Protein AF-0000000080778263 (afdb_homodimer)

Organism: Finegoldia magna (strain ATCC 29328 / DSM 20472 / WAL 2508) (NCBI:txid334413)

Nearest PDB structures (foldseek):
  1tky-assembly1_A  TM=8.045E-01  e=1.861E-09  Escherichia coli
  6vu9-assembly1_A  TM=5.725E-01  e=1.424E-10  Stenotrophomonas maltophilia K279a
  1nyr-assembly1_A  TM=5.870E-01  e=9.519E-10  Staphylococcus aureus
  1qf6-assembly1_A  TM=5.366E-01  e=9.002E-10  Escherichia coli
  1nyr-assembly1_B  TM=5.401E-01  e=8.898E-09  Staphylococcus aureus

pLDDT: mean 88.81, std 10.48, range [28.47, 97.69]

Structure (mmCIF, N/CA/C/O backbone):
data_AF-0000000080778263-model_v1
#
loop_
_entity.id
_entity.type
_entity.pdbx_description
1 polymer 'Uridine kinase'
#
loop_
_atom_site.group_PDB
_atom_site.id
_atom_site.type_symbol
_atom_site.label_atom_id
_atom_site.label_alt_id
_atom_site.label_comp_id
_atom_site.label_asym_id
_atom_site.label_entity_id
_atom_site.label_seq_id
_atom_site.pdbx_PDB_ins_code
_atom_site.Cartn_x
_atom_site.Cartn_y
_atom_site.Cartn_z
_atom_site.occupancy
_atom_site.B_iso_or_equiv
_atom_site.auth_seq_id
_atom_site.auth_comp_id
_atom_site.auth_asym_id
_atom_site.auth_atom_id
_atom_site.pdbx_PDB_model_num
ATOM 1 N N . MET A 1 1 ? -1.169 -39.688 -47.844 1 35.47 1 MET A N 1
ATOM 2 C CA . MET A 1 1 ? 0.152 -40.188 -47.469 1 35.47 1 MET A CA 1
ATOM 3 C C . MET A 1 1 ? 0.649 -39.438 -46.219 1 35.47 1 MET A C 1
ATOM 5 O O . MET A 1 1 ? 0.568 -38.219 -46.125 1 35.47 1 MET A O 1
ATOM 9 N N . ILE A 1 2 ? 0.534 -40.125 -45.031 1 42.19 2 ILE A N 1
ATOM 10 C CA . ILE A 1 2 ? 1.039 -39.594 -43.75 1 42.19 2 ILE A CA 1
ATOM 11 C C . ILE A 1 2 ? 2.564 -39.562 -43.781 1 42.19 2 ILE A C 1
ATOM 13 O O . ILE A 1 2 ? 3.211 -40.531 -44.219 1 42.19 2 ILE A O 1
ATOM 17 N N . LYS A 1 3 ? 3.244 -38.406 -43.781 1 47.06 3 LYS A N 1
ATOM 18 C CA . LYS A 1 3 ? 4.695 -38.219 -43.75 1 47.06 3 LYS A CA 1
ATOM 19 C C . LYS A 1 3 ? 5.203 -38.219 -42.312 1 47.06 3 LYS A C 1
ATOM 21 O O . LYS A 1 3 ? 4.727 -37.469 -41.469 1 47.06 3 LYS A O 1
ATOM 26 N N . ILE A 1 4 ? 5.797 -39.25 -41.938 1 39.47 4 ILE A N 1
ATOM 27 C CA . ILE A 1 4 ? 6.449 -39.375 -40.625 1 39.47 4 ILE A CA 1
ATOM 28 C C . ILE A 1 4 ? 7.918 -38.969 -40.75 1 39.47 4 ILE A C 1
ATOM 30 O O . ILE A 1 4 ? 8.648 -39.5 -41.594 1 39.47 4 ILE A O 1
ATOM 34 N N . ILE A 1 5 ? 8.422 -37.719 -40.344 1 40.31 5 ILE A N 1
ATOM 35 C CA . ILE A 1 5 ? 9.781 -37.219 -40.469 1 40.31 5 ILE A CA 1
ATOM 36 C C . ILE A 1 5 ? 10.57 -37.562 -39.219 1 40.31 5 ILE A C 1
ATOM 38 O O . ILE A 1 5 ? 10.125 -37.25 -38.094 1 40.31 5 ILE A O 1
ATOM 42 N N . ASN A 1 6 ? 11.406 -38.469 -39.312 1 33.72 6 ASN A N 1
ATOM 43 C CA . ASN A 1 6 ? 12.391 -38.688 -38.25 1 33.72 6 ASN A CA 1
ATOM 44 C C . ASN A 1 6 ? 13.812 -38.656 -38.812 1 33.72 6 ASN A C 1
ATOM 46 O O . ASN A 1 6 ? 14.188 -39.531 -39.594 1 33.72 6 ASN A O 1
ATOM 50 N N . ASN A 1 7 ? 14.797 -37.906 -38.344 1 37.09 7 ASN A N 1
ATOM 51 C CA . ASN A 1 7 ? 16.156 -37.75 -38.844 1 37.09 7 ASN A CA 1
ATOM 52 C C . ASN A 1 7 ? 16.188 -37.656 -40.375 1 37.09 7 ASN A C 1
ATOM 54 O O . ASN A 1 7 ? 16.953 -38.375 -41.031 1 37.09 7 ASN A O 1
ATOM 58 N N . ASN A 1 8 ? 15.477 -36.781 -41.125 1 41.62 8 ASN A N 1
ATOM 59 C CA . ASN A 1 8 ? 15.391 -36.406 -42.531 1 41.62 8 ASN A CA 1
ATOM 60 C C . ASN A 1 8 ? 14.688 -37.5 -43.344 1 41.62 8 ASN A C 1
ATOM 62 O O . ASN A 1 8 ? 14.836 -37.562 -44.562 1 41.62 8 ASN A O 1
ATOM 66 N N . LYS A 1 9 ? 14.25 -38.5 -42.719 1 46.38 9 LYS A N 1
ATOM 67 C CA . LYS A 1 9 ? 13.586 -39.531 -43.5 1 46.38 9 LYS A CA 1
ATOM 68 C C . LYS A 1 9 ? 12.07 -39.438 -43.375 1 46.38 9 LYS A C 1
ATOM 70 O O . LYS A 1 9 ? 11.547 -39.094 -42.312 1 46.38 9 LYS A O 1
ATOM 75 N N . ILE A 1 10 ? 11.234 -39.312 -44.5 1 45.88 10 ILE A N 1
ATOM 76 C CA . ILE A 1 10 ? 9.797 -39.125 -44.656 1 45.88 10 ILE A CA 1
ATOM 77 C C . ILE A 1 10 ? 9.109 -40.469 -44.906 1 45.88 10 ILE A C 1
ATOM 79 O O . ILE A 1 10 ? 9.523 -41.219 -45.781 1 45.88 10 ILE A O 1
ATOM 83 N N . TYR A 1 11 ? 8.234 -41.094 -44.031 1 42.28 11 TYR A N 1
ATOM 84 C CA . TYR A 1 11 ? 7.535 -42.375 -44.25 1 42.28 11 TYR A CA 1
ATOM 85 C C . TYR A 1 11 ? 6.039 -42.125 -44.438 1 42.28 11 TYR A C 1
ATOM 87 O O . TYR A 1 11 ? 5.465 -41.219 -43.844 1 42.28 11 TYR A O 1
ATOM 95 N N . ASP A 1 12 ? 5.137 -42.688 -45.469 1 38.41 12 ASP A N 1
ATOM 96 C CA . ASP A 1 12 ? 3.744 -42.562 -45.906 1 38.41 12 ASP A CA 1
ATOM 97 C C . ASP A 1 12 ? 2.891 -43.688 -45.312 1 38.41 12 ASP A C 1
ATOM 99 O O . ASP A 1 12 ? 3.293 -44.875 -45.344 1 38.41 12 ASP A O 1
ATOM 103 N N . TYR A 1 13 ? 2.23 -43.938 -44.219 1 43.97 13 TYR A N 1
ATOM 104 C CA . TYR A 1 13 ? 1.354 -45.094 -44 1 43.97 13 TYR A CA 1
ATOM 105 C C . TYR A 1 13 ? -0.023 -44.625 -43.531 1 43.97 13 TYR A C 1
ATOM 107 O O . TYR A 1 13 ? -0.205 -43.469 -43.156 1 43.97 13 TYR A O 1
ATOM 115 N N . GLU A 1 14 ? -1.25 -45.625 -43.375 1 47.28 14 GLU A N 1
ATOM 116 C CA . GLU A 1 14 ? -2.67 -45.688 -43.031 1 47.28 14 GLU A CA 1
ATOM 117 C C . GLU A 1 14 ? -2.941 -45.094 -41.656 1 47.28 14 GLU A C 1
ATOM 119 O O . GLU A 1 14 ? -2.014 -44.875 -40.875 1 47.28 14 GLU A O 1
ATOM 124 N N . ASP A 1 15 ? -4.48 -45.094 -41.188 1 52.91 15 ASP A N 1
ATOM 125 C CA . ASP A 1 15 ? -5.234 -44.281 -40.25 1 52.91 15 ASP A CA 1
ATOM 126 C C . ASP A 1 15 ? -4.711 -44.5 -38.812 1 52.91 15 ASP A C 1
ATOM 128 O O . ASP A 1 15 ? -5.426 -44.25 -37.844 1 52.91 15 ASP A O 1
ATOM 132 N N . LYS A 1 16 ? -3.729 -45.156 -38.375 1 73.31 16 LYS A N 1
ATOM 133 C CA . LYS A 1 16 ? -3.391 -45.625 -37.031 1 73.31 16 LYS A CA 1
ATOM 134 C C . LYS A 1 16 ? -2.941 -44.469 -36.156 1 73.31 16 LYS A C 1
ATOM 136 O O . LYS A 1 16 ? -2.893 -43.312 -36.625 1 73.31 16 LYS A O 1
ATOM 141 N N . THR A 1 17 ? -2.814 -44.656 -34.875 1 85.44 17 THR A N 1
ATOM 142 C CA . THR A 1 17 ? -2.338 -43.688 -33.906 1 85.44 17 THR A CA 1
ATOM 143 C C . THR A 1 17 ? -0.865 -43.344 -34.125 1 85.44 17 THR A C 1
ATOM 145 O O . THR A 1 17 ? -0.171 -44.062 -34.844 1 85.44 17 THR A O 1
ATOM 148 N N . ILE A 1 18 ? -0.442 -42.25 -33.781 1 89.5 18 ILE A N 1
ATOM 149 C CA . ILE A 1 18 ? 0.958 -41.844 -33.844 1 89.5 18 ILE A CA 1
ATOM 150 C C . ILE A 1 18 ? 1.827 -42.906 -33.156 1 89.5 18 ILE A C 1
ATOM 152 O O . ILE A 1 18 ? 2.939 -43.188 -33.594 1 89.5 18 ILE A O 1
ATOM 156 N N . TYR A 1 19 ? 1.289 -43.5 -32.094 1 88.25 19 TYR A N 1
ATOM 157 C CA . TYR A 1 19 ? 2.008 -44.562 -31.344 1 88.25 19 TYR A CA 1
ATOM 158 C C . TYR A 1 19 ? 2.297 -45.75 -32.25 1 88.25 19 TYR A C 1
ATOM 160 O O . TYR A 1 19 ? 3.379 -46.344 -32.188 1 88.25 19 TYR A O 1
ATOM 168 N N . ASP A 1 20 ? 1.351 -46.094 -33.031 1 85.06 20 ASP A N 1
ATOM 169 C CA . ASP A 1 20 ? 1.538 -47.188 -34 1 85.06 20 ASP A CA 1
ATOM 170 C C . ASP A 1 20 ? 2.713 -46.938 -34.938 1 85.06 20 ASP A C 1
ATOM 172 O O . ASP A 1 20 ? 3.496 -47.812 -35.219 1 85.06 20 ASP A O 1
ATOM 176 N N . TYR A 1 21 ? 2.732 -45.719 -35.312 1 83.06 21 TYR A N 1
ATOM 177 C CA . TYR A 1 21 ? 3.834 -45.312 -36.188 1 83.06 21 TYR A CA 1
ATOM 178 C C . TYR A 1 21 ? 5.156 -45.312 -35.406 1 83.06 21 TYR A C 1
ATOM 180 O O . TYR A 1 21 ? 6.203 -45.656 -35.969 1 83.06 21 TYR A O 1
ATOM 188 N N . ALA A 1 22 ? 5.094 -44.875 -34.219 1 86.69 22 ALA A N 1
ATOM 189 C CA . ALA A 1 22 ? 6.305 -44.875 -33.375 1 86.69 22 ALA A CA 1
ATOM 190 C C . ALA A 1 22 ? 6.895 -46.281 -33.281 1 86.69 22 ALA A C 1
ATOM 192 O O . ALA A 1 22 ? 8.109 -46.469 -33.375 1 86.69 22 ALA A O 1
ATOM 193 N N . ILE A 1 23 ? 6.078 -47.25 -33.062 1 83.38 23 ILE A N 1
ATOM 194 C CA . ILE A 1 23 ? 6.516 -48.656 -32.938 1 83.38 23 ILE A CA 1
ATOM 195 C C . ILE A 1 23 ? 7.113 -49.125 -34.281 1 83.38 23 ILE A C 1
ATOM 197 O O . ILE A 1 23 ? 8.18 -49.75 -34.312 1 83.38 23 ILE A O 1
ATOM 201 N N . LYS A 1 24 ? 6.449 -48.75 -35.281 1 82.31 24 LYS A N 1
ATOM 202 C CA . LYS A 1 24 ? 6.84 -49.188 -36.625 1 82.31 24 LYS A CA 1
ATOM 203 C C . LYS A 1 24 ? 8.188 -48.625 -37.031 1 82.31 24 LYS A C 1
ATOM 205 O O . LYS A 1 24 ? 8.984 -49.281 -37.688 1 82.31 24 LYS A O 1
ATOM 210 N N . TYR A 1 25 ? 8.508 -47.438 -36.625 1 80.5 25 TYR A N 1
ATOM 211 C CA . TYR A 1 25 ? 9.688 -46.75 -37.125 1 80.5 25 TYR A CA 1
ATOM 212 C C . TYR A 1 25 ? 10.773 -46.656 -36.062 1 80.5 25 TYR A C 1
ATOM 214 O O . TYR A 1 25 ? 11.742 -45.906 -36.219 1 80.5 25 TYR A O 1
ATOM 222 N N . GLY A 1 26 ? 10.609 -47.312 -34.938 1 81.62 26 GLY A N 1
ATOM 223 C CA . GLY A 1 26 ? 11.656 -47.438 -33.938 1 81.62 26 GLY A CA 1
ATOM 224 C C . GLY A 1 26 ? 11.656 -46.312 -32.906 1 81.62 26 GLY A C 1
ATOM 225 O O . GLY A 1 26 ? 12.703 -45.969 -32.375 1 81.62 26 GLY A O 1
ATOM 226 N N . PHE A 1 27 ? 10.602 -45.625 -32.75 1 84.5 27 PHE A N 1
ATOM 227 C CA . PHE A 1 27 ? 10.469 -44.562 -31.766 1 84.5 27 PHE A CA 1
ATOM 228 C C . PHE A 1 27 ? 9.516 -44.969 -30.641 1 84.5 27 PHE A C 1
ATOM 230 O O . PHE A 1 27 ? 8.711 -44.156 -30.172 1 84.5 27 PHE A O 1
ATOM 237 N N . GLU A 1 28 ? 9.602 -46.25 -30.25 1 82.88 28 GLU A N 1
ATOM 238 C CA . GLU A 1 28 ? 8.633 -46.844 -29.328 1 82.88 28 GLU A CA 1
ATOM 239 C C . GLU A 1 28 ? 8.766 -46.219 -27.938 1 82.88 28 GLU A C 1
ATOM 241 O O . GLU A 1 28 ? 7.852 -46.344 -27.109 1 82.88 28 GLU A O 1
ATOM 246 N N . ASP A 1 29 ? 9.828 -45.531 -27.703 1 86.38 29 ASP A N 1
ATOM 247 C CA . ASP A 1 29 ? 10.047 -44.938 -26.391 1 86.38 29 ASP A CA 1
ATOM 248 C C . ASP A 1 29 ? 9.477 -43.531 -26.328 1 86.38 29 ASP A C 1
ATOM 250 O O . ASP A 1 29 ? 9.453 -42.906 -25.25 1 86.38 29 ASP A O 1
ATOM 254 N N . SER A 1 30 ? 8.961 -43.031 -27.438 1 89.81 30 SER A N 1
ATOM 255 C CA . SER A 1 30 ? 8.359 -41.719 -27.453 1 89.81 30 SER A CA 1
ATOM 256 C C . SER A 1 30 ? 7.023 -41.688 -26.719 1 89.81 30 SER A C 1
ATOM 258 O O . SER A 1 30 ? 6.211 -42.594 -26.891 1 89.81 30 SER A O 1
ATOM 260 N N . ILE A 1 31 ? 6.836 -40.656 -25.859 1 93.25 31 ILE A N 1
ATOM 261 C CA . ILE A 1 31 ? 5.609 -40.656 -25.078 1 93.25 31 ILE A CA 1
ATOM 262 C C . ILE A 1 31 ? 4.766 -39.438 -25.453 1 93.25 31 ILE A C 1
ATOM 264 O O . ILE A 1 31 ? 3.617 -39.312 -25.016 1 93.25 31 ILE A O 1
ATOM 268 N N . VAL A 1 32 ? 5.27 -38.5 -26.281 1 93.44 32 VAL A N 1
ATOM 269 C CA . VAL A 1 32 ? 4.559 -37.312 -26.781 1 93.44 32 VAL A CA 1
ATOM 270 C C . VAL A 1 32 ? 5.094 -36.938 -28.156 1 93.44 32 VAL A C 1
ATOM 272 O O . VAL A 1 32 ? 6.211 -37.312 -28.516 1 93.44 32 VAL A O 1
ATOM 275 N N . ALA A 1 33 ? 4.27 -36.281 -28.984 1 92.94 33 ALA A N 1
ATOM 276 C CA . ALA A 1 33 ? 4.668 -35.969 -30.359 1 92.94 33 ALA A CA 1
ATOM 277 C C . ALA A 1 33 ? 4.109 -34.594 -30.781 1 92.94 33 ALA A C 1
ATOM 279 O O . ALA A 1 33 ? 3.275 -34.031 -30.094 1 92.94 33 ALA A O 1
ATOM 280 N N . LEU A 1 34 ? 4.688 -34.094 -31.844 1 90.81 34 LEU A N 1
ATOM 281 C CA . LEU A 1 34 ? 4.145 -32.906 -32.5 1 90.81 34 LEU A CA 1
ATOM 282 C C . LEU A 1 34 ? 3.381 -33.312 -33.781 1 90.81 34 LEU A C 1
ATOM 284 O O . LEU A 1 34 ? 3.9 -34.031 -34.625 1 90.81 34 LEU A O 1
ATOM 288 N N . LYS A 1 35 ? 2.107 -32.969 -33.844 1 91.94 35 LYS A N 1
ATOM 289 C CA . LYS A 1 35 ? 1.279 -33.062 -35.031 1 91.94 35 LYS A CA 1
ATOM 290 C C . LYS A 1 35 ? 0.998 -31.688 -35.625 1 91.94 35 LYS A C 1
ATOM 292 O O . LYS A 1 35 ? 0.331 -30.859 -35 1 91.94 35 LYS A O 1
ATOM 297 N N . ASN A 1 36 ? 1.499 -31.438 -36.781 1 89.06 36 ASN A N 1
ATOM 298 C CA . ASN A 1 36 ? 1.399 -30.109 -37.375 1 89.06 36 ASN A CA 1
ATOM 299 C C . ASN A 1 36 ? 1.865 -29.016 -36.406 1 89.06 36 ASN A C 1
ATOM 301 O O . ASN A 1 36 ? 1.164 -28.031 -36.219 1 89.06 36 ASN A O 1
ATOM 305 N N . ASN A 1 37 ? 2.932 -29.281 -35.656 1 88.06 37 ASN A N 1
ATOM 306 C CA . ASN A 1 37 ? 3.65 -28.359 -34.781 1 88.06 37 ASN A CA 1
ATOM 307 C C . ASN A 1 37 ? 2.9 -28.125 -33.469 1 88.06 37 ASN A C 1
ATOM 309 O O . ASN A 1 37 ? 3.242 -27.234 -32.688 1 88.06 37 ASN A O 1
ATOM 313 N N . LYS A 1 38 ? 1.923 -28.969 -33.25 1 91 38 LYS A N 1
ATOM 314 C CA . LYS A 1 38 ? 1.207 -28.922 -31.984 1 91 38 LYS A CA 1
ATOM 315 C C . LYS A 1 38 ? 1.49 -30.156 -31.141 1 91 38 LYS A C 1
ATOM 317 O O . LYS A 1 38 ? 1.536 -31.281 -31.672 1 91 38 LYS A O 1
ATOM 322 N N . LEU A 1 39 ? 1.814 -29.906 -29.938 1 92.56 39 LEU A N 1
ATOM 323 C CA . LEU A 1 39 ? 2.016 -31.016 -29.016 1 92.56 39 LEU A CA 1
ATOM 324 C C . LEU A 1 39 ? 0.731 -31.828 -28.859 1 92.56 39 LEU A C 1
ATOM 326 O O . LEU A 1 39 ? -0.34 -31.266 -28.625 1 92.56 39 LEU A O 1
ATOM 330 N N . VAL A 1 40 ? 0.83 -33.125 -29.016 1 92.44 40 VAL A N 1
ATOM 331 C CA . VAL A 1 40 ? -0.361 -33.969 -28.922 1 92.44 40 VAL A CA 1
ATOM 332 C C . VAL A 1 40 ? -0.031 -35.25 -28.172 1 92.44 40 VAL A C 1
ATOM 334 O O . VAL A 1 40 ? 1.141 -35.625 -28.016 1 92.44 40 VAL A O 1
ATOM 337 N N . ASP A 1 41 ? -1.112 -35.844 -27.734 1 92.06 41 ASP A N 1
ATOM 338 C CA . ASP A 1 41 ? -1.021 -37.188 -27.172 1 92.06 41 ASP A CA 1
ATOM 339 C C . ASP A 1 41 ? -0.506 -38.156 -28.219 1 92.06 41 ASP A C 1
ATOM 341 O O . ASP A 1 41 ? -0.902 -38.125 -29.391 1 92.06 41 ASP A O 1
ATOM 345 N N . ILE A 1 42 ? 0.363 -39 -27.766 1 92.25 42 ILE A N 1
ATOM 346 C CA . ILE A 1 42 ? 1.012 -39.938 -28.703 1 92.25 42 ILE A CA 1
ATOM 347 C C . ILE A 1 42 ? -0.022 -40.875 -29.297 1 92.25 42 ILE A C 1
ATOM 349 O O . ILE A 1 42 ? 0.195 -41.469 -30.359 1 92.25 42 ILE A O 1
ATOM 353 N N . MET A 1 43 ? -1.18 -41.031 -28.672 1 90.56 43 MET A N 1
ATOM 354 C CA . MET A 1 43 ? -2.223 -41.969 -29.141 1 90.56 43 MET A CA 1
ATOM 355 C C . MET A 1 43 ? -3.209 -41.25 -30.047 1 90.56 43 MET A C 1
ATOM 357 O O . MET A 1 43 ? -4.223 -41.812 -30.453 1 90.56 43 MET A O 1
ATOM 361 N N . SER A 1 44 ? -2.916 -40.062 -30.359 1 91.06 44 SER A N 1
ATOM 362 C CA . SER A 1 44 ? -3.766 -39.344 -31.281 1 91.06 44 SER A CA 1
ATOM 363 C C . SER A 1 44 ? -3.744 -39.969 -32.688 1 91.06 44 SER A C 1
ATOM 365 O O . SER A 1 44 ? -2.729 -40.531 -33.094 1 91.06 44 SER A O 1
ATOM 367 N N . TYR A 1 45 ? -4.852 -39.75 -33.344 1 87.75 45 TYR A N 1
ATOM 368 C CA . TYR A 1 45 ? -4.984 -40.312 -34.688 1 87.75 45 TYR A CA 1
ATOM 369 C C . TYR A 1 45 ? -4.285 -39.438 -35.688 1 87.75 45 TYR A C 1
ATOM 371 O O . TYR A 1 45 ? -4.168 -38.219 -35.5 1 87.75 45 TYR A O 1
ATOM 379 N N . VAL A 1 46 ? -3.863 -40.125 -36.719 1 86.88 46 VAL A N 1
ATOM 380 C CA . VAL A 1 46 ? -3.184 -39.438 -37.812 1 86.88 46 VAL A CA 1
ATOM 381 C C . VAL A 1 46 ? -4.109 -39.344 -39 1 86.88 46 VAL A C 1
ATOM 383 O O . VAL A 1 46 ? -4.883 -40.25 -39.281 1 86.88 46 VAL A O 1
ATOM 386 N N . GLU A 1 47 ? -4.16 -38.156 -39.594 1 83.62 47 GLU A N 1
ATOM 387 C CA . GLU A 1 47 ? -4.914 -37.938 -40.844 1 83.62 47 GLU A CA 1
ATOM 388 C C . GLU A 1 47 ? -3.98 -37.625 -42 1 83.62 47 GLU A C 1
ATOM 390 O O . GLU A 1 47 ? -2.828 -37.25 -41.812 1 83.62 47 GLU A O 1
ATOM 395 N N . ASN A 1 48 ? -4.637 -37.844 -43.188 1 81.69 48 ASN A N 1
ATOM 396 C CA . ASN A 1 48 ? -3.855 -37.531 -44.375 1 81.69 48 ASN A CA 1
ATOM 397 C C . ASN A 1 48 ? -3.451 -36.062 -44.438 1 81.69 48 ASN A C 1
ATOM 399 O O . ASN A 1 48 ? -4.277 -35.188 -44.188 1 81.69 48 ASN A O 1
ATOM 403 N N . GLY A 1 49 ? -2.168 -35.906 -44.625 1 81.69 49 GLY A N 1
ATOM 404 C CA . GLY A 1 49 ? -1.682 -34.531 -44.688 1 81.69 49 GLY A CA 1
ATOM 405 C C . GLY A 1 49 ? -1.018 -34.062 -43.406 1 81.69 49 GLY A C 1
ATOM 406 O O . GLY A 1 49 ? -0.356 -33.031 -43.406 1 81.69 49 GLY A O 1
ATOM 407 N N . ASP A 1 50 ? -1.088 -34.875 -42.406 1 86.69 50 ASP A N 1
ATOM 408 C CA . ASP A 1 50 ? -0.493 -34.5 -41.125 1 86.69 50 ASP A CA 1
ATOM 409 C C . ASP A 1 50 ? 1.03 -34.594 -41.156 1 86.69 50 ASP A C 1
ATOM 411 O O . ASP A 1 50 ? 1.574 -35.469 -41.875 1 86.69 50 ASP A O 1
ATOM 415 N N . THR A 1 51 ? 1.711 -33.719 -40.562 1 85.75 51 THR A N 1
ATOM 416 C CA . THR A 1 51 ? 3.135 -33.812 -40.25 1 85.75 51 THR A CA 1
ATOM 417 C C . THR A 1 51 ? 3.359 -34.219 -38.812 1 85.75 51 THR A C 1
ATOM 419 O O . THR A 1 51 ? 2.854 -33.531 -37.906 1 85.75 51 THR A O 1
ATOM 422 N N . ILE A 1 52 ? 4.121 -35.406 -38.594 1 88.75 52 ILE A N 1
ATOM 423 C CA . ILE A 1 52 ? 4.332 -35.906 -37.219 1 88.75 52 ILE A CA 1
ATOM 424 C C . ILE A 1 52 ? 5.812 -35.812 -36.875 1 88.75 52 ILE A C 1
ATOM 426 O O . ILE A 1 52 ? 6.676 -36.219 -37.656 1 88.75 52 ILE A O 1
ATOM 430 N N . GLU A 1 53 ? 6.156 -35.25 -35.75 1 87.62 53 GLU A N 1
ATOM 431 C CA . GLU A 1 53 ? 7.504 -35.219 -35.188 1 87.62 53 GLU A CA 1
ATOM 432 C C . GLU A 1 53 ? 7.539 -35.812 -33.781 1 87.62 53 GLU A C 1
ATOM 434 O O . GLU A 1 53 ? 6.789 -35.406 -32.906 1 87.62 53 GLU A O 1
ATOM 439 N N . PHE A 1 54 ? 8.398 -36.844 -33.594 1 88.56 54 PHE A N 1
ATOM 440 C CA . PHE A 1 54 ? 8.562 -37.438 -32.25 1 88.56 54 PHE A CA 1
ATOM 441 C C . PHE A 1 54 ? 9.477 -36.562 -31.391 1 88.56 54 PHE A C 1
ATOM 443 O O . PHE A 1 54 ? 10.555 -36.156 -31.828 1 88.56 54 PHE A O 1
ATOM 450 N N . VAL A 1 55 ? 8.977 -36.25 -30.203 1 88.81 55 VAL A N 1
ATOM 451 C CA . VAL A 1 55 ? 9.688 -35.312 -29.328 1 88.81 55 VAL A CA 1
ATOM 452 C C . VAL A 1 55 ? 10.859 -36.062 -28.656 1 88.81 55 VAL A C 1
ATOM 454 O O . VAL A 1 55 ? 10.727 -37.188 -28.219 1 88.81 55 VAL A O 1
ATOM 457 N N . ASN A 1 56 ? 11.992 -35.344 -28.641 1 85.25 56 ASN A N 1
ATOM 458 C CA . ASN A 1 56 ? 13.195 -35.875 -28.016 1 85.25 56 ASN A CA 1
ATOM 459 C C . ASN A 1 56 ? 12.984 -36.125 -26.516 1 85.25 56 ASN A C 1
ATOM 461 O O . ASN A 1 56 ? 12.32 -35.344 -25.844 1 85.25 56 ASN A O 1
ATOM 465 N N . GLU A 1 57 ? 13.602 -37.156 -26.031 1 83.44 57 GLU A N 1
ATOM 466 C CA . GLU A 1 57 ? 13.453 -37.562 -24.641 1 83.44 57 GLU A CA 1
ATOM 467 C C . GLU A 1 57 ? 14.031 -36.531 -23.688 1 83.44 57 GLU A C 1
ATOM 469 O O . GLU A 1 57 ? 13.625 -36.438 -22.531 1 83.44 57 GLU A O 1
ATOM 474 N N . LYS A 1 58 ? 14.906 -35.781 -24.156 1 82.56 58 LYS A N 1
ATOM 475 C CA . LYS A 1 58 ? 15.57 -34.781 -23.312 1 82.56 58 LYS A CA 1
ATOM 476 C C . LYS A 1 58 ? 14.828 -33.438 -23.344 1 82.56 58 LYS A C 1
ATOM 478 O O . LYS A 1 58 ? 15.141 -32.531 -22.562 1 82.56 58 LYS A O 1
ATOM 483 N N . SER A 1 59 ? 13.852 -33.438 -24.109 1 85.94 59 SER A N 1
ATOM 484 C CA . SER A 1 59 ? 13.102 -32.188 -24.219 1 85.94 59 SER A CA 1
ATOM 485 C C . SER A 1 59 ? 12.266 -31.938 -22.969 1 85.94 59 SER A C 1
ATOM 487 O O . SER A 1 59 ? 11.922 -32.875 -22.234 1 85.94 59 SER A O 1
ATOM 489 N N . VAL A 1 60 ? 11.992 -30.703 -22.766 1 86.06 60 VAL A N 1
ATOM 490 C CA . VAL A 1 60 ? 11.188 -30.297 -21.609 1 86.06 60 VAL A CA 1
ATOM 491 C C . VAL A 1 60 ? 9.789 -30.922 -21.734 1 86.06 60 VAL A C 1
ATOM 493 O O . VAL A 1 60 ? 9.188 -31.297 -20.719 1 86.06 60 VAL A O 1
ATOM 496 N N . TYR A 1 61 ? 9.289 -31.109 -22.953 1 90.69 61 TYR A N 1
ATOM 497 C CA . TYR A 1 61 ? 7.957 -31.672 -23.172 1 90.69 61 TYR A CA 1
ATOM 498 C C . TYR A 1 61 ? 7.895 -33.125 -22.734 1 90.69 61 TYR A C 1
ATOM 500 O O . TYR A 1 61 ? 6.918 -33.562 -22.125 1 90.69 61 TYR A O 1
ATOM 508 N N . SER A 1 62 ? 8.945 -33.844 -23.062 1 92.31 62 SER A N 1
ATOM 509 C CA . SER A 1 62 ? 9.008 -35.25 -22.688 1 92.31 62 SER A CA 1
ATOM 510 C C . SER A 1 62 ? 9.148 -35.406 -21.172 1 92.31 62 SER A C 1
ATOM 512 O O . SER A 1 62 ? 8.531 -36.281 -20.578 1 92.31 62 SER A O 1
ATOM 514 N N . GLN A 1 63 ? 9.93 -34.562 -20.609 1 90.94 63 GLN A N 1
ATOM 515 C CA . GLN A 1 63 ? 10.133 -34.625 -19.172 1 90.94 63 GLN A CA 1
ATOM 516 C C . GLN A 1 63 ? 8.844 -34.281 -18.422 1 90.94 63 GLN A C 1
ATOM 518 O O . GLN A 1 63 ? 8.508 -34.906 -17.422 1 90.94 63 GLN A O 1
ATOM 523 N N . ASP A 1 64 ? 8.188 -33.281 -18.875 1 92.62 64 ASP A N 1
ATOM 524 C CA . ASP A 1 64 ? 6.918 -32.906 -18.266 1 92.62 64 ASP A CA 1
ATOM 525 C C . ASP A 1 64 ? 5.891 -34.031 -18.375 1 92.62 64 ASP A C 1
ATOM 527 O O . ASP A 1 64 ? 5.152 -34.281 -17.422 1 92.62 64 ASP A O 1
ATOM 531 N N . THR A 1 65 ? 5.832 -34.625 -19.562 1 95.75 65 THR A N 1
ATOM 532 C CA . THR A 1 65 ? 4.902 -35.719 -19.781 1 95.75 65 THR A CA 1
ATOM 533 C C . THR A 1 65 ? 5.207 -36.875 -18.844 1 95.75 65 THR A C 1
ATOM 535 O O . THR A 1 65 ? 4.297 -37.5 -18.281 1 95.75 65 THR A O 1
ATOM 538 N N . LEU A 1 66 ? 6.5 -37.156 -18.688 1 96.06 66 LEU A N 1
ATOM 539 C CA . LEU A 1 66 ? 6.906 -38.219 -17.781 1 96.06 66 LEU A CA 1
ATOM 540 C C . LEU A 1 66 ? 6.5 -37.906 -16.344 1 96.06 66 LEU A C 1
ATOM 542 O O . LEU A 1 66 ? 6.027 -38.781 -15.617 1 96.06 66 LEU A O 1
ATOM 546 N N . MET A 1 67 ? 6.723 -36.719 -15.945 1 95.69 67 MET A N 1
ATOM 547 C CA . MET A 1 67 ? 6.332 -36.281 -14.594 1 95.69 67 MET A CA 1
ATOM 548 C C . MET A 1 67 ? 4.828 -36.438 -14.398 1 95.69 67 MET A C 1
ATOM 550 O O . MET A 1 67 ? 4.371 -36.906 -13.367 1 95.69 67 MET A O 1
ATOM 554 N N . GLN A 1 68 ? 4.051 -35.969 -15.375 1 96.69 68 GLN A N 1
ATOM 555 C CA . GLN A 1 68 ? 2.6 -36.094 -15.281 1 96.69 68 GLN A CA 1
ATOM 556 C C . GLN A 1 68 ? 2.182 -37.562 -15.18 1 96.69 68 GLN A C 1
ATOM 558 O O . GLN A 1 68 ? 1.206 -37.906 -14.508 1 96.69 68 GLN A O 1
ATOM 563 N N . THR A 1 69 ? 2.936 -38.406 -15.898 1 97.69 69 THR A N 1
ATOM 564 C CA . THR A 1 69 ? 2.682 -39.844 -15.805 1 97.69 69 THR A CA 1
ATOM 565 C C . THR A 1 69 ? 2.938 -40.344 -14.383 1 97.69 69 THR A C 1
ATOM 567 O O . THR A 1 69 ? 2.143 -41.125 -13.844 1 97.69 69 THR A O 1
ATOM 570 N N . GLY A 1 70 ? 4.02 -39.875 -13.836 1 97.56 70 GLY A N 1
ATOM 571 C CA . GLY A 1 70 ? 4.328 -40.25 -12.461 1 97.56 70 GLY A CA 1
ATOM 572 C C . GLY A 1 70 ? 3.279 -39.75 -11.477 1 97.56 70 GLY A C 1
ATOM 573 O O . GLY A 1 70 ? 2.887 -40.5 -10.57 1 97.56 70 GLY A O 1
ATOM 574 N N . ILE A 1 71 ? 2.832 -38.562 -11.633 1 97.12 71 ILE A N 1
ATOM 575 C CA . ILE A 1 71 ? 1.817 -38 -10.758 1 97.12 71 ILE A CA 1
ATOM 576 C C . ILE A 1 71 ? 0.529 -38.812 -10.859 1 97.12 71 ILE A C 1
ATOM 578 O O . ILE A 1 71 ? -0.078 -39.156 -9.844 1 97.12 71 ILE A O 1
ATOM 582 N N . LEU A 1 72 ? 0.123 -39.094 -12.078 1 97.69 72 LEU A N 1
ATOM 583 C CA . LEU A 1 72 ? -1.102 -39.844 -12.281 1 97.69 72 LEU A CA 1
ATOM 584 C C . LEU A 1 72 ? -1.019 -41.219 -11.586 1 97.69 72 LEU A C 1
ATOM 586 O O . LEU A 1 72 ? -1.959 -41.625 -10.898 1 97.69 72 LEU A O 1
ATOM 590 N N . LEU A 1 73 ? 0.104 -41.906 -11.742 1 97.56 73 LEU A N 1
ATOM 591 C CA . LEU A 1 73 ? 0.26 -43.219 -11.133 1 97.56 73 LEU A CA 1
ATOM 592 C C . LEU A 1 73 ? 0.252 -43.125 -9.617 1 97.56 73 LEU A C 1
ATOM 594 O O . LEU A 1 73 ? -0.28 -44 -8.93 1 97.56 73 LEU A O 1
ATOM 598 N N . LEU A 1 74 ? 0.916 -42.094 -9.148 1 97.25 74 LEU A N 1
ATOM 599 C CA . LEU A 1 74 ? 0.913 -41.875 -7.703 1 97.25 74 LEU A CA 1
ATOM 600 C C . LEU A 1 74 ? -0.501 -41.625 -7.195 1 97.25 74 LEU A C 1
ATOM 602 O O . LEU A 1 74 ? -0.912 -42.156 -6.172 1 97.25 74 LEU A O 1
ATOM 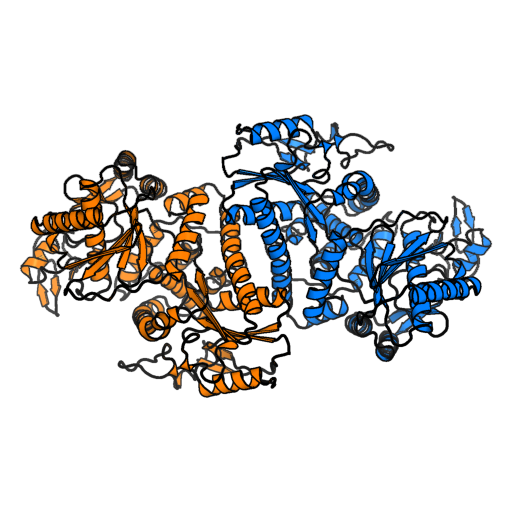606 N N . LEU A 1 75 ? -1.228 -40.781 -7.879 1 96.81 75 LEU A N 1
ATOM 607 C CA . LEU A 1 75 ? -2.613 -40.5 -7.52 1 96.81 75 LEU A CA 1
ATOM 608 C C . LEU A 1 75 ? -3.451 -41.781 -7.539 1 96.81 75 LEU A C 1
ATOM 610 O O . LEU A 1 75 ? -4.273 -42 -6.648 1 96.81 75 LEU A O 1
ATOM 614 N N . LEU A 1 76 ? -3.254 -42.594 -8.555 1 96.88 76 LEU A N 1
ATOM 615 C CA . LEU A 1 76 ? -3.973 -43.844 -8.672 1 96.88 76 LEU A CA 1
ATOM 616 C C . LEU A 1 76 ? -3.65 -44.781 -7.496 1 96.88 76 LEU A C 1
ATOM 618 O O . LEU A 1 76 ? -4.555 -45.344 -6.898 1 96.88 76 LEU A O 1
ATOM 622 N N . ALA A 1 77 ? -2.381 -44.875 -7.164 1 96.81 77 ALA A N 1
ATOM 623 C CA . ALA A 1 77 ? -1.961 -45.719 -6.047 1 96.81 77 ALA A CA 1
ATOM 624 C C . ALA A 1 77 ? -2.611 -45.281 -4.742 1 96.81 77 ALA A C 1
ATOM 626 O O . ALA A 1 77 ? -3.072 -46.094 -3.951 1 96.81 77 ALA A O 1
ATOM 627 N N . PHE A 1 78 ? -2.639 -44.031 -4.516 1 94.94 78 PHE A N 1
ATOM 628 C CA . PHE A 1 78 ? -3.219 -43.5 -3.291 1 94.94 78 PHE A CA 1
ATOM 629 C C . PHE A 1 78 ? -4.73 -43.688 -3.279 1 94.94 78 PHE A C 1
ATOM 631 O O . PHE A 1 78 ? -5.328 -43.906 -2.227 1 94.94 78 PHE A O 1
ATOM 638 N N . LYS A 1 79 ? -5.352 -43.5 -4.445 1 94.06 79 LYS A N 1
ATOM 639 C CA . LYS A 1 79 ? -6.789 -43.719 -4.535 1 94.06 79 LYS A CA 1
ATOM 640 C C . LYS A 1 79 ? -7.137 -45.156 -4.18 1 94.06 79 LYS A C 1
ATOM 642 O O . LYS A 1 79 ? -8.195 -45.438 -3.6 1 94.06 79 LYS A O 1
ATOM 647 N N . LEU A 1 80 ? -6.336 -46.094 -4.543 1 94.56 80 LEU A N 1
ATOM 648 C CA . LEU A 1 80 ? -6.566 -47.531 -4.285 1 94.56 80 LEU A CA 1
ATOM 649 C C . LEU A 1 80 ? -6.328 -47.844 -2.814 1 94.56 80 LEU A C 1
ATOM 651 O O . LEU A 1 80 ? -7.082 -48.625 -2.219 1 94.56 80 LEU A O 1
ATOM 655 N N . LYS A 1 81 ? -5.32 -47.219 -2.244 1 93.94 81 LYS A N 1
ATOM 656 C CA . LYS A 1 81 ? -4.941 -47.531 -0.87 1 93.94 81 LYS A CA 1
ATOM 657 C C . LYS A 1 81 ? -5.758 -46.719 0.129 1 93.94 81 LYS A C 1
ATOM 659 O O . LYS A 1 81 ? -6.109 -47.219 1.202 1 93.94 81 LYS A O 1
ATOM 664 N N . PHE A 1 82 ? -5.949 -45.469 -0.174 1 92.38 82 PHE A N 1
ATOM 665 C CA . PHE A 1 82 ? -6.676 -44.531 0.69 1 92.38 82 PHE A CA 1
ATOM 666 C C . PHE A 1 82 ? -7.852 -43.906 -0.053 1 92.38 82 PHE A C 1
ATOM 668 O O . PHE A 1 82 ? -7.875 -42.688 -0.276 1 92.38 82 PHE A O 1
ATOM 675 N N . PRO A 1 83 ? -8.938 -44.562 -0.217 1 89.69 83 PRO A N 1
ATOM 676 C CA . PRO A 1 83 ? -10.023 -44.094 -1.068 1 89.69 83 PRO A CA 1
ATOM 677 C C . PRO A 1 83 ? -10.75 -42.906 -0.479 1 89.69 83 PRO A C 1
ATOM 679 O O . PRO A 1 83 ? -11.414 -42.156 -1.208 1 89.69 83 PRO A O 1
ATOM 682 N N . LYS A 1 84 ? -10.594 -42.656 0.767 1 88.44 84 LYS A N 1
ATOM 683 C CA . LYS A 1 84 ? -11.328 -41.562 1.405 1 88.44 84 LYS A CA 1
ATOM 684 C C . LYS A 1 84 ? -10.492 -40.281 1.422 1 88.44 84 LYS A C 1
ATOM 686 O O . LYS A 1 84 ? -11.023 -39.188 1.662 1 88.44 84 LYS A O 1
ATOM 691 N N . ASP A 1 85 ? -9.234 -40.469 1.166 1 89.56 85 ASP A N 1
ATOM 692 C CA . ASP A 1 85 ? -8.344 -39.312 1.231 1 89.56 85 ASP A CA 1
ATOM 693 C C . ASP A 1 85 ? -7.98 -38.812 -0.167 1 89.56 85 ASP A C 1
ATOM 695 O O . ASP A 1 85 ? -7.938 -39.594 -1.116 1 89.56 85 ASP A O 1
ATOM 699 N N . GLN A 1 86 ? -7.852 -37.531 -0.258 1 91.31 86 GLN A N 1
ATOM 700 C CA . GLN A 1 86 ? -7.445 -36.938 -1.526 1 91.31 86 GLN A CA 1
ATOM 701 C C . GLN A 1 86 ? -6.027 -36.375 -1.441 1 91.31 86 GLN A C 1
ATOM 703 O O . GLN A 1 86 ? -5.684 -35.688 -0.476 1 91.31 86 GLN A O 1
ATOM 708 N N . LEU A 1 87 ? -5.238 -36.75 -2.391 1 93.31 87 LEU A N 1
ATOM 709 C CA . LEU A 1 87 ? -3.869 -36.25 -2.494 1 93.31 87 LEU A CA 1
ATOM 710 C C . LEU A 1 87 ? -3.809 -35 -3.375 1 93.31 87 LEU A C 1
ATOM 712 O O . LEU A 1 87 ? -4.465 -34.938 -4.418 1 93.31 87 LEU A O 1
ATOM 716 N N . GLU A 1 88 ? -3.035 -34 -2.955 1 92.88 88 GLU A N 1
ATOM 717 C CA . GLU A 1 88 ? -2.885 -32.75 -3.703 1 92.88 88 GLU A CA 1
ATOM 718 C C . GLU A 1 88 ? -1.427 -32.5 -4.082 1 92.88 88 GLU A C 1
ATOM 720 O O . GLU A 1 88 ? -0.518 -32.812 -3.314 1 92.88 88 GLU A O 1
ATOM 725 N N . VAL A 1 89 ? -1.248 -31.984 -5.27 1 92.56 89 VAL A N 1
ATOM 726 C CA . VAL A 1 89 ? 0.072 -31.547 -5.719 1 92.56 89 VAL A CA 1
ATOM 727 C C . VAL A 1 89 ? 0.341 -30.125 -5.25 1 92.56 89 VAL A C 1
ATOM 729 O O . VAL A 1 89 ? -0.425 -29.203 -5.559 1 92.56 89 VAL A O 1
ATOM 732 N N . GLU A 1 90 ? 1.401 -29.859 -4.582 1 88 90 GLU A N 1
ATOM 733 C CA . GLU A 1 90 ? 1.608 -28.578 -3.918 1 88 90 GLU A CA 1
ATOM 734 C C . GLU A 1 90 ? 2.662 -27.75 -4.645 1 88 90 GLU A C 1
ATOM 736 O O . GLU A 1 90 ? 2.33 -26.797 -5.363 1 88 90 GLU A O 1
ATOM 741 N N . TYR A 1 91 ? 3.955 -28.125 -4.5 1 84.5 91 TYR A N 1
ATOM 742 C CA . TYR A 1 91 ? 5.027 -27.344 -5.094 1 84.5 91 TYR A CA 1
ATOM 743 C C . TYR A 1 91 ? 6.23 -28.219 -5.422 1 84.5 91 TYR A C 1
ATOM 745 O O . TYR A 1 91 ? 6.234 -29.422 -5.137 1 84.5 91 TYR A O 1
ATOM 753 N N . THR A 1 92 ? 7.102 -27.578 -6.137 1 84.5 92 THR A N 1
ATOM 754 C CA . THR A 1 92 ? 8.312 -28.297 -6.516 1 84.5 92 THR A CA 1
ATOM 755 C C . THR A 1 92 ? 9.477 -27.938 -5.594 1 84.5 92 THR A C 1
ATOM 757 O O . THR A 1 92 ? 9.609 -26.766 -5.199 1 84.5 92 THR A O 1
ATOM 760 N N . ILE A 1 93 ? 10.211 -28.859 -5.273 1 81.88 93 ILE A N 1
ATOM 761 C CA . ILE A 1 93 ? 11.492 -28.703 -4.59 1 81.88 93 ILE A CA 1
ATOM 762 C C . ILE A 1 93 ? 12.609 -29.297 -5.441 1 81.88 93 ILE A C 1
ATOM 764 O O . ILE A 1 93 ? 12.82 -30.516 -5.434 1 81.88 93 ILE A O 1
ATOM 768 N N . GLY A 1 94 ? 13.305 -28.422 -6.086 1 78.75 94 GLY A N 1
ATOM 769 C CA . GLY A 1 94 ? 14.234 -28.969 -7.066 1 78.75 94 GLY A CA 1
ATOM 770 C C . GLY A 1 94 ? 13.539 -29.75 -8.172 1 78.75 94 GLY A C 1
ATOM 771 O O . GLY A 1 94 ? 12.617 -29.234 -8.812 1 78.75 94 GLY A O 1
ATOM 772 N N . ASP A 1 95 ? 13.945 -31.031 -8.219 1 84.38 95 ASP A N 1
ATOM 773 C CA . ASP A 1 95 ? 13.352 -31.891 -9.242 1 84.38 95 ASP A CA 1
ATOM 774 C C . ASP A 1 95 ? 12.258 -32.781 -8.641 1 84.38 95 ASP A C 1
ATOM 776 O O . ASP A 1 95 ? 11.828 -33.75 -9.273 1 84.38 95 ASP A O 1
ATOM 780 N N . TYR A 1 96 ? 11.859 -32.406 -7.492 1 90.56 96 TYR A N 1
ATOM 781 C CA . TYR A 1 96 ? 10.859 -33.219 -6.805 1 90.56 96 TYR A CA 1
ATOM 782 C C . TYR A 1 96 ? 9.531 -32.469 -6.715 1 90.56 96 TYR A C 1
ATOM 784 O O . TYR A 1 96 ? 9.5 -31.281 -6.449 1 90.56 96 TYR A O 1
ATOM 792 N N . MET A 1 97 ? 8.461 -33.188 -6.988 1 92.94 97 MET A N 1
ATOM 793 C CA . MET A 1 97 ? 7.109 -32.688 -6.797 1 92.94 97 MET A CA 1
ATOM 794 C C . MET A 1 97 ? 6.574 -33.062 -5.422 1 92.94 97 MET A C 1
ATOM 796 O O . MET A 1 97 ? 6.52 -34.25 -5.082 1 92.94 97 MET A O 1
ATOM 800 N N . TYR A 1 98 ? 6.211 -32.125 -4.68 1 92.06 98 TYR A N 1
ATOM 801 C CA . TYR A 1 98 ? 5.711 -32.375 -3.33 1 92.06 98 TYR A CA 1
ATOM 802 C C . TYR A 1 98 ? 4.195 -32.531 -3.33 1 92.06 98 TYR A C 1
ATOM 804 O O . TYR A 1 98 ? 3.479 -31.703 -3.906 1 92.06 98 TYR A O 1
ATOM 812 N N . LEU A 1 99 ? 3.723 -33.594 -2.736 1 93.81 99 LEU A N 1
ATOM 813 C CA . LEU A 1 99 ? 2.297 -33.875 -2.611 1 93.81 99 LEU A CA 1
ATOM 814 C C . LEU A 1 99 ? 1.917 -34.125 -1.154 1 93.81 99 LEU A C 1
ATOM 816 O O . LEU A 1 99 ? 2.719 -34.625 -0.377 1 93.81 99 LEU A O 1
ATOM 820 N N . GLU A 1 100 ? 0.744 -33.75 -0.788 1 92.12 100 GLU A N 1
ATOM 821 C CA . GLU A 1 100 ? 0.229 -33.969 0.559 1 92.12 100 GLU A CA 1
ATOM 822 C C . GLU A 1 100 ? -1.275 -34.25 0.539 1 92.12 100 GLU A C 1
ATOM 824 O O . GLU A 1 100 ? -1.936 -34 -0.477 1 92.12 100 GLU A O 1
ATOM 829 N N . PHE A 1 101 ? -1.748 -34.75 1.689 1 90.44 101 PHE A N 1
ATOM 830 C CA . PHE A 1 101 ? -3.188 -34.969 1.803 1 90.44 101 PHE A CA 1
ATOM 831 C C . PHE A 1 101 ? -3.908 -33.625 1.966 1 90.44 101 PHE A C 1
ATOM 833 O O . PHE A 1 101 ? -3.41 -32.719 2.641 1 90.44 101 PHE A O 1
ATOM 840 N N . GLU A 1 102 ? -5.102 -33.5 1.426 1 83.88 102 GLU A N 1
ATOM 841 C CA . GLU A 1 102 ? -5.93 -32.312 1.533 1 83.88 102 GLU A CA 1
ATOM 842 C C . GLU A 1 102 ? -6.359 -32.062 2.977 1 83.88 102 GLU A C 1
ATOM 844 O O . GLU A 1 102 ? -6.449 -30.906 3.416 1 83.88 102 GLU A O 1
ATOM 849 N N . ASN A 1 103 ? -6.746 -33.031 3.713 1 78.56 103 ASN A N 1
ATOM 850 C CA . ASN A 1 103 ? -7.293 -32.938 5.062 1 78.56 103 ASN A CA 1
ATOM 851 C C . ASN A 1 103 ? -6.184 -32.844 6.109 1 78.56 103 ASN A C 1
ATOM 853 O O . ASN A 1 103 ? -6.441 -33 7.301 1 78.56 103 ASN A O 1
ATOM 857 N N . ASN A 1 104 ? -5.016 -32.656 5.727 1 73.5 104 ASN A N 1
ATOM 858 C CA . ASN A 1 104 ? -3.857 -32.469 6.594 1 73.5 104 ASN A CA 1
ATOM 859 C C . ASN A 1 104 ? -3.508 -33.75 7.332 1 73.5 104 ASN A C 1
ATOM 861 O O . ASN A 1 104 ? -2.85 -33.719 8.375 1 73.5 104 ASN A O 1
ATOM 865 N N . ASN A 1 105 ? -4.035 -34.812 6.789 1 81.06 105 ASN A N 1
ATOM 866 C CA . ASN A 1 105 ? -3.561 -36.094 7.305 1 81.06 105 ASN A CA 1
ATOM 867 C C . ASN A 1 105 ? -2.09 -36.312 6.969 1 81.06 105 ASN A C 1
ATOM 869 O O . ASN A 1 105 ? -1.562 -35.719 6.031 1 81.06 105 ASN A O 1
ATOM 873 N N . GLU A 1 106 ? -1.487 -37.125 7.789 1 84.81 106 GLU A N 1
ATOM 874 C CA . GLU A 1 106 ? -0.058 -37.406 7.633 1 84.81 106 GLU A CA 1
ATOM 875 C C . GLU A 1 106 ? 0.19 -38.688 6.879 1 84.81 106 GLU A C 1
ATOM 877 O O . GLU A 1 106 ? -0.543 -39.656 7.055 1 84.81 106 GLU A O 1
ATOM 882 N N . ILE A 1 107 ? 1.157 -38.656 6.004 1 87.38 107 ILE A N 1
ATOM 883 C CA . ILE A 1 107 ? 1.609 -39.875 5.324 1 87.38 107 ILE A CA 1
ATOM 884 C C . ILE A 1 107 ? 2.787 -40.469 6.082 1 87.38 107 ILE A C 1
ATOM 886 O O . ILE A 1 107 ? 3.861 -39.875 6.16 1 87.38 107 ILE A O 1
ATOM 890 N N . HIS A 1 108 ? 2.604 -41.625 6.598 1 84.94 108 HIS A N 1
ATOM 891 C CA . HIS A 1 108 ? 3.621 -42.281 7.406 1 84.94 108 HIS A CA 1
ATOM 892 C C . HIS A 1 108 ? 4.523 -43.156 6.547 1 84.94 108 HIS A C 1
ATOM 894 O O . HIS A 1 108 ? 4.188 -43.469 5.402 1 84.94 108 HIS A O 1
ATOM 900 N N . PHE A 1 109 ? 5.664 -43.531 7.121 1 85.25 109 PHE A N 1
ATOM 901 C CA . PHE A 1 109 ? 6.684 -44.312 6.426 1 85.25 109 PHE A CA 1
ATOM 902 C C . PHE A 1 109 ? 6.117 -45.656 5.938 1 85.25 109 PHE A C 1
ATOM 904 O O . PHE A 1 109 ? 6.41 -46.094 4.82 1 85.25 109 PHE A O 1
ATOM 911 N N . LYS A 1 110 ? 5.391 -46.25 6.742 1 86.62 110 LYS A N 1
ATOM 912 C CA . LYS A 1 110 ? 4.797 -47.531 6.367 1 86.62 110 LYS A CA 1
ATOM 913 C C . LYS A 1 110 ? 3.891 -47.375 5.152 1 86.62 110 LYS A C 1
ATOM 915 O O . LYS A 1 110 ? 3.873 -48.25 4.273 1 86.62 110 LYS A O 1
ATOM 920 N N . ASP A 1 111 ? 3.166 -46.344 5.082 1 89.12 111 ASP A N 1
ATOM 921 C CA . ASP A 1 111 ? 2.281 -46.062 3.957 1 89.12 111 ASP A CA 1
ATOM 922 C C . ASP A 1 111 ? 3.074 -45.906 2.664 1 89.12 111 ASP A C 1
ATOM 924 O O . ASP A 1 111 ? 2.643 -46.344 1.599 1 89.12 111 ASP A O 1
ATOM 928 N N . LEU A 1 112 ? 4.207 -45.25 2.803 1 91 112 LEU A N 1
ATOM 929 C CA . LEU A 1 112 ? 5.035 -44.969 1.634 1 91 112 LEU A CA 1
ATOM 930 C C . LEU A 1 112 ? 5.555 -46.281 1.019 1 91 112 LEU A C 1
ATOM 932 O O . LEU A 1 112 ? 5.637 -46.406 -0.206 1 91 112 LEU A O 1
ATOM 936 N N . GLU A 1 113 ? 5.914 -47.188 1.848 1 92.25 113 GLU A N 1
ATOM 937 C CA . GLU A 1 113 ? 6.398 -48.469 1.354 1 92.25 113 GLU A CA 1
ATOM 938 C C . GLU A 1 113 ? 5.301 -49.219 0.619 1 92.25 113 GLU A C 1
ATOM 940 O O . GLU A 1 113 ? 5.555 -49.844 -0.417 1 92.25 113 GLU A O 1
ATOM 945 N N . GLU A 1 114 ? 4.207 -49.156 1.175 1 94.69 114 GLU A N 1
ATOM 946 C CA . GLU A 1 114 ? 3.072 -49.812 0.532 1 94.69 114 GLU A CA 1
ATOM 947 C C . GLU A 1 114 ? 2.74 -49.156 -0.805 1 94.69 114 GLU A C 1
ATOM 949 O O . GLU A 1 114 ? 2.41 -49.844 -1.774 1 94.69 114 GLU A O 1
ATOM 954 N N . ILE A 1 115 ? 2.799 -47.875 -0.821 1 96.12 115 ILE A N 1
ATOM 955 C CA . ILE A 1 115 ? 2.51 -47.125 -2.039 1 96.12 115 ILE A CA 1
ATOM 956 C C . ILE A 1 115 ? 3.557 -47.469 -3.104 1 96.12 115 ILE A C 1
ATOM 958 O O . ILE A 1 115 ? 3.227 -47.594 -4.285 1 96.12 115 ILE A O 1
ATOM 962 N N . ARG A 1 116 ? 4.812 -47.562 -2.695 1 95.81 116 ARG A N 1
ATOM 963 C CA . ARG A 1 116 ? 5.875 -47.938 -3.625 1 95.81 116 ARG A CA 1
ATOM 964 C C . ARG A 1 116 ? 5.613 -49.281 -4.254 1 95.81 116 ARG A C 1
ATOM 966 O O . ARG A 1 116 ? 5.789 -49.469 -5.461 1 95.81 116 ARG A O 1
ATOM 973 N N . LYS A 1 117 ? 5.254 -50.188 -3.426 1 95.81 117 LYS A N 1
ATOM 974 C CA . LYS A 1 117 ? 4.945 -51.531 -3.918 1 95.81 117 LYS A CA 1
ATOM 975 C C . LYS A 1 117 ? 3.777 -51.5 -4.902 1 95.81 117 LYS A C 1
ATOM 977 O O . LYS A 1 117 ? 3.814 -52.156 -5.938 1 95.81 117 LYS A O 1
ATOM 982 N N . LEU A 1 118 ? 2.836 -50.812 -4.512 1 96.31 118 LEU A N 1
ATOM 983 C CA . LEU A 1 118 ? 1.661 -50.719 -5.371 1 96.31 118 LEU A CA 1
ATOM 984 C C . LEU A 1 118 ? 2.02 -50.062 -6.699 1 96.31 118 LEU A C 1
ATOM 986 O O . LEU A 1 118 ? 1.554 -50.5 -7.754 1 96.31 118 LEU A O 1
ATOM 990 N N . MET A 1 119 ? 2.771 -49.031 -6.762 1 97 119 MET A N 1
ATOM 991 C CA . MET A 1 119 ? 3.209 -48.344 -7.984 1 97 119 MET A CA 1
ATOM 992 C C . MET A 1 119 ? 4.008 -49.312 -8.867 1 97 119 MET A C 1
ATOM 994 O O . MET A 1 119 ? 3.799 -49.344 -10.086 1 97 119 MET A O 1
ATOM 998 N N . ASP A 1 120 ? 4.844 -50 -8.18 1 96.69 120 ASP A N 1
ATOM 999 C CA . ASP A 1 120 ? 5.617 -51 -8.922 1 96.69 120 ASP A CA 1
ATOM 1000 C C . ASP A 1 120 ? 4.707 -52.031 -9.578 1 96.69 120 ASP A C 1
ATOM 1002 O O . ASP A 1 120 ? 4.93 -52.438 -10.719 1 96.69 120 ASP A O 1
ATOM 1006 N N . ASP A 1 121 ? 3.752 -52.438 -8.844 1 96.81 121 ASP A N 1
ATOM 1007 C CA . ASP A 1 121 ? 2.789 -53.375 -9.367 1 96.81 121 ASP A CA 1
ATOM 1008 C C . ASP A 1 121 ? 2.047 -52.812 -10.57 1 96.81 121 ASP A C 1
ATOM 1010 O O . ASP A 1 121 ? 1.854 -53.5 -11.578 1 96.81 121 ASP A O 1
ATOM 1014 N N . LEU A 1 122 ? 1.614 -51.625 -10.461 1 96.69 122 LEU A N 1
ATOM 1015 C CA . LEU A 1 122 ? 0.884 -50.969 -11.539 1 96.69 122 LEU A CA 1
ATOM 1016 C C . LEU A 1 122 ? 1.76 -50.812 -12.773 1 96.69 122 LEU A C 1
ATOM 1018 O O . LEU A 1 122 ? 1.28 -50.969 -13.898 1 96.69 122 LEU A O 1
ATOM 1022 N N . ILE A 1 123 ? 3.018 -50.469 -12.594 1 96.62 123 ILE A N 1
ATOM 1023 C CA . ILE A 1 123 ? 3.971 -50.344 -13.695 1 96.62 123 ILE A CA 1
ATOM 1024 C C . ILE A 1 123 ? 4.184 -51.688 -14.375 1 96.62 123 ILE A C 1
ATOM 1026 O O . ILE A 1 123 ? 4.172 -51.781 -15.602 1 96.62 123 ILE A O 1
ATOM 1030 N N . ASN A 1 124 ? 4.312 -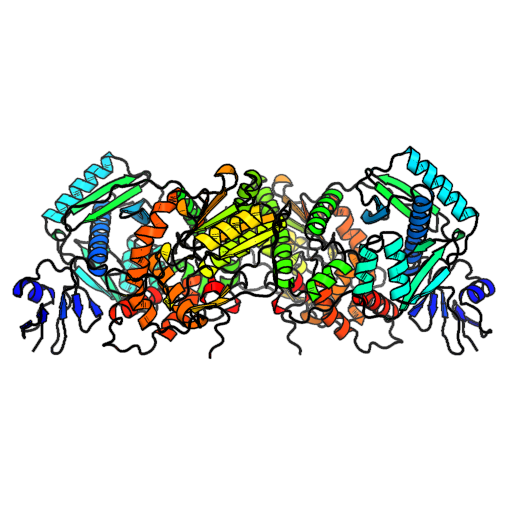52.75 -13.602 1 95.5 124 ASN A N 1
ATOM 1031 C CA . ASN A 1 124 ? 4.562 -54.094 -14.117 1 95.5 124 ASN A CA 1
ATOM 1032 C C . ASN A 1 124 ? 3.354 -54.625 -14.883 1 95.5 124 ASN A C 1
ATOM 1034 O O . ASN A 1 124 ? 3.506 -55.406 -15.82 1 95.5 124 ASN A O 1
ATOM 1038 N N . GLN A 1 125 ? 2.209 -54.188 -14.523 1 95.5 125 GLN A N 1
ATOM 1039 C CA . GLN A 1 125 ? 0.982 -54.594 -15.18 1 95.5 125 GLN A CA 1
ATOM 1040 C C . GLN A 1 125 ? 0.835 -53.969 -16.547 1 95.5 125 GLN A C 1
ATOM 1042 O O . GLN A 1 125 ? 0.017 -54.375 -17.375 1 95.5 125 GLN A O 1
ATOM 1047 N N . ASN A 1 126 ? 1.622 -52.906 -16.781 1 94.94 126 ASN A N 1
ATOM 1048 C CA . ASN A 1 126 ? 1.615 -52.219 -18.078 1 94.94 126 ASN A CA 1
ATOM 1049 C C . ASN A 1 126 ? 0.204 -51.812 -18.484 1 94.94 126 ASN A C 1
ATOM 1051 O O . ASN A 1 126 ? -0.26 -52.188 -19.578 1 94.94 126 ASN A O 1
ATOM 1055 N N . LEU A 1 127 ? -0.452 -51.125 -17.609 1 95.31 127 LEU A N 1
ATOM 1056 C CA . LEU A 1 127 ? -1.839 -50.719 -17.812 1 95.31 127 LEU A CA 1
ATOM 1057 C C . LEU A 1 127 ? -1.937 -49.625 -18.859 1 95.31 127 LEU A C 1
ATOM 1059 O O . LEU A 1 127 ? -1.077 -48.719 -18.906 1 95.31 127 LEU A O 1
ATOM 1063 N N . ARG A 1 128 ? -3.004 -49.625 -19.625 1 94.62 128 ARG A N 1
ATOM 1064 C CA . ARG A 1 128 ? -3.305 -48.562 -20.562 1 94.62 128 ARG A CA 1
ATOM 1065 C C . ARG A 1 128 ? -3.857 -47.312 -19.859 1 94.62 128 ARG A C 1
ATOM 1067 O O . ARG A 1 128 ? -4.73 -47.438 -19 1 94.62 128 ARG A O 1
ATOM 1074 N N . ILE A 1 129 ? -3.273 -46.188 -20.109 1 96.44 129 ILE A N 1
ATOM 1075 C CA . ILE A 1 129 ? -3.818 -44.906 -19.688 1 96.44 129 ILE A CA 1
ATOM 1076 C C . ILE A 1 129 ? -4.523 -44.219 -20.859 1 96.44 129 ILE A C 1
ATOM 1078 O O . ILE A 1 129 ? -3.871 -43.719 -21.781 1 96.44 129 ILE A O 1
ATOM 1082 N N . GLU A 1 130 ? -5.789 -44.094 -20.844 1 93.56 130 GLU A N 1
ATOM 1083 C CA . GLU A 1 130 ? -6.574 -43.656 -21.984 1 93.56 130 GLU A CA 1
ATOM 1084 C C . GLU A 1 130 ? -6.98 -42.188 -21.844 1 93.56 130 GLU A C 1
ATOM 1086 O O . GLU A 1 130 ? -7.496 -41.781 -20.797 1 93.56 130 GLU A O 1
ATOM 1091 N N . ARG A 1 131 ? -6.641 -41.406 -22.812 1 94.81 131 ARG A N 1
ATOM 1092 C CA . ARG A 1 131 ? -7.172 -40.031 -22.875 1 94.81 131 ARG A CA 1
ATOM 1093 C C . ARG A 1 131 ? -8.578 -40.031 -23.484 1 94.81 131 ARG A C 1
ATOM 1095 O O . ARG A 1 131 ? -8.766 -40.438 -24.625 1 94.81 131 ARG A O 1
ATOM 1102 N N . VAL A 1 132 ? -9.57 -39.562 -22.766 1 93.56 132 VAL A N 1
ATOM 1103 C CA . VAL A 1 132 ? -10.953 -39.625 -23.219 1 93.56 132 VAL A CA 1
ATOM 1104 C C . VAL A 1 132 ? -11.547 -38.219 -23.266 1 93.56 132 VAL A C 1
ATOM 1106 O O . VAL A 1 132 ? -11.25 -37.375 -22.422 1 93.56 132 VAL A O 1
ATOM 1109 N N . LYS A 1 133 ? -12.297 -37.969 -24.297 1 94.31 133 LYS A N 1
ATOM 1110 C CA . LYS A 1 133 ? -13.031 -36.719 -24.422 1 94.31 133 LYS A CA 1
ATOM 1111 C C . LYS A 1 133 ? -14.438 -36.844 -23.844 1 94.31 133 LYS A C 1
ATOM 1113 O O . LYS A 1 133 ? -15.203 -37.719 -24.234 1 94.31 133 LYS A O 1
ATOM 1118 N N . VAL A 1 134 ? -14.766 -36.031 -22.906 1 94.94 134 VAL A N 1
ATOM 1119 C CA . VAL A 1 134 ? -16.094 -36.062 -22.297 1 94.94 134 VAL A CA 1
ATOM 1120 C C . VAL A 1 134 ? -16.688 -34.656 -22.281 1 94.94 134 VAL A C 1
ATOM 1122 O O . VAL A 1 134 ? -15.984 -33.688 -22.516 1 94.94 134 VAL A O 1
ATOM 1125 N N . SER A 1 135 ? -18 -34.625 -22.141 1 95.62 135 SER A N 1
ATOM 1126 C CA . SER A 1 135 ? -18.625 -33.312 -21.984 1 95.62 135 SER A CA 1
ATOM 1127 C C . SER A 1 135 ? -18.234 -32.656 -20.672 1 95.62 135 SER A C 1
ATOM 1129 O O . SER A 1 135 ? -17.906 -33.375 -19.703 1 95.62 135 SER A O 1
ATOM 1131 N N . ARG A 1 136 ? -18.234 -31.438 -20.672 1 95.5 136 ARG A N 1
ATOM 1132 C CA . ARG A 1 136 ? -17.953 -30.703 -19.438 1 95.5 136 ARG A CA 1
ATOM 1133 C C . ARG A 1 136 ? -18.875 -31.156 -18.312 1 95.5 136 ARG A C 1
ATOM 1135 O O . ARG A 1 136 ? -18.438 -31.281 -17.172 1 95.5 136 ARG A O 1
ATOM 1142 N N . LYS A 1 137 ? -20.172 -31.344 -18.625 1 95.12 137 LYS A N 1
ATOM 1143 C CA . LYS A 1 137 ? -21.141 -31.797 -17.625 1 95.12 137 LYS A CA 1
ATOM 1144 C C . LYS A 1 137 ? -20.781 -33.156 -17.062 1 95.12 137 LYS A C 1
ATOM 1146 O O . LYS A 1 137 ? -20.859 -33.375 -15.859 1 95.12 137 LYS A O 1
ATOM 1151 N N . GLU A 1 138 ? -20.391 -34.031 -17.969 1 95.5 138 GLU A N 1
ATOM 1152 C CA . GLU A 1 138 ? -19.969 -35.375 -17.547 1 95.5 138 GLU A CA 1
ATOM 1153 C C . GLU A 1 138 ? -18.75 -35.281 -16.625 1 95.5 138 GLU A C 1
ATOM 1155 O O . GLU A 1 138 ? -18.703 -35.969 -15.594 1 95.5 138 GLU A O 1
ATOM 1160 N N . ALA A 1 139 ? -17.797 -34.531 -17.031 1 96.5 139 ALA A N 1
ATOM 1161 C CA . ALA A 1 139 ? -16.609 -34.344 -16.203 1 96.5 139 ALA A CA 1
ATOM 1162 C C . ALA A 1 139 ? -16.969 -33.781 -14.836 1 96.5 139 ALA A C 1
ATOM 1164 O O . ALA A 1 139 ? -16.438 -34.219 -13.812 1 96.5 139 ALA A O 1
ATOM 1165 N N . PHE A 1 140 ? -17.875 -32.781 -14.859 1 95.88 140 PHE A N 1
ATOM 1166 C CA . PHE A 1 140 ? -18.344 -32.188 -13.633 1 95.88 140 PHE A CA 1
ATOM 1167 C C . PHE A 1 140 ? -18.969 -33.219 -12.703 1 95.88 140 PHE A C 1
ATOM 1169 O O . PHE A 1 140 ? -18.641 -33.281 -11.516 1 95.88 140 PHE A O 1
ATOM 1176 N N . ASP A 1 141 ? -19.781 -34.062 -13.219 1 95.88 141 ASP A N 1
ATOM 1177 C CA . ASP A 1 141 ? -20.469 -35.094 -12.438 1 95.88 141 ASP A CA 1
ATOM 1178 C C . ASP A 1 141 ? -19.484 -36.094 -11.852 1 95.88 141 ASP A C 1
ATOM 1180 O O . ASP A 1 141 ? -19.641 -36.531 -10.703 1 95.88 141 ASP A O 1
ATOM 1184 N N . ILE A 1 142 ? -18.547 -36.438 -12.609 1 95.5 142 ILE A N 1
ATOM 1185 C CA . ILE A 1 142 ? -17.531 -37.375 -12.172 1 95.5 142 ILE A CA 1
ATOM 1186 C C . ILE A 1 142 ? -16.781 -36.844 -10.969 1 95.5 142 ILE A C 1
ATOM 1188 O O . ILE A 1 142 ? -16.672 -37.5 -9.93 1 95.5 142 ILE A O 1
ATOM 1192 N N . PHE A 1 143 ? -16.297 -35.625 -11.055 1 95.5 143 PHE A N 1
ATOM 1193 C CA . PHE A 1 143 ? -15.461 -35.062 -10.016 1 95.5 143 PHE A CA 1
ATOM 1194 C C . PHE A 1 143 ? -16.297 -34.656 -8.805 1 95.5 143 PHE A C 1
ATOM 1196 O O . PHE A 1 143 ? -15.836 -34.719 -7.668 1 95.5 143 PHE A O 1
ATOM 1203 N N . GLU A 1 144 ? -17.5 -34.25 -9.047 1 94.62 144 GLU A N 1
ATOM 1204 C CA . GLU A 1 144 ? -18.406 -33.938 -7.938 1 94.62 144 GLU A CA 1
ATOM 1205 C C . GLU A 1 144 ? -18.688 -35.188 -7.098 1 94.62 144 GLU A C 1
ATOM 1207 O O . GLU A 1 144 ? -18.656 -35.125 -5.867 1 94.62 144 GLU A O 1
ATOM 1212 N N . LYS A 1 145 ? -18.922 -36.219 -7.785 1 93.5 145 LYS A N 1
ATOM 1213 C CA . LYS A 1 145 ? -19.219 -37.469 -7.109 1 93.5 145 LYS A CA 1
ATOM 1214 C C . LYS A 1 145 ? -18.016 -37.969 -6.297 1 93.5 145 LYS A C 1
ATOM 1216 O O . LYS A 1 145 ? -18.172 -38.531 -5.219 1 93.5 145 LYS A O 1
ATOM 1221 N N . GLU A 1 146 ? -16.844 -37.688 -6.781 1 92.12 146 GLU A N 1
ATOM 1222 C CA . GLU A 1 146 ? -15.625 -38.125 -6.117 1 92.12 146 GLU A CA 1
ATOM 1223 C C . GLU A 1 146 ? -15.188 -37.156 -5.039 1 92.12 146 GLU A C 1
ATOM 1225 O O . GLU A 1 146 ? -14.234 -37.406 -4.301 1 92.12 146 GLU A O 1
ATOM 1230 N N . GLY A 1 147 ? -15.805 -35.969 -5.012 1 91.44 147 GLY A N 1
ATOM 1231 C CA . GLY A 1 147 ? -15.539 -35 -3.957 1 91.44 147 GLY A CA 1
ATOM 1232 C C . GLY A 1 147 ? -14.461 -34 -4.324 1 91.44 147 GLY A C 1
ATOM 1233 O O . GLY A 1 147 ? -13.938 -33.312 -3.455 1 91.44 147 GLY A O 1
ATOM 1234 N N . TYR A 1 148 ? -14.047 -33.969 -5.555 1 93.06 148 TYR A N 1
ATOM 1235 C CA . TYR A 1 148 ? -13.07 -32.969 -6.008 1 93.06 148 TYR A CA 1
ATOM 1236 C C . TYR A 1 148 ? -13.734 -31.625 -6.289 1 93.06 148 TYR A C 1
ATOM 1238 O O . TYR A 1 148 ? -13.945 -31.266 -7.445 1 93.06 148 TYR A O 1
ATOM 1246 N N . ILE A 1 149 ? -13.898 -30.875 -5.285 1 90.5 149 ILE A N 1
ATOM 1247 C CA . ILE A 1 149 ? -14.664 -29.625 -5.348 1 90.5 149 ILE A CA 1
ATOM 1248 C C . ILE A 1 149 ? -13.93 -28.609 -6.23 1 90.5 149 ILE A C 1
ATOM 1250 O O . ILE A 1 149 ? -14.562 -27.875 -6.992 1 90.5 149 ILE A O 1
ATOM 1254 N N . GLN A 1 150 ? -12.672 -28.547 -6.16 1 91 150 GLN A N 1
ATOM 1255 C CA . GLN A 1 150 ? -11.891 -27.562 -6.914 1 91 150 GLN A CA 1
ATOM 1256 C C . GLN A 1 150 ? -11.969 -27.844 -8.414 1 91 150 GLN A C 1
ATOM 1258 O O . GLN A 1 150 ? -11.992 -26.906 -9.219 1 91 150 GLN A O 1
ATOM 1263 N N . LYS A 1 151 ? -12.023 -29.109 -8.758 1 94.44 151 LYS A N 1
ATOM 1264 C CA . LYS A 1 151 ? -12.164 -29.453 -10.164 1 94.44 151 LYS A CA 1
ATOM 1265 C C . LYS A 1 151 ? -13.555 -29.109 -10.688 1 94.44 151 LYS A C 1
ATOM 1267 O O . LYS A 1 151 ? -13.695 -28.656 -11.828 1 94.44 151 LYS A O 1
ATOM 1272 N N . SER A 1 152 ? -14.531 -29.375 -9.859 1 94.62 152 SER A N 1
ATOM 1273 C CA . SER A 1 152 ? -15.898 -29.062 -10.25 1 94.62 152 SER A CA 1
ATOM 1274 C C . SER A 1 152 ? -16.078 -27.562 -10.453 1 94.62 152 SER A C 1
ATOM 1276 O O . SER A 1 152 ? -16.703 -27.125 -11.422 1 94.62 152 SER A O 1
ATOM 1278 N N . ARG A 1 153 ? -15.484 -26.797 -9.578 1 93.62 153 ARG A N 1
ATOM 1279 C CA . ARG A 1 153 ? -15.555 -25.344 -9.68 1 93.62 153 ARG A CA 1
ATOM 1280 C C . ARG A 1 153 ? -14.836 -24.844 -10.922 1 93.62 153 ARG A C 1
ATOM 1282 O O . ARG A 1 153 ? -15.32 -23.922 -11.594 1 93.62 153 ARG A O 1
ATOM 1289 N N . LEU A 1 154 ? -13.727 -25.422 -11.195 1 94.62 154 LEU A N 1
ATOM 1290 C CA . LEU A 1 154 ? -12.984 -25.062 -12.398 1 94.62 154 LEU A CA 1
ATOM 1291 C C . LEU A 1 154 ? -13.805 -25.328 -13.648 1 94.62 154 LEU A C 1
ATOM 1293 O O . LEU A 1 154 ? -13.906 -24.469 -14.531 1 94.62 154 LEU A O 1
ATOM 1297 N N . LEU A 1 155 ? -14.445 -26.469 -13.711 1 94.62 155 LEU A N 1
ATOM 1298 C CA . LEU A 1 155 ? -15.219 -26.891 -14.875 1 94.62 155 LEU A CA 1
ATOM 1299 C C . LEU A 1 155 ? -16.406 -25.969 -15.094 1 94.62 155 LEU A C 1
ATOM 1301 O O . LEU A 1 155 ? -16.781 -25.688 -16.234 1 94.62 155 LEU A O 1
ATOM 1305 N N . LYS A 1 156 ? -16.938 -25.484 -14.047 1 92.06 156 LYS A N 1
ATOM 1306 C CA . LYS A 1 156 ? -18.062 -24.562 -14.133 1 92.06 156 LYS A CA 1
ATOM 1307 C C . LYS A 1 156 ? -17.656 -23.234 -14.75 1 92.06 156 LYS A C 1
ATOM 1309 O O . LYS A 1 156 ? -18.469 -22.562 -15.398 1 92.06 156 LYS A O 1
ATOM 1314 N N . SER A 1 157 ? -16.438 -22.906 -14.531 1 90.62 157 SER A N 1
ATOM 1315 C CA . SER A 1 157 ? -15.977 -21.578 -14.953 1 90.62 157 SER A CA 1
ATOM 1316 C C . SER A 1 157 ? -15.438 -21.609 -16.375 1 90.62 157 SER A C 1
ATOM 1318 O O . SER A 1 157 ? -15.25 -20.562 -17 1 90.62 157 SER A O 1
ATOM 1320 N N . LEU A 1 158 ? -15.219 -22.781 -16.953 1 89.56 158 LEU A N 1
ATOM 1321 C CA . LEU A 1 158 ? -14.602 -22.906 -18.266 1 89.56 158 LEU A CA 1
ATOM 1322 C C . LEU A 1 158 ? -15.617 -22.656 -19.375 1 89.56 158 LEU A C 1
ATOM 1324 O O . LEU A 1 158 ? -16.781 -23.031 -19.25 1 89.56 158 LEU A O 1
ATOM 1328 N N . ASP A 1 159 ? -15.109 -22 -20.391 1 85.19 159 ASP A N 1
ATOM 1329 C CA . ASP A 1 159 ? -15.922 -21.781 -21.578 1 85.19 159 ASP A CA 1
ATOM 1330 C C . ASP A 1 159 ? -15.641 -22.844 -22.641 1 85.19 159 ASP A C 1
ATOM 1332 O O . ASP A 1 159 ? -15.195 -22.516 -23.75 1 85.19 159 ASP A O 1
ATOM 1336 N N . LYS A 1 160 ? -15.781 -24.109 -22.297 1 87.88 160 LYS A N 1
ATOM 1337 C CA . LYS A 1 160 ? -15.586 -25.234 -23.188 1 87.88 160 LYS A CA 1
ATOM 1338 C C . LYS A 1 160 ? -16.688 -26.281 -23.016 1 87.88 160 LYS A C 1
ATOM 1340 O O . LYS A 1 160 ? -17.125 -26.547 -21.891 1 87.88 160 LYS A O 1
ATOM 1345 N N . GLU A 1 161 ? -17.078 -26.797 -24.031 1 90.94 161 GLU A N 1
ATOM 1346 C CA . GLU A 1 161 ? -18.141 -27.797 -24 1 90.94 161 GLU A CA 1
ATOM 1347 C C . GLU A 1 161 ? -17.594 -29.188 -23.703 1 90.94 161 GLU A C 1
ATOM 1349 O O . GLU A 1 161 ? -18.281 -30.016 -23.109 1 90.94 161 GLU A O 1
ATOM 1354 N N . GLU A 1 162 ? -16.359 -29.391 -24.156 1 94.12 162 GLU A N 1
ATOM 1355 C CA . GLU A 1 162 ? -15.727 -30.688 -23.953 1 94.12 162 GLU A CA 1
ATOM 1356 C C . GLU A 1 162 ? -14.344 -30.547 -23.312 1 94.12 162 GLU A C 1
ATOM 1358 O O . GLU A 1 162 ? -13.672 -29.531 -23.5 1 94.12 162 GLU A O 1
ATOM 1363 N N . VAL A 1 163 ? -14.07 -31.578 -22.484 1 94.12 163 VAL A N 1
ATOM 1364 C CA . VAL A 1 163 ? -12.758 -31.594 -21.844 1 94.12 163 VAL A CA 1
ATOM 1365 C C . VAL A 1 163 ? -12.141 -32.969 -21.938 1 94.12 163 VAL A C 1
ATOM 1367 O O . VAL A 1 163 ? -12.836 -33.969 -22.219 1 94.12 163 VAL A O 1
ATOM 1370 N N . TYR A 1 164 ? -10.836 -33.031 -21.859 1 93.5 164 TYR A N 1
ATOM 1371 C CA . TYR A 1 164 ? -10.125 -34.312 -21.891 1 93.5 164 TYR A CA 1
ATOM 1372 C C . TYR A 1 164 ? -9.789 -34.781 -20.469 1 93.5 164 TYR A C 1
ATOM 1374 O O . TYR A 1 164 ? -9.414 -33.969 -19.625 1 93.5 164 TYR A O 1
ATOM 1382 N N . LEU A 1 165 ? -10.055 -36.031 -20.203 1 96.5 165 LEU A N 1
ATOM 1383 C CA . LEU A 1 165 ? -9.648 -36.719 -18.984 1 96.5 165 LEU A CA 1
ATOM 1384 C C . LEU A 1 165 ? -8.789 -37.938 -19.297 1 96.5 165 LEU A C 1
ATOM 1386 O O . LEU A 1 165 ? -8.789 -38.438 -20.422 1 96.5 165 LEU A O 1
ATOM 1390 N N . TYR A 1 166 ? -8.07 -38.344 -18.391 1 97.06 166 TYR A N 1
ATOM 1391 C CA . TYR A 1 166 ? -7.383 -39.625 -18.484 1 97.06 166 TYR A CA 1
ATOM 1392 C C . TYR A 1 166 ? -8.078 -40.688 -17.641 1 97.06 166 TYR A C 1
ATOM 1394 O O . TYR A 1 166 ? -8.555 -40.406 -16.547 1 97.06 166 TYR A O 1
ATOM 1402 N N . LYS A 1 167 ? -8.156 -41.812 -18.219 1 96.44 167 LYS A N 1
ATOM 1403 C CA . LYS A 1 167 ? -8.75 -42.938 -17.516 1 96.44 167 LYS A CA 1
ATOM 1404 C C . LYS A 1 167 ? -7.75 -44.094 -17.375 1 96.44 167 LYS A C 1
ATOM 1406 O O . LYS A 1 167 ? -7.09 -44.469 -18.344 1 96.44 167 LYS A O 1
ATOM 1411 N N . CYS A 1 168 ? -7.516 -44.531 -16.266 1 96.44 168 CYS A N 1
ATOM 1412 C CA . CYS A 1 168 ? -6.727 -45.719 -15.953 1 96.44 168 CYS A CA 1
ATOM 1413 C C . CYS A 1 168 ? -7.453 -46.625 -14.961 1 96.44 168 CYS A C 1
ATOM 1415 O O . CYS A 1 168 ? -7.855 -46.156 -13.883 1 96.44 168 CYS A O 1
ATOM 1417 N N . LEU A 1 169 ? -7.613 -47.844 -15.312 1 94.12 169 LEU A N 1
ATOM 1418 C CA . LEU A 1 169 ? -8.539 -48.719 -14.602 1 94.12 169 LEU A CA 1
ATOM 1419 C C . LEU A 1 169 ? -9.93 -48.094 -14.523 1 94.12 169 LEU A C 1
ATOM 1421 O O . LEU A 1 169 ? -10.492 -47.688 -15.539 1 94.12 169 LEU A O 1
ATOM 1425 N N . ASP A 1 170 ? -10.578 -47.875 -13.453 1 91.12 170 ASP A N 1
ATOM 1426 C CA . ASP A 1 170 ? -11.922 -47.312 -13.344 1 91.12 170 ASP A CA 1
ATOM 1427 C C . ASP A 1 170 ? -11.898 -45.938 -12.688 1 91.12 170 ASP A C 1
ATOM 1429 O O . ASP A 1 170 ? -12.883 -45.531 -12.094 1 91.12 170 ASP A O 1
ATOM 1433 N N . HIS A 1 171 ? -10.727 -45.375 -12.898 1 95.5 171 HIS A N 1
ATOM 1434 C CA . HIS A 1 171 ? -10.594 -44.062 -12.281 1 95.5 171 HIS A CA 1
ATOM 1435 C C . HIS A 1 171 ? -10.289 -43 -13.328 1 95.5 171 HIS A C 1
ATOM 1437 O O . HIS A 1 171 ? -9.578 -43.25 -14.297 1 95.5 171 HIS A O 1
ATOM 1443 N N . TYR A 1 172 ? -10.836 -41.781 -13.125 1 95.88 172 TYR A N 1
ATOM 1444 C CA . TYR A 1 172 ? -10.641 -40.656 -14.023 1 95.88 172 TYR A CA 1
ATOM 1445 C C . TYR A 1 172 ? -9.742 -39.594 -13.383 1 95.88 172 TYR A C 1
ATOM 1447 O O . TYR A 1 172 ? -9.82 -39.375 -12.18 1 95.88 172 TYR A O 1
ATOM 1455 N N . PHE A 1 173 ? -8.898 -39 -14.18 1 96.75 173 PHE A N 1
ATOM 1456 C CA . PHE A 1 173 ? -7.973 -38 -13.719 1 96.75 173 PHE A CA 1
ATOM 1457 C C . PHE A 1 173 ? -7.988 -36.781 -14.648 1 96.75 173 PHE A C 1
ATOM 1459 O O . PHE A 1 173 ? -7.973 -36.938 -15.875 1 96.75 173 PHE A O 1
ATOM 1466 N N . GLY A 1 174 ? -8.18 -35.625 -14.078 1 95 174 GLY A N 1
ATOM 1467 C CA . GLY A 1 174 ? -7.973 -34.406 -14.828 1 95 174 GLY A CA 1
ATOM 1468 C C . GLY A 1 174 ? -6.547 -33.875 -14.742 1 95 174 GLY A C 1
ATOM 1469 O O . GLY A 1 174 ? -6.18 -33.219 -13.773 1 95 174 GLY A O 1
ATOM 1470 N N . ILE A 1 175 ? -5.723 -34.156 -15.734 1 93.88 175 ILE A N 1
ATOM 1471 C CA . ILE A 1 175 ? -4.316 -33.75 -15.758 1 93.88 175 ILE A CA 1
ATOM 1472 C C . ILE A 1 175 ? -4.07 -32.781 -16.906 1 93.88 175 ILE A C 1
ATOM 1474 O O . ILE A 1 175 ? -4.484 -33.031 -18.047 1 93.88 175 ILE A O 1
ATOM 1478 N N . GLU A 1 176 ? -3.52 -31.641 -16.531 1 91.44 176 GLU A N 1
ATOM 1479 C CA . GLU A 1 176 ? -3.09 -30.703 -17.547 1 91.44 176 GLU A CA 1
ATOM 1480 C C . GLU A 1 176 ? -1.835 -31.188 -18.266 1 91.44 176 GLU A C 1
ATOM 1482 O O . GLU A 1 176 ? -0.867 -31.609 -17.625 1 91.44 176 GLU A O 1
ATOM 1487 N N . GLY A 1 177 ? -1.851 -31.125 -19.578 1 91.88 177 GLY A N 1
ATOM 1488 C CA . GLY A 1 177 ? -0.771 -31.688 -20.375 1 91.88 177 GLY A CA 1
ATOM 1489 C C . GLY A 1 177 ? -1.039 -33.094 -20.828 1 91.88 177 GLY A C 1
ATOM 1490 O O . GLY A 1 177 ? -2.191 -33.5 -21.047 1 91.88 177 GLY A O 1
ATOM 1491 N N . PHE A 1 178 ? 0.096 -33.844 -21.078 1 95.44 178 PHE A N 1
ATOM 1492 C CA . PHE A 1 178 ? -0.059 -35.188 -21.625 1 95.44 178 PHE A CA 1
ATOM 1493 C C . PHE A 1 178 ? 0.577 -36.25 -20.719 1 95.44 178 PHE A C 1
ATOM 1495 O O . PHE A 1 178 ? 1.43 -35.906 -19.891 1 95.44 178 PHE A O 1
ATOM 1502 N N . VAL A 1 179 ? 0.066 -37.406 -20.797 1 96.94 179 VAL A N 1
ATOM 1503 C CA . VAL A 1 179 ? 0.536 -38.531 -20.031 1 96.94 179 VAL A CA 1
ATOM 1504 C C . VAL A 1 179 ? 0.917 -39.688 -20.984 1 96.94 179 VAL A C 1
ATOM 1506 O O . VAL A 1 179 ? 0.37 -39.781 -22.094 1 96.94 179 VAL A O 1
ATOM 1509 N N . ALA A 1 180 ? 1.905 -40.469 -20.547 1 96.25 180 ALA A N 1
ATOM 1510 C CA . ALA A 1 180 ? 2.324 -41.594 -21.359 1 96.25 180 ALA A CA 1
ATOM 1511 C C . ALA A 1 180 ? 1.165 -42.562 -21.578 1 96.25 180 ALA A C 1
ATOM 1513 O O . ALA A 1 180 ? 0.254 -42.656 -20.75 1 96.25 180 ALA A O 1
ATOM 1514 N N . PRO A 1 181 ? 1.168 -43.281 -22.719 1 94.81 181 PRO A N 1
ATOM 1515 C CA . PRO A 1 181 ? 0.023 -44.125 -23.078 1 94.81 181 PRO A CA 1
ATOM 1516 C C . PRO A 1 181 ? -0.079 -45.375 -22.203 1 94.81 181 PRO A C 1
ATOM 1518 O O . PRO A 1 181 ? -1.157 -45.969 -22.078 1 94.81 181 PRO A O 1
ATOM 1521 N N . TYR A 1 182 ? 1.069 -45.844 -21.594 1 95.06 182 TYR A N 1
ATOM 1522 C CA . TYR A 1 182 ? 1.087 -47 -20.719 1 95.06 182 TYR A CA 1
ATOM 1523 C C . TYR A 1 182 ? 1.924 -46.75 -19.484 1 95.06 182 TYR A C 1
ATOM 1525 O O . TYR A 1 182 ? 2.855 -45.969 -19.5 1 95.06 182 TYR A O 1
ATOM 1533 N N . THR A 1 183 ? 1.575 -47.5 -18.359 1 96.5 183 THR A N 1
ATOM 1534 C CA . THR A 1 183 ? 2.248 -47.312 -17.078 1 96.5 183 THR A CA 1
ATOM 1535 C C . THR A 1 183 ? 3.711 -47.719 -17.156 1 96.5 183 THR A C 1
ATOM 1537 O O . THR A 1 183 ? 4.559 -47.188 -16.438 1 96.5 183 THR A O 1
ATOM 1540 N N . ARG A 1 184 ? 4.082 -48.562 -18.078 1 93.75 184 ARG A N 1
ATOM 1541 C CA . ARG A 1 184 ? 5.43 -49.094 -18.188 1 93.75 184 ARG A CA 1
ATOM 1542 C C . ARG A 1 184 ? 6.426 -48 -18.594 1 93.75 184 ARG A C 1
ATOM 1544 O O . ARG A 1 184 ? 7.633 -48.156 -18.406 1 93.75 184 ARG A O 1
ATOM 1551 N N . PHE A 1 185 ? 5.914 -46.938 -19.172 1 94.75 185 PHE A N 1
ATOM 1552 C CA . PHE A 1 185 ? 6.797 -45.875 -19.625 1 94.75 185 PHE A CA 1
ATOM 1553 C C . PHE A 1 185 ? 7.473 -45.188 -18.453 1 94.75 185 PHE A C 1
ATOM 1555 O O . PHE A 1 185 ? 8.484 -44.5 -18.625 1 94.75 185 PHE A O 1
ATOM 1562 N N . LEU A 1 186 ? 6.84 -45.25 -17.25 1 96.12 186 LEU A N 1
ATOM 1563 C CA . LEU A 1 186 ? 7.527 -44.781 -16.047 1 96.12 186 LEU A CA 1
ATOM 1564 C C . LEU A 1 186 ? 8.547 -45.812 -15.578 1 96.12 186 LEU A C 1
ATOM 1566 O O . LEU A 1 186 ? 8.266 -46.594 -14.68 1 96.12 186 LEU A O 1
ATOM 1570 N N . LYS A 1 187 ? 9.711 -45.688 -16.047 1 91.25 187 LYS A N 1
ATOM 1571 C CA . LYS A 1 187 ? 10.742 -46.688 -15.781 1 91.25 187 LYS A CA 1
ATOM 1572 C C . LYS A 1 187 ? 11.391 -46.438 -14.422 1 91.25 187 LYS A C 1
ATOM 1574 O O . LYS A 1 187 ? 11.688 -47.406 -13.703 1 91.25 187 LYS A O 1
ATOM 1579 N N . HIS A 1 188 ? 11.711 -45.25 -14.141 1 95.31 188 HIS A N 1
ATOM 1580 C CA . HIS A 1 188 ? 12.398 -44.938 -12.898 1 95.31 188 HIS A CA 1
ATOM 1581 C C . HIS A 1 188 ? 11.719 -43.781 -12.172 1 95.31 188 HIS A C 1
ATOM 1583 O O . HIS A 1 188 ? 11.422 -42.75 -12.773 1 95.31 188 HIS A O 1
ATOM 1589 N N . TYR A 1 189 ? 11.438 -44 -10.914 1 97.06 189 TYR A N 1
ATOM 1590 C CA . TYR A 1 189 ? 10.93 -42.906 -10.078 1 97.06 189 TYR A CA 1
ATOM 1591 C C . TYR A 1 189 ? 11.492 -43.031 -8.664 1 97.06 189 TYR A C 1
ATOM 1593 O O . TYR A 1 189 ? 12.008 -44.062 -8.266 1 97.06 189 TYR A O 1
ATOM 1601 N N . LYS A 1 190 ? 11.555 -41.938 -7.98 1 95.38 190 LYS A N 1
ATOM 1602 C CA . LYS A 1 190 ? 11.938 -41.844 -6.574 1 95.38 190 LYS A CA 1
ATOM 1603 C C . LYS A 1 190 ? 10.836 -41.219 -5.738 1 95.38 190 LYS A C 1
ATOM 1605 O O . LYS A 1 190 ? 10.234 -40.219 -6.156 1 95.38 190 LYS A O 1
ATOM 1610 N N . LEU A 1 191 ? 10.477 -41.875 -4.656 1 94.69 191 LEU A N 1
ATOM 1611 C CA . LEU A 1 191 ? 9.508 -41.375 -3.695 1 94.69 191 LEU A CA 1
ATOM 1612 C C . LEU A 1 191 ? 10.148 -41.156 -2.326 1 94.69 191 LEU A C 1
ATOM 1614 O O . LEU A 1 191 ? 10.648 -42.125 -1.728 1 94.69 191 LEU A O 1
ATOM 1618 N N . ILE A 1 192 ? 10.141 -39.938 -1.904 1 91.5 192 ILE A N 1
ATOM 1619 C CA . ILE A 1 192 ? 10.781 -39.594 -0.632 1 91.5 192 ILE A CA 1
ATOM 1620 C C . ILE A 1 192 ? 9.727 -39.125 0.363 1 91.5 192 ILE A C 1
ATOM 1622 O O . ILE A 1 192 ? 8.789 -38.406 -0.012 1 91.5 192 ILE A O 1
ATOM 1626 N N . ASN A 1 193 ? 9.977 -39.562 1.646 1 88.56 193 ASN A N 1
ATOM 1627 C CA . ASN A 1 193 ? 9.133 -39.031 2.713 1 88.56 193 ASN A CA 1
ATOM 1628 C C . ASN A 1 193 ? 9.523 -37.594 3.076 1 88.56 193 ASN A C 1
ATOM 1630 O O . ASN A 1 193 ? 10.68 -37.344 3.402 1 88.56 193 ASN A O 1
ATOM 1634 N N . TYR A 1 194 ? 8.664 -36.75 2.865 1 87.44 194 TYR A N 1
ATOM 1635 C CA . TYR A 1 194 ? 8.82 -35.344 3.283 1 87.44 194 TYR A CA 1
ATOM 1636 C C . TYR A 1 194 ? 7.621 -34.875 4.098 1 87.44 194 TYR A C 1
ATOM 1638 O O . TYR A 1 194 ? 6.707 -34.25 3.562 1 87.44 194 TYR A O 1
ATOM 1646 N N . PHE A 1 195 ? 7.711 -35.094 5.422 1 83 195 PHE A N 1
ATOM 1647 C CA . PHE A 1 195 ? 6.586 -34.938 6.336 1 83 195 PHE A CA 1
ATOM 1648 C C . PHE A 1 195 ? 6.012 -33.531 6.227 1 83 195 PHE A C 1
ATOM 1650 O O . PHE A 1 195 ? 6.758 -32.531 6.238 1 83 195 PHE A O 1
ATOM 1657 N N . PRO A 1 196 ? 4.68 -33.375 6.109 1 87.25 196 PRO A N 1
ATOM 1658 C CA . PRO A 1 196 ? 3.65 -34.406 6.258 1 87.25 196 PRO A CA 1
ATOM 1659 C C . PRO A 1 196 ? 3.264 -35.062 4.93 1 87.25 196 PRO A C 1
ATOM 1661 O O . PRO A 1 196 ? 2.34 -35.875 4.879 1 87.25 196 PRO A O 1
ATOM 1664 N N . GLY A 1 197 ? 3.957 -34.75 3.834 1 91.31 197 GLY A N 1
ATOM 1665 C CA . GLY A 1 197 ? 3.646 -35.281 2.518 1 91.31 197 GLY A CA 1
ATOM 1666 C C . GLY A 1 197 ? 4.762 -36.125 1.939 1 91.31 197 GLY A C 1
ATOM 1667 O O . GLY A 1 197 ? 5.457 -36.812 2.674 1 91.31 197 GLY A O 1
ATOM 1668 N N . ILE A 1 198 ? 4.734 -36.188 0.65 1 93.19 198 ILE A N 1
ATOM 1669 C CA . ILE A 1 198 ? 5.727 -37 -0.057 1 93.19 198 ILE A CA 1
ATOM 1670 C C . ILE A 1 198 ? 6.258 -36.219 -1.258 1 93.19 198 ILE A C 1
ATOM 1672 O O . ILE A 1 198 ? 5.582 -35.344 -1.774 1 93.19 198 ILE A O 1
ATOM 1676 N N . ALA A 1 199 ? 7.504 -36.562 -1.655 1 93.88 199 ALA A N 1
ATOM 1677 C CA . ALA A 1 199 ? 8.125 -35.938 -2.818 1 93.88 199 ALA A CA 1
ATOM 1678 C C . ALA A 1 199 ? 8.43 -36.969 -3.898 1 93.88 199 ALA A C 1
ATOM 1680 O O . ALA A 1 199 ? 8.992 -38.031 -3.613 1 93.88 199 ALA A O 1
ATOM 1681 N N . LEU A 1 200 ? 8 -36.625 -5.121 1 96.56 200 LEU A N 1
ATOM 1682 C CA . LEU A 1 200 ? 8.148 -37.562 -6.254 1 96.56 200 LEU A CA 1
ATOM 1683 C C . LEU A 1 200 ? 9.133 -37 -7.273 1 96.56 200 LEU A C 1
ATOM 1685 O O . LEU A 1 200 ? 9.094 -35.812 -7.598 1 96.56 200 LEU A O 1
ATOM 1689 N N . SER A 1 201 ? 10.062 -37.781 -7.656 1 96.5 201 SER A N 1
ATOM 1690 C CA . SER A 1 201 ? 10.914 -37.5 -8.805 1 96.5 201 SER A CA 1
ATOM 1691 C C . SER A 1 201 ? 10.875 -38.625 -9.82 1 96.5 201 SER A C 1
ATOM 1693 O O . SER A 1 201 ? 10.617 -39.781 -9.469 1 96.5 201 SER A O 1
ATOM 1695 N N . VAL A 1 202 ? 10.984 -38.281 -11.094 1 96.12 202 VAL A N 1
ATOM 1696 C CA . VAL A 1 202 ? 10.953 -39.281 -12.172 1 96.12 202 VAL A CA 1
ATOM 1697 C C . VAL A 1 202 ? 12.18 -39.125 -13.062 1 96.12 202 VAL A C 1
ATOM 1699 O O . VAL A 1 202 ? 12.781 -38.031 -13.117 1 96.12 202 VAL A O 1
ATOM 1702 N N . SER A 1 203 ? 12.594 -40.188 -13.617 1 93.06 203 SER A N 1
ATOM 1703 C CA . SER A 1 203 ? 13.766 -40.188 -14.492 1 93.06 203 SER A CA 1
ATOM 1704 C C . SER A 1 203 ? 13.656 -41.25 -15.57 1 93.06 203 SER A C 1
ATOM 1706 O O . SER A 1 203 ? 13.195 -42.375 -15.305 1 93.06 203 SER A O 1
ATOM 1708 N N . LYS A 1 204 ? 14.047 -40.906 -16.797 1 86.94 204 LYS A N 1
ATOM 1709 C CA . LYS A 1 204 ? 14.094 -41.875 -17.859 1 86.94 204 LYS A CA 1
ATOM 1710 C C . LYS A 1 204 ? 15.352 -42.75 -17.766 1 86.94 204 LYS A C 1
ATOM 1712 O O . LYS A 1 204 ? 15.344 -43.906 -18.141 1 86.94 204 LYS A O 1
ATOM 1717 N N . THR A 1 205 ? 16.422 -42.156 -17.281 1 87.38 205 THR A N 1
ATOM 1718 C CA . THR A 1 205 ? 17.734 -42.812 -17.281 1 87.38 205 THR A CA 1
ATOM 1719 C C . THR A 1 205 ? 18.016 -43.438 -15.93 1 87.38 205 THR A C 1
ATOM 1721 O O . THR A 1 205 ? 18.953 -44.219 -15.789 1 87.38 205 THR A O 1
ATOM 1724 N N . GLY A 1 206 ? 17.266 -43.062 -14.938 1 89.38 206 GLY A N 1
ATOM 1725 C CA . GLY A 1 206 ? 17.5 -43.562 -13.602 1 89.38 206 GLY A CA 1
ATOM 1726 C C . GLY A 1 206 ? 18.375 -42.656 -12.75 1 89.38 206 GLY A C 1
ATOM 1727 O O . GLY A 1 206 ? 18.594 -42.938 -11.57 1 89.38 206 GLY A O 1
ATOM 1728 N N . GLU A 1 207 ? 18.812 -41.625 -13.328 1 90.31 207 GLU A N 1
ATOM 1729 C CA . GLU A 1 207 ? 19.609 -40.656 -12.578 1 90.31 207 GLU A CA 1
ATOM 1730 C C . GLU A 1 207 ? 18.703 -39.656 -11.875 1 90.31 207 GLU A C 1
ATOM 1732 O O . GLU A 1 207 ? 17.781 -39.125 -12.477 1 90.31 207 GLU A O 1
ATOM 1737 N N . PHE A 1 208 ? 18.938 -39.469 -10.602 1 91.31 208 PHE A N 1
ATOM 1738 C CA . PHE A 1 208 ? 18.156 -38.531 -9.797 1 91.31 208 PHE A CA 1
ATOM 1739 C C . PHE A 1 208 ? 19.078 -37.5 -9.109 1 91.31 208 PHE A C 1
ATOM 1741 O O . PHE A 1 208 ? 20.188 -37.844 -8.711 1 91.31 208 PHE A O 1
ATOM 1748 N N . THR A 1 209 ? 18.641 -36.312 -9.07 1 84.5 209 THR A N 1
ATOM 1749 C CA . THR A 1 209 ? 19.328 -35.312 -8.25 1 84.5 209 THR A CA 1
ATOM 1750 C C . THR A 1 209 ? 19.062 -35.562 -6.77 1 84.5 209 THR A C 1
ATOM 1752 O O . THR A 1 209 ? 18.031 -36.156 -6.414 1 84.5 209 THR A O 1
ATOM 1755 N N . ASP A 1 210 ? 20 -35.094 -5.898 1 85.19 210 ASP A N 1
ATOM 1756 C CA . ASP A 1 210 ? 19.797 -35.219 -4.457 1 85.19 210 ASP A CA 1
ATOM 1757 C C . ASP A 1 210 ? 18.703 -34.281 -3.969 1 85.19 210 ASP A C 1
ATOM 1759 O O . ASP A 1 210 ? 18.609 -33.125 -4.426 1 85.19 210 ASP A O 1
ATOM 1763 N N . PHE A 1 211 ? 17.891 -34.875 -3.168 1 84.81 211 PHE A N 1
ATOM 1764 C CA . PHE A 1 211 ? 16.859 -34.031 -2.543 1 84.81 211 PHE A CA 1
ATOM 1765 C C . PHE A 1 211 ? 17.469 -33.125 -1.489 1 84.81 211 PHE A C 1
ATOM 1767 O O . PHE A 1 211 ? 18.047 -33.594 -0.506 1 84.81 211 PHE A O 1
ATOM 1774 N N . LYS A 1 212 ? 17.469 -31.844 -1.642 1 78.88 212 LYS A N 1
ATOM 1775 C CA . LYS A 1 212 ? 17.938 -30.859 -0.676 1 78.88 212 LYS A CA 1
ATOM 1776 C C . LYS A 1 212 ? 16.797 -30.047 -0.094 1 78.88 212 LYS A C 1
ATOM 1778 O O . LYS A 1 212 ? 16.109 -29.312 -0.819 1 78.88 212 LYS A O 1
ATOM 1783 N N . GLU A 1 213 ? 16.641 -30.25 1.208 1 72.88 213 GLU A N 1
ATOM 1784 C CA . GLU A 1 213 ? 15.57 -29.531 1.894 1 72.88 213 GLU A CA 1
ATOM 1785 C C . GLU A 1 213 ? 15.789 -28.016 1.844 1 72.88 213 GLU A C 1
ATOM 1787 O O . GLU A 1 213 ? 16.922 -27.547 1.979 1 72.88 213 GLU A O 1
ATOM 1792 N N . GLN A 1 214 ? 14.836 -27.391 1.506 1 72.81 214 GLN A N 1
ATOM 1793 C CA . GLN A 1 214 ? 14.82 -25.922 1.557 1 72.81 214 GLN A CA 1
ATOM 1794 C C . GLN A 1 214 ? 13.773 -25.422 2.537 1 72.81 214 GLN A C 1
ATOM 1796 O O . GLN A 1 214 ? 12.672 -25.031 2.131 1 72.81 214 GLN A O 1
ATOM 1801 N N . LYS A 1 215 ? 14.078 -25.156 3.768 1 70.12 215 LYS A N 1
ATOM 1802 C CA . LYS A 1 215 ? 13.156 -24.812 4.852 1 70.12 215 LYS A CA 1
ATOM 1803 C C . LYS A 1 215 ? 12.438 -23.5 4.574 1 70.12 215 LYS A C 1
ATOM 1805 O O . LYS A 1 215 ? 11.242 -23.359 4.828 1 70.12 215 LYS A O 1
ATOM 1810 N N . ALA A 1 216 ? 13.234 -22.609 4.086 1 74.56 216 ALA A N 1
ATOM 1811 C CA . ALA A 1 216 ? 12.672 -21.281 3.846 1 74.56 216 ALA A CA 1
ATOM 1812 C C . ALA A 1 216 ? 11.555 -21.344 2.801 1 74.56 216 ALA A C 1
ATOM 1814 O O . ALA A 1 216 ? 10.531 -20.672 2.936 1 74.56 216 ALA A O 1
ATOM 1815 N N . LEU A 1 217 ? 11.719 -22.188 1.852 1 76.88 217 LEU A N 1
ATOM 1816 C CA . LEU A 1 217 ? 10.734 -22.344 0.788 1 76.88 217 LEU A CA 1
ATOM 1817 C C . LEU A 1 217 ? 9.461 -22.984 1.314 1 76.88 217 LEU A C 1
ATOM 1819 O O . LEU A 1 217 ? 8.352 -22.547 0.986 1 76.88 217 LEU A O 1
ATOM 1823 N N . SER A 1 218 ? 9.656 -23.984 2.123 1 77.06 218 SER A N 1
ATOM 1824 C CA . SER A 1 218 ? 8.5 -24.688 2.682 1 77.06 218 SER A CA 1
ATOM 1825 C C . SER A 1 218 ? 7.641 -23.75 3.525 1 77.06 218 SER A C 1
ATOM 1827 O O . SER A 1 218 ? 6.414 -23.844 3.514 1 77.06 218 SER A O 1
ATOM 1829 N N . LYS A 1 219 ? 8.297 -22.906 4.203 1 78.94 219 LYS A N 1
ATOM 1830 C CA . LYS A 1 219 ? 7.578 -21.969 5.055 1 78.94 219 LYS A CA 1
ATOM 1831 C C . LYS A 1 219 ? 6.77 -20.984 4.219 1 78.94 219 LYS A C 1
ATOM 1833 O O . LYS A 1 219 ? 5.633 -20.641 4.562 1 78.94 219 LYS A O 1
ATOM 1838 N N . ILE A 1 220 ? 7.328 -20.562 3.18 1 81.38 220 ILE A N 1
ATOM 1839 C CA . ILE A 1 220 ? 6.668 -19.609 2.301 1 81.38 220 ILE A CA 1
ATOM 1840 C C . ILE A 1 220 ? 5.43 -20.25 1.674 1 81.38 220 ILE A C 1
ATOM 1842 O O . ILE A 1 220 ? 4.367 -19.625 1.609 1 81.38 220 ILE A O 1
ATOM 1846 N N . PHE A 1 221 ? 5.574 -21.453 1.269 1 80.25 221 PHE A N 1
ATOM 1847 C CA . PHE A 1 221 ? 4.461 -22.156 0.639 1 80.25 221 PHE A CA 1
ATOM 1848 C C . PHE A 1 221 ? 3.346 -22.406 1.646 1 80.25 221 PHE A C 1
ATOM 1850 O O . PHE A 1 221 ? 2.164 -22.266 1.325 1 80.25 221 PHE A O 1
ATOM 1857 N N . SER A 1 222 ? 3.779 -22.812 2.805 1 78.31 222 SER A N 1
ATOM 1858 C CA . SER A 1 222 ? 2.789 -23.078 3.844 1 78.31 222 SER A CA 1
ATOM 1859 C C . SER A 1 222 ? 2.008 -21.812 4.195 1 78.31 222 SER A C 1
ATOM 1861 O O . SER A 1 222 ? 0.785 -21.844 4.34 1 78.31 222 SER A O 1
ATOM 1863 N N . LYS A 1 223 ? 2.682 -20.734 4.285 1 77 223 LYS A N 1
ATOM 1864 C CA . LYS A 1 223 ? 2.041 -19.469 4.602 1 77 223 LYS A CA 1
ATOM 1865 C C . LYS A 1 223 ? 1.107 -19.031 3.475 1 77 223 LYS A C 1
ATOM 1867 O O . LYS A 1 223 ? 0.001 -18.547 3.73 1 77 223 LYS A O 1
ATOM 1872 N N . SER A 1 224 ? 1.575 -19.141 2.352 1 78.56 224 SER A N 1
ATOM 1873 C CA . SER A 1 224 ? 0.771 -18.766 1.194 1 78.56 224 SER A CA 1
ATOM 1874 C C . SER A 1 224 ? -0.488 -19.625 1.095 1 78.56 224 SER A C 1
ATOM 1876 O O . SER A 1 224 ? -1.573 -19.109 0.814 1 78.56 224 SER A O 1
ATOM 1878 N N . LYS A 1 225 ? -0.278 -20.875 1.29 1 78.88 225 LYS A N 1
ATOM 1879 C CA . LYS A 1 225 ? -1.417 -21.781 1.219 1 78.88 225 LYS A CA 1
ATOM 1880 C C . LYS A 1 225 ? -2.469 -21.438 2.268 1 78.88 225 LYS A C 1
ATOM 1882 O O . LYS A 1 225 ? -3.668 -21.438 1.979 1 78.88 225 LYS A O 1
ATOM 1887 N N . LYS A 1 226 ? -2.012 -21.172 3.416 1 75.81 226 LYS A N 1
ATOM 1888 C CA . LYS A 1 226 ? -2.928 -20.828 4.5 1 75.81 226 LYS A CA 1
ATOM 1889 C C . LYS A 1 226 ? -3.764 -19.609 4.148 1 75.81 226 LYS A C 1
ATOM 1891 O O . LYS A 1 226 ? -4.98 -19.594 4.344 1 75.81 226 LYS A O 1
ATOM 1896 N N . TRP A 1 227 ? -3.148 -18.688 3.658 1 75.88 227 TRP A N 1
ATOM 1897 C CA . TRP A 1 227 ? -3.865 -17.438 3.377 1 75.88 227 TRP A CA 1
ATOM 1898 C C . TRP A 1 227 ? -4.781 -17.609 2.17 1 75.88 227 TRP A C 1
ATOM 1900 O O . TRP A 1 227 ? -5.898 -17.078 2.158 1 75.88 227 TRP A O 1
ATOM 1910 N N . THR A 1 228 ? -4.367 -18.281 1.127 1 83.19 228 THR A N 1
ATOM 1911 C CA . THR A 1 228 ? -5.195 -18.469 -0.056 1 83.19 228 THR A CA 1
ATOM 1912 C C . THR A 1 228 ? -6.402 -19.344 0.268 1 83.19 228 THR A C 1
ATOM 1914 O O . THR A 1 228 ? -7.488 -19.156 -0.284 1 83.19 228 THR A O 1
ATOM 1917 N N . ASP A 1 229 ? -6.16 -20.281 1.152 1 79.81 229 ASP A N 1
ATOM 1918 C CA . ASP A 1 229 ? -7.273 -21.125 1.581 1 79.81 229 ASP A CA 1
ATOM 1919 C C . ASP A 1 229 ? -8.305 -20.312 2.367 1 79.81 229 ASP A C 1
ATOM 1921 O O . ASP A 1 229 ? -9.508 -20.484 2.17 1 79.81 229 ASP A O 1
ATOM 1925 N N . MET A 1 230 ? -7.793 -19.531 3.166 1 76 230 MET A N 1
ATOM 1926 C CA . MET A 1 230 ? -8.664 -18.719 4.008 1 76 230 MET A CA 1
ATOM 1927 C C . MET A 1 230 ? -9.523 -17.781 3.158 1 76 230 MET A C 1
ATOM 1929 O O . MET A 1 230 ? -10.688 -17.547 3.48 1 76 230 MET A O 1
ATOM 1933 N N . LEU A 1 231 ? -9.008 -17.391 2.074 1 79.19 231 LEU A N 1
ATOM 1934 C CA . LEU A 1 231 ? -9.727 -16.453 1.214 1 79.19 231 LEU A CA 1
ATOM 1935 C C . LEU A 1 231 ? -10.445 -17.203 0.095 1 79.19 231 LEU A C 1
ATOM 1937 O O . LEU A 1 231 ? -11.156 -16.578 -0.706 1 79.19 231 LEU A O 1
ATOM 1941 N N . ASP A 1 232 ? -10.289 -18.453 0.068 1 84.25 232 ASP A N 1
ATOM 1942 C CA . ASP A 1 232 ? -10.906 -19.297 -0.952 1 84.25 232 ASP A CA 1
ATOM 1943 C C . ASP A 1 232 ? -10.484 -18.859 -2.354 1 84.25 232 ASP A C 1
ATOM 1945 O O . ASP A 1 232 ? -11.336 -18.594 -3.209 1 84.25 232 ASP A O 1
ATOM 1949 N N . ILE A 1 233 ? -9.195 -18.719 -2.523 1 84.75 233 ILE A N 1
ATOM 1950 C CA . ILE A 1 233 ? -8.656 -18.328 -3.82 1 84.75 233 ILE A CA 1
ATOM 1951 C C . ILE A 1 233 ? -7.422 -19.156 -4.145 1 84.75 233 ILE A C 1
ATOM 1953 O O . ILE A 1 233 ? -6.504 -18.688 -4.824 1 84.75 233 ILE A O 1
ATOM 1957 N N . GLY A 1 234 ? -7.383 -20.297 -3.693 1 84.75 234 GLY A N 1
ATOM 1958 C CA . GLY A 1 234 ? -6.199 -21.125 -3.857 1 84.75 234 GLY A CA 1
ATOM 1959 C C . GLY A 1 234 ? -6.125 -21.797 -5.215 1 84.75 234 GLY A C 1
ATOM 1960 O O . GLY A 1 234 ? -5.07 -22.297 -5.605 1 84.75 234 GLY A O 1
ATOM 1961 N N . TYR A 1 235 ? -7.25 -21.766 -5.945 1 92.06 235 TYR A N 1
ATOM 1962 C CA . TYR A 1 235 ? -7.312 -22.422 -7.242 1 92.06 235 TYR A CA 1
ATOM 1963 C C . TYR A 1 235 ? -7.961 -21.516 -8.289 1 92.06 235 TYR A C 1
ATOM 1965 O O . TYR A 1 235 ? -8.68 -20.578 -7.941 1 92.06 235 TYR A O 1
ATOM 1973 N N . VAL A 1 236 ? -7.723 -21.859 -9.523 1 93.38 236 VAL A N 1
ATOM 1974 C CA . VAL A 1 236 ? -8.219 -21.047 -10.625 1 93.38 236 VAL A CA 1
ATOM 1975 C C . VAL A 1 236 ? -9.742 -21 -10.594 1 93.38 236 VAL A C 1
ATOM 1977 O O . VAL A 1 236 ? -10.336 -19.938 -10.828 1 93.38 236 VAL A O 1
ATOM 1980 N N . GLY A 1 237 ? -10.367 -22.141 -10.336 1 92.81 237 GLY A N 1
ATOM 1981 C CA . GLY A 1 237 ? -11.82 -22.172 -10.289 1 92.81 237 GLY A CA 1
ATOM 1982 C C . GLY A 1 237 ? -12.406 -21.172 -9.312 1 92.81 237 GLY A C 1
ATOM 1983 O O . GLY A 1 237 ? -13.352 -20.438 -9.648 1 92.81 237 GLY A O 1
ATOM 1984 N N . SER A 1 238 ? -11.883 -21.156 -8.109 1 92 238 SER A N 1
ATOM 1985 C CA . SER A 1 238 ? -12.367 -20.234 -7.078 1 92 238 SER A CA 1
ATOM 1986 C C . SER A 1 238 ? -12.062 -18.781 -7.449 1 92 238 SER A C 1
ATOM 1988 O O . SER A 1 238 ? -12.883 -17.891 -7.207 1 92 238 SER A O 1
ATOM 1990 N N . LEU A 1 239 ? -10.93 -18.531 -8.023 1 92 239 LEU A N 1
ATOM 1991 C CA . LEU A 1 239 ? -10.578 -17.172 -8.453 1 92 239 LEU A CA 1
ATOM 1992 C C . LEU A 1 239 ? -11.516 -16.703 -9.562 1 92 239 LEU A C 1
ATOM 1994 O O . LEU A 1 239 ? -11.969 -15.555 -9.547 1 92 239 LEU A O 1
ATOM 1998 N N . ASN A 1 240 ? -11.773 -17.578 -10.547 1 92.75 240 ASN A N 1
ATOM 1999 C CA . ASN A 1 240 ? -12.695 -17.25 -11.625 1 92.75 240 ASN A CA 1
ATOM 2000 C C . ASN A 1 240 ? -14.078 -16.875 -11.086 1 92.75 240 ASN A C 1
ATOM 2002 O O . ASN A 1 240 ? -14.703 -15.938 -11.578 1 92.75 240 ASN A O 1
ATOM 2006 N N . GLU A 1 241 ? -14.5 -17.578 -10.102 1 91.12 241 GLU A N 1
ATOM 2007 C CA . GLU A 1 241 ? -15.781 -17.281 -9.469 1 91.12 241 GLU A CA 1
ATOM 2008 C C . GLU A 1 241 ? -15.789 -15.891 -8.852 1 91.12 241 GLU A C 1
ATOM 2010 O O . GLU A 1 241 ? -16.766 -15.148 -8.977 1 91.12 241 GLU A O 1
ATOM 2015 N N . LYS A 1 242 ? -14.719 -15.578 -8.211 1 89.31 242 LYS A N 1
ATOM 2016 C CA . LYS A 1 242 ? -14.617 -14.273 -7.574 1 89.31 242 LYS A CA 1
ATOM 2017 C C . LYS A 1 242 ? -14.625 -13.148 -8.609 1 89.31 242 LYS A C 1
ATOM 2019 O O . LYS A 1 242 ? -15.172 -12.07 -8.367 1 89.31 242 LYS A O 1
ATOM 2024 N N . ILE A 1 243 ? -13.977 -13.359 -9.68 1 89.81 243 ILE A N 1
ATOM 2025 C CA . ILE A 1 243 ? -13.945 -12.391 -10.766 1 89.81 243 ILE A CA 1
ATOM 2026 C C . ILE A 1 243 ? -15.359 -12.188 -11.312 1 89.81 243 ILE A C 1
ATOM 2028 O O . ILE A 1 243 ? -15.789 -11.047 -11.539 1 89.81 243 ILE A O 1
ATOM 2032 N N . GLN A 1 244 ? -16.078 -13.219 -11.5 1 88.81 244 GLN A N 1
ATOM 2033 C CA . GLN A 1 244 ? -17.438 -13.156 -12.023 1 88.81 244 GLN A CA 1
ATOM 2034 C C . GLN A 1 244 ? -18.375 -12.438 -11.055 1 88.81 244 GLN A C 1
ATOM 2036 O O . GLN A 1 244 ? -19.297 -11.75 -11.477 1 88.81 244 GLN A O 1
ATOM 2041 N N . ASP A 1 245 ? -18.062 -12.523 -9.812 1 86 245 ASP A N 1
ATOM 2042 C CA . ASP A 1 245 ? -18.875 -11.906 -8.766 1 86 245 ASP A CA 1
ATOM 2043 C C . ASP A 1 245 ? -18.547 -10.43 -8.602 1 86 245 ASP A C 1
ATOM 2045 O O . ASP A 1 245 ? -19.234 -9.703 -7.891 1 86 245 ASP A O 1
ATOM 2049 N N . GLY A 1 246 ? -17.469 -9.93 -9.188 1 82.81 246 GLY A N 1
ATOM 2050 C CA . GLY A 1 246 ? -17.109 -8.516 -9.148 1 82.81 246 GLY A CA 1
ATOM 2051 C C . GLY A 1 246 ? -16.344 -8.133 -7.902 1 82.81 246 GLY A C 1
ATOM 2052 O O . GLY A 1 246 ? -16.359 -6.965 -7.5 1 82.81 246 GLY A O 1
ATOM 2053 N N . ASN A 1 247 ? -15.664 -8.914 -7.254 1 79.5 247 ASN A N 1
ATOM 2054 C CA . ASN A 1 247 ? -14.969 -8.656 -5.996 1 79.5 247 ASN A CA 1
ATOM 2055 C C . ASN A 1 247 ? -13.461 -8.578 -6.195 1 79.5 247 ASN A C 1
ATOM 2057 O O . ASN A 1 247 ? -12.695 -8.891 -5.285 1 79.5 247 ASN A O 1
ATOM 2061 N N . MET A 1 248 ? -13 -8.148 -7.32 1 87.38 248 MET A N 1
ATOM 2062 C CA . MET A 1 248 ? -11.578 -8.25 -7.625 1 87.38 248 MET A CA 1
ATOM 2063 C C . MET A 1 248 ? -10.797 -7.105 -6.992 1 87.38 248 MET A C 1
ATOM 2065 O O . MET A 1 248 ? -9.633 -7.27 -6.617 1 87.38 248 MET A O 1
ATOM 2069 N N . ASP A 1 249 ? -11.469 -5.965 -6.781 1 87.69 249 ASP A N 1
ATOM 2070 C CA . ASP A 1 249 ? -10.766 -4.832 -6.195 1 87.69 249 ASP A CA 1
ATOM 2071 C C . ASP A 1 249 ? -10.273 -5.16 -4.789 1 87.69 249 ASP A C 1
ATOM 2073 O O . ASP A 1 249 ? -9.117 -4.883 -4.453 1 87.69 249 ASP A O 1
ATOM 2077 N N . PHE A 1 250 ? -11.164 -5.762 -4.035 1 88 250 PHE A N 1
ATOM 2078 C CA . PHE A 1 250 ? -10.82 -6.148 -2.672 1 88 250 PHE A CA 1
ATOM 2079 C C . PHE A 1 250 ? -9.711 -7.199 -2.672 1 88 250 PHE A C 1
ATOM 2081 O O . PHE A 1 250 ? -8.758 -7.105 -1.893 1 88 250 PHE A O 1
ATOM 2088 N N . LEU A 1 251 ? -9.781 -8.141 -3.539 1 88.56 251 LEU A N 1
ATOM 2089 C CA . LEU A 1 251 ? -8.805 -9.219 -3.6 1 88.56 251 LEU A CA 1
ATOM 2090 C C . LEU A 1 251 ? -7.434 -8.688 -4.012 1 88.56 251 LEU A C 1
ATOM 2092 O O . LEU A 1 251 ? -6.41 -9.133 -3.49 1 88.56 251 LEU A O 1
ATOM 2096 N N . VAL A 1 252 ? -7.418 -7.797 -4.973 1 91.75 252 VAL A N 1
ATOM 2097 C CA . VAL A 1 252 ? -6.172 -7.168 -5.398 1 91.75 252 VAL A CA 1
ATOM 2098 C C . VAL A 1 252 ? -5.539 -6.426 -4.223 1 91.75 252 VAL A C 1
ATOM 2100 O O . VAL A 1 252 ? -4.336 -6.555 -3.975 1 91.75 252 VAL A O 1
ATOM 2103 N N . SER A 1 253 ? -6.348 -5.742 -3.488 1 91.56 253 SER A N 1
ATOM 2104 C CA . SER A 1 253 ? -5.855 -5 -2.334 1 91.56 253 SER A CA 1
ATOM 2105 C C . SER A 1 253 ? -5.281 -5.938 -1.278 1 91.56 253 SER A C 1
ATOM 2107 O O . SER A 1 253 ? -4.25 -5.641 -0.671 1 91.56 253 SER A O 1
ATOM 2109 N N . VAL A 1 254 ? -5.945 -6.984 -1.036 1 89.88 254 VAL A N 1
ATOM 2110 C CA . VAL A 1 254 ? -5.496 -7.953 -0.042 1 89.88 254 VAL A CA 1
ATOM 2111 C C . VAL A 1 254 ? -4.156 -8.547 -0.469 1 89.88 254 VAL A C 1
ATOM 2113 O O . VAL A 1 254 ? -3.24 -8.672 0.346 1 89.88 254 VAL A O 1
ATOM 2116 N N . ASN A 1 255 ? -4.062 -8.906 -1.722 1 90.75 255 ASN A N 1
ATOM 2117 C CA . ASN A 1 255 ? -2.816 -9.477 -2.227 1 90.75 255 ASN A CA 1
ATOM 2118 C C . ASN A 1 255 ? -1.661 -8.492 -2.113 1 90.75 255 ASN A C 1
ATOM 2120 O O . ASN A 1 255 ? -0.56 -8.859 -1.702 1 90.75 255 ASN A O 1
ATOM 2124 N N . GLU A 1 256 ? -1.913 -7.285 -2.492 1 92.75 256 GLU A N 1
ATOM 2125 C CA . GLU A 1 256 ? -0.885 -6.254 -2.428 1 92.75 256 GLU A CA 1
ATOM 2126 C C . GLU A 1 256 ? -0.472 -5.973 -0.985 1 92.75 256 GLU A C 1
ATOM 2128 O O . GLU A 1 256 ? 0.702 -5.719 -0.708 1 92.75 256 GLU A O 1
ATOM 2133 N N . ALA A 1 257 ? -1.468 -5.965 -0.121 1 91.69 257 ALA A N 1
ATOM 2134 C CA . ALA A 1 257 ? -1.173 -5.777 1.297 1 91.69 257 ALA A CA 1
ATOM 2135 C C . ALA A 1 257 ? -0.331 -6.93 1.84 1 91.69 257 ALA A C 1
ATOM 2137 O O . ALA A 1 257 ? 0.555 -6.719 2.672 1 91.69 257 ALA A O 1
ATOM 2138 N N . TYR A 1 258 ? -0.664 -8.156 1.401 1 89.31 258 TYR A N 1
ATOM 2139 C CA . TYR A 1 258 ? 0.109 -9.32 1.804 1 89.31 258 TYR A CA 1
ATOM 2140 C C . TYR A 1 258 ? 1.57 -9.18 1.399 1 89.31 258 TYR A C 1
ATOM 2142 O O . TYR A 1 258 ? 2.471 -9.414 2.207 1 89.31 258 TYR A O 1
ATOM 2150 N N . PHE A 1 259 ? 1.816 -8.766 0.201 1 90.62 259 PHE A N 1
ATOM 2151 C CA . PHE A 1 259 ? 3.166 -8.547 -0.304 1 90.62 259 PHE A CA 1
ATOM 2152 C C . PHE A 1 259 ? 3.865 -7.441 0.481 1 90.62 259 PHE A C 1
ATOM 2154 O O . PHE A 1 259 ? 5.023 -7.594 0.878 1 90.62 259 PHE A O 1
ATOM 2161 N N . GLU A 1 260 ? 3.16 -6.348 0.71 1 92.5 260 GLU A N 1
ATOM 2162 C CA . GLU A 1 260 ? 3.715 -5.211 1.439 1 92.5 260 GLU A CA 1
ATOM 2163 C C . GLU A 1 260 ? 4.129 -5.609 2.854 1 92.5 260 GLU A C 1
ATOM 2165 O O . GLU A 1 260 ? 5.141 -5.129 3.367 1 92.5 260 GLU A O 1
ATOM 2170 N N . ASN A 1 261 ? 3.324 -6.395 3.525 1 91.5 261 ASN A N 1
ATOM 2171 C CA . ASN A 1 261 ? 3.639 -6.852 4.875 1 91.5 261 ASN A CA 1
ATOM 2172 C C . ASN A 1 261 ? 4.93 -7.664 4.906 1 91.5 261 ASN A C 1
ATOM 2174 O O . ASN A 1 261 ? 5.691 -7.594 5.871 1 91.5 261 ASN A O 1
ATOM 2178 N N . GLN A 1 262 ? 5.18 -8.469 3.824 1 90.06 262 GLN A N 1
ATOM 2179 C CA . GLN A 1 262 ? 6.434 -9.203 3.736 1 90.06 262 GLN A CA 1
ATOM 2180 C C . GLN A 1 262 ? 7.625 -8.25 3.658 1 90.06 262 GLN A C 1
ATOM 2182 O O . GLN A 1 2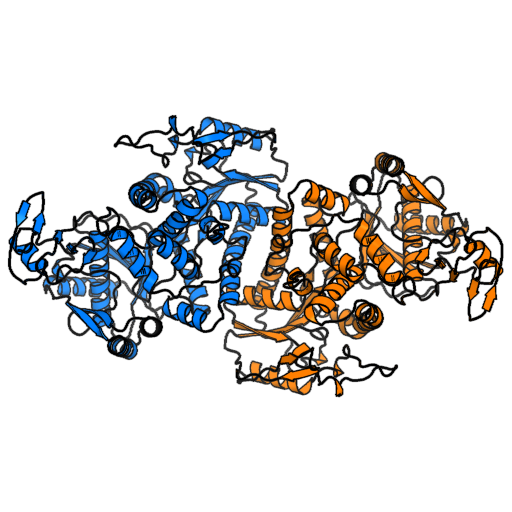62 ? 8.625 -8.445 4.355 1 90.06 262 GLN A O 1
ATOM 2187 N N . ILE A 1 263 ? 7.504 -7.27 2.859 1 95 263 ILE A N 1
ATOM 2188 C CA . ILE A 1 263 ? 8.586 -6.305 2.674 1 95 263 ILE A CA 1
ATOM 2189 C C . ILE A 1 263 ? 8.828 -5.551 3.98 1 95 263 ILE A C 1
ATOM 2191 O O . ILE A 1 263 ? 9.977 -5.312 4.359 1 95 263 ILE A O 1
ATOM 2195 N N . SER A 1 264 ? 7.707 -5.152 4.652 1 93.81 264 SER A N 1
ATOM 2196 C CA . SER A 1 264 ? 7.809 -4.445 5.926 1 93.81 264 SER A CA 1
ATOM 2197 C C . SER A 1 264 ? 8.555 -5.277 6.961 1 93.81 264 SER A C 1
ATOM 2199 O O . SER A 1 264 ? 9.422 -4.758 7.676 1 93.81 264 SER A O 1
ATOM 2201 N N . TYR A 1 265 ? 8.258 -6.566 6.984 1 91.69 265 TYR A N 1
ATOM 2202 C CA . TYR A 1 265 ? 8.922 -7.477 7.914 1 91.69 265 TYR A CA 1
ATOM 2203 C C . TYR A 1 265 ? 10.414 -7.574 7.613 1 91.69 265 TYR A C 1
ATOM 2205 O O . TYR A 1 265 ? 11.242 -7.559 8.523 1 91.69 265 TYR A O 1
ATOM 2213 N N . ILE A 1 266 ? 10.758 -7.652 6.379 1 94.88 266 ILE A N 1
ATOM 2214 C CA . ILE A 1 266 ? 12.148 -7.754 5.961 1 94.88 266 ILE A CA 1
ATOM 2215 C C . ILE A 1 266 ? 12.891 -6.461 6.305 1 94.88 266 ILE A C 1
ATOM 2217 O O . ILE A 1 266 ? 14.039 -6.492 6.738 1 94.88 266 ILE A O 1
ATOM 2221 N N . ALA A 1 267 ? 12.242 -5.324 6.086 1 96.38 267 ALA A N 1
ATOM 2222 C CA . ALA A 1 267 ? 12.836 -4.039 6.441 1 96.38 267 ALA A CA 1
ATOM 2223 C C . ALA A 1 267 ? 13.203 -3.994 7.922 1 96.38 267 ALA A C 1
ATOM 2225 O O . ALA A 1 267 ? 14.266 -3.5 8.297 1 96.38 267 ALA A O 1
ATOM 2226 N N . ASP A 1 268 ? 12.32 -4.5 8.805 1 94.62 268 ASP A N 1
ATOM 2227 C CA . ASP A 1 268 ? 12.594 -4.566 10.234 1 94.62 268 ASP A CA 1
ATOM 2228 C C . ASP A 1 268 ? 13.844 -5.402 10.523 1 94.62 268 ASP A C 1
ATOM 2230 O O . ASP A 1 268 ? 14.664 -5.035 11.359 1 94.62 268 ASP A O 1
ATOM 2234 N N . LYS A 1 269 ? 13.961 -6.523 9.789 1 94.31 269 LYS A N 1
ATOM 2235 C CA . LYS A 1 269 ? 15.117 -7.395 9.969 1 94.31 269 LYS A CA 1
ATOM 2236 C C . LYS A 1 269 ? 16.406 -6.703 9.531 1 94.31 269 LYS A C 1
ATOM 2238 O O . LYS A 1 269 ? 17.438 -6.844 10.18 1 94.31 269 LYS A O 1
ATOM 2243 N N . ILE A 1 270 ? 16.312 -6.035 8.461 1 96.69 270 ILE A N 1
ATOM 2244 C CA . ILE A 1 270 ? 17.469 -5.32 7.934 1 96.69 270 ILE A CA 1
ATOM 2245 C C . ILE A 1 270 ? 17.953 -4.293 8.953 1 96.69 270 ILE A C 1
ATOM 2247 O O . ILE A 1 270 ? 19.156 -4.188 9.211 1 96.69 270 ILE A O 1
ATOM 2251 N N . ILE A 1 271 ? 17.031 -3.557 9.562 1 93.5 271 ILE A N 1
ATOM 2252 C CA . ILE A 1 271 ? 17.359 -2.545 10.555 1 93.5 271 ILE A CA 1
ATOM 2253 C C . ILE A 1 271 ? 17.938 -3.217 11.805 1 93.5 271 ILE A C 1
ATOM 2255 O O . ILE A 1 271 ? 18.922 -2.758 12.367 1 93.5 271 ILE A O 1
ATOM 2259 N N . TYR A 1 272 ? 17.297 -4.289 12.18 1 91.62 272 TYR A N 1
ATOM 2260 C CA . TYR A 1 272 ? 17.734 -5.031 13.359 1 91.62 272 TYR A CA 1
ATOM 2261 C C . TYR A 1 272 ? 19.172 -5.523 13.195 1 91.62 272 TYR A C 1
ATOM 2263 O O . TYR A 1 272 ? 19.938 -5.531 14.156 1 91.62 272 TYR A O 1
ATOM 2271 N N . ASN A 1 273 ? 19.531 -5.855 11.969 1 92.81 273 ASN A N 1
ATOM 2272 C CA . ASN A 1 273 ? 20.859 -6.391 11.688 1 92.81 273 ASN A CA 1
ATOM 2273 C C . ASN A 1 273 ? 21.859 -5.281 11.414 1 92.81 273 ASN A C 1
ATOM 2275 O O . ASN A 1 273 ? 23.031 -5.551 11.141 1 92.81 273 ASN A O 1
ATOM 2279 N N . ASN A 1 274 ? 21.422 -4.031 11.391 1 91.31 274 ASN A N 1
ATOM 2280 C CA . ASN A 1 274 ? 22.25 -2.865 11.117 1 91.31 274 ASN A CA 1
ATOM 2281 C C . ASN A 1 274 ? 23 -3.008 9.797 1 91.31 274 ASN A C 1
ATOM 2283 O O . ASN A 1 274 ? 24.188 -2.734 9.719 1 91.31 274 ASN A O 1
ATOM 2287 N N . ALA A 1 275 ? 22.344 -3.588 8.836 1 94.12 275 ALA A N 1
ATOM 2288 C CA . ALA A 1 275 ? 22.953 -3.785 7.516 1 94.12 275 ALA A CA 1
ATOM 2289 C C . ALA A 1 275 ? 23.172 -2.449 6.812 1 94.12 275 ALA A C 1
ATOM 2291 O O . ALA A 1 275 ? 22.375 -1.524 6.949 1 94.12 275 ALA A O 1
ATOM 2292 N N . ARG A 1 276 ? 24.25 -2.389 6.074 1 93.38 276 ARG A N 1
ATOM 2293 C CA . ARG A 1 276 ? 24.562 -1.202 5.281 1 93.38 276 ARG A CA 1
ATOM 2294 C C . ARG A 1 276 ? 24.422 -1.493 3.791 1 93.38 276 ARG A C 1
ATOM 2296 O O . ARG A 1 276 ? 24.359 -0.57 2.977 1 93.38 276 ARG A O 1
ATOM 2303 N N . LEU A 1 277 ? 24.422 -2.752 3.473 1 95.44 277 LEU A N 1
ATOM 2304 C CA . LEU A 1 277 ? 24.297 -3.223 2.1 1 95.44 277 LEU A CA 1
ATOM 2305 C C . LEU A 1 277 ? 23.234 -4.324 2.006 1 95.44 277 LEU A C 1
ATOM 2307 O O . LEU A 1 277 ? 23.359 -5.363 2.664 1 95.44 277 LEU A O 1
ATOM 2311 N N . VAL A 1 278 ? 22.188 -4.043 1.204 1 97.62 278 VAL A N 1
ATOM 2312 C CA . VAL A 1 278 ? 21.172 -5.051 0.924 1 97.62 278 VAL A CA 1
ATOM 2313 C C . VAL A 1 278 ? 21.344 -5.574 -0.5 1 97.62 278 VAL A C 1
ATOM 2315 O O . VAL A 1 278 ? 21.438 -4.793 -1.45 1 97.62 278 VAL A O 1
ATOM 2318 N N . GLN A 1 279 ? 21.453 -6.848 -0.619 1 96.69 279 GLN A N 1
ATOM 2319 C CA . GLN A 1 279 ? 21.594 -7.492 -1.92 1 96.69 279 GLN A CA 1
ATOM 2320 C C . GLN A 1 279 ? 20.344 -8.289 -2.277 1 96.69 279 GLN A C 1
ATOM 2322 O O . GLN A 1 279 ? 19.891 -9.125 -1.493 1 96.69 279 GLN A O 1
ATOM 2327 N N . ILE A 1 280 ? 19.797 -7.996 -3.436 1 96.88 280 ILE A N 1
ATOM 2328 C CA . ILE A 1 280 ? 18.594 -8.664 -3.906 1 96.88 280 ILE A CA 1
ATOM 2329 C C . ILE A 1 280 ? 18.891 -9.43 -5.191 1 96.88 280 ILE A C 1
ATOM 2331 O O . ILE A 1 280 ? 19.469 -8.883 -6.129 1 96.88 280 ILE A O 1
ATOM 2335 N N . SER A 1 281 ? 18.547 -10.68 -5.207 1 95.94 281 SER A N 1
ATOM 2336 C CA . SER A 1 281 ? 18.703 -11.492 -6.41 1 95.94 281 SER A CA 1
ATOM 2337 C C . SER A 1 281 ? 17.438 -12.312 -6.676 1 95.94 281 SER A C 1
ATOM 2339 O O . SER A 1 281 ? 16.562 -12.422 -5.809 1 95.94 281 SER A O 1
ATOM 2341 N N . GLY A 1 282 ? 17.312 -12.82 -7.824 1 94.31 282 GLY A N 1
ATOM 2342 C CA . GLY A 1 282 ? 16.203 -13.617 -8.336 1 94.31 282 GLY A CA 1
ATOM 2343 C C . GLY A 1 282 ? 16.297 -13.875 -9.828 1 94.31 282 GLY A C 1
ATOM 2344 O O . GLY A 1 282 ? 17.031 -13.188 -10.531 1 94.31 282 GLY A O 1
ATOM 2345 N N . PRO A 1 283 ? 15.547 -14.82 -10.211 1 94.06 283 PRO A N 1
ATOM 2346 C CA . PRO A 1 283 ? 15.594 -15.109 -11.648 1 94.06 283 PRO A CA 1
ATOM 2347 C C . PRO A 1 283 ? 14.945 -14.023 -12.492 1 94.06 283 PRO A C 1
ATOM 2349 O O . PRO A 1 283 ? 14.367 -13.07 -11.953 1 94.06 283 PRO A O 1
ATOM 2352 N N . SER A 1 284 ? 15.141 -14.18 -13.812 1 92.69 284 SER A N 1
ATOM 2353 C CA . SER A 1 284 ? 14.57 -13.211 -14.742 1 92.69 284 SER A CA 1
ATOM 2354 C C . SER A 1 284 ? 13.062 -13.07 -14.547 1 92.69 284 SER A C 1
ATOM 2356 O O . SER A 1 284 ? 12.367 -14.062 -14.336 1 92.69 284 SER A O 1
ATOM 2358 N N . SER A 1 285 ? 12.562 -11.875 -14.484 1 94.12 285 SER A N 1
ATOM 2359 C CA . SER A 1 285 ? 11.141 -11.539 -14.406 1 94.12 285 SER A CA 1
ATOM 2360 C C . SER A 1 285 ? 10.555 -11.969 -13.062 1 94.12 285 SER A C 1
ATOM 2362 O O . SER A 1 285 ? 9.398 -12.391 -12.992 1 94.12 285 SER A O 1
ATOM 2364 N N . SER A 1 286 ? 11.414 -11.914 -12.008 1 94.94 286 SER A N 1
ATOM 2365 C CA . SER A 1 286 ? 10.945 -12.273 -10.672 1 94.94 286 SER A CA 1
ATOM 2366 C C . SER A 1 286 ? 10.391 -11.055 -9.938 1 94.94 286 SER A C 1
ATOM 2368 O O . SER A 1 286 ? 9.711 -11.203 -8.914 1 94.94 286 SER A O 1
ATOM 2370 N N . GLY A 1 287 ? 10.68 -9.883 -10.344 1 94 287 GLY A N 1
ATOM 2371 C CA . GLY A 1 287 ? 10.18 -8.68 -9.703 1 94 287 GLY A CA 1
ATOM 2372 C C . GLY A 1 287 ? 11.211 -7.988 -8.828 1 94 287 GLY A C 1
ATOM 2373 O O . GLY A 1 287 ? 10.859 -7.25 -7.906 1 94 287 GLY A O 1
ATOM 2374 N N . LYS A 1 288 ? 12.523 -8.188 -9.086 1 94.69 288 LYS A N 1
ATOM 2375 C CA . LYS A 1 288 ? 13.625 -7.672 -8.281 1 94.69 288 LYS A CA 1
ATOM 2376 C C . LYS A 1 288 ? 13.594 -6.148 -8.219 1 94.69 288 LYS A C 1
ATOM 2378 O O . LYS A 1 288 ? 13.781 -5.559 -7.152 1 94.69 288 LYS A O 1
ATOM 2383 N N . THR A 1 289 ? 13.375 -5.527 -9.391 1 91.62 289 THR A N 1
ATOM 2384 C CA . THR A 1 289 ? 13.438 -4.074 -9.484 1 91.62 289 THR A CA 1
ATOM 2385 C C . THR A 1 289 ? 12.359 -3.428 -8.617 1 91.62 289 THR A C 1
ATOM 2387 O O . THR A 1 289 ? 12.648 -2.527 -7.828 1 91.62 289 THR A O 1
ATOM 2390 N N . THR A 1 290 ? 11.117 -3.854 -8.797 1 93.31 290 THR A N 1
ATOM 2391 C CA . THR A 1 290 ? 10.023 -3.32 -8 1 93.31 290 THR A CA 1
ATOM 2392 C C . THR A 1 290 ? 10.219 -3.639 -6.523 1 93.31 290 THR A C 1
ATOM 2394 O O . THR A 1 290 ? 9.922 -2.809 -5.656 1 93.31 290 THR A O 1
ATOM 2397 N N . MET A 1 291 ? 10.68 -4.844 -6.262 1 94.12 291 MET A N 1
ATOM 2398 C CA . MET A 1 291 ? 10.969 -5.219 -4.883 1 94.12 291 MET A CA 1
ATOM 2399 C C . MET A 1 291 ? 11.969 -4.254 -4.25 1 94.12 291 MET A C 1
ATOM 2401 O O . MET A 1 291 ? 11.773 -3.807 -3.119 1 94.12 291 MET A O 1
ATOM 2405 N N . ALA A 1 292 ? 13.023 -3.945 -4.934 1 95.5 292 ALA A N 1
ATOM 2406 C CA . ALA A 1 292 ? 14.039 -3.021 -4.438 1 95.5 292 ALA A CA 1
ATOM 2407 C C . ALA A 1 292 ? 13.445 -1.644 -4.164 1 95.5 292 ALA A C 1
ATOM 2409 O O . ALA A 1 292 ? 13.773 -1.007 -3.162 1 95.5 292 ALA A O 1
ATOM 2410 N N . GLU A 1 293 ? 12.602 -1.215 -5.02 1 94.12 293 GLU A N 1
ATOM 2411 C CA . GLU A 1 293 ? 11.953 0.086 -4.863 1 94.12 293 GLU A CA 1
ATOM 2412 C C . GLU A 1 293 ? 11.047 0.109 -3.637 1 94.12 293 GLU A C 1
ATOM 2414 O O . GLU A 1 293 ? 11.086 1.059 -2.85 1 94.12 293 GLU A O 1
ATOM 2419 N N . ARG A 1 294 ? 10.219 -0.843 -3.514 1 95.19 294 ARG A N 1
ATOM 2420 C CA . ARG A 1 294 ? 9.289 -0.904 -2.389 1 95.19 294 ARG A CA 1
ATOM 2421 C C . ARG A 1 294 ? 10.039 -1.057 -1.07 1 95.19 294 ARG A C 1
ATOM 2423 O O . ARG A 1 294 ? 9.617 -0.515 -0.045 1 95.19 294 ARG A O 1
ATOM 2430 N N . LEU A 1 295 ? 11.125 -1.868 -1.146 1 97.06 295 LEU A N 1
ATOM 2431 C CA . LEU A 1 295 ? 11.961 -1.992 0.045 1 97.06 295 LEU A CA 1
ATOM 2432 C C . LEU A 1 295 ? 12.578 -0.648 0.419 1 97.06 295 LEU A C 1
ATOM 2434 O O . LEU A 1 295 ? 12.68 -0.315 1.602 1 97.06 295 LEU A O 1
ATOM 2438 N N . SER A 1 296 ? 13.055 0.093 -0.593 1 95.88 296 SER A N 1
ATOM 2439 C CA . SER A 1 296 ? 13.586 1.43 -0.354 1 95.88 296 SER A CA 1
ATOM 2440 C C . SER A 1 296 ? 12.586 2.301 0.396 1 95.88 296 SER A C 1
ATOM 2442 O O . SER A 1 296 ? 12.953 3.016 1.33 1 95.88 296 SER A O 1
ATOM 2444 N N . VAL A 1 297 ? 11.344 2.209 0.017 1 93.75 297 VAL A N 1
ATOM 2445 C CA . VAL A 1 297 ? 10.281 2.986 0.642 1 93.75 297 VAL A CA 1
ATOM 2446 C C . VAL A 1 297 ? 10.125 2.572 2.104 1 93.75 297 VAL A C 1
ATOM 2448 O O . VAL A 1 297 ? 10.062 3.426 2.992 1 93.75 297 VAL A O 1
ATOM 2451 N N . GLN A 1 298 ? 10.055 1.294 2.371 1 95 298 GLN A N 1
ATOM 2452 C CA . GLN A 1 298 ? 9.875 0.791 3.729 1 95 298 GLN A CA 1
ATOM 2453 C C . GLN A 1 298 ? 11.062 1.158 4.613 1 95 298 GLN A C 1
ATOM 2455 O O . GLN A 1 298 ? 10.898 1.413 5.809 1 95 298 GLN A O 1
ATOM 2460 N N . LEU A 1 299 ? 12.258 1.123 4.062 1 95.06 299 LEU A N 1
ATOM 2461 C CA . LEU A 1 299 ? 13.438 1.513 4.824 1 95.06 299 LEU A CA 1
ATOM 2462 C C . LEU A 1 299 ? 13.422 3.008 5.125 1 95.06 299 LEU A C 1
ATOM 2464 O O . LEU A 1 299 ? 13.836 3.432 6.207 1 95.06 299 LEU A O 1
ATOM 2468 N N . ALA A 1 300 ? 12.953 3.793 4.16 1 91 300 ALA A N 1
ATOM 2469 C CA . ALA A 1 300 ? 12.828 5.23 4.371 1 91 300 ALA A CA 1
ATOM 2470 C C . ALA A 1 300 ? 11.852 5.539 5.5 1 91 300 ALA A C 1
ATOM 2472 O O . ALA A 1 300 ? 12.086 6.449 6.297 1 91 300 ALA A O 1
ATOM 2473 N N . VAL A 1 301 ? 10.781 4.812 5.535 1 88.44 301 VAL A N 1
ATOM 2474 C CA . VAL A 1 301 ? 9.789 4.969 6.59 1 88.44 301 VAL A CA 1
ATOM 2475 C C . VAL A 1 301 ? 10.445 4.777 7.957 1 88.44 301 VAL A C 1
ATOM 2477 O O . VAL A 1 301 ? 10.039 5.398 8.938 1 88.44 301 VAL A O 1
ATOM 2480 N N . ARG A 1 302 ? 11.477 4.074 7.973 1 89.31 302 ARG A N 1
ATOM 2481 C CA . ARG A 1 302 ? 12.148 3.725 9.219 1 89.31 302 ARG A CA 1
ATOM 2482 C C . ARG A 1 302 ? 13.367 4.609 9.445 1 89.31 302 ARG A C 1
ATOM 2484 O O . ARG A 1 302 ? 14.234 4.289 10.273 1 89.31 302 ARG A O 1
ATOM 2491 N N . GLY A 1 303 ? 13.508 5.594 8.648 1 85.44 303 GLY A N 1
ATOM 2492 C CA . GLY A 1 303 ? 14.508 6.613 8.906 1 85.44 303 GLY A CA 1
ATOM 2493 C C . GLY A 1 303 ? 15.805 6.379 8.148 1 85.44 303 GLY A C 1
ATOM 2494 O O . GLY A 1 303 ? 16.812 7.031 8.43 1 85.44 303 GLY A O 1
ATOM 2495 N N . LYS A 1 304 ? 15.812 5.449 7.23 1 91.56 304 LYS A N 1
ATOM 2496 C CA . LYS A 1 304 ? 17 5.23 6.414 1 91.56 304 LYS A CA 1
ATOM 2497 C C . LYS A 1 304 ? 16.938 6.043 5.125 1 91.56 304 LYS A C 1
ATOM 2499 O O . LYS A 1 304 ? 15.883 6.555 4.754 1 91.56 304 LYS A O 1
ATOM 2504 N N . LYS A 1 305 ? 18.078 6.262 4.574 1 91.31 305 LYS A N 1
ATOM 2505 C CA . LYS A 1 305 ? 18.219 6.883 3.258 1 91.31 305 LYS A CA 1
ATOM 2506 C C . LYS A 1 305 ? 18.734 5.879 2.227 1 91.31 305 LYS A C 1
ATOM 2508 O O . LYS A 1 305 ? 19.938 5.781 2 1 91.31 305 LYS A O 1
ATOM 2513 N N . PRO A 1 306 ? 17.812 5.207 1.515 1 94.19 306 PRO A N 1
ATOM 2514 C CA . PRO A 1 306 ? 18.219 4.133 0.607 1 94.19 306 PRO A CA 1
ATOM 2515 C C . PRO A 1 306 ? 18.812 4.652 -0.698 1 94.19 306 PRO A C 1
ATOM 2517 O O . PRO A 1 306 ? 18.359 5.672 -1.226 1 94.19 306 PRO A O 1
ATOM 2520 N N . ILE A 1 307 ? 19.812 4.023 -1.174 1 94.5 307 ILE A N 1
ATOM 2521 C CA . ILE A 1 307 ? 20.406 4.25 -2.484 1 94.5 307 ILE A CA 1
ATOM 2522 C C . ILE A 1 307 ? 20.281 2.99 -3.338 1 94.5 307 ILE A C 1
ATOM 2524 O O . ILE A 1 307 ? 21.125 2.104 -3.273 1 94.5 307 ILE A O 1
ATOM 2528 N N . PRO A 1 308 ? 19.25 2.973 -4.168 1 94.25 308 PRO A N 1
ATOM 2529 C CA . PRO A 1 308 ? 19.078 1.806 -5.035 1 94.25 308 PRO A CA 1
ATOM 2530 C C . PRO A 1 308 ? 20.094 1.783 -6.188 1 94.25 308 PRO A C 1
ATOM 2532 O O . PRO A 1 308 ? 20.328 2.816 -6.816 1 94.25 308 PRO A O 1
ATOM 2535 N N . ILE A 1 309 ? 20.672 0.661 -6.398 1 94.56 309 ILE A N 1
ATOM 2536 C CA . ILE A 1 309 ? 21.609 0.454 -7.5 1 94.56 309 ILE A CA 1
ATOM 2537 C C . ILE A 1 309 ? 21.234 -0.812 -8.266 1 94.56 309 ILE A C 1
ATOM 2539 O O . ILE A 1 309 ? 21.156 -1.896 -7.684 1 94.56 309 ILE A O 1
ATOM 2543 N N . SER A 1 310 ? 20.953 -0.667 -9.523 1 94.06 310 SER A N 1
ATOM 2544 C CA . SER A 1 310 ? 20.719 -1.821 -10.383 1 94.06 310 SER A CA 1
ATOM 2545 C C . SER A 1 310 ? 22.016 -2.361 -10.953 1 94.06 310 SER A C 1
ATOM 2547 O O . SER A 1 310 ? 22.766 -1.625 -11.594 1 94.06 310 SER A O 1
ATOM 2549 N N . MET A 1 311 ? 22.25 -3.57 -10.797 1 92.88 311 MET A N 1
ATOM 2550 C CA . MET A 1 311 ? 23.453 -4.176 -11.352 1 92.88 311 MET A CA 1
ATOM 2551 C C . MET A 1 311 ? 23.469 -4.082 -12.867 1 92.88 311 MET A C 1
ATOM 2553 O O . MET A 1 311 ? 24.531 -4 -13.484 1 92.88 311 MET A O 1
ATOM 2557 N N . ASP A 1 312 ? 22.266 -4.012 -13.414 1 90.31 312 ASP A N 1
ATOM 2558 C CA . ASP A 1 312 ? 22.141 -3.932 -14.867 1 90.31 312 ASP A CA 1
ATOM 2559 C C . ASP A 1 312 ? 22.781 -2.654 -15.406 1 90.31 312 ASP A C 1
ATOM 2561 O O . ASP A 1 312 ? 23.203 -2.6 -16.562 1 90.31 312 ASP A O 1
ATOM 2565 N N . ASN A 1 313 ? 22.906 -1.709 -14.586 1 94.06 313 ASN A N 1
ATOM 2566 C CA . ASN A 1 313 ? 23.516 -0.451 -15 1 94.06 313 ASN A CA 1
ATOM 2567 C C . ASN A 1 313 ? 25.016 -0.595 -15.188 1 94.06 313 ASN A C 1
ATOM 2569 O O . ASN A 1 313 ? 25.672 0.286 -15.758 1 94.06 313 ASN A O 1
ATOM 2573 N N . TYR A 1 314 ? 25.531 -1.657 -14.797 1 94.25 314 TYR A N 1
ATOM 2574 C CA . TYR A 1 314 ? 26.969 -1.873 -14.883 1 94.25 314 TYR A CA 1
ATOM 2575 C C . TYR A 1 314 ? 27.297 -2.895 -15.961 1 94.25 314 TYR A C 1
ATOM 2577 O O . TYR A 1 314 ? 28.391 -3.459 -15.977 1 94.25 314 TYR A O 1
ATOM 2585 N N . PHE A 1 315 ? 26.328 -3.195 -16.766 1 93.69 315 PHE A N 1
ATOM 2586 C CA . PHE A 1 315 ? 26.656 -4.016 -17.922 1 93.69 315 PHE A CA 1
ATOM 2587 C C . PHE A 1 315 ? 27.812 -3.41 -18.703 1 93.69 315 PHE A C 1
ATOM 2589 O O . PHE A 1 315 ? 27.938 -2.186 -18.797 1 93.69 315 PHE A O 1
ATOM 2596 N N . VAL A 1 316 ? 28.641 -4.312 -19.281 1 94.19 316 VAL A N 1
ATOM 2597 C CA . VAL A 1 316 ? 29.594 -3.834 -20.281 1 94.19 316 VAL A CA 1
ATOM 2598 C C . VAL A 1 316 ? 28.828 -3.412 -21.531 1 94.19 316 VAL A C 1
ATOM 2600 O O . VAL A 1 316 ? 27.656 -3.725 -21.688 1 94.19 316 VAL A O 1
ATOM 2603 N N . ASN A 1 317 ? 29.484 -2.67 -22.359 1 93.31 317 ASN A N 1
ATOM 2604 C CA . ASN A 1 317 ? 28.828 -2.334 -23.609 1 93.31 317 ASN A CA 1
ATOM 2605 C C . ASN A 1 317 ? 28.484 -3.582 -24.422 1 93.31 317 ASN A C 1
ATOM 2607 O O . ASN A 1 317 ? 29.203 -4.578 -24.359 1 93.31 317 ASN A O 1
ATOM 2611 N N . ARG A 1 318 ? 27.391 -3.438 -25.172 1 91.19 318 ARG A N 1
ATOM 2612 C CA . ARG A 1 318 ? 26.875 -4.582 -25.906 1 91.19 318 ARG A CA 1
ATOM 2613 C C . ARG A 1 318 ? 27.953 -5.238 -26.734 1 91.19 318 ARG A C 1
ATOM 2615 O O . ARG A 1 318 ? 28.016 -6.469 -26.844 1 91.19 318 ARG A O 1
ATOM 2622 N N . VAL A 1 319 ? 28.891 -4.477 -27.344 1 91.5 319 VAL A N 1
ATOM 2623 C CA . VAL A 1 319 ? 29.938 -4.973 -28.219 1 91.5 319 VAL A CA 1
ATOM 2624 C C . VAL A 1 319 ? 30.953 -5.773 -27.422 1 91.5 319 VAL A C 1
ATOM 2626 O O . VAL A 1 319 ? 31.625 -6.66 -27.953 1 91.5 319 VAL A O 1
ATOM 2629 N N . ASP A 1 320 ? 31.016 -5.543 -26.094 1 92.62 320 ASP A N 1
ATOM 2630 C CA . ASP A 1 320 ? 32 -6.176 -25.234 1 92.62 320 ASP A CA 1
ATOM 2631 C C . ASP A 1 320 ? 31.406 -7.352 -24.484 1 92.62 320 ASP A C 1
ATOM 2633 O O . ASP A 1 320 ? 32.062 -7.957 -23.641 1 92.62 320 ASP A O 1
ATOM 2637 N N . THR A 1 321 ? 30.125 -7.664 -24.688 1 92.69 321 THR A N 1
ATOM 2638 C CA . THR A 1 321 ? 29.484 -8.766 -23.984 1 92.69 321 THR A CA 1
ATOM 2639 C C . THR A 1 321 ? 30.156 -10.094 -24.312 1 92.69 321 THR A C 1
ATOM 2641 O O . THR A 1 321 ? 30.422 -10.383 -25.484 1 92.69 321 THR A O 1
ATOM 2644 N N . PRO A 1 322 ? 30.438 -10.852 -23.266 1 92.19 322 PRO A N 1
ATOM 2645 C CA . PRO A 1 322 ? 31.047 -12.156 -23.531 1 92.19 322 PRO A CA 1
ATOM 2646 C C . PRO A 1 322 ? 30.156 -13.062 -24.375 1 92.19 322 PRO A C 1
ATOM 2648 O O . PRO A 1 322 ? 28.922 -12.922 -24.359 1 92.19 322 PRO A O 1
ATOM 2651 N N . LEU A 1 323 ? 30.781 -13.898 -25.109 1 90.94 323 LEU A N 1
ATOM 2652 C CA . LEU A 1 323 ? 30.047 -14.828 -25.953 1 90.94 323 LEU A CA 1
ATOM 2653 C C . LEU A 1 323 ? 29.953 -16.203 -25.297 1 90.94 323 LEU A C 1
ATOM 2655 O O . LEU A 1 323 ? 30.828 -16.594 -24.531 1 90.94 323 LEU A O 1
ATOM 2659 N N . ASP A 1 324 ? 28.891 -16.859 -25.562 1 84.62 324 ASP A N 1
ATOM 2660 C CA . ASP A 1 324 ? 28.734 -18.219 -25.062 1 84.62 324 ASP A CA 1
ATOM 2661 C C . ASP A 1 324 ? 29.422 -19.234 -25.984 1 84.62 324 ASP A C 1
ATOM 2663 O O . ASP A 1 324 ? 30.156 -18.844 -26.906 1 84.62 324 ASP A O 1
ATOM 2667 N N . GLU A 1 325 ? 29.234 -20.531 -25.688 1 83.06 325 GLU A N 1
ATOM 2668 C CA . GLU A 1 325 ? 29.891 -21.609 -26.422 1 83.06 325 GLU A CA 1
ATOM 2669 C C . GLU A 1 325 ? 29.438 -21.641 -27.875 1 83.06 325 GLU A C 1
ATOM 2671 O O . GLU A 1 325 ? 30.188 -22.062 -28.75 1 83.06 325 GLU A O 1
ATOM 2676 N N . ASP A 1 326 ? 28.266 -21.094 -28.172 1 84.38 326 ASP A N 1
ATOM 2677 C CA . ASP A 1 326 ? 27.719 -21.109 -29.531 1 84.38 326 ASP A CA 1
ATOM 2678 C C . ASP A 1 326 ? 28 -19.797 -30.25 1 84.38 326 ASP A C 1
ATOM 2680 O O . ASP A 1 326 ? 27.516 -19.562 -31.359 1 84.38 326 ASP A O 1
ATOM 2684 N N . GLY A 1 327 ? 28.703 -18.844 -29.609 1 84.94 327 GLY A N 1
ATOM 2685 C CA . GLY A 1 327 ? 29.094 -17.594 -30.234 1 84.94 327 GLY A CA 1
ATOM 2686 C C . GLY A 1 327 ? 28.062 -16.484 -30.062 1 84.94 327 GLY A C 1
ATOM 2687 O O . GLY A 1 327 ? 28.188 -15.414 -30.641 1 84.94 327 GLY A O 1
ATOM 2688 N N . ASN A 1 328 ? 27.047 -16.781 -29.312 1 85 328 ASN A N 1
ATOM 2689 C CA . ASN A 1 328 ? 26.047 -15.758 -29.031 1 85 328 ASN A CA 1
ATOM 2690 C C . ASN A 1 328 ? 26.406 -14.938 -27.797 1 85 328 ASN A C 1
ATOM 2692 O O . ASN A 1 328 ? 27.141 -15.414 -26.922 1 85 328 ASN A O 1
ATOM 2696 N N . LYS A 1 329 ? 26.031 -13.648 -27.781 1 87.31 329 LYS A N 1
ATOM 2697 C CA . LYS A 1 329 ? 26.281 -12.805 -26.609 1 87.31 329 LYS A CA 1
ATOM 2698 C C . LYS A 1 329 ? 25.625 -13.406 -25.359 1 87.31 329 LYS A C 1
ATOM 2700 O O . LYS A 1 329 ? 24.453 -13.734 -25.359 1 87.31 329 LYS A O 1
ATOM 2705 N N . ASP A 1 330 ? 26.375 -13.57 -24.297 1 88.31 330 ASP A N 1
ATOM 2706 C CA . ASP A 1 330 ? 25.922 -14.133 -23.031 1 88.31 330 ASP A CA 1
ATOM 2707 C C . ASP A 1 330 ? 25.656 -13.031 -22 1 88.31 330 ASP A C 1
ATOM 2709 O O . ASP A 1 330 ? 26.469 -12.789 -21.109 1 88.31 330 ASP A O 1
ATOM 2713 N N . TYR A 1 331 ? 24.484 -12.562 -22.062 1 85.62 331 TYR A N 1
ATOM 2714 C CA . TYR A 1 331 ? 24.109 -11.461 -21.172 1 85.62 331 TYR A CA 1
ATOM 2715 C C . TYR A 1 331 ? 23.938 -11.945 -19.734 1 85.62 331 TYR A C 1
ATOM 2717 O O . TYR A 1 331 ? 23.906 -11.141 -18.812 1 85.62 331 TYR A O 1
ATOM 2725 N N . GLU A 1 332 ? 23.859 -13.258 -19.5 1 86.69 332 GLU A N 1
ATOM 2726 C CA . GLU A 1 332 ? 23.562 -13.812 -18.188 1 86.69 332 GLU A CA 1
ATOM 2727 C C . GLU A 1 332 ? 24.844 -14.094 -17.422 1 86.69 332 GLU A C 1
ATOM 2729 O O . GLU A 1 332 ? 24.812 -14.344 -16.203 1 86.69 332 GLU A O 1
ATOM 2734 N N . SER A 1 333 ? 25.969 -14.031 -18.078 1 87 333 SER A N 1
ATOM 2735 C CA . SER A 1 333 ? 27.25 -14.258 -17.422 1 87 333 SER A CA 1
ATOM 2736 C C . SER A 1 333 ? 27.594 -13.125 -16.453 1 87 333 SER A C 1
ATOM 2738 O O . SER A 1 333 ? 27.312 -11.961 -16.75 1 87 333 SER A O 1
ATOM 2740 N N . ILE A 1 334 ? 28.172 -13.461 -15.359 1 88.25 334 ILE A N 1
ATOM 2741 C CA . ILE A 1 334 ? 28.609 -12.438 -14.414 1 88.25 334 ILE A CA 1
ATOM 2742 C C . ILE A 1 334 ? 29.625 -11.508 -15.078 1 88.25 334 ILE A C 1
ATOM 2744 O O . ILE A 1 334 ? 29.75 -10.344 -14.703 1 88.25 334 ILE A O 1
ATOM 2748 N N . ASN A 1 335 ? 30.281 -12.078 -16.109 1 89 335 ASN A N 1
ATOM 2749 C CA . ASN A 1 335 ? 31.312 -11.32 -16.812 1 89 335 ASN A CA 1
ATOM 2750 C C . ASN A 1 335 ? 30.703 -10.328 -17.797 1 89 335 ASN A C 1
ATOM 2752 O O . ASN A 1 335 ? 31.422 -9.523 -18.406 1 89 335 ASN A O 1
ATOM 2756 N N . ALA A 1 336 ? 29.469 -10.398 -17.969 1 92.12 336 ALA A N 1
ATOM 2757 C CA . ALA A 1 336 ? 28.781 -9.367 -18.75 1 92.12 336 ALA A CA 1
ATOM 2758 C C . ALA A 1 336 ? 28.672 -8.07 -17.969 1 92.12 336 ALA A C 1
ATOM 2760 O O . ALA A 1 336 ? 28.344 -7.02 -18.516 1 92.12 336 ALA A O 1
ATOM 2761 N N . LEU A 1 337 ? 29.016 -8.109 -16.688 1 92.5 337 LEU A N 1
ATOM 2762 C CA . LEU A 1 337 ? 29.031 -6.934 -15.82 1 92.5 337 LEU A CA 1
ATOM 2763 C C . LEU A 1 337 ? 30.438 -6.391 -15.648 1 92.5 337 LEU A C 1
ATOM 2765 O O . LEU A 1 337 ? 31.406 -7.164 -15.562 1 92.5 337 LEU A O 1
ATOM 2769 N N . ASP A 1 338 ? 30.562 -5.141 -15.609 1 92.44 338 ASP A N 1
ATOM 2770 C CA . ASP A 1 338 ? 31.812 -4.496 -15.211 1 92.44 338 ASP A CA 1
ATOM 2771 C C . ASP A 1 338 ? 32 -4.559 -13.695 1 92.44 338 ASP A C 1
ATOM 2773 O O . ASP A 1 338 ? 31.781 -3.572 -12.992 1 92.44 338 ASP A O 1
ATOM 2777 N N . LEU A 1 339 ? 32.531 -5.621 -13.234 1 89.69 339 LEU A N 1
ATOM 2778 C CA . LEU A 1 339 ? 32.656 -5.918 -11.812 1 89.69 339 LEU A CA 1
ATOM 2779 C C . LEU A 1 339 ? 33.625 -4.957 -11.133 1 89.69 339 LEU A C 1
ATOM 2781 O O . LEU A 1 339 ? 33.406 -4.582 -9.977 1 89.69 339 LEU A O 1
ATOM 2785 N N . LYS A 1 340 ? 34.594 -4.57 -11.859 1 89.25 340 LYS A N 1
ATOM 2786 C CA . LYS A 1 340 ? 35.594 -3.66 -11.297 1 89.25 340 LYS A CA 1
ATOM 2787 C C . LYS A 1 340 ? 34.969 -2.316 -10.938 1 89.25 340 LYS A C 1
ATOM 2789 O O . LYS A 1 340 ? 35.094 -1.85 -9.805 1 89.25 340 LYS A O 1
ATOM 2794 N N . THR A 1 341 ? 34.344 -1.769 -11.961 1 92.44 341 THR A N 1
ATOM 2795 C CA . THR A 1 341 ? 33.688 -0.48 -11.719 1 92.44 341 THR A CA 1
ATOM 2796 C C . THR A 1 341 ? 32.625 -0.599 -10.641 1 92.44 341 THR A C 1
ATOM 2798 O O . THR A 1 341 ? 32.5 0.286 -9.789 1 92.44 341 THR A O 1
ATOM 2801 N N . PHE A 1 342 ? 31.906 -1.639 -10.617 1 93 342 PHE A N 1
ATOM 2802 C CA . PHE A 1 342 ? 30.844 -1.867 -9.633 1 93 342 PHE A CA 1
ATOM 2803 C C . PHE A 1 342 ? 31.406 -1.886 -8.219 1 93 342 PHE A C 1
ATOM 2805 O O . PHE A 1 342 ? 30.922 -1.184 -7.336 1 93 342 PHE A O 1
ATOM 2812 N N . ASN A 1 343 ? 32.438 -2.65 -8.031 1 88.25 343 ASN A N 1
ATOM 2813 C CA . ASN A 1 343 ? 33.062 -2.785 -6.711 1 88.25 343 ASN A CA 1
ATOM 2814 C C . ASN A 1 343 ? 33.688 -1.477 -6.246 1 88.25 343 ASN A C 1
ATOM 2816 O O . ASN A 1 343 ? 33.625 -1.13 -5.066 1 88.25 343 ASN A O 1
ATOM 2820 N N . THR A 1 344 ? 34.281 -0.835 -7.172 1 90.44 344 THR A N 1
ATOM 2821 C CA . THR A 1 344 ? 34.906 0.447 -6.844 1 90.44 344 THR A CA 1
ATOM 2822 C C . THR A 1 344 ? 33.844 1.446 -6.379 1 90.44 344 THR A C 1
ATOM 2824 O O . THR A 1 344 ? 34.031 2.109 -5.352 1 90.44 344 THR A O 1
ATOM 2827 N N . ASP A 1 345 ? 32.812 1.527 -7.176 1 93 345 ASP A N 1
ATOM 2828 C CA . ASP A 1 345 ? 31.734 2.449 -6.824 1 93 345 ASP A CA 1
ATOM 2829 C C . ASP A 1 345 ? 31.109 2.082 -5.477 1 93 345 ASP A C 1
ATOM 2831 O O . ASP A 1 345 ? 30.844 2.959 -4.652 1 93 345 ASP A O 1
ATOM 2835 N N . LEU A 1 346 ? 30.906 0.836 -5.254 1 92 346 LEU A N 1
ATOM 2836 C CA . LEU A 1 346 ? 30.312 0.355 -4.008 1 92 346 LEU A CA 1
ATOM 2837 C C . LEU A 1 346 ? 31.188 0.721 -2.816 1 92 346 LEU A C 1
ATOM 2839 O O . LEU A 1 346 ? 30.688 1.223 -1.806 1 92 346 LEU A O 1
ATOM 2843 N N . MET A 1 347 ? 32.438 0.5 -2.928 1 90 347 MET A N 1
ATOM 2844 C CA . MET A 1 347 ? 33.375 0.785 -1.842 1 90 347 MET A CA 1
ATOM 2845 C C . MET A 1 347 ? 33.469 2.285 -1.579 1 90 347 MET A C 1
ATOM 2847 O O . MET A 1 347 ? 33.531 2.715 -0.426 1 90 347 MET A O 1
ATOM 2851 N N . ARG A 1 348 ? 33.469 2.998 -2.623 1 92.69 348 ARG A N 1
ATOM 2852 C CA . ARG A 1 348 ? 33.531 4.449 -2.484 1 92.69 348 ARG A CA 1
ATOM 2853 C C . ARG A 1 348 ? 32.281 4.973 -1.764 1 92.69 348 ARG A C 1
ATOM 2855 O O . ARG A 1 348 ? 32.406 5.832 -0.885 1 92.69 348 ARG A O 1
ATOM 2862 N N . LEU A 1 349 ? 31.141 4.469 -2.109 1 93.81 349 LEU A N 1
ATOM 2863 C CA . LEU A 1 349 ? 29.922 4.859 -1.43 1 93.81 349 LEU A CA 1
ATOM 2864 C C . LEU A 1 349 ? 29.984 4.508 0.052 1 93.81 349 LEU A C 1
ATOM 2866 O O . LEU A 1 349 ? 29.625 5.324 0.905 1 93.81 349 LEU A O 1
ATOM 2870 N N . LEU A 1 350 ? 30.469 3.334 0.39 1 89.56 350 LEU A N 1
ATOM 2871 C CA . LEU A 1 350 ? 30.516 2.855 1.767 1 89.56 350 LEU A CA 1
ATOM 2872 C C . LEU A 1 350 ? 31.5 3.686 2.594 1 89.56 350 LEU A C 1
ATOM 2874 O O . LEU A 1 350 ? 31.328 3.818 3.809 1 89.56 350 LEU A O 1
ATOM 2878 N N . GLU A 1 351 ? 32.469 4.254 1.905 1 89.94 351 GLU A N 1
ATOM 2879 C CA . GLU A 1 351 ? 33.469 5.094 2.578 1 89.94 351 GLU A CA 1
ATOM 2880 C C . GLU A 1 351 ? 32.969 6.535 2.691 1 89.94 351 GLU A C 1
ATOM 2882 O O . GLU A 1 351 ? 33.625 7.367 3.328 1 89.94 351 GLU A O 1
ATOM 2887 N N . GLY A 1 352 ? 31.844 6.809 2.023 1 91.06 352 GLY A N 1
ATOM 2888 C CA . GLY A 1 352 ? 31.234 8.125 2.168 1 91.06 352 GLY A CA 1
ATOM 2889 C C . GLY A 1 352 ? 31.641 9.086 1.065 1 91.06 352 GLY A C 1
ATOM 2890 O O . GLY A 1 352 ? 31.453 10.297 1.196 1 91.06 352 GLY A O 1
ATOM 2891 N N . ASP A 1 353 ? 32.188 8.578 -0.017 1 92.81 353 ASP A N 1
ATOM 2892 C CA . ASP A 1 353 ? 32.594 9.414 -1.143 1 92.81 353 ASP A CA 1
ATOM 2893 C C . ASP A 1 353 ? 31.422 9.711 -2.064 1 92.81 353 ASP A C 1
ATOM 2895 O O . ASP A 1 353 ? 30.406 9 -2.049 1 92.81 353 ASP A O 1
ATOM 2899 N N . TYR A 1 354 ? 31.562 10.781 -2.887 1 95.75 354 TYR A N 1
ATOM 2900 C CA . TYR A 1 354 ? 30.625 11.062 -3.961 1 95.75 354 TYR A CA 1
ATOM 2901 C C . TYR A 1 354 ? 30.922 10.203 -5.184 1 95.75 354 TYR A C 1
ATOM 2903 O O . TYR A 1 354 ? 32.062 10.094 -5.617 1 95.75 354 TYR A O 1
ATOM 2911 N N . VAL A 1 355 ? 29.953 9.555 -5.652 1 95.88 355 VAL A N 1
ATOM 2912 C CA . VAL A 1 355 ? 30.109 8.656 -6.789 1 95.88 355 VAL A CA 1
ATOM 2913 C C . VAL A 1 355 ? 29.094 9 -7.871 1 95.88 355 VAL A C 1
ATOM 2915 O O . VAL A 1 355 ? 27.922 9.258 -7.57 1 95.88 355 VAL A O 1
ATOM 2918 N N . ASN A 1 356 ? 29.5 9.109 -9.125 1 96.5 356 ASN A N 1
ATOM 2919 C CA . ASN A 1 356 ? 28.609 9.211 -10.266 1 96.5 356 ASN A CA 1
ATOM 2920 C C . ASN A 1 356 ? 28.188 7.832 -10.773 1 96.5 356 ASN A C 1
ATOM 2922 O O . ASN A 1 356 ? 28.953 7.156 -11.469 1 96.5 356 ASN A O 1
ATOM 2926 N N . LEU A 1 357 ? 26.984 7.465 -10.469 1 95.56 357 LEU A N 1
ATOM 2927 C CA . LEU A 1 357 ? 26.5 6.129 -10.805 1 95.56 357 LEU A CA 1
ATOM 2928 C C . LEU A 1 357 ? 26.078 6.047 -12.266 1 95.56 357 LEU A C 1
ATOM 2930 O O . LEU A 1 357 ? 25.422 6.961 -12.781 1 95.56 357 LEU A O 1
ATOM 2934 N N . PRO A 1 358 ? 26.391 5.031 -12.961 1 95.06 358 PRO A N 1
ATOM 2935 C CA . PRO A 1 358 ? 26.047 4.883 -14.375 1 95.06 358 PRO A CA 1
ATOM 2936 C C . PRO A 1 358 ? 24.609 4.434 -14.602 1 95.06 358 PRO A C 1
ATOM 2938 O O . PRO A 1 358 ? 23.953 3.967 -13.664 1 95.06 358 PRO A O 1
ATOM 2941 N N . ILE A 1 359 ? 24.109 4.582 -15.789 1 93.88 359 ILE A N 1
ATOM 2942 C CA . ILE A 1 359 ? 22.844 4.059 -16.281 1 93.88 359 ILE A CA 1
ATOM 2943 C C . ILE A 1 359 ? 23.062 3.35 -17.609 1 93.88 359 ILE A C 1
ATOM 2945 O O . ILE A 1 359 ? 23.672 3.902 -18.531 1 93.88 359 ILE A O 1
ATOM 2949 N N . TYR A 1 360 ? 22.562 2.135 -17.656 1 93 360 TYR A N 1
ATOM 2950 C CA . TYR A 1 360 ? 22.703 1.385 -18.906 1 93 360 TYR A CA 1
ATOM 2951 C C . TYR A 1 360 ? 21.5 1.596 -19.812 1 93 360 TYR A C 1
ATOM 2953 O O . TYR A 1 360 ? 20.359 1.397 -19.391 1 93 360 TYR A O 1
ATOM 2961 N N . ASN A 1 361 ? 21.703 1.974 -21 1 91.38 361 ASN A N 1
ATOM 2962 C CA . ASN A 1 361 ? 20.656 2.111 -22.016 1 91.38 361 ASN A CA 1
ATOM 2963 C C . ASN A 1 361 ? 20.5 0.83 -22.828 1 91.38 361 ASN A C 1
ATOM 2965 O O . ASN A 1 361 ? 21.297 0.555 -23.734 1 91.38 361 ASN A O 1
ATOM 2969 N N . PHE A 1 362 ? 19.422 0.136 -22.656 1 84.81 362 PHE A N 1
ATOM 2970 C CA . PHE A 1 362 ? 19.219 -1.178 -23.266 1 84.81 362 PHE A CA 1
ATOM 2971 C C . PHE A 1 362 ? 18.938 -1.054 -24.75 1 84.81 362 PHE A C 1
ATOM 2973 O O . PHE A 1 362 ? 19.062 -2.029 -25.5 1 84.81 362 PHE A O 1
ATOM 2980 N N . ILE A 1 363 ? 18.438 0.101 -25.188 1 83.56 363 ILE A N 1
ATOM 2981 C CA . ILE A 1 363 ? 18.188 0.324 -26.594 1 83.56 363 ILE A CA 1
ATOM 2982 C C . ILE A 1 363 ? 19.516 0.525 -27.328 1 83.56 363 ILE A C 1
ATOM 2984 O O . ILE A 1 363 ? 19.812 -0.182 -28.297 1 83.56 363 ILE A O 1
ATOM 2988 N N . THR A 1 364 ? 20.469 1.376 -26.797 1 88.62 364 THR A N 1
ATOM 2989 C CA . THR A 1 364 ? 21.75 1.656 -27.438 1 88.62 364 THR A CA 1
ATOM 2990 C C . THR A 1 364 ? 22.766 0.584 -27.078 1 88.62 364 THR A C 1
ATOM 2992 O O . THR A 1 364 ? 23.719 0.351 -27.844 1 88.62 364 THR A O 1
ATOM 2995 N N . GLY A 1 365 ? 22.641 0.04 -25.922 1 89.25 365 GLY A N 1
ATOM 2996 C CA . GLY A 1 365 ? 23.562 -0.976 -25.453 1 89.25 365 GLY A CA 1
ATOM 2997 C C . GLY A 1 365 ? 24.828 -0.396 -24.844 1 89.25 365 GLY A C 1
ATOM 2998 O O . GLY A 1 365 ? 25.891 -1.007 -24.906 1 89.25 365 GLY A O 1
ATOM 2999 N N . GLU A 1 366 ? 24.734 0.831 -24.375 1 93.44 366 GLU A N 1
ATOM 3000 C CA . GLU A 1 366 ? 25.875 1.516 -23.797 1 93.44 366 GLU A CA 1
ATOM 3001 C C . GLU A 1 366 ? 25.547 2.092 -22.422 1 93.44 366 GLU A C 1
ATOM 3003 O O . GLU A 1 366 ? 24.391 2.396 -22.141 1 93.44 366 GLU A O 1
ATOM 3008 N N . ARG A 1 367 ? 26.688 2.219 -21.594 1 91.94 367 ARG A N 1
ATOM 3009 C CA . ARG A 1 367 ? 26.547 2.852 -20.281 1 91.94 367 ARG A CA 1
ATOM 3010 C C . ARG A 1 367 ? 26.656 4.367 -20.406 1 91.94 367 ARG A C 1
ATOM 3012 O O . ARG A 1 367 ? 27.484 4.887 -21.141 1 91.94 367 ARG A O 1
ATOM 3019 N N . GLU A 1 368 ? 25.781 5.051 -19.75 1 93.81 368 GLU A N 1
ATOM 3020 C CA . GLU A 1 368 ? 25.719 6.508 -19.734 1 93.81 368 GLU A CA 1
ATOM 3021 C C . GLU A 1 368 ? 25.828 7.055 -18.312 1 93.81 368 GLU A C 1
ATOM 3023 O O . GLU A 1 368 ? 25.578 6.336 -17.344 1 93.81 368 GLU A O 1
ATOM 3028 N N . TYR A 1 369 ? 26.344 8.258 -18.266 1 93 369 TYR A N 1
ATOM 3029 C CA . TYR A 1 369 ? 26.484 8.922 -16.984 1 93 369 TYR A CA 1
ATOM 3030 C C . TYR A 1 369 ? 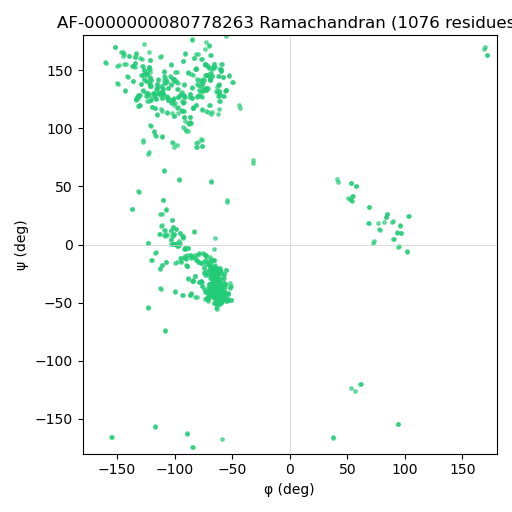25.719 10.242 -16.969 1 93 369 TYR A C 1
ATOM 3032 O O . TYR A 1 369 ? 25.719 10.977 -17.953 1 93 369 TYR A O 1
ATOM 3040 N N . GLY A 1 370 ? 25.078 10.445 -15.961 1 88.69 370 GLY A N 1
ATOM 3041 C CA . GLY A 1 370 ? 24.422 11.727 -15.773 1 88.69 370 GLY A CA 1
ATOM 3042 C C . GLY A 1 370 ? 25.297 12.75 -15.078 1 88.69 370 GLY A C 1
ATOM 3043 O O . GLY A 1 370 ? 26.516 12.617 -15.055 1 88.69 370 GLY A O 1
ATOM 3044 N N . ASP A 1 371 ? 24.656 13.875 -14.523 1 88.44 371 ASP A N 1
ATOM 3045 C CA . ASP A 1 371 ? 25.375 14.977 -13.906 1 88.44 371 ASP A CA 1
ATOM 3046 C C . ASP A 1 371 ? 25.234 14.953 -12.391 1 88.44 371 ASP A C 1
ATOM 3048 O O . ASP A 1 371 ? 25.719 15.852 -11.695 1 88.44 371 ASP A O 1
ATOM 3052 N N . THR A 1 372 ? 24.672 13.93 -11.922 1 87.81 372 THR A N 1
ATOM 3053 C CA . THR A 1 372 ? 24.406 13.906 -10.492 1 87.81 372 THR A CA 1
ATOM 3054 C C . THR A 1 372 ? 25.328 12.93 -9.781 1 87.81 372 THR A C 1
ATOM 3056 O O . THR A 1 372 ? 25.641 11.867 -10.312 1 87.81 372 THR A O 1
ATOM 3059 N N . TYR A 1 373 ? 25.797 13.359 -8.625 1 93.12 373 TYR A N 1
ATOM 3060 C CA . TYR A 1 373 ? 26.625 12.516 -7.766 1 93.12 373 TYR A CA 1
ATOM 3061 C C . TYR A 1 373 ? 25.859 12.086 -6.52 1 93.12 373 TYR A C 1
ATOM 3063 O O . TYR A 1 373 ? 25.031 12.836 -6 1 93.12 373 TYR A O 1
ATOM 3071 N N . THR A 1 374 ? 26.141 10.883 -6.109 1 93 374 THR A N 1
ATOM 3072 C CA . THR A 1 374 ? 25.469 10.281 -4.965 1 93 374 THR A CA 1
ATOM 3073 C C . THR A 1 374 ? 26.453 10.023 -3.828 1 93 374 THR A C 1
ATOM 3075 O O . THR A 1 374 ? 27.594 9.625 -4.07 1 93 374 THR A O 1
ATOM 3078 N N . LYS A 1 375 ? 26.047 10.305 -2.594 1 94.12 375 LYS A N 1
ATOM 3079 C CA . LYS A 1 375 ? 26.844 10.047 -1.397 1 94.12 375 LYS A CA 1
ATOM 3080 C C . LYS A 1 375 ? 26.031 9.289 -0.35 1 94.12 375 LYS A C 1
ATOM 3082 O O . LYS A 1 375 ? 24.844 9.555 -0.167 1 94.12 375 LYS A O 1
ATOM 3087 N N . LEU A 1 376 ? 26.672 8.328 0.272 1 91.81 376 LEU A N 1
ATOM 3088 C CA . LEU A 1 376 ? 26.031 7.594 1.358 1 91.81 376 LEU A CA 1
ATOM 3089 C C . LEU A 1 376 ? 26.172 8.352 2.676 1 91.81 376 LEU A C 1
ATOM 3091 O O . LEU A 1 376 ? 27.266 8.508 3.199 1 91.81 376 LEU A O 1
ATOM 3095 N N . ASP A 1 377 ? 25.078 8.75 3.289 1 86.81 377 ASP A N 1
ATOM 3096 C CA . ASP A 1 377 ? 25.047 9.469 4.562 1 86.81 377 ASP A CA 1
ATOM 3097 C C . ASP A 1 377 ? 25.094 8.492 5.738 1 86.81 377 ASP A C 1
ATOM 3099 O O . ASP A 1 377 ? 25.141 7.277 5.547 1 86.81 377 ASP A O 1
ATOM 3103 N N . ASN A 1 378 ? 25.156 9.039 6.938 1 84.75 378 ASN A N 1
ATOM 3104 C CA . ASN A 1 378 ? 25.219 8.227 8.148 1 84.75 378 ASN A CA 1
ATOM 3105 C C . ASN A 1 378 ? 24.016 7.281 8.258 1 84.75 378 ASN A C 1
ATOM 3107 O O . ASN A 1 378 ? 24.172 6.145 8.703 1 84.75 378 ASN A O 1
ATOM 3111 N N . ASN A 1 379 ? 22.875 7.641 7.773 1 88.31 379 ASN A N 1
ATOM 3112 C CA . ASN A 1 379 ? 21.688 6.789 7.781 1 88.31 379 ASN A CA 1
ATOM 3113 C C . ASN A 1 379 ? 21.438 6.172 6.41 1 88.31 379 ASN A C 1
ATOM 3115 O O . ASN A 1 379 ? 20.344 5.672 6.141 1 88.31 379 ASN A O 1
ATOM 3119 N N . GLY A 1 380 ? 22.531 6.176 5.684 1 92.81 380 GLY A N 1
ATOM 3120 C CA . GLY A 1 380 ? 22.391 5.648 4.336 1 92.81 380 GLY A CA 1
ATOM 3121 C C . GLY A 1 380 ? 22.469 4.133 4.281 1 92.81 380 GLY A C 1
ATOM 3122 O O . GLY A 1 380 ? 23.109 3.502 5.121 1 92.81 380 GLY A O 1
ATOM 3123 N N . ILE A 1 381 ? 21.797 3.52 3.289 1 95.69 381 ILE A N 1
ATOM 3124 C CA . ILE A 1 381 ? 21.828 2.084 3.031 1 95.69 381 ILE A CA 1
ATOM 3125 C C . ILE A 1 381 ? 21.797 1.828 1.526 1 95.69 381 ILE A C 1
ATOM 3127 O O . ILE A 1 381 ? 21.062 2.492 0.792 1 95.69 381 ILE A O 1
ATOM 3131 N N . ILE A 1 382 ? 22.656 0.985 1.085 1 96.75 382 ILE A N 1
ATOM 3132 C CA . ILE A 1 382 ? 22.734 0.666 -0.337 1 96.75 382 ILE A CA 1
ATOM 3133 C C . ILE A 1 382 ? 21.891 -0.57 -0.635 1 96.75 382 ILE A C 1
ATOM 3135 O O . ILE A 1 382 ? 21.938 -1.558 0.102 1 96.75 382 ILE A O 1
ATOM 3139 N N . ILE A 1 383 ? 21.047 -0.517 -1.646 1 97.62 383 ILE A N 1
ATOM 3140 C CA . ILE A 1 383 ? 20.25 -1.652 -2.107 1 97.62 383 ILE A CA 1
ATOM 3141 C C . ILE A 1 383 ? 20.672 -2.029 -3.527 1 97.62 383 ILE A C 1
ATOM 3143 O O . ILE A 1 383 ? 20.406 -1.29 -4.477 1 97.62 383 ILE A O 1
ATOM 3147 N N . VAL A 1 384 ? 21.281 -3.184 -3.643 1 96.19 384 VAL A N 1
ATOM 3148 C CA . VAL A 1 384 ? 21.75 -3.662 -4.941 1 96.19 384 VAL A CA 1
ATOM 3149 C C . VAL A 1 384 ? 20.844 -4.801 -5.426 1 96.19 384 VAL A C 1
ATOM 3151 O O . VAL A 1 384 ? 20.578 -5.746 -4.68 1 96.19 384 VAL A O 1
ATOM 3154 N N . GLU A 1 385 ? 20.344 -4.68 -6.641 1 96.25 385 GLU A N 1
ATOM 3155 C CA . GLU A 1 385 ? 19.531 -5.766 -7.176 1 96.25 385 GLU A CA 1
ATOM 3156 C C . GLU A 1 385 ? 20.062 -6.227 -8.531 1 96.25 385 GLU A C 1
ATOM 3158 O O . GLU A 1 385 ? 20.547 -5.418 -9.328 1 96.25 385 GLU A O 1
ATOM 3163 N N . GLY A 1 386 ? 20 -7.5 -8.797 1 94.5 386 GLY A N 1
ATOM 3164 C CA . GLY A 1 386 ? 20.438 -8.133 -10.031 1 94.5 386 GLY A CA 1
ATOM 3165 C C . GLY A 1 386 ? 20.5 -9.641 -9.938 1 94.5 386 GLY A C 1
ATOM 3166 O O . GLY A 1 386 ? 20.484 -10.203 -8.836 1 94.5 386 GLY A O 1
ATOM 3167 N N . ILE A 1 387 ? 20.656 -10.328 -11.055 1 91.56 387 ILE A N 1
ATOM 3168 C CA . ILE A 1 387 ? 20.625 -11.781 -11.086 1 91.56 387 ILE A CA 1
ATOM 3169 C C . ILE A 1 387 ? 21.828 -12.352 -10.344 1 91.56 387 ILE A C 1
ATOM 3171 O O . ILE A 1 387 ? 21.781 -13.453 -9.805 1 91.56 387 ILE A O 1
ATOM 3175 N N . HIS A 1 388 ? 22.906 -11.609 -10.18 1 91.62 388 HIS A N 1
ATOM 3176 C CA . HIS A 1 388 ? 24.125 -12.086 -9.516 1 91.62 388 HIS A CA 1
ATOM 3177 C C . HIS A 1 388 ? 24.219 -11.516 -8.102 1 91.62 388 HIS A C 1
ATOM 3179 O O . HIS A 1 388 ? 25.281 -11.594 -7.48 1 91.62 388 HIS A O 1
ATOM 3185 N N . GLY A 1 389 ? 23.188 -10.945 -7.621 1 91.62 389 GLY A N 1
ATOM 3186 C CA . GLY A 1 389 ? 23.219 -10.203 -6.375 1 91.62 389 GLY A CA 1
ATOM 3187 C C . GLY A 1 389 ? 23.688 -11.023 -5.195 1 91.62 389 GLY A C 1
ATOM 3188 O O . GLY A 1 389 ? 24.281 -10.492 -4.25 1 91.62 389 GLY A O 1
ATOM 3189 N N . LEU A 1 390 ? 23.484 -12.32 -5.223 1 92.44 390 LEU A N 1
ATOM 3190 C CA . LEU A 1 390 ? 23.828 -13.156 -4.07 1 92.44 390 LEU A CA 1
ATOM 3191 C C . LEU A 1 390 ? 25.125 -13.914 -4.316 1 92.44 390 LEU A C 1
ATOM 3193 O O . LEU A 1 390 ? 25.531 -14.75 -3.5 1 92.44 390 LEU A O 1
ATOM 3197 N N . ASN A 1 391 ? 25.75 -13.641 -5.426 1 88.75 391 ASN A N 1
ATOM 3198 C CA . ASN A 1 391 ? 27.062 -14.203 -5.688 1 88.75 391 ASN A CA 1
ATOM 3199 C C . ASN A 1 391 ? 28.125 -13.594 -4.781 1 88.75 391 ASN A C 1
ATOM 3201 O O . ASN A 1 391 ? 28.359 -12.383 -4.82 1 88.75 391 ASN A O 1
ATOM 3205 N N . PRO A 1 392 ? 28.766 -14.391 -4.012 1 84.94 392 PRO A N 1
ATOM 3206 C CA . PRO A 1 392 ? 29.75 -13.852 -3.066 1 84.94 392 PRO A CA 1
ATOM 3207 C C . PRO A 1 392 ? 30.875 -13.102 -3.758 1 84.94 392 PRO A C 1
ATOM 3209 O O . PRO A 1 392 ? 31.5 -12.219 -3.156 1 84.94 392 PRO A O 1
ATOM 3212 N N . LYS A 1 393 ? 31.109 -13.383 -4.984 1 81.31 393 LYS A N 1
ATOM 3213 C CA . LYS A 1 393 ? 32.188 -12.727 -5.738 1 81.31 393 LYS A CA 1
ATOM 3214 C C . LYS A 1 393 ? 31.859 -11.25 -5.973 1 81.31 393 LYS A C 1
ATOM 3216 O O . LYS A 1 393 ? 32.781 -10.438 -6.148 1 81.31 393 LYS A O 1
ATOM 3221 N N . LEU A 1 394 ? 30.703 -10.914 -5.988 1 83.81 394 LEU A N 1
ATOM 3222 C CA . LEU A 1 394 ? 30.25 -9.562 -6.324 1 83.81 394 LEU A CA 1
ATOM 3223 C C . LEU A 1 394 ? 30.656 -8.578 -5.238 1 83.81 394 LEU A C 1
ATOM 3225 O O . LEU A 1 394 ? 31 -7.43 -5.531 1 83.81 394 LEU A O 1
ATOM 3229 N N . THR A 1 395 ? 30.594 -9.078 -3.949 1 82.44 395 THR A N 1
ATOM 3230 C CA . THR A 1 395 ? 30.797 -8.164 -2.836 1 82.44 395 THR A CA 1
ATOM 3231 C C . THR A 1 395 ? 31.812 -8.742 -1.849 1 82.44 395 THR A C 1
ATOM 3233 O O . THR A 1 395 ? 31.609 -8.688 -0.635 1 82.44 395 THR A O 1
ATOM 3236 N N . SER A 1 396 ? 32.812 -9.219 -2.373 1 80.25 396 SER A N 1
ATOM 3237 C CA . SER A 1 396 ? 33.781 -9.898 -1.542 1 80.25 396 SER A CA 1
ATOM 3238 C C . SER A 1 396 ? 34.531 -8.922 -0.623 1 80.25 396 SER A C 1
ATOM 3240 O O . SER A 1 396 ? 35 -9.312 0.444 1 80.25 396 SER A O 1
ATOM 3242 N N . LEU A 1 397 ? 34.5 -7.684 -0.963 1 80.31 397 LEU A N 1
ATOM 3243 C CA . LEU A 1 397 ? 35.25 -6.688 -0.194 1 80.31 397 LEU A CA 1
ATOM 3244 C C . LEU A 1 397 ? 34.375 -6.113 0.922 1 80.31 397 LEU A C 1
ATOM 3246 O O . LEU A 1 397 ? 34.875 -5.395 1.791 1 80.31 397 LEU A O 1
ATOM 3250 N N . VAL A 1 398 ? 33.125 -6.383 0.953 1 83.94 398 VAL A N 1
ATOM 3251 C CA . VAL A 1 398 ? 32.219 -5.895 1.982 1 83.94 398 VAL A CA 1
ATOM 3252 C C . VAL A 1 398 ? 32.062 -6.945 3.076 1 83.94 398 VAL A C 1
ATOM 3254 O O . VAL A 1 398 ? 31.766 -8.109 2.787 1 83.94 398 VAL A O 1
ATOM 3257 N N . PRO A 1 399 ? 32.25 -6.594 4.324 1 84.25 399 PRO A N 1
ATOM 3258 C CA . PRO A 1 399 ? 32.062 -7.555 5.418 1 84.25 399 PRO A CA 1
ATOM 3259 C C . PRO A 1 399 ? 30.672 -8.156 5.461 1 84.25 399 PRO A C 1
ATOM 3261 O O . PRO A 1 399 ? 29.688 -7.449 5.227 1 84.25 399 PRO A O 1
ATOM 3264 N N . GLU A 1 400 ? 30.562 -9.398 5.816 1 86.75 400 GLU A N 1
ATOM 3265 C CA . GLU A 1 400 ? 29.281 -10.117 5.855 1 86.75 400 GLU A CA 1
ATOM 3266 C C . GLU A 1 400 ? 28.328 -9.492 6.863 1 86.75 400 GLU A C 1
ATOM 3268 O O . GLU A 1 400 ? 27.109 -9.484 6.652 1 86.75 400 GLU A O 1
ATOM 3273 N N . LYS A 1 401 ? 28.875 -8.961 7.93 1 87.69 401 LYS A N 1
ATOM 3274 C CA . LYS A 1 401 ? 28.047 -8.375 8.984 1 87.69 401 LYS A CA 1
ATOM 3275 C C . LYS A 1 401 ? 27.297 -7.148 8.477 1 87.69 401 LYS A C 1
ATOM 3277 O O . LYS A 1 401 ? 26.281 -6.754 9.047 1 87.69 401 LYS A O 1
ATOM 3282 N N . ASP A 1 402 ? 27.797 -6.582 7.422 1 88.75 402 ASP A N 1
ATOM 3283 C CA . ASP A 1 402 ? 27.203 -5.363 6.887 1 88.75 402 ASP A CA 1
ATOM 3284 C C . ASP A 1 402 ? 26.203 -5.68 5.766 1 88.75 402 ASP A C 1
ATOM 3286 O O . ASP A 1 402 ? 25.562 -4.777 5.23 1 88.75 402 ASP A O 1
ATOM 3290 N N . LYS A 1 403 ? 26.062 -6.977 5.543 1 93.31 403 LYS A N 1
ATOM 3291 C CA . LYS A 1 403 ? 25.25 -7.371 4.395 1 93.31 403 LYS A CA 1
ATOM 3292 C C . LYS A 1 403 ? 23.938 -7.984 4.832 1 93.31 403 LYS A C 1
ATOM 3294 O O . LYS A 1 403 ? 23.828 -8.539 5.93 1 93.31 403 LYS A O 1
ATOM 3299 N N . TYR A 1 404 ? 22.906 -7.828 4.066 1 96.81 404 TYR A N 1
ATOM 3300 C CA . TYR A 1 404 ? 21.641 -8.539 4.141 1 96.81 404 TYR A CA 1
ATOM 3301 C C . TYR A 1 404 ? 21.203 -9.016 2.76 1 96.81 404 TYR A C 1
ATOM 3303 O O . TYR A 1 404 ? 21.094 -8.211 1.826 1 96.81 404 TYR A O 1
ATOM 3311 N N . LYS A 1 405 ? 20.953 -10.281 2.656 1 96.06 405 LYS A N 1
ATOM 3312 C CA . LYS A 1 405 ? 20.719 -10.891 1.351 1 96.06 405 LYS A CA 1
ATOM 3313 C C . LYS A 1 405 ? 19.266 -11.336 1.218 1 96.06 405 LYS A C 1
ATOM 3315 O O . LYS A 1 405 ? 18.719 -12 2.111 1 96.06 405 LYS A O 1
ATOM 3320 N N . ILE A 1 406 ? 18.641 -10.938 0.062 1 96.31 406 ILE A N 1
ATOM 3321 C CA . ILE A 1 406 ? 17.234 -11.266 -0.183 1 96.31 406 ILE A CA 1
ATOM 3322 C C . ILE A 1 406 ? 17.109 -12 -1.514 1 96.31 406 ILE A C 1
ATOM 3324 O O . ILE A 1 406 ? 17.688 -11.594 -2.52 1 96.31 406 ILE A O 1
ATOM 3328 N N . TYR A 1 407 ? 16.406 -13.117 -1.505 1 94.25 407 TYR A N 1
ATOM 3329 C CA . TYR A 1 407 ? 16.047 -13.828 -2.725 1 94.25 407 TYR A CA 1
ATOM 3330 C C . TYR A 1 407 ? 14.57 -13.625 -3.061 1 94.25 407 TYR A C 1
ATOM 3332 O O . TYR A 1 407 ? 13.695 -13.852 -2.219 1 94.25 407 TYR A O 1
ATOM 3340 N N . VAL A 1 408 ? 14.305 -13.117 -4.297 1 93.81 408 VAL A N 1
ATOM 3341 C CA . VAL A 1 408 ? 12.93 -12.859 -4.719 1 93.81 408 VAL A CA 1
ATOM 3342 C C . VAL A 1 408 ? 12.57 -13.773 -5.891 1 93.81 408 VAL A C 1
ATOM 3344 O O . VAL A 1 408 ? 13.359 -13.93 -6.824 1 93.81 408 VAL A O 1
ATOM 3347 N N . SER A 1 409 ? 11.375 -14.344 -5.789 1 88.44 409 SER A N 1
ATOM 3348 C CA . SER A 1 409 ? 10.867 -15.148 -6.895 1 88.44 409 SER A CA 1
ATOM 3349 C C . SER A 1 409 ? 9.352 -15.305 -6.816 1 88.44 409 SER A C 1
ATOM 3351 O O . SER A 1 409 ? 8.75 -15.047 -5.773 1 88.44 409 SER A O 1
ATOM 3353 N N . ALA A 1 410 ? 8.773 -15.594 -7.984 1 87.25 410 ALA A N 1
ATOM 3354 C CA . ALA A 1 410 ? 7.348 -15.922 -8.039 1 87.25 410 ALA A CA 1
ATOM 3355 C C . ALA A 1 410 ? 7.105 -17.375 -7.656 1 87.25 410 ALA A C 1
ATOM 3357 O O . ALA A 1 410 ? 6.875 -18.219 -8.523 1 87.25 410 ALA A O 1
ATOM 3358 N N . LEU A 1 411 ? 6.949 -17.641 -6.41 1 79.75 411 LEU A N 1
ATOM 3359 C CA . LEU A 1 411 ? 7.055 -19 -5.895 1 79.75 411 LEU A CA 1
ATOM 3360 C C . LEU A 1 411 ? 5.684 -19.672 -5.852 1 79.75 411 LEU A C 1
ATOM 3362 O O . LEU A 1 411 ? 5.555 -20.859 -6.172 1 79.75 411 LEU A O 1
ATOM 3366 N N . THR A 1 412 ? 4.688 -18.891 -5.379 1 69.5 412 THR A N 1
ATOM 3367 C CA . THR A 1 412 ? 3.42 -19.516 -5.012 1 69.5 412 THR A CA 1
ATOM 3368 C C . THR A 1 412 ? 2.324 -19.141 -6.004 1 69.5 412 THR A C 1
ATOM 3370 O O . THR A 1 412 ? 1.313 -18.547 -5.625 1 69.5 412 THR A O 1
ATOM 3373 N N . GLN A 1 413 ? 2.523 -19.531 -7.113 1 70.62 413 GLN A N 1
ATOM 3374 C CA . GLN A 1 413 ? 1.488 -19.266 -8.109 1 70.62 413 GLN A CA 1
ATOM 3375 C C . GLN A 1 413 ? 0.265 -20.141 -7.875 1 70.62 413 GLN A C 1
ATOM 3377 O O . GLN A 1 413 ? 0.371 -21.219 -7.281 1 70.62 413 GLN A O 1
ATOM 3382 N N . LEU A 1 414 ? -0.836 -19.656 -8.32 1 82 414 LEU A N 1
ATOM 3383 C CA . LEU A 1 414 ? -2.119 -20.344 -8.219 1 82 414 LEU A CA 1
ATOM 3384 C C . LEU A 1 414 ? -2.092 -21.641 -9 1 82 414 LEU A C 1
ATOM 3386 O O . LEU A 1 414 ? -1.548 -21.703 -10.109 1 82 414 LEU A O 1
ATOM 3390 N N . SER A 1 415 ? -2.625 -22.672 -8.375 1 89.19 415 SER A N 1
ATOM 3391 C CA . SER A 1 415 ? -2.795 -23.938 -9.078 1 89.19 415 SER A CA 1
ATOM 3392 C C . SER A 1 415 ? -4.086 -23.953 -9.891 1 89.19 415 SER A C 1
ATOM 3394 O O . SER A 1 415 ? -5.062 -23.297 -9.523 1 89.19 415 SER A O 1
ATOM 3396 N N . ILE A 1 416 ? -4.012 -24.625 -11.008 1 92.69 416 ILE A N 1
ATOM 3397 C CA . ILE A 1 416 ? -5.23 -24.812 -11.797 1 92.69 416 ILE A CA 1
ATOM 3398 C C . ILE A 1 416 ? -6.273 -25.547 -10.961 1 92.69 416 ILE A C 1
ATOM 3400 O O . ILE A 1 416 ? -7.426 -25.125 -10.875 1 92.69 416 ILE A O 1
ATOM 3404 N N . ASP A 1 417 ? -5.875 -26.625 -10.359 1 93.31 417 ASP A N 1
ATOM 3405 C CA . ASP A 1 417 ? -6.656 -27.391 -9.391 1 93.31 417 ASP A CA 1
ATOM 3406 C C . ASP A 1 417 ? -5.746 -28.188 -8.461 1 93.31 417 ASP A C 1
ATOM 3408 O O . ASP A 1 417 ? -4.555 -27.906 -8.344 1 93.31 417 ASP A O 1
ATOM 3412 N N . CYS A 1 418 ? -6.293 -29.141 -7.727 1 92.56 418 CYS A N 1
ATOM 3413 C CA . CYS A 1 418 ? -5.551 -29.828 -6.676 1 92.56 418 CYS A CA 1
ATOM 3414 C C . CYS A 1 418 ? -4.461 -30.719 -7.273 1 92.56 418 CYS A C 1
ATOM 3416 O O . CYS A 1 418 ? -3.553 -31.141 -6.566 1 92.56 418 CYS A O 1
ATOM 3418 N N . HIS A 1 419 ? -4.461 -30.953 -8.648 1 94.69 419 HIS A N 1
ATOM 3419 C CA . HIS A 1 419 ? -3.479 -31.859 -9.227 1 94.69 419 HIS A CA 1
ATOM 3420 C C . HIS A 1 419 ? -2.607 -31.156 -10.258 1 94.69 419 HIS A C 1
ATOM 3422 O O . HIS A 1 419 ? -1.566 -31.672 -10.656 1 94.69 419 HIS A O 1
ATOM 3428 N N . ASN A 1 420 ? -3.014 -29.984 -10.672 1 93.75 420 ASN A N 1
ATOM 3429 C CA . ASN A 1 420 ? -2.332 -29.281 -11.75 1 93.75 420 ASN A CA 1
ATOM 3430 C C . ASN A 1 420 ? -1.795 -27.938 -11.273 1 93.75 420 ASN A C 1
ATOM 3432 O O . ASN A 1 420 ? -2.568 -27.016 -10.969 1 93.75 420 ASN A O 1
ATOM 3436 N N . ARG A 1 421 ? -0.508 -27.812 -11.336 1 89.06 421 ARG A N 1
ATOM 3437 C CA . ARG A 1 421 ? 0.133 -26.562 -10.93 1 89.06 421 ARG A CA 1
ATOM 3438 C C . ARG A 1 421 ? 0.552 -25.75 -12.141 1 89.06 421 ARG A C 1
ATOM 3440 O O . ARG A 1 421 ? 0.739 -26.281 -13.234 1 89.06 421 ARG A O 1
ATOM 3447 N N . ILE A 1 422 ? 0.638 -24.531 -11.898 1 87.25 422 ILE A N 1
ATOM 3448 C CA . ILE A 1 422 ? 1.26 -23.656 -12.891 1 87.25 422 ILE A CA 1
ATOM 3449 C C . ILE A 1 422 ? 2.723 -23.422 -12.523 1 87.25 422 ILE A C 1
ATOM 3451 O O . ILE A 1 422 ? 3.029 -23.016 -11.406 1 87.25 422 ILE A O 1
ATOM 3455 N N . SER A 1 423 ? 3.574 -23.672 -13.453 1 86.12 423 SER A N 1
ATOM 3456 C CA . SER A 1 423 ? 5 -23.547 -13.164 1 86.12 423 SER A CA 1
ATOM 3457 C C . SER A 1 423 ? 5.398 -22.094 -12.977 1 86.12 423 SER A C 1
ATOM 3459 O O . SER A 1 423 ? 4.883 -21.203 -13.664 1 86.12 423 SER A O 1
ATOM 3461 N N . THR A 1 424 ? 6.316 -21.859 -12.07 1 87.06 424 THR A N 1
ATOM 3462 C CA . THR A 1 424 ? 6.859 -20.516 -11.852 1 87.06 424 THR A CA 1
ATOM 3463 C C . THR A 1 424 ? 7.59 -20.016 -13.094 1 87.06 424 THR A C 1
ATOM 3465 O O . THR A 1 424 ? 7.582 -18.828 -13.383 1 87.06 424 THR A O 1
ATOM 3468 N N . THR A 1 425 ? 8.117 -20.984 -13.789 1 89.25 425 THR A N 1
ATOM 3469 C CA . THR A 1 425 ? 8.844 -20.672 -15.008 1 89.25 425 THR A CA 1
ATOM 3470 C C . THR A 1 425 ? 7.902 -20.125 -16.078 1 89.25 425 THR A C 1
ATOM 3472 O O . THR A 1 425 ? 8.234 -19.172 -16.781 1 89.25 425 THR A O 1
ATOM 3475 N N . ASP A 1 426 ? 6.742 -20.734 -16.172 1 91.62 426 ASP A N 1
ATOM 3476 C CA . ASP A 1 426 ? 5.754 -20.266 -17.141 1 91.62 426 ASP A CA 1
ATOM 3477 C C . ASP A 1 426 ? 5.27 -18.859 -16.781 1 91.62 426 ASP A C 1
ATOM 3479 O O . ASP A 1 426 ? 5.09 -18.031 -17.672 1 91.62 426 ASP A O 1
ATOM 3483 N N . MET A 1 427 ? 5.086 -18.719 -15.547 1 92.75 427 MET A N 1
ATOM 3484 C CA . MET A 1 427 ? 4.637 -17.406 -15.102 1 92.75 427 MET A CA 1
ATOM 3485 C C . MET A 1 427 ? 5.676 -16.328 -15.43 1 92.75 427 MET A C 1
ATOM 3487 O O . MET A 1 427 ? 5.332 -15.266 -15.945 1 92.75 427 MET A O 1
ATOM 3491 N N . ARG A 1 428 ? 6.902 -16.578 -15.109 1 94.94 428 ARG A N 1
ATOM 3492 C CA . ARG A 1 428 ? 7.98 -15.625 -15.391 1 94.94 428 ARG A CA 1
ATOM 3493 C C . ARG A 1 428 ? 8.141 -15.406 -16.891 1 94.94 428 ARG A C 1
ATOM 3495 O O . ARG A 1 428 ? 8.469 -14.297 -17.328 1 94.94 428 ARG A O 1
ATOM 3502 N N . LEU A 1 429 ? 7.914 -16.453 -17.641 1 95.69 429 LEU A N 1
ATOM 3503 C CA . LEU A 1 429 ? 7.984 -16.328 -19.094 1 95.69 429 LEU A CA 1
ATOM 3504 C C . LEU A 1 429 ? 6.914 -15.359 -19.609 1 95.69 429 LEU A C 1
ATOM 3506 O O . LEU A 1 429 ? 7.191 -14.5 -20.438 1 95.69 429 LEU A O 1
ATOM 3510 N N . MET A 1 430 ? 5.723 -15.516 -19.109 1 95.75 430 MET A N 1
ATOM 3511 C CA . MET A 1 430 ? 4.645 -14.625 -19.516 1 95.75 430 MET A CA 1
ATOM 3512 C C . MET A 1 430 ? 4.953 -13.188 -19.125 1 95.75 430 MET A C 1
ATOM 3514 O O . MET A 1 430 ? 4.723 -12.258 -19.906 1 95.75 430 MET A O 1
ATOM 3518 N N . ARG A 1 431 ? 5.473 -13.008 -17.875 1 96.25 431 ARG A N 1
ATOM 3519 C CA . ARG A 1 431 ? 5.938 -11.68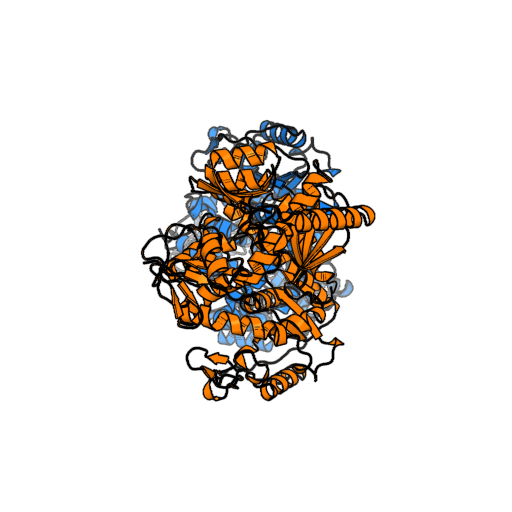 -17.469 1 96.25 431 ARG A CA 1
ATOM 3520 C C . ARG A 1 431 ? 6.938 -11.117 -18.469 1 96.25 431 ARG A C 1
ATOM 3522 O O . ARG A 1 431 ? 6.809 -9.977 -18.906 1 96.25 431 ARG A O 1
ATOM 3529 N N . ARG A 1 432 ? 7.887 -11.891 -18.844 1 95.88 432 ARG A N 1
ATOM 3530 C CA . ARG A 1 432 ? 8.984 -11.461 -19.703 1 95.88 432 ARG A CA 1
ATOM 3531 C C . ARG A 1 432 ? 8.492 -11.133 -21.109 1 95.88 432 ARG A C 1
ATOM 3533 O O . ARG A 1 432 ? 8.945 -10.164 -21.719 1 95.88 432 ARG A O 1
ATOM 3540 N N . MET A 1 433 ? 7.586 -11.977 -21.641 1 96.44 433 MET A N 1
ATOM 3541 C CA . MET A 1 433 ? 7.031 -11.734 -22.969 1 96.44 433 MET A CA 1
ATOM 3542 C C . MET A 1 433 ? 6.422 -10.336 -23.047 1 96.44 433 MET A C 1
ATOM 3544 O O . MET A 1 433 ? 6.703 -9.586 -23.984 1 96.44 433 MET A O 1
ATOM 3548 N N . VAL A 1 434 ? 5.668 -10.008 -22.062 1 95.88 434 VAL A N 1
ATOM 3549 C CA . VAL A 1 434 ? 4.965 -8.734 -22.062 1 95.88 434 VAL A CA 1
ATOM 3550 C C . VAL A 1 434 ? 5.961 -7.594 -21.844 1 95.88 434 VAL A C 1
ATOM 3552 O O . VAL A 1 434 ? 5.953 -6.609 -22.578 1 95.88 434 VAL A O 1
ATOM 3555 N N . ARG A 1 435 ? 6.824 -7.746 -20.875 1 93.94 435 ARG A N 1
ATOM 3556 C CA . ARG A 1 435 ? 7.812 -6.719 -20.562 1 93.94 435 ARG A CA 1
ATOM 3557 C C . ARG A 1 435 ? 8.711 -6.441 -21.766 1 93.94 435 ARG A C 1
ATOM 3559 O O . ARG A 1 435 ? 8.961 -5.285 -22.109 1 93.94 435 ARG A O 1
ATOM 3566 N N . ASP A 1 436 ? 9.281 -7.527 -22.406 1 92.5 436 ASP A N 1
ATOM 3567 C CA . ASP A 1 436 ? 10.203 -7.379 -23.516 1 92.5 436 ASP A CA 1
ATOM 3568 C C . ASP A 1 436 ? 9.539 -6.656 -24.688 1 92.5 436 ASP A C 1
ATOM 3570 O O . ASP A 1 436 ? 10.18 -5.855 -25.375 1 92.5 436 ASP A O 1
ATOM 3574 N N . PHE A 1 437 ? 8.32 -6.961 -24.875 1 90.69 437 PHE A N 1
ATOM 3575 C CA . PHE A 1 437 ? 7.59 -6.324 -25.969 1 90.69 437 PHE A CA 1
ATOM 3576 C C . PHE A 1 437 ? 7.328 -4.855 -25.656 1 90.69 437 PHE A C 1
ATOM 3578 O O . PHE A 1 437 ? 7.59 -3.982 -26.484 1 90.69 437 PHE A O 1
ATOM 3585 N N . VAL A 1 438 ? 6.863 -4.555 -24.453 1 87.12 438 VAL A N 1
ATOM 3586 C CA . VAL A 1 438 ? 6.398 -3.225 -24.078 1 87.12 438 VAL A CA 1
ATOM 3587 C C . VAL A 1 438 ? 7.594 -2.307 -23.844 1 87.12 438 VAL A C 1
ATOM 3589 O O . VAL A 1 438 ? 7.566 -1.128 -24.203 1 87.12 438 VAL A O 1
ATOM 3592 N N . GLN A 1 439 ? 8.648 -2.857 -23.297 1 83.94 439 GLN A N 1
ATOM 3593 C CA . GLN A 1 439 ? 9.688 -1.977 -22.781 1 83.94 439 GLN A CA 1
ATOM 3594 C C . GLN A 1 439 ? 10.969 -2.105 -23.594 1 83.94 439 GLN A C 1
ATOM 3596 O O . GLN A 1 439 ? 11.828 -1.224 -23.547 1 83.94 439 GLN A O 1
ATOM 3601 N N . ARG A 1 440 ? 11.133 -3.211 -24.312 1 83.06 440 ARG A N 1
ATOM 3602 C CA . ARG A 1 440 ? 12.43 -3.447 -24.938 1 83.06 440 ARG A CA 1
ATOM 3603 C C . ARG A 1 440 ? 12.289 -3.615 -26.453 1 83.06 440 ARG A C 1
ATOM 3605 O O . ARG A 1 440 ? 13.266 -3.898 -27.141 1 83.06 440 ARG A O 1
ATOM 3612 N N . ASP A 1 441 ? 11.055 -3.5 -27.016 1 85.06 441 ASP A N 1
ATOM 3613 C CA . ASP A 1 441 ? 10.758 -3.602 -28.438 1 85.06 441 ASP A CA 1
ATOM 3614 C C . ASP A 1 441 ? 11.273 -4.918 -29.016 1 85.06 441 ASP A C 1
ATOM 3616 O O . ASP A 1 441 ? 11.93 -4.934 -30.062 1 85.06 441 ASP A O 1
ATOM 3620 N N . LYS A 1 442 ? 11.086 -5.973 -28.266 1 90 442 LYS A N 1
ATOM 3621 C CA . LYS A 1 442 ? 11.477 -7.316 -28.703 1 90 442 LYS A CA 1
ATOM 3622 C C . LYS A 1 442 ? 10.266 -8.109 -29.188 1 90 442 LYS A C 1
ATOM 3624 O O . LYS A 1 442 ? 9.18 -8.008 -28.609 1 90 442 LYS A O 1
ATOM 3629 N N . SER A 1 443 ? 10.477 -8.859 -30.188 1 91.75 443 SER A N 1
ATOM 3630 C CA . SER A 1 443 ? 9.398 -9.703 -30.688 1 91.75 443 SER A CA 1
ATOM 3631 C C . SER A 1 443 ? 9.18 -10.922 -29.797 1 91.75 443 SER A C 1
ATOM 3633 O O . SER A 1 443 ? 10.07 -11.312 -29.047 1 91.75 443 SER A O 1
ATOM 3635 N N . VAL A 1 444 ? 8.023 -11.477 -29.922 1 93.81 444 VAL A N 1
ATOM 3636 C CA . VAL A 1 444 ? 7.691 -12.664 -29.156 1 93.81 444 VAL A CA 1
ATOM 3637 C C . VAL A 1 444 ? 8.625 -13.812 -29.531 1 93.81 444 VAL A C 1
ATOM 3639 O O . VAL A 1 444 ? 9.062 -14.578 -28.672 1 93.81 444 VAL A O 1
ATOM 3642 N N . ASP A 1 445 ? 8.992 -13.875 -30.797 1 93.88 445 ASP A N 1
ATOM 3643 C CA . ASP A 1 445 ? 9.898 -14.914 -31.281 1 93.88 445 ASP A CA 1
ATOM 3644 C C . ASP A 1 445 ? 11.281 -14.781 -30.625 1 93.88 445 ASP A C 1
ATOM 3646 O O . ASP A 1 445 ? 11.883 -15.773 -30.234 1 93.88 445 ASP A O 1
ATOM 3650 N N . ASP A 1 446 ? 11.688 -13.625 -30.516 1 91.94 446 ASP A N 1
ATOM 3651 C CA . ASP A 1 446 ? 12.992 -13.383 -29.906 1 91.94 446 ASP A CA 1
ATOM 3652 C C . ASP A 1 446 ? 12.992 -13.789 -28.438 1 91.94 446 ASP A C 1
ATOM 3654 O O . ASP A 1 446 ? 13.914 -14.461 -27.969 1 91.94 446 ASP A O 1
ATOM 3658 N N . THR A 1 447 ? 11.992 -13.414 -27.75 1 94.38 447 THR A N 1
ATOM 3659 C CA . THR A 1 447 ? 11.898 -13.719 -26.328 1 94.38 447 THR A CA 1
ATOM 3660 C C . THR A 1 447 ? 11.828 -15.227 -26.094 1 94.38 447 THR A C 1
ATOM 3662 O O . THR A 1 447 ? 12.562 -15.773 -25.266 1 94.38 447 THR A O 1
ATOM 3665 N N . LEU A 1 448 ? 11 -15.883 -26.875 1 95.44 448 LEU A N 1
ATOM 3666 C CA . LEU A 1 448 ? 10.789 -17.312 -26.688 1 95.44 448 LEU A CA 1
ATOM 3667 C C . LEU A 1 448 ? 12.031 -18.094 -27.094 1 95.44 448 LEU A C 1
ATOM 3669 O O . LEU A 1 448 ? 12.367 -19.109 -26.469 1 95.44 448 LEU A O 1
ATOM 3673 N N . SER A 1 449 ? 12.727 -17.625 -28.078 1 92.69 449 SER A N 1
ATOM 3674 C CA . SER A 1 449 ? 13.914 -18.312 -28.562 1 92.69 449 SER A CA 1
ATOM 3675 C C . SER A 1 449 ? 15.07 -18.188 -27.578 1 92.69 449 SER A C 1
ATOM 3677 O O . SER A 1 449 ? 15.914 -19.094 -27.469 1 92.69 449 SER A O 1
ATOM 3679 N N . GLU A 1 450 ? 15.078 -17.172 -26.797 1 91 450 GLU A N 1
ATOM 3680 C CA . GLU A 1 450 ? 16.156 -16.922 -25.844 1 91 450 GLU A CA 1
ATOM 3681 C C . GLU A 1 450 ? 15.859 -17.594 -24.5 1 91 450 GLU A C 1
ATOM 3683 O O . GLU A 1 450 ? 16.766 -17.797 -23.703 1 91 450 GLU A O 1
ATOM 3688 N N . TRP A 1 451 ? 14.641 -17.922 -24.281 1 92.19 451 TRP A N 1
ATOM 3689 C CA . TRP A 1 451 ? 14.172 -18.297 -22.953 1 92.19 451 TRP A CA 1
ATOM 3690 C C . TRP A 1 451 ? 14.906 -19.547 -22.469 1 92.19 451 TRP A C 1
ATOM 3692 O O . TRP A 1 451 ? 15.336 -19.609 -21.312 1 92.19 451 TRP A O 1
ATOM 3702 N N . PRO A 1 452 ? 15.156 -20.578 -23.359 1 88.56 452 PRO A N 1
ATOM 3703 C CA . PRO A 1 452 ? 15.875 -21.75 -22.875 1 88.56 452 PRO A CA 1
ATOM 3704 C C . PRO A 1 452 ? 17.281 -21.422 -22.359 1 88.56 452 PRO A C 1
ATOM 3706 O O . PRO A 1 452 ? 17.703 -21.969 -21.344 1 88.56 452 PRO A O 1
ATOM 3709 N N . ARG A 1 453 ? 17.906 -20.547 -22.984 1 87.94 453 ARG A N 1
ATOM 3710 C CA . ARG A 1 453 ? 19.25 -20.141 -22.578 1 87.94 453 ARG A CA 1
ATOM 3711 C C . ARG A 1 453 ? 19.203 -19.359 -21.266 1 87.94 453 ARG A C 1
ATOM 3713 O O . ARG A 1 453 ? 20.062 -19.531 -20.391 1 87.94 453 ARG A O 1
ATOM 3720 N N . VAL A 1 454 ? 18.266 -18.5 -21.172 1 90 454 VAL A N 1
ATOM 3721 C CA . VAL A 1 454 ? 18.078 -17.719 -19.953 1 90 454 VAL A CA 1
ATOM 3722 C C . VAL A 1 454 ? 17.844 -18.641 -18.766 1 90 454 VAL A C 1
ATOM 3724 O O . VAL A 1 454 ? 18.453 -18.484 -17.703 1 90 454 VAL A O 1
ATOM 3727 N N . HIS A 1 455 ? 16.984 -19.578 -19.016 1 88.69 455 HIS A N 1
ATOM 3728 C CA . HIS A 1 455 ? 16.625 -20.531 -17.953 1 88.69 455 HIS A CA 1
ATOM 3729 C C . HIS A 1 455 ? 17.828 -21.375 -17.547 1 88.69 455 HIS A C 1
ATOM 3731 O O . HIS A 1 455 ? 18.047 -21.625 -16.359 1 88.69 455 HIS A O 1
ATOM 3737 N N . ALA A 1 456 ? 18.609 -21.797 -18.469 1 86.62 456 ALA A N 1
ATOM 3738 C CA . ALA A 1 456 ? 19.812 -22.562 -18.188 1 86.62 456 ALA A CA 1
ATOM 3739 C C . ALA A 1 456 ? 20.812 -21.75 -17.375 1 86.62 456 ALA A C 1
ATOM 3741 O O . ALA A 1 456 ? 21.453 -22.281 -16.453 1 86.62 456 ALA A O 1
ATOM 3742 N N . ALA A 1 457 ? 20.938 -20.547 -17.75 1 88.38 457 ALA A N 1
ATOM 3743 C CA . ALA A 1 457 ? 21.875 -19.656 -17.062 1 88.38 457 ALA A CA 1
ATOM 3744 C C . ALA A 1 457 ? 21.484 -19.453 -15.609 1 88.38 457 ALA A C 1
ATOM 3746 O O . ALA A 1 457 ? 22.344 -19.266 -14.75 1 88.38 457 ALA A O 1
ATOM 3747 N N . GLU A 1 458 ? 20.234 -19.516 -15.32 1 90.5 458 GLU A N 1
ATOM 3748 C CA . GLU A 1 458 ? 19.75 -19.344 -13.945 1 90.5 458 GLU A CA 1
ATOM 3749 C C . GLU A 1 458 ? 20.234 -20.469 -13.047 1 90.5 458 GLU A C 1
ATOM 3751 O O . GLU A 1 458 ? 20.484 -20.266 -11.859 1 90.5 458 GLU A O 1
ATOM 3756 N N . TYR A 1 459 ? 20.344 -21.641 -13.602 1 86.25 459 TYR A N 1
ATOM 3757 C CA . TYR A 1 459 ? 20.797 -22.797 -12.836 1 86.25 459 TYR A CA 1
ATOM 3758 C C . TYR A 1 459 ? 22.266 -22.656 -12.461 1 86.25 459 TYR A C 1
ATOM 3760 O O . TYR A 1 459 ? 22.719 -23.281 -11.508 1 86.25 459 TYR A O 1
ATOM 3768 N N . ILE A 1 460 ? 22.891 -21.812 -13.156 1 85.81 460 ILE A N 1
ATOM 3769 C CA . ILE A 1 460 ? 24.312 -21.625 -12.906 1 85.81 460 ILE A CA 1
ATOM 3770 C C . ILE A 1 460 ? 24.531 -20.391 -12.039 1 85.81 460 ILE A C 1
ATOM 3772 O O . ILE A 1 460 ? 25.312 -20.406 -11.086 1 85.81 460 ILE A O 1
ATOM 3776 N N . ASN A 1 461 ? 23.766 -19.391 -12.352 1 88.81 461 ASN A N 1
ATOM 3777 C CA . ASN A 1 461 ? 24.141 -18.078 -11.828 1 88.81 461 ASN A CA 1
ATOM 3778 C C . ASN A 1 461 ? 23.203 -17.625 -10.719 1 88.81 461 ASN A C 1
ATOM 3780 O O . ASN A 1 461 ? 23.516 -16.719 -9.961 1 88.81 461 ASN A O 1
ATOM 3784 N N . VAL A 1 462 ? 22.031 -18.234 -10.547 1 91.25 462 VAL A N 1
ATOM 3785 C CA . VAL A 1 462 ? 21.031 -17.688 -9.641 1 91.25 462 VAL A CA 1
ATOM 3786 C C . VAL A 1 462 ? 20.656 -18.734 -8.586 1 91.25 462 VAL A C 1
ATOM 3788 O O . VAL A 1 462 ? 20.984 -18.562 -7.402 1 91.25 462 VAL A O 1
ATOM 3791 N N . PHE A 1 463 ? 20.25 -19.938 -8.969 1 85.44 463 PHE A N 1
ATOM 3792 C CA . PHE A 1 463 ? 19.625 -20.906 -8.086 1 85.44 463 PHE A CA 1
ATOM 3793 C C . PHE A 1 463 ? 20.625 -21.453 -7.086 1 85.44 463 PHE A C 1
ATOM 3795 O O . PHE A 1 463 ? 20.297 -21.672 -5.918 1 85.44 463 PHE A O 1
ATOM 3802 N N . PRO A 1 464 ? 21.891 -21.625 -7.43 1 83.69 464 PRO A N 1
ATOM 3803 C CA . PRO A 1 464 ? 22.859 -22.156 -6.461 1 83.69 464 PRO A CA 1
ATOM 3804 C C . PRO A 1 464 ? 23.062 -21.219 -5.27 1 83.69 464 PRO A C 1
ATOM 3806 O O . PRO A 1 464 ? 23.5 -21.672 -4.203 1 83.69 464 PRO A O 1
ATOM 3809 N N . TYR A 1 465 ? 22.719 -20.031 -5.453 1 87.06 465 TYR A N 1
ATOM 3810 C CA . TYR A 1 465 ? 23.016 -19.047 -4.418 1 87.06 465 TYR A CA 1
ATOM 3811 C C . TYR A 1 465 ? 21.781 -18.719 -3.6 1 87.06 465 TYR A C 1
ATOM 3813 O O . TYR A 1 465 ? 21.828 -17.891 -2.68 1 87.06 465 TYR A O 1
ATOM 3821 N N . GLN A 1 466 ? 20.719 -19.297 -3.875 1 84.5 466 GLN A N 1
ATOM 3822 C CA . GLN A 1 466 ? 19.453 -19.047 -3.184 1 84.5 466 GLN A CA 1
ATOM 3823 C C . GLN A 1 466 ? 19.594 -19.266 -1.68 1 84.5 466 GLN A C 1
ATOM 3825 O O . GLN A 1 466 ? 19.016 -18.531 -0.881 1 84.5 466 GLN A O 1
ATOM 3830 N N . ASN A 1 467 ? 20.359 -20.219 -1.322 1 80.12 467 ASN A N 1
ATOM 3831 C CA . ASN A 1 467 ? 20.5 -20.594 0.081 1 80.12 467 ASN A CA 1
ATOM 3832 C C . ASN A 1 467 ? 21.359 -19.578 0.847 1 80.12 467 ASN A C 1
ATOM 3834 O O . ASN A 1 467 ? 21.391 -19.594 2.078 1 80.12 467 ASN A O 1
ATOM 3838 N N . GLU A 1 468 ? 21.922 -18.703 0.136 1 83.81 468 GLU A N 1
ATOM 3839 C CA . GLU A 1 468 ? 22.703 -17.641 0.774 1 83.81 468 GLU A CA 1
ATOM 3840 C C . GLU A 1 468 ? 21.797 -16.531 1.295 1 83.81 468 GLU A C 1
ATOM 3842 O O . GLU A 1 468 ? 22.234 -15.688 2.088 1 83.81 468 GLU A O 1
ATOM 3847 N N . ALA A 1 469 ? 20.562 -16.609 0.951 1 91 469 ALA A N 1
ATOM 3848 C CA . ALA A 1 469 ? 19.656 -15.508 1.272 1 91 469 ALA A CA 1
ATOM 3849 C C . ALA A 1 469 ? 19.266 -15.531 2.748 1 91 469 ALA A C 1
ATOM 3851 O O . ALA A 1 469 ? 19.078 -16.594 3.332 1 91 469 ALA A O 1
ATOM 3852 N N . ASP A 1 470 ? 19.219 -14.398 3.354 1 92.38 470 ASP A N 1
ATOM 3853 C CA . ASP A 1 470 ? 18.719 -14.227 4.715 1 92.38 470 ASP A CA 1
ATOM 3854 C C . ASP A 1 470 ? 17.188 -14.258 4.746 1 92.38 470 ASP A C 1
ATOM 3856 O O . ASP A 1 470 ? 16.594 -14.641 5.754 1 92.38 470 ASP A O 1
ATOM 3860 N N . SER A 1 471 ? 16.609 -13.789 3.666 1 92.38 471 SER A N 1
ATOM 3861 C CA . SER A 1 471 ? 15.156 -13.805 3.516 1 92.38 471 SER A CA 1
ATOM 3862 C C . SER A 1 471 ? 14.75 -14.141 2.086 1 92.38 471 SER A C 1
ATOM 3864 O O . SER A 1 471 ? 15.469 -13.82 1.138 1 92.38 471 SER A O 1
ATOM 3866 N N . ILE A 1 472 ? 13.688 -14.836 1.954 1 90.5 472 ILE A N 1
ATOM 3867 C CA . ILE A 1 472 ? 13.094 -15.148 0.661 1 90.5 472 ILE A CA 1
ATOM 3868 C C . ILE A 1 472 ? 11.711 -14.508 0.558 1 90.5 472 ILE A C 1
ATOM 3870 O O . ILE A 1 472 ? 10.938 -14.531 1.516 1 90.5 472 ILE A O 1
ATOM 3874 N N . ILE A 1 473 ? 11.484 -13.906 -0.534 1 91.62 473 ILE A N 1
ATOM 3875 C CA . ILE A 1 473 ? 10.203 -13.234 -0.727 1 91.62 473 ILE A CA 1
ATOM 3876 C C . ILE A 1 473 ? 9.492 -13.82 -1.947 1 91.62 473 ILE A C 1
ATOM 3878 O O . ILE A 1 473 ? 10.125 -14.109 -2.963 1 91.62 473 ILE A O 1
ATOM 3882 N N . ASP A 1 474 ? 8.195 -14.031 -1.785 1 91.38 474 ASP A N 1
ATOM 3883 C CA . ASP A 1 474 ? 7.336 -14.5 -2.871 1 91.38 474 ASP A CA 1
ATOM 3884 C C . ASP A 1 474 ? 6.695 -13.32 -3.607 1 91.38 474 ASP A C 1
ATOM 3886 O O . ASP A 1 474 ? 5.871 -12.602 -3.037 1 91.38 474 ASP A O 1
ATOM 3890 N N . SER A 1 475 ? 7.031 -13.141 -4.852 1 93.31 475 SER A N 1
ATOM 3891 C CA . SER A 1 475 ? 6.543 -12 -5.629 1 93.31 475 SER A CA 1
ATOM 3892 C C . SER A 1 475 ? 5.309 -12.375 -6.441 1 93.31 475 SER A C 1
ATOM 3894 O O . SER A 1 475 ? 4.852 -11.602 -7.281 1 93.31 475 SER A O 1
ATOM 3896 N N . SER A 1 476 ? 4.738 -13.523 -6.219 1 91.25 476 SER A N 1
ATOM 3897 C CA . SER A 1 476 ? 3.572 -13.969 -6.973 1 91.25 476 SER A CA 1
ATOM 3898 C C . SER A 1 476 ? 2.34 -13.141 -6.629 1 91.25 476 SER A C 1
ATOM 3900 O O . SER A 1 476 ? 2.154 -12.742 -5.477 1 91.25 476 SER A O 1
ATOM 3902 N N . LEU A 1 477 ? 1.569 -12.875 -7.609 1 91.81 477 LEU A N 1
ATOM 3903 C CA . LEU A 1 477 ? 0.266 -12.242 -7.469 1 91.81 477 LEU A CA 1
ATOM 3904 C C . LEU A 1 477 ? -0.846 -13.156 -7.965 1 91.81 477 LEU A C 1
ATOM 3906 O O . LEU A 1 477 ? -0.804 -13.633 -9.102 1 91.81 477 LEU A O 1
ATOM 3910 N N . ILE A 1 478 ? -1.835 -13.352 -7.234 1 88.69 478 ILE A N 1
ATOM 3911 C CA . ILE A 1 478 ? -2.857 -14.352 -7.527 1 88.69 478 ILE A CA 1
ATOM 3912 C C . ILE A 1 478 ? -3.643 -13.938 -8.766 1 88.69 478 ILE A C 1
ATOM 3914 O O . ILE A 1 478 ? -4.137 -14.789 -9.516 1 88.69 478 ILE A O 1
ATOM 3918 N N . TYR A 1 479 ? -3.711 -12.617 -9.039 1 91.81 479 TYR A N 1
ATOM 3919 C CA . TYR A 1 479 ? -4.57 -12.117 -10.102 1 91.81 479 TYR A CA 1
ATOM 3920 C C . TYR A 1 479 ? -3.768 -11.844 -11.375 1 91.81 479 TYR A C 1
ATOM 3922 O O . TYR A 1 479 ? -4.324 -11.414 -12.383 1 91.81 479 TYR A O 1
ATOM 3930 N N . GLU A 1 480 ? -2.471 -12.078 -11.406 1 93.69 480 GLU A N 1
ATOM 3931 C CA . GLU A 1 480 ? -1.607 -11.539 -12.453 1 93.69 480 GLU A CA 1
ATOM 3932 C C . GLU A 1 480 ? -1.873 -12.211 -13.797 1 93.69 480 GLU A C 1
ATOM 3934 O O . GLU A 1 480 ? -1.834 -11.562 -14.844 1 93.69 480 GLU A O 1
ATOM 3939 N N . ILE A 1 481 ? -2.158 -13.562 -13.789 1 94.44 481 ILE A N 1
ATOM 3940 C CA . ILE A 1 481 ? -2.373 -14.242 -15.062 1 94.44 481 ILE A CA 1
ATOM 3941 C C . ILE A 1 481 ? -3.652 -13.727 -15.711 1 94.44 481 ILE A C 1
ATOM 3943 O O . ILE A 1 481 ? -3.721 -13.586 -16.938 1 94.44 481 ILE A O 1
ATOM 3947 N N . ASN A 1 482 ? -4.68 -13.43 -14.891 1 94.75 482 ASN A N 1
ATOM 3948 C CA . ASN A 1 482 ? -5.934 -12.875 -15.398 1 94.75 482 ASN A CA 1
ATOM 3949 C C . ASN A 1 482 ? -5.711 -11.531 -16.094 1 94.75 482 ASN A C 1
ATOM 3951 O O . ASN A 1 482 ? -6.441 -11.18 -17.016 1 94.75 482 ASN A O 1
ATOM 3955 N N . ILE A 1 483 ? -4.711 -10.797 -15.672 1 94.94 483 ILE A N 1
ATOM 3956 C CA . ILE A 1 483 ? -4.375 -9.508 -16.266 1 94.94 483 ILE A CA 1
ATOM 3957 C C . ILE A 1 483 ? -3.445 -9.719 -17.469 1 94.94 483 ILE A C 1
ATOM 3959 O O . ILE A 1 483 ? -3.654 -9.141 -18.531 1 94.94 483 ILE A O 1
ATOM 3963 N N . LEU A 1 484 ? -2.451 -10.586 -17.359 1 95.44 484 LEU A N 1
ATOM 3964 C CA . LEU A 1 484 ? -1.442 -10.812 -18.391 1 95.44 484 LEU A CA 1
ATOM 3965 C C . LEU A 1 484 ? -2.061 -11.469 -19.625 1 95.44 484 LEU A C 1
ATOM 3967 O O . LEU A 1 484 ? -1.533 -11.336 -20.734 1 95.44 484 LEU A O 1
ATOM 3971 N N . LYS A 1 485 ? -3.178 -12.227 -19.422 1 96 485 LYS A N 1
ATOM 3972 C CA . LYS A 1 485 ? -3.812 -13 -20.484 1 96 485 LYS A CA 1
ATOM 3973 C C . LYS A 1 485 ? -4.059 -12.133 -21.719 1 96 485 LYS A C 1
ATOM 3975 O O . LYS A 1 485 ? -3.674 -12.508 -22.828 1 96 485 LYS A O 1
ATOM 3980 N N . LYS A 1 486 ? -4.633 -10.93 -21.578 1 95.25 486 LYS A N 1
ATOM 3981 C CA . LYS A 1 486 ? -4.949 -10.086 -22.734 1 95.25 486 LYS A CA 1
ATOM 3982 C C . LYS A 1 486 ? -3.68 -9.625 -23.438 1 95.25 486 LYS A C 1
ATOM 3984 O O . LYS A 1 486 ? -3.648 -9.555 -24.672 1 95.25 486 LYS A O 1
ATOM 3989 N N . TYR A 1 487 ? -2.609 -9.367 -22.734 1 94.75 487 TYR A N 1
ATOM 3990 C CA . TYR A 1 487 ? -1.354 -8.914 -23.312 1 94.75 487 TYR A CA 1
ATOM 3991 C C . TYR A 1 487 ? -0.683 -10.047 -24.094 1 94.75 487 TYR A C 1
ATOM 3993 O O . TYR A 1 487 ? -0.244 -9.852 -25.234 1 94.75 487 TYR A O 1
ATOM 4001 N N . VAL A 1 488 ? -0.672 -11.234 -23.469 1 96.12 488 VAL A N 1
ATOM 4002 C CA . VAL A 1 488 ? -0.011 -12.375 -24.094 1 96.12 488 VAL A CA 1
ATOM 4003 C C . VAL A 1 488 ? -0.776 -12.797 -25.344 1 96.12 488 VAL A C 1
ATOM 4005 O O . VAL A 1 488 ? -0.175 -13.039 -26.391 1 96.12 488 VAL A O 1
ATOM 4008 N N . LEU A 1 489 ? -2.105 -12.844 -25.234 1 95.75 489 LEU A N 1
ATOM 4009 C CA . LEU A 1 489 ? -2.918 -13.25 -26.375 1 95.75 489 LEU A CA 1
ATOM 4010 C C . LEU A 1 489 ? -2.758 -12.266 -27.531 1 95.75 489 LEU A C 1
ATOM 4012 O O . LEU A 1 489 ? -2.73 -12.672 -28.688 1 95.75 489 LEU A O 1
ATOM 4016 N N . LYS A 1 490 ? -2.645 -11.047 -27.188 1 93.12 490 LYS A N 1
ATOM 4017 C CA . LYS A 1 490 ? -2.436 -10.031 -28.219 1 93.12 490 LYS A CA 1
ATOM 4018 C C . LYS A 1 490 ? -1.09 -10.219 -28.906 1 93.12 490 LYS A C 1
ATOM 4020 O O . LYS A 1 490 ? -0.983 -10.062 -30.125 1 93.12 490 LYS A O 1
ATOM 4025 N N . LEU A 1 491 ? -0.073 -10.562 -28.172 1 93.75 491 LEU A N 1
ATOM 4026 C CA . LEU A 1 491 ? 1.274 -10.75 -28.703 1 93.75 491 LEU A CA 1
ATOM 4027 C C . LEU A 1 491 ? 1.333 -11.945 -29.641 1 93.75 491 LEU A C 1
ATOM 4029 O O . LEU A 1 491 ? 2.125 -11.961 -30.594 1 93.75 491 LEU A O 1
ATOM 4033 N N . VAL A 1 492 ? 0.448 -12.875 -29.406 1 95.12 492 VAL A N 1
ATOM 4034 C CA . VAL A 1 492 ? 0.612 -14.125 -30.156 1 95.12 492 VAL A CA 1
ATOM 4035 C C . VAL A 1 492 ? -0.555 -14.312 -31.125 1 95.12 492 VAL A C 1
ATOM 4037 O O . VAL A 1 492 ? -0.685 -15.367 -31.75 1 95.12 492 VAL A O 1
ATOM 4040 N N . ASP A 1 493 ? -1.248 -13.18 -31.125 1 86.75 493 ASP A N 1
ATOM 4041 C CA . ASP A 1 493 ? -2.391 -13.195 -32.031 1 86.75 493 ASP A CA 1
ATOM 4042 C C . ASP A 1 493 ? -1.939 -13.375 -33.5 1 86.75 493 ASP A C 1
ATOM 4044 O O . ASP A 1 493 ? -1.094 -12.625 -33.969 1 86.75 493 ASP A O 1
ATOM 4048 N N . ASN A 1 494 ? -2.203 -14.492 -34.219 1 87.25 494 ASN A N 1
ATOM 4049 C CA . ASN A 1 494 ? -1.947 -14.812 -35.625 1 87.25 494 ASN A CA 1
ATOM 4050 C C . ASN A 1 494 ? -0.509 -15.273 -35.844 1 87.25 494 ASN A C 1
ATOM 4052 O O . ASN A 1 494 ? 0.084 -15 -36.875 1 87.25 494 ASN A O 1
ATOM 4056 N N . TYR A 1 495 ? 0.019 -15.641 -34.781 1 92.12 495 TYR A N 1
ATOM 4057 C CA . TYR A 1 495 ? 1.356 -16.203 -34.938 1 92.12 495 TYR A CA 1
ATOM 4058 C C . TYR A 1 495 ? 1.38 -17.266 -36.031 1 92.12 495 TYR A C 1
ATOM 4060 O O . TYR A 1 495 ? 0.438 -18.047 -36.156 1 92.12 495 TYR A O 1
ATOM 4068 N N . ASP A 1 496 ? 2.4 -17.297 -36.812 1 92 496 ASP A N 1
ATOM 4069 C CA . ASP A 1 496 ? 2.566 -18.234 -37.906 1 92 496 ASP A CA 1
ATOM 4070 C C . ASP A 1 496 ? 2.607 -19.672 -37.406 1 92 496 ASP A C 1
ATOM 4072 O O . ASP A 1 496 ? 3.459 -20.031 -36.594 1 92 496 ASP A O 1
ATOM 4076 N N . LYS A 1 497 ? 1.729 -20.547 -37.906 1 90.19 497 LYS A N 1
ATOM 4077 C CA . LYS A 1 497 ? 1.63 -21.938 -37.5 1 90.19 497 LYS A CA 1
ATOM 4078 C C . LYS A 1 497 ? 2.926 -22.688 -37.781 1 90.19 497 LYS A C 1
ATOM 4080 O O . LYS A 1 497 ? 3.205 -23.719 -37.156 1 90.19 497 LYS A O 1
ATOM 4085 N N . ASN A 1 498 ? 3.689 -22.125 -38.656 1 89.44 498 ASN A N 1
ATOM 4086 C CA . ASN A 1 498 ? 4.953 -22.766 -39.031 1 89.44 498 ASN A CA 1
ATOM 4087 C C . ASN A 1 498 ? 6.137 -22.078 -38.344 1 89.44 498 ASN A C 1
ATOM 4089 O O . ASN A 1 498 ? 7.289 -22.422 -38.594 1 89.44 498 ASN A O 1
ATOM 4093 N N . GLY A 1 499 ? 5.77 -21.203 -37.469 1 90.75 499 GLY A N 1
ATOM 4094 C CA . GLY A 1 499 ? 6.832 -20.516 -36.75 1 90.75 499 GLY A CA 1
ATOM 4095 C C . GLY A 1 499 ? 7.555 -21.406 -35.75 1 90.75 499 GLY A C 1
ATOM 4096 O O . GLY A 1 499 ? 6.992 -22.391 -35.281 1 90.75 499 GLY A O 1
ATOM 4097 N N . PRO A 1 500 ? 8.812 -21.125 -35.438 1 89.94 500 PRO A N 1
ATOM 4098 C CA . PRO A 1 500 ? 9.641 -22 -34.594 1 89.94 500 PRO A CA 1
ATOM 4099 C C . PRO A 1 500 ? 9.117 -22.109 -33.188 1 89.94 500 PRO A C 1
ATOM 4101 O O . PRO A 1 500 ? 9.375 -23.109 -32.5 1 89.94 500 PRO A O 1
ATOM 4104 N N . ASN A 1 501 ? 8.297 -21.109 -32.812 1 94.25 501 ASN A N 1
ATOM 4105 C CA . ASN A 1 501 ? 7.859 -21.109 -31.406 1 94.25 501 ASN A CA 1
ATOM 4106 C C . ASN A 1 501 ? 6.363 -21.406 -31.297 1 94.25 501 ASN A C 1
ATOM 4108 O O . ASN A 1 501 ? 5.758 -21.156 -30.25 1 94.25 501 ASN A O 1
ATOM 4112 N N . PHE A 1 502 ? 5.805 -21.906 -32.312 1 94.19 502 PHE A N 1
ATOM 4113 C CA . PHE A 1 502 ? 4.367 -22.156 -32.375 1 94.19 502 PHE A CA 1
ATOM 4114 C C . PHE A 1 502 ? 3.953 -23.141 -31.281 1 94.19 502 PHE A C 1
ATOM 4116 O O . PHE A 1 502 ? 2.934 -22.953 -30.609 1 94.19 502 PHE A O 1
ATOM 4123 N N . THR A 1 503 ? 4.723 -24.203 -31.016 1 91.38 503 THR A N 1
ATOM 4124 C CA . THR A 1 503 ? 4.422 -25.219 -30.031 1 91.38 503 THR A CA 1
ATOM 4125 C C . THR A 1 503 ? 4.324 -24.594 -28.625 1 91.38 503 THR A C 1
ATOM 4127 O O . THR A 1 503 ? 3.363 -24.844 -27.906 1 91.38 503 THR A O 1
ATOM 4130 N N . GLU A 1 504 ? 5.293 -23.781 -28.312 1 93.19 504 GLU A N 1
ATOM 4131 C CA . GLU A 1 504 ? 5.332 -23.141 -27 1 93.19 504 GLU A CA 1
ATOM 4132 C C . GLU A 1 504 ? 4.172 -22.172 -26.828 1 93.19 504 GLU A C 1
ATOM 4134 O O . GLU A 1 504 ? 3.58 -22.078 -25.75 1 93.19 504 GLU A O 1
ATOM 4139 N N . ILE A 1 505 ? 3.842 -21.5 -27.859 1 95.5 505 ILE A N 1
ATOM 4140 C CA . ILE A 1 505 ? 2.754 -20.531 -27.828 1 95.5 505 ILE A CA 1
ATOM 4141 C C . ILE A 1 505 ? 1.43 -21.25 -27.562 1 95.5 505 ILE A C 1
ATOM 4143 O O . ILE A 1 505 ? 0.634 -20.797 -26.734 1 95.5 505 ILE A O 1
ATOM 4147 N N . GLU A 1 506 ? 1.236 -22.375 -28.266 1 93.44 506 GLU A N 1
ATOM 4148 C CA . GLU A 1 506 ? 0.005 -23.125 -28.078 1 93.44 506 GLU A CA 1
ATOM 4149 C C . GLU A 1 506 ? -0.077 -23.703 -26.672 1 93.44 506 GLU A C 1
ATOM 4151 O O . GLU A 1 506 ? -1.161 -23.797 -26.078 1 93.44 506 GLU A O 1
ATOM 4156 N N . ARG A 1 507 ? 1.04 -24.078 -26.172 1 92.12 507 ARG A N 1
ATOM 4157 C CA . ARG A 1 507 ? 1.091 -24.578 -24.797 1 92.12 507 ARG A CA 1
ATOM 4158 C C . ARG A 1 507 ? 0.696 -23.5 -23.797 1 92.12 507 ARG A C 1
ATOM 4160 O O . ARG A 1 507 ? -0.1 -23.75 -22.891 1 92.12 507 ARG A O 1
ATOM 4167 N N . LEU A 1 508 ? 1.225 -22.328 -23.922 1 93.38 508 LEU A N 1
ATOM 4168 C CA . LEU A 1 508 ? 0.906 -21.219 -23.047 1 93.38 508 LEU A CA 1
ATOM 4169 C C . LEU A 1 508 ? -0.566 -20.844 -23.156 1 93.38 508 LEU A C 1
ATOM 4171 O O . LEU A 1 508 ? -1.21 -20.531 -22.156 1 93.38 508 LEU A O 1
ATOM 4175 N N . LYS A 1 509 ? -1.076 -20.875 -24.375 1 93.94 509 LYS A N 1
ATOM 4176 C CA . LYS A 1 509 ? -2.484 -20.547 -24.594 1 93.94 509 LYS A CA 1
ATOM 4177 C C . LYS A 1 509 ? -3.393 -21.516 -23.844 1 93.94 509 LYS A C 1
ATOM 4179 O O . LYS A 1 509 ? -4.441 -21.125 -23.328 1 93.94 509 LYS A O 1
ATOM 4184 N N . SER A 1 510 ? -2.945 -22.766 -23.844 1 91.31 510 SER A N 1
ATOM 4185 C CA . SER A 1 510 ? -3.73 -23.766 -23.141 1 91.31 510 SER A CA 1
ATOM 4186 C C . SER A 1 510 ? -3.844 -23.438 -21.656 1 91.31 510 SER A C 1
ATOM 4188 O O . SER A 1 510 ? -4.898 -23.625 -21.047 1 91.31 510 SER A O 1
ATOM 4190 N N . ILE A 1 511 ? -2.805 -22.938 -21.094 1 91.88 511 ILE A N 1
ATOM 4191 C CA . ILE A 1 511 ? -2.805 -22.531 -19.688 1 91.88 511 ILE A CA 1
ATOM 4192 C C . ILE A 1 511 ? -3.709 -21.312 -19.5 1 91.88 511 ILE A C 1
ATOM 4194 O O . ILE A 1 511 ? -4.516 -21.281 -18.562 1 91.88 511 ILE A O 1
ATOM 4198 N N . LEU A 1 512 ? -3.615 -20.344 -20.375 1 94.38 512 LEU A N 1
ATOM 4199 C CA . LEU A 1 512 ? -4.359 -19.094 -20.266 1 94.38 512 LEU A CA 1
ATOM 4200 C C . LEU A 1 512 ? -5.859 -19.344 -20.375 1 94.38 512 LEU A C 1
ATOM 4202 O O . LEU A 1 512 ? -6.66 -18.594 -19.812 1 94.38 512 LEU A O 1
ATOM 4206 N N . ASN A 1 513 ? -6.199 -20.453 -21.031 1 92.94 513 ASN A N 1
ATOM 4207 C CA . ASN A 1 513 ? -7.605 -20.734 -21.281 1 92.94 513 ASN A CA 1
ATOM 4208 C C . ASN A 1 513 ? -8.352 -21.094 -20 1 92.94 513 ASN A C 1
ATOM 4210 O O . ASN A 1 513 ? -9.578 -21.047 -19.953 1 92.94 513 ASN A O 1
ATOM 4214 N N . TYR A 1 514 ? -7.625 -21.391 -18.984 1 93.62 514 TYR A N 1
ATOM 4215 C CA . TYR A 1 514 ? -8.266 -21.703 -17.703 1 93.62 514 TYR A CA 1
ATOM 4216 C C . TYR A 1 514 ? -8.688 -20.438 -16.984 1 93.62 514 TYR A C 1
ATOM 4218 O O . TYR A 1 514 ? -9.477 -20.484 -16.031 1 93.62 514 TYR A O 1
ATOM 4226 N N . PHE A 1 515 ? -8.18 -19.266 -17.406 1 94.44 515 PHE A N 1
ATOM 4227 C CA . PHE A 1 515 ? -8.344 -18.047 -16.641 1 94.44 515 PHE A CA 1
ATOM 4228 C C . PHE A 1 515 ? -9.336 -17.109 -17.312 1 94.44 515 PHE A C 1
ATOM 4230 O O . PHE A 1 515 ? -9.359 -17 -18.531 1 94.44 515 PHE A O 1
ATOM 4237 N N . ILE A 1 516 ? -10.141 -16.484 -16.5 1 93.69 516 ILE A N 1
ATOM 4238 C CA . ILE A 1 516 ? -10.992 -15.391 -16.969 1 93.69 516 ILE A CA 1
ATOM 4239 C C . ILE A 1 516 ? -10.164 -14.117 -17.094 1 93.69 516 ILE A C 1
ATOM 4241 O O . ILE A 1 516 ? -9.398 -13.773 -16.188 1 93.69 516 ILE A O 1
ATOM 4245 N N . GLU A 1 517 ? -10.328 -13.469 -18.203 1 93.81 517 GLU A N 1
ATOM 4246 C CA . GLU A 1 517 ? -9.562 -12.25 -18.469 1 93.81 517 GLU A CA 1
ATOM 4247 C C . GLU A 1 517 ? -10.125 -11.07 -17.688 1 93.81 517 GLU A C 1
ATOM 4249 O O . GLU A 1 517 ? -11.336 -10.883 -17.625 1 93.81 517 GLU A O 1
ATOM 4254 N N . ILE A 1 518 ? -9.242 -10.328 -17.016 1 92.81 518 ILE A N 1
ATOM 4255 C CA . ILE A 1 518 ? -9.586 -9.039 -16.438 1 92.81 518 ILE A CA 1
ATOM 4256 C C . ILE A 1 518 ? -9.164 -7.918 -17.391 1 92.81 518 ILE A C 1
ATOM 4258 O O . ILE A 1 518 ? -7.969 -7.68 -17.578 1 92.81 518 ILE A O 1
ATOM 4262 N N . LYS A 1 519 ? -10.078 -7.184 -17.844 1 89.81 519 LYS A N 1
ATOM 4263 C CA . LYS A 1 519 ? -9.82 -6.211 -18.906 1 89.81 519 LYS A CA 1
ATOM 4264 C C . LYS A 1 519 ? -9.383 -4.871 -18.312 1 89.81 519 LYS A C 1
ATOM 4266 O O . LYS A 1 519 ? -8.594 -4.145 -18.922 1 89.81 519 LYS A O 1
ATOM 4271 N N . ASP A 1 520 ? -9.812 -4.535 -17.141 1 88.44 520 ASP A N 1
ATOM 4272 C CA . ASP A 1 520 ? -9.547 -3.229 -16.547 1 88.44 520 ASP A CA 1
ATOM 4273 C C . ASP A 1 520 ? -8.219 -3.225 -15.805 1 88.44 520 ASP A C 1
ATOM 4275 O O . ASP A 1 520 ? -8.117 -3.732 -14.68 1 88.44 520 ASP A O 1
ATOM 4279 N N . ASP A 1 521 ? -7.242 -2.537 -16.328 1 87.19 521 ASP A N 1
ATOM 4280 C CA . ASP A 1 521 ? -5.91 -2.479 -15.742 1 87.19 521 ASP A CA 1
ATOM 4281 C C . ASP A 1 521 ? -5.887 -1.539 -14.539 1 87.19 521 ASP A C 1
ATOM 4283 O O . ASP A 1 521 ? -4.945 -1.563 -13.742 1 87.19 521 ASP A O 1
ATOM 4287 N N . SER A 1 522 ? -6.898 -0.713 -14.414 1 86.56 522 SER A N 1
ATOM 4288 C CA . SER A 1 522 ? -6.902 0.281 -13.344 1 86.56 522 SER A CA 1
ATOM 4289 C C . SER A 1 522 ? -6.969 -0.382 -11.977 1 86.56 522 SER A C 1
ATOM 4291 O O . SER A 1 522 ? -6.684 0.254 -10.961 1 86.56 522 SER A O 1
ATOM 4293 N N . ILE A 1 523 ? -7.273 -1.642 -11.984 1 88.44 523 ILE A N 1
ATOM 4294 C CA . ILE A 1 523 ? -7.359 -2.385 -10.734 1 88.44 523 ILE A CA 1
ATOM 4295 C C . ILE A 1 523 ? -5.953 -2.658 -10.195 1 88.44 523 ILE A C 1
ATOM 4297 O O . ILE A 1 523 ? -5.785 -2.975 -9.016 1 88.44 523 ILE A O 1
ATOM 4301 N N . VAL A 1 524 ? -4.891 -2.58 -11.078 1 92.06 524 VAL A N 1
ATOM 4302 C CA . VAL A 1 524 ? -3.514 -2.844 -10.68 1 92.06 524 VAL A CA 1
ATOM 4303 C C . VAL A 1 524 ? -2.902 -1.588 -10.07 1 92.06 524 VAL A C 1
ATOM 4305 O O . VAL A 1 524 ? -2.748 -0.569 -10.742 1 92.06 524 VAL A O 1
ATOM 4308 N N . PRO A 1 525 ? -2.529 -1.643 -8.828 1 91.06 525 PRO A N 1
ATOM 4309 C CA . PRO A 1 525 ? -1.909 -0.472 -8.211 1 91.06 525 PRO A CA 1
ATOM 4310 C C . PRO A 1 525 ? -0.631 -0.033 -8.922 1 91.06 525 PRO A C 1
ATOM 4312 O O . PRO A 1 525 ? 0.083 -0.866 -9.484 1 91.06 525 PRO A O 1
ATOM 4315 N N . LYS A 1 526 ? -0.249 1.22 -8.812 1 87.38 526 LYS A N 1
ATOM 4316 C CA . LYS A 1 526 ? 0.903 1.79 -9.508 1 87.38 526 LYS A CA 1
ATOM 4317 C C . LYS A 1 526 ? 2.209 1.2 -8.977 1 87.38 526 LYS A C 1
ATOM 4319 O O . LYS A 1 526 ? 3.189 1.092 -9.719 1 87.38 526 LYS A O 1
ATOM 4324 N N . ASN A 1 527 ? 2.166 0.842 -7.723 1 89.62 527 ASN A N 1
ATOM 4325 C CA . ASN A 1 527 ? 3.406 0.322 -7.156 1 89.62 527 ASN A CA 1
ATOM 4326 C C . ASN A 1 527 ? 3.418 -1.204 -7.137 1 89.62 527 ASN A C 1
ATOM 4328 O O . ASN A 1 527 ? 4.246 -1.813 -6.461 1 89.62 527 ASN A O 1
ATOM 4332 N N . SER A 1 528 ? 2.484 -1.85 -7.852 1 93.81 528 SER A N 1
ATOM 4333 C CA . SER A 1 528 ? 2.434 -3.305 -7.938 1 93.81 528 SER A CA 1
ATOM 4334 C C . SER A 1 528 ? 3.619 -3.855 -8.727 1 93.81 528 SER A C 1
ATOM 4336 O O . SER A 1 528 ? 4.09 -3.223 -9.672 1 93.81 528 SER A O 1
ATOM 4338 N N . ILE A 1 529 ? 4.07 -5.031 -8.359 1 94.62 529 ILE A N 1
ATOM 4339 C CA . ILE A 1 529 ? 5.117 -5.734 -9.094 1 94.62 529 ILE A CA 1
ATOM 4340 C C . ILE A 1 529 ? 4.695 -5.902 -10.555 1 94.62 529 ILE A C 1
ATOM 4342 O O . ILE A 1 529 ? 5.531 -5.84 -11.461 1 94.62 529 ILE A O 1
ATOM 4346 N N . LEU A 1 530 ? 3.414 -6.074 -10.789 1 94.88 530 LEU A N 1
ATOM 4347 C CA . LEU A 1 530 ? 2.891 -6.34 -12.125 1 94.88 530 LEU A CA 1
ATOM 4348 C C . LEU A 1 530 ? 3.168 -5.168 -13.062 1 94.88 530 LEU A C 1
ATOM 4350 O O . LEU A 1 530 ? 3.305 -5.355 -14.273 1 94.88 530 LEU A O 1
ATOM 4354 N N . GLN A 1 531 ? 3.305 -3.971 -12.539 1 93.25 531 GLN A N 1
ATOM 4355 C CA . GLN A 1 531 ? 3.561 -2.787 -13.352 1 93.25 531 GLN A CA 1
ATOM 4356 C C . GLN A 1 531 ? 4.934 -2.861 -14.016 1 93.25 531 GLN A C 1
ATOM 4358 O O . GLN A 1 531 ? 5.152 -2.254 -15.07 1 93.25 531 GLN A O 1
ATOM 4363 N N . GLU A 1 532 ? 5.867 -3.533 -13.352 1 92.56 532 GLU A N 1
ATOM 4364 C CA . GLU A 1 532 ? 7.195 -3.736 -13.922 1 92.56 532 GLU A CA 1
ATOM 4365 C C . GLU A 1 532 ? 7.109 -4.406 -15.289 1 92.56 532 GLU A C 1
ATOM 4367 O O . GLU A 1 532 ? 8 -4.242 -16.125 1 92.56 532 GLU A O 1
ATOM 4372 N N . PHE A 1 533 ? 6.012 -5.074 -15.523 1 94.75 533 PHE A N 1
ATOM 4373 C CA . PHE A 1 533 ? 5.922 -5.898 -16.719 1 94.75 533 PHE A CA 1
ATOM 4374 C C . PHE A 1 533 ? 4.918 -5.316 -17.703 1 94.75 533 PHE A C 1
ATOM 4376 O O . PHE A 1 533 ? 5.16 -5.301 -18.922 1 94.75 533 PHE A O 1
ATOM 4383 N N . ILE A 1 534 ? 3.809 -4.773 -17.25 1 93.12 534 ILE A N 1
ATOM 4384 C CA . ILE A 1 534 ? 2.764 -4.316 -18.156 1 93.12 534 ILE A CA 1
ATOM 4385 C C . ILE A 1 534 ? 2.943 -2.83 -18.438 1 93.12 534 ILE A C 1
ATOM 4387 O O . ILE A 1 534 ? 2.416 -2.316 -19.438 1 93.12 534 ILE A O 1
ATOM 4391 N N . GLY A 1 535 ? 3.855 -2.137 -17.625 1 76.5 535 GLY A N 1
ATOM 4392 C CA . GLY A 1 535 ? 4.145 -0.729 -17.844 1 76.5 535 GLY A CA 1
ATOM 4393 C C . GLY A 1 535 ? 2.924 0.077 -18.25 1 76.5 535 GLY A C 1
ATOM 4394 O O . GLY A 1 535 ? 1.807 -0.228 -17.828 1 76.5 535 GLY A O 1
ATOM 4395 N N . ASP A 1 536 ? 2.994 1.291 -18.766 1 64.94 536 ASP A N 1
ATOM 4396 C CA . ASP A 1 536 ? 1.963 2.088 -19.422 1 64.94 536 ASP A CA 1
ATOM 4397 C C . ASP A 1 536 ? 1.582 1.489 -20.766 1 64.94 536 ASP A C 1
ATOM 4399 O O . ASP A 1 536 ? 2.016 1.979 -21.812 1 64.94 536 ASP A O 1
ATOM 4403 N N . TYR A 1 537 ? 1.226 0.234 -20.797 1 50.78 537 TYR A N 1
ATOM 4404 C CA . TYR A 1 537 ? 0.887 -0.439 -22.047 1 50.78 537 TYR A CA 1
ATOM 4405 C C . TYR A 1 537 ? -0.211 0.312 -22.797 1 50.78 537 TYR A C 1
ATOM 4407 O O . TYR A 1 537 ? -1.395 0.164 -22.484 1 50.78 537 TYR A O 1
ATOM 4415 N N . ASP A 1 538 ? -0.302 1.675 -22.812 1 45.72 538 ASP A N 1
ATOM 4416 C CA . ASP A 1 538 ? -1.307 2.277 -23.688 1 45.72 538 ASP A CA 1
ATOM 4417 C C . ASP A 1 538 ? -1.311 1.616 -25.062 1 45.72 538 ASP A C 1
ATOM 4419 O O . ASP A 1 538 ? -0.253 1.273 -25.594 1 45.72 538 ASP A O 1
ATOM 4423 N N . GLU A 1 539 ? -2.459 1.034 -25.453 1 41.34 539 GLU A N 1
ATOM 4424 C CA . GLU A 1 539 ? -2.781 0.529 -26.797 1 41.34 539 GLU A CA 1
ATOM 4425 C C . GLU A 1 539 ? -2.092 1.354 -27.875 1 41.34 539 GLU A C 1
ATOM 4427 O O . GLU A 1 539 ? -2.383 2.541 -28.031 1 41.34 539 GLU A O 1
ATOM 4432 N N . GLN A 1 540 ? -0.766 1.285 -28.109 1 28.47 540 GLN A N 1
ATOM 4433 C CA . GLN A 1 540 ? -0.412 1.714 -29.469 1 28.47 540 GLN A CA 1
ATOM 4434 C C . GLN A 1 540 ? -0.99 0.766 -30.516 1 28.47 540 GLN A C 1
ATOM 4436 O O . GLN A 1 540 ? -0.999 -0.452 -30.312 1 28.47 540 GLN A O 1
ATOM 4441 N N . MET B 1 1 ? -15.82 59.594 3.363 1 34.53 1 MET B N 1
ATOM 4442 C CA . MET B 1 1 ? -16.5 59.312 4.633 1 34.53 1 MET B CA 1
ATOM 4443 C C . MET B 1 1 ? -16.344 57.844 5.02 1 34.53 1 MET B C 1
ATOM 4445 O O . MET B 1 1 ? -16.547 56.969 4.195 1 34.53 1 MET B O 1
ATOM 4449 N N . ILE B 1 2 ? -15.359 57.562 5.965 1 40.19 2 ILE B N 1
ATOM 4450 C CA . ILE B 1 2 ? -15.156 56.219 6.5 1 40.19 2 ILE B CA 1
ATOM 4451 C C . ILE B 1 2 ? -16.359 55.812 7.348 1 40.19 2 ILE B C 1
ATOM 4453 O O . ILE B 1 2 ? -16.844 56.594 8.172 1 40.19 2 ILE B O 1
ATOM 4457 N N . LYS B 1 3 ? -17.172 54.812 7 1 46.31 3 LYS B N 1
ATOM 4458 C CA . LYS B 1 3 ? -18.312 54.281 7.734 1 46.31 3 LYS B CA 1
ATOM 4459 C C . LYS B 1 3 ? -17.891 53.188 8.695 1 46.31 3 LYS B C 1
ATOM 4461 O O . LYS B 1 3 ? -17.25 52.219 8.289 1 46.31 3 LYS B O 1
ATOM 4466 N N . ILE B 1 4 ? -17.844 53.5 9.891 1 37.69 4 ILE B N 1
ATOM 4467 C CA . ILE B 1 4 ? -17.578 52.531 10.945 1 37.69 4 ILE B CA 1
ATOM 4468 C C . ILE B 1 4 ? -18.891 51.938 11.461 1 37.69 4 ILE B C 1
ATOM 4470 O O . ILE B 1 4 ? -19.797 52.688 11.844 1 37.69 4 ILE B O 1
ATOM 4474 N N . ILE B 1 5 ? -19.406 50.75 11.102 1 38.22 5 ILE B N 1
ATOM 4475 C CA . ILE B 1 5 ? -20.656 50.094 11.484 1 38.22 5 ILE B CA 1
ATOM 4476 C C . ILE B 1 5 ? -20.453 49.281 12.766 1 38.22 5 ILE B C 1
ATOM 4478 O O . ILE B 1 5 ? -19.547 48.469 12.836 1 38.22 5 ILE B O 1
ATOM 4482 N N . ASN B 1 6 ? -20.906 49.781 13.836 1 32.69 6 ASN B N 1
ATOM 4483 C CA . ASN B 1 6 ? -21.016 48.938 15.039 1 32.69 6 ASN B CA 1
ATOM 4484 C C . ASN B 1 6 ? -22.453 48.938 15.578 1 32.69 6 ASN B C 1
ATOM 4486 O O . ASN B 1 6 ? -22.969 50 15.984 1 32.69 6 ASN B O 1
ATOM 4490 N N . ASN B 1 7 ? -23.188 47.875 15.859 1 35.78 7 ASN B N 1
ATOM 4491 C CA . ASN B 1 7 ? -24.578 47.75 16.297 1 35.78 7 ASN B CA 1
ATOM 4492 C C . ASN B 1 7 ? -25.484 48.75 15.539 1 35.78 7 ASN B C 1
ATOM 4494 O O . ASN B 1 7 ? -26.266 49.469 16.156 1 35.78 7 ASN B O 1
ATOM 4498 N N . ASN B 1 8 ? -25.594 48.812 14.195 1 40.5 8 ASN B N 1
ATOM 4499 C CA . ASN B 1 8 ? -26.422 49.531 13.234 1 40.5 8 ASN B CA 1
ATOM 4500 C C . ASN B 1 8 ? -26.031 51 13.164 1 40.5 8 ASN B C 1
ATOM 4502 O O . ASN B 1 8 ? -26.812 51.844 12.703 1 40.5 8 ASN B O 1
ATOM 4506 N N . LYS B 1 9 ? -25.062 51.375 13.891 1 45.34 9 LYS B N 1
ATOM 4507 C CA . LYS B 1 9 ? -24.688 52.781 13.844 1 45.34 9 LYS B CA 1
ATOM 4508 C C . LYS B 1 9 ? -23.469 53 12.953 1 45.34 9 LYS B C 1
ATOM 4510 O O . LYS B 1 9 ? -22.547 52.188 12.938 1 45.34 9 LYS B O 1
ATOM 4515 N N . ILE B 1 10 ? -23.484 53.938 11.867 1 44.34 10 ILE B N 1
ATOM 4516 C CA . ILE B 1 10 ? -22.5 54.219 10.828 1 44.34 10 ILE B CA 1
ATOM 4517 C C . ILE B 1 10 ? -21.75 55.5 11.195 1 44.34 10 ILE B C 1
ATOM 4519 O O . ILE B 1 10 ? -22.359 56.531 11.523 1 44.34 10 ILE B O 1
ATOM 4523 N N . TYR B 1 11 ? -20.375 55.594 11.547 1 40.28 11 TYR B N 1
ATOM 4524 C CA . TYR B 1 11 ? -19.625 56.781 11.883 1 40.28 11 TYR B CA 1
ATOM 4525 C C . TYR B 1 11 ? -18.625 57.125 10.781 1 40.28 11 TYR B C 1
ATOM 4527 O O . TYR B 1 11 ? -18.078 56.25 10.133 1 40.28 11 TYR B O 1
ATOM 4535 N N . ASP B 1 12 ? -18.328 58.438 10.141 1 36.72 12 ASP B N 1
ATOM 4536 C CA . ASP B 1 12 ? -17.531 59 9.047 1 36.72 12 ASP B CA 1
ATOM 4537 C C . ASP B 1 12 ? -16.25 59.625 9.57 1 36.72 12 ASP B C 1
ATOM 4539 O O . ASP B 1 12 ? -16.266 60.375 10.555 1 36.72 12 ASP B O 1
ATOM 4543 N N . TYR B 1 13 ? -15.031 59.219 9.898 1 43.41 13 TYR B N 1
ATOM 4544 C CA . TYR B 1 13 ? -13.891 60.031 10.273 1 43.41 13 TYR B CA 1
ATOM 4545 C C . TYR B 1 13 ? -12.703 59.781 9.352 1 43.41 13 TYR B C 1
ATOM 4547 O O . TYR B 1 13 ? -12.664 58.781 8.648 1 43.41 13 TYR B O 1
ATOM 4555 N N . GLU B 1 14 ? -11.469 60.688 9.266 1 46.62 14 GLU B N 1
ATOM 4556 C CA . GLU B 1 14 ? -10.211 60.875 8.547 1 46.62 14 GLU B CA 1
ATOM 4557 C C . GLU B 1 14 ? -9.305 59.656 8.688 1 46.62 14 GLU B C 1
ATOM 4559 O O . GLU B 1 14 ? -9.57 58.781 9.5 1 46.62 14 GLU B O 1
ATOM 4564 N N . ASP B 1 15 ? -7.832 59.844 8.227 1 51.97 15 ASP B N 1
ATOM 4565 C CA . ASP B 1 15 ? -6.844 58.875 7.727 1 51.97 15 ASP B CA 1
ATOM 4566 C C . ASP B 1 15 ? -6.465 57.875 8.797 1 51.97 15 ASP B C 1
ATOM 4568 O O . ASP B 1 15 ? -5.398 57.25 8.727 1 51.97 15 ASP B O 1
ATOM 4572 N N . LYS B 1 16 ? -6.777 57.75 10.031 1 73.25 16 LYS B N 1
ATOM 4573 C CA . LYS B 1 16 ? -6.113 57.062 11.125 1 73.25 16 LYS B CA 1
ATOM 4574 C C . LYS B 1 16 ? -6.254 55.562 10.984 1 73.25 16 LYS B C 1
ATOM 4576 O O . LYS B 1 16 ? -6.801 55.062 9.992 1 73.25 16 LYS B O 1
ATOM 4581 N N . THR B 1 17 ? -5.637 54.75 11.789 1 85.44 17 THR B N 1
ATOM 4582 C CA . THR B 1 17 ? -5.699 53.281 11.852 1 85.44 17 THR B CA 1
ATOM 4583 C C . THR B 1 17 ? -7.059 52.844 12.375 1 85.44 17 THR B C 1
ATOM 4585 O O . THR B 1 17 ? -7.82 53.625 12.922 1 85.44 17 THR B O 1
ATOM 4588 N N . ILE B 1 18 ? -7.469 51.719 12.023 1 89.38 18 ILE B N 1
ATOM 4589 C CA . ILE B 1 18 ? -8.695 51.125 12.531 1 89.38 18 ILE B CA 1
ATOM 4590 C C . ILE B 1 18 ? -8.695 51.156 14.062 1 89.38 18 ILE B C 1
ATOM 4592 O O . ILE B 1 18 ? -9.734 51.375 14.688 1 89.38 18 ILE B O 1
ATOM 4596 N N . TYR B 1 19 ? -7.504 51.031 14.648 1 88.44 19 TYR B N 1
ATOM 4597 C CA . TYR B 1 19 ? -7.363 51.062 16.094 1 88.44 19 TYR B CA 1
ATOM 4598 C C . TYR B 1 19 ? -7.789 52.406 16.656 1 88.44 19 TYR B C 1
ATOM 4600 O O . TYR B 1 19 ? -8.43 52.469 17.703 1 88.44 19 TYR B O 1
ATOM 4608 N N . ASP B 1 20 ? -7.422 53.438 15.977 1 85.12 20 ASP B N 1
ATOM 4609 C CA . ASP B 1 20 ? -7.816 54.781 16.391 1 85.12 20 ASP B CA 1
ATOM 4610 C C . ASP B 1 20 ? -9.336 54.906 16.438 1 85.12 20 ASP B C 1
ATOM 4612 O O . ASP B 1 20 ? -9.883 55.531 17.359 1 85.12 20 ASP B O 1
ATOM 4616 N N . TYR B 1 21 ? -9.898 54.344 15.461 1 83 21 TYR B N 1
ATOM 4617 C CA . TYR B 1 21 ? -11.352 54.375 15.414 1 83 21 TYR B CA 1
ATOM 4618 C C . TYR B 1 21 ? -11.945 53.5 16.516 1 83 21 TYR B C 1
ATOM 4620 O O . TYR B 1 21 ? -12.992 53.844 17.078 1 83 21 TYR B O 1
ATOM 4628 N N . ALA B 1 22 ? -11.32 52.406 16.75 1 86.69 22 ALA B N 1
ATOM 4629 C CA . ALA B 1 22 ? -11.781 51.531 17.828 1 86.69 22 ALA B CA 1
ATOM 4630 C C . ALA B 1 22 ? -11.812 52.25 19.172 1 86.69 22 ALA B C 1
ATOM 4632 O O . ALA B 1 22 ? -12.766 52.125 19.938 1 86.69 22 ALA B O 1
ATOM 4633 N N . ILE B 1 23 ? -10.789 53 19.469 1 83.38 23 ILE B N 1
ATOM 4634 C CA . ILE B 1 23 ? -10.711 53.781 20.703 1 83.38 23 ILE B CA 1
ATOM 4635 C C . ILE B 1 23 ? -11.812 54.812 20.75 1 83.38 23 ILE B C 1
ATOM 4637 O O . ILE B 1 23 ? -12.484 55 21.766 1 83.38 23 ILE B O 1
ATOM 4641 N N . LYS B 1 24 ? -11.977 55.438 19.656 1 82.25 24 LYS B N 1
ATOM 4642 C CA . LYS B 1 24 ? -12.93 56.531 19.547 1 82.25 24 LYS B CA 1
ATOM 4643 C C . LYS B 1 24 ? -14.359 56.031 19.734 1 82.25 24 LYS B C 1
ATOM 4645 O O . LYS B 1 24 ? -15.195 56.75 20.312 1 82.25 24 LYS B O 1
ATOM 4650 N N . TYR B 1 25 ? -14.695 54.875 19.312 1 80.56 25 TYR B N 1
ATOM 4651 C CA . TYR B 1 25 ? -16.078 54.406 19.281 1 80.56 25 TYR B CA 1
ATOM 4652 C C . TYR B 1 25 ? -16.328 53.344 20.344 1 80.56 25 TYR B C 1
ATOM 4654 O O . TYR B 1 25 ? -17.359 52.656 20.344 1 80.56 25 TYR B O 1
ATOM 4662 N N . GLY B 1 26 ? -15.367 53.094 21.234 1 81.81 26 GLY B N 1
ATOM 4663 C CA . GLY B 1 26 ? -15.57 52.219 22.391 1 81.81 26 GLY B CA 1
ATOM 4664 C C . GLY B 1 26 ? -15.266 50.781 22.109 1 81.81 26 GLY B C 1
ATOM 4665 O O . GLY B 1 26 ? -15.844 49.875 22.734 1 81.81 26 GLY B O 1
ATOM 4666 N N . PHE B 1 27 ? -14.531 50.469 21.109 1 84.69 27 PHE B N 1
ATOM 4667 C CA . PHE B 1 27 ? -14.133 49.125 20.781 1 84.69 27 PHE B CA 1
ATOM 4668 C C . PHE B 1 27 ? -12.641 48.906 21.031 1 84.69 27 PHE B C 1
ATOM 4670 O O . PHE B 1 27 ? -11.961 48.25 20.25 1 84.69 27 PHE B O 1
ATOM 4677 N N . GLU B 1 28 ? -12.164 49.5 22.109 1 83.19 28 GLU B N 1
ATOM 4678 C CA . GLU B 1 28 ? -10.734 49.531 22.375 1 83.19 28 GLU B CA 1
ATOM 4679 C C . GLU B 1 28 ? -10.188 48.156 22.688 1 83.19 28 GLU B C 1
ATOM 4681 O O . GLU B 1 28 ? -8.977 47.906 22.625 1 83.19 28 GLU B O 1
ATOM 4686 N N . ASP B 1 29 ? -11.062 47.219 22.938 1 86.44 29 ASP B N 1
ATOM 4687 C CA . ASP B 1 29 ? -10.617 45.875 23.281 1 86.44 29 ASP B CA 1
ATOM 4688 C C . ASP B 1 29 ? -10.508 45 22.031 1 86.44 29 ASP B C 1
ATOM 4690 O O . ASP B 1 29 ? -10.023 43.875 22.109 1 86.44 29 ASP B O 1
ATOM 4694 N N . SER B 1 30 ? -10.883 45.531 20.906 1 89.88 30 SER B N 1
ATOM 4695 C CA . SER B 1 30 ? -10.781 44.781 19.656 1 89.88 30 SER B CA 1
ATOM 4696 C C . SER B 1 30 ? -9.328 44.656 19.219 1 89.88 30 SER B C 1
ATOM 4698 O O . SER B 1 30 ? -8.555 45.625 19.281 1 89.88 30 SER B O 1
ATOM 4700 N N . ILE B 1 31 ? -8.953 43.406 18.812 1 93.25 31 ILE B N 1
ATOM 4701 C CA . ILE B 1 31 ? -7.555 43.219 18.469 1 93.25 31 ILE B CA 1
ATOM 4702 C C . ILE B 1 31 ? -7.441 42.844 16.984 1 93.25 31 ILE B C 1
ATOM 4704 O O . ILE B 1 31 ? -6.34 42.781 16.438 1 93.25 31 ILE B O 1
ATOM 4708 N N . VAL B 1 32 ? -8.547 42.594 16.266 1 93.44 32 VAL B N 1
ATOM 4709 C CA . VAL B 1 32 ? -8.602 42.312 14.836 1 93.44 32 VAL B CA 1
ATOM 4710 C C . VAL B 1 32 ? -9.914 42.844 14.258 1 93.44 32 VAL B C 1
ATOM 4712 O O . VAL B 1 32 ? -10.883 43.062 14.984 1 93.44 32 VAL B O 1
ATOM 4715 N N . ALA B 1 33 ? -9.93 43.156 12.945 1 92.94 33 ALA B N 1
ATOM 4716 C CA . ALA B 1 33 ? -11.109 43.75 12.32 1 92.94 33 ALA B CA 1
ATOM 4717 C C . ALA B 1 33 ? -11.281 43.25 10.891 1 92.94 33 ALA B C 1
ATOM 4719 O O . ALA B 1 33 ? -10.391 42.594 10.344 1 92.94 33 ALA B O 1
ATOM 4720 N N . LEU B 1 34 ? -12.477 43.438 10.398 1 90.69 34 LEU B N 1
ATOM 4721 C CA . LEU B 1 34 ? -12.75 43.219 8.984 1 90.69 34 LEU B CA 1
ATOM 4722 C C . LEU B 1 34 ? -12.789 44.531 8.211 1 90.69 34 LEU B C 1
ATOM 4724 O O . LEU B 1 34 ? -13.484 45.469 8.609 1 90.69 34 LEU B O 1
ATOM 4728 N N . LYS B 1 35 ? -11.922 44.688 7.219 1 91.75 35 LYS B N 1
ATOM 4729 C CA . LYS B 1 35 ? -11.945 45.781 6.258 1 91.75 35 LYS B CA 1
ATOM 4730 C C . LYS B 1 35 ? -12.43 45.312 4.891 1 91.75 35 LYS B C 1
ATOM 4732 O O . LYS B 1 35 ? -11.773 44.5 4.242 1 91.75 35 LYS B O 1
ATOM 4737 N N . ASN B 1 36 ? -13.555 45.75 4.457 1 88.94 36 ASN B N 1
ATOM 4738 C CA . ASN B 1 36 ? -14.164 45.281 3.225 1 88.94 36 ASN B CA 1
ATOM 4739 C C . ASN B 1 36 ? -14.25 43.75 3.209 1 88.94 36 ASN B C 1
ATOM 4741 O O . ASN B 1 36 ? -13.852 43.125 2.234 1 88.94 36 ASN B O 1
ATOM 4745 N N . ASN B 1 37 ? -14.562 43.125 4.359 1 87.81 37 ASN B N 1
ATOM 4746 C CA . ASN B 1 37 ? -14.859 41.719 4.562 1 87.81 37 ASN B CA 1
ATOM 4747 C C . ASN B 1 37 ? -13.586 40.875 4.586 1 87.81 37 ASN B C 1
ATOM 4749 O O . ASN B 1 37 ? -13.648 39.656 4.531 1 87.81 37 ASN B O 1
ATOM 4753 N N . LYS B 1 38 ? -12.492 41.594 4.688 1 90.88 38 LYS B N 1
ATOM 4754 C CA . LYS B 1 38 ? -11.219 40.875 4.836 1 90.88 38 LYS B CA 1
ATOM 4755 C C . LYS B 1 38 ? -10.633 41.094 6.227 1 90.88 38 LYS B C 1
ATOM 4757 O O . LYS B 1 38 ? -10.672 42.219 6.754 1 90.88 38 LYS B O 1
ATOM 4762 N N . LEU B 1 39 ? -10.258 40.031 6.809 1 92.5 39 LEU B N 1
ATOM 4763 C CA . LEU B 1 39 ? -9.586 40.125 8.102 1 92.5 39 LEU B CA 1
ATOM 4764 C C . LEU B 1 39 ? -8.289 40.938 7.977 1 92.5 39 LEU B C 1
ATOM 4766 O O . LEU B 1 39 ? -7.48 40.656 7.082 1 92.5 39 LEU B O 1
ATOM 4770 N N . VAL B 1 40 ? -8.117 41.906 8.828 1 92.38 40 VAL B N 1
ATOM 4771 C CA . VAL B 1 40 ? -6.922 42.75 8.75 1 92.38 40 VAL B CA 1
ATOM 4772 C C . VAL B 1 40 ? -6.402 43.031 10.148 1 92.38 40 VAL B C 1
ATOM 4774 O O . VAL B 1 40 ? -7.121 42.875 11.141 1 92.38 40 VAL B O 1
ATOM 4777 N N . ASP B 1 41 ? -5.164 43.438 10.117 1 92.12 41 ASP B N 1
ATOM 4778 C CA . ASP B 1 41 ? -4.559 43.969 11.336 1 92.12 41 ASP B CA 1
ATOM 4779 C C . ASP B 1 41 ? -5.293 45.219 11.82 1 92.12 41 ASP B C 1
ATOM 4781 O O . ASP B 1 41 ? -5.676 46.062 11.016 1 92.12 41 ASP B O 1
ATOM 4785 N N . ILE B 1 42 ? -5.477 45.25 13.094 1 92.31 42 ILE B N 1
ATOM 4786 C CA . ILE B 1 42 ? -6.277 46.344 13.648 1 92.31 42 ILE B CA 1
ATOM 4787 C C . ILE B 1 42 ? -5.562 47.688 13.422 1 92.31 42 ILE B C 1
ATOM 4789 O O . ILE B 1 42 ? -6.191 48.75 13.445 1 92.31 42 ILE B O 1
ATOM 4793 N N . MET B 1 43 ? -4.277 47.688 13.141 1 90.56 43 MET B N 1
ATOM 4794 C CA . MET B 1 43 ? -3.492 48.906 12.945 1 90.56 43 MET B CA 1
ATOM 4795 C C . MET B 1 43 ? -3.451 49.281 11.469 1 90.56 43 MET B C 1
ATOM 4797 O O . MET B 1 43 ? -2.748 50.219 11.086 1 90.56 43 MET B O 1
ATOM 4801 N N . SER B 1 44 ? -4.16 48.594 10.703 1 91.06 44 SER B N 1
ATOM 4802 C CA . SER B 1 44 ? -4.234 48.938 9.289 1 91.06 44 SER B CA 1
ATOM 4803 C C . SER B 1 44 ? -4.887 50.312 9.078 1 91.06 44 SER B C 1
ATOM 4805 O O . SER B 1 44 ? -5.77 50.688 9.844 1 91.06 44 SER B O 1
ATOM 4807 N N . TYR B 1 45 ? -4.469 50.875 7.984 1 87.62 45 TYR B N 1
ATOM 4808 C CA . TYR B 1 45 ? -4.992 52.188 7.656 1 87.62 45 TYR B CA 1
ATOM 4809 C C . TYR B 1 45 ? -6.359 52.094 6.992 1 87.62 45 TYR B C 1
ATOM 4811 O O . TYR B 1 45 ? -6.66 51.094 6.328 1 87.62 45 TYR B O 1
ATOM 4819 N N . VAL B 1 46 ? -7.086 53.156 7.246 1 86.81 46 VAL B N 1
ATOM 4820 C CA . VAL B 1 46 ? -8.422 53.219 6.664 1 86.81 46 VAL B CA 1
ATOM 4821 C C . VAL B 1 46 ? -8.43 54.219 5.504 1 86.81 46 VAL B C 1
ATOM 4823 O O . VAL B 1 46 ? -7.75 55.25 5.551 1 86.81 46 VAL B O 1
ATOM 4826 N N . GLU B 1 47 ? -9.031 53.812 4.414 1 83.62 47 GLU B N 1
ATOM 4827 C CA . GLU B 1 47 ? -9.219 54.688 3.256 1 83.62 47 GLU B CA 1
ATOM 4828 C C . GLU B 1 47 ? -10.688 55.031 3.053 1 83.62 47 GLU B C 1
ATOM 4830 O O . GLU B 1 47 ? -11.57 54.312 3.555 1 83.62 47 GLU B O 1
ATOM 4835 N N . ASN B 1 48 ? -10.812 56.125 2.25 1 81.44 48 ASN B N 1
ATOM 4836 C CA . ASN B 1 48 ? -12.188 56.5 1.94 1 81.44 48 ASN B CA 1
ATOM 4837 C C . ASN B 1 48 ? -12.914 55.406 1.164 1 81.44 48 ASN B C 1
ATOM 4839 O O . ASN B 1 48 ? -12.375 54.875 0.205 1 81.44 48 ASN B O 1
ATOM 4843 N N . GLY B 1 49 ? -14.055 55.094 1.721 1 81.5 49 GLY B N 1
ATOM 4844 C CA . GLY B 1 49 ? -14.844 54.094 1.045 1 81.5 49 GLY B CA 1
ATOM 4845 C C . GLY B 1 49 ? -14.742 52.719 1.701 1 81.5 49 GLY B C 1
ATOM 4846 O O . GLY B 1 49 ? -15.523 51.812 1.394 1 81.5 49 GLY B O 1
ATOM 4847 N N . ASP B 1 50 ? -13.891 52.594 2.688 1 86.62 50 ASP B N 1
ATOM 4848 C CA . ASP B 1 50 ? -13.719 51.312 3.361 1 86.62 50 ASP B CA 1
ATOM 4849 C C . ASP B 1 50 ? -14.898 51.031 4.285 1 86.62 50 ASP B C 1
ATOM 4851 O O . ASP B 1 50 ? -15.492 51.938 4.855 1 86.62 50 ASP B O 1
ATOM 4855 N N . THR B 1 51 ? -15.297 49.812 4.355 1 85.62 51 THR B N 1
ATOM 4856 C CA . THR B 1 51 ? -16.203 49.312 5.383 1 85.62 51 THR B CA 1
ATOM 4857 C C . THR B 1 51 ? -15.43 48.531 6.453 1 85.62 51 THR B C 1
ATOM 4859 O O . THR B 1 51 ? -14.688 47.594 6.141 1 85.62 51 THR B O 1
ATOM 4862 N N . ILE B 1 52 ? -15.578 49.031 7.812 1 88.88 52 ILE B N 1
ATOM 4863 C CA . ILE B 1 52 ? -14.828 48.406 8.906 1 88.88 52 ILE B CA 1
ATOM 4864 C C . ILE B 1 52 ? -15.789 47.719 9.859 1 88.88 52 ILE B C 1
ATOM 4866 O O . ILE B 1 52 ? -16.812 48.281 10.25 1 88.88 52 ILE B O 1
ATOM 4870 N N . GLU B 1 53 ? -15.562 46.469 10.195 1 87.56 53 GLU B N 1
ATOM 4871 C CA . GLU B 1 53 ? -16.281 45.719 11.203 1 87.56 53 GLU B CA 1
ATOM 4872 C C . GLU B 1 53 ? -15.344 45.188 12.289 1 87.56 53 GLU B C 1
ATOM 4874 O O . GLU B 1 53 ? -14.352 44.531 11.992 1 87.56 53 GLU B O 1
ATOM 4879 N N . PHE B 1 54 ? -15.617 45.531 13.562 1 88.5 54 PHE B N 1
ATOM 4880 C CA . PHE B 1 54 ? -14.828 45 14.664 1 88.5 54 PHE B CA 1
ATOM 4881 C C . PHE B 1 54 ? -15.258 43.594 15.016 1 88.5 54 PHE B C 1
ATOM 4883 O O . PHE B 1 54 ? -16.453 43.312 15.172 1 88.5 54 PHE B O 1
ATOM 4890 N N . VAL B 1 55 ? -14.273 42.688 15.07 1 88.75 55 VAL B N 1
ATOM 4891 C CA . VAL B 1 55 ? -14.555 41.281 15.281 1 88.75 55 VAL B CA 1
ATOM 4892 C C . VAL B 1 55 ? -14.891 41.031 16.75 1 88.75 55 VAL B C 1
ATOM 4894 O O . VAL B 1 55 ? -14.219 41.562 17.641 1 88.75 55 VAL B O 1
ATOM 4897 N N . ASN B 1 56 ? -15.93 40.219 16.938 1 85.19 56 ASN B N 1
ATOM 4898 C CA . ASN B 1 56 ? -16.359 39.844 18.281 1 85.19 56 ASN B CA 1
ATOM 4899 C C . ASN B 1 56 ? -15.266 39.094 19.031 1 85.19 56 ASN B C 1
ATOM 4901 O O . ASN B 1 56 ? -14.57 38.25 18.438 1 85.19 56 ASN B O 1
ATOM 4905 N N . GLU B 1 57 ? -15.195 39.312 20.312 1 83.56 57 GLU B N 1
ATOM 4906 C CA . GLU B 1 57 ? -14.164 38.719 21.141 1 83.56 57 GLU B CA 1
ATOM 4907 C C . GLU B 1 57 ? -14.344 37.188 21.219 1 83.56 57 GLU B C 1
ATOM 4909 O O . GLU B 1 57 ? -13.383 36.469 21.453 1 83.56 57 GLU B O 1
ATOM 4914 N N . LYS B 1 58 ? -15.484 36.75 20.984 1 82.12 58 LYS B N 1
ATOM 4915 C CA . LYS B 1 58 ? -15.781 35.312 21.094 1 82.12 58 LYS B CA 1
ATOM 4916 C C . LYS B 1 58 ? -15.57 34.625 19.766 1 82.12 58 LYS B C 1
ATOM 4918 O O . LYS B 1 58 ? -15.609 33.375 19.688 1 82.12 58 LYS B O 1
ATOM 4923 N N . SER B 1 59 ? -15.258 35.375 18.828 1 85.81 59 SER B N 1
ATOM 4924 C CA . SER B 1 59 ? -15.07 34.781 17.516 1 85.81 59 SER B CA 1
ATOM 4925 C C . SER B 1 59 ? -13.766 34 17.453 1 85.81 59 SER B C 1
ATOM 4927 O O . SER B 1 59 ? -12.836 34.25 18.219 1 85.81 59 SER B O 1
ATOM 4929 N N . VAL B 1 60 ? -13.766 33.062 16.547 1 86 60 VAL B N 1
ATOM 4930 C CA . VAL B 1 60 ? -12.586 32.25 16.344 1 86 60 VAL B CA 1
ATOM 4931 C C . VAL B 1 60 ? -11.414 33.125 15.898 1 86 60 VAL B C 1
ATOM 4933 O O . VAL B 1 60 ? -10.266 32.875 16.281 1 86 60 VAL B O 1
ATOM 4936 N N . TYR B 1 61 ? -11.68 34.188 15.18 1 90.62 61 TYR B N 1
ATOM 4937 C CA . TYR B 1 61 ? -10.633 35.094 14.688 1 90.62 61 TYR B CA 1
ATOM 4938 C C . TYR B 1 61 ? -9.953 35.812 15.828 1 90.62 61 TYR B C 1
ATOM 4940 O O . TYR B 1 61 ? -8.727 35.969 15.844 1 90.62 61 TYR B O 1
ATOM 4948 N N . SER B 1 62 ? -10.766 36.25 16.75 1 92.31 62 SER B N 1
ATOM 4949 C CA . SER B 1 62 ? -10.227 36.969 17.906 1 92.31 62 SER B CA 1
ATOM 4950 C C . SER B 1 62 ? -9.422 36 18.797 1 92.31 62 SER B C 1
ATOM 4952 O O . SER B 1 62 ? -8.367 36.375 19.312 1 92.31 62 SER B O 1
ATOM 4954 N N . GLN B 1 63 ? -9.914 34.844 18.953 1 91 63 GLN B N 1
ATOM 4955 C CA . GLN B 1 63 ? -9.219 33.875 19.766 1 91 63 GLN B CA 1
ATOM 4956 C C . GLN B 1 63 ? -7.883 33.469 19.156 1 91 63 GLN B C 1
ATOM 4958 O O . GLN B 1 63 ? -6.879 33.344 19.859 1 91 63 GLN B O 1
ATOM 4963 N N . ASP B 1 64 ? -7.902 33.281 17.891 1 92.56 64 ASP B N 1
ATOM 4964 C CA . ASP B 1 64 ? -6.676 32.938 17.172 1 92.56 64 ASP B CA 1
ATOM 4965 C C . ASP B 1 64 ? -5.645 34.062 17.297 1 92.56 64 ASP B C 1
ATOM 4967 O O . ASP B 1 64 ? -4.453 33.781 17.484 1 92.56 64 ASP B O 1
ATOM 4971 N N . THR B 1 65 ? -6.125 35.281 17.109 1 95.75 65 THR B N 1
ATOM 4972 C CA . THR B 1 65 ? -5.242 36.438 17.219 1 95.75 65 THR B CA 1
ATOM 4973 C C . THR B 1 65 ? -4.629 36.531 18.609 1 95.75 65 THR B C 1
ATOM 4975 O O . THR B 1 65 ? -3.441 36.844 18.75 1 95.75 65 THR B O 1
ATOM 4978 N N . LEU B 1 66 ? -5.469 36.25 19.594 1 96.06 66 LEU B N 1
ATOM 4979 C CA . LEU B 1 66 ? -4.973 36.281 20.969 1 96.06 66 LEU B CA 1
ATOM 4980 C C . LEU B 1 66 ? -3.916 35.219 21.188 1 96.06 66 LEU B C 1
ATOM 4982 O O . LEU B 1 66 ? -2.898 35.438 21.844 1 96.06 66 LEU B O 1
ATOM 4986 N N . MET B 1 67 ? -4.164 34.062 20.703 1 95.62 67 MET B N 1
ATOM 4987 C CA . MET B 1 67 ? -3.195 32.969 20.828 1 95.62 67 MET B CA 1
ATOM 4988 C C . MET B 1 67 ? -1.885 33.344 20.141 1 95.62 67 MET B C 1
ATOM 4990 O O . MET B 1 67 ? -0.805 33.094 20.688 1 95.62 67 MET B O 1
ATOM 4994 N N . GLN B 1 68 ? -1.972 33.875 18.938 1 96.62 68 GLN B N 1
ATOM 4995 C CA . GLN B 1 68 ? -0.766 34.281 18.219 1 96.62 68 GLN B CA 1
ATOM 4996 C C . GLN B 1 68 ? 0.002 35.344 19.016 1 96.62 68 GLN B C 1
ATOM 4998 O O . GLN B 1 68 ? 1.234 35.375 18.984 1 96.62 68 GLN B O 1
ATOM 5003 N N . THR B 1 69 ? -0.759 36.219 19.688 1 97.69 69 THR B N 1
ATOM 5004 C CA . THR B 1 69 ? -0.133 37.219 20.547 1 97.69 69 THR B CA 1
ATOM 5005 C C . THR B 1 69 ? 0.621 36.531 21.688 1 97.69 69 THR B C 1
ATOM 5007 O O . THR B 1 69 ? 1.75 36.906 22 1 97.69 69 THR B O 1
ATOM 5010 N N . GLY B 1 70 ? -0.025 35.562 22.266 1 97.56 70 GLY B N 1
ATOM 5011 C CA . GLY B 1 70 ? 0.626 34.812 23.328 1 97.56 70 GLY B CA 1
ATOM 5012 C C . GLY B 1 70 ? 1.882 34.094 22.859 1 97.56 70 GLY B C 1
ATOM 5013 O O . GLY B 1 70 ? 2.9 34.094 23.547 1 97.56 70 GLY B O 1
ATOM 5014 N N . ILE B 1 71 ? 1.813 33.469 21.719 1 97.06 71 ILE B N 1
ATOM 5015 C CA . ILE B 1 71 ? 2.953 32.781 21.156 1 97.06 71 ILE B CA 1
ATOM 5016 C C . ILE B 1 71 ? 4.105 33.75 20.906 1 97.06 71 ILE B C 1
ATOM 5018 O O . ILE B 1 71 ? 5.25 33.469 21.266 1 97.06 71 ILE B O 1
ATOM 5022 N N . LEU B 1 72 ? 3.787 34.875 20.297 1 97.62 72 LEU B N 1
ATOM 5023 C CA . LEU B 1 72 ? 4.816 35.875 20.016 1 97.62 72 LEU B CA 1
ATOM 5024 C C . LEU B 1 72 ? 5.516 36.312 21.297 1 97.62 72 LEU B C 1
ATOM 5026 O O . LEU B 1 72 ? 6.742 36.375 21.344 1 97.62 72 LEU B O 1
ATOM 5030 N N . LEU B 1 73 ? 4.734 36.594 22.328 1 97.56 73 LEU B N 1
ATOM 5031 C CA . LEU B 1 73 ? 5.312 37.062 23.594 1 97.56 73 LEU B CA 1
ATOM 5032 C C . LEU B 1 73 ? 6.172 35.969 24.219 1 97.56 73 LEU B C 1
ATOM 5034 O O . LEU B 1 73 ? 7.207 36.25 24.828 1 97.56 73 LEU B O 1
ATOM 5038 N N . LEU B 1 74 ? 5.664 34.781 24.141 1 97.19 74 LEU B N 1
ATOM 5039 C CA . LEU B 1 74 ? 6.441 33.656 24.656 1 97.19 74 LEU B CA 1
ATOM 5040 C C . LEU B 1 74 ? 7.758 33.5 23.906 1 97.19 74 LEU B C 1
ATOM 5042 O O . LEU B 1 74 ? 8.812 33.312 24.516 1 97.19 74 LEU B O 1
ATOM 5046 N N . LEU B 1 75 ? 7.703 33.594 22.609 1 96.75 75 LEU B N 1
ATOM 5047 C CA . LEU B 1 75 ? 8.906 33.531 21.797 1 96.75 75 LEU B CA 1
ATOM 5048 C C . LEU B 1 75 ? 9.875 34.656 22.156 1 96.75 75 LEU B C 1
ATOM 5050 O O . LEU B 1 75 ? 11.086 34.406 22.25 1 96.75 75 LEU B O 1
ATOM 5054 N N . LEU B 1 76 ? 9.352 35.812 22.344 1 96.81 76 LEU B N 1
ATOM 5055 C CA . LEU B 1 76 ? 10.172 36.969 22.719 1 96.81 76 LEU B CA 1
ATOM 5056 C C . LEU B 1 76 ? 10.844 36.75 24.062 1 96.81 76 LEU B C 1
ATOM 5058 O O . LEU B 1 76 ? 12.039 36.969 24.219 1 96.81 76 LEU B O 1
ATOM 5062 N N . ALA B 1 77 ? 10.086 36.25 25.031 1 96.75 77 ALA B N 1
ATOM 5063 C CA . ALA B 1 77 ? 10.633 35.969 26.359 1 96.75 77 ALA B CA 1
ATOM 5064 C C . ALA B 1 77 ? 11.766 34.969 26.281 1 96.75 77 ALA B C 1
ATOM 5066 O O . ALA B 1 77 ? 12.797 35.125 26.953 1 96.75 77 ALA B O 1
ATOM 5067 N N . PHE B 1 78 ? 11.594 33.969 25.547 1 94.94 78 PHE B N 1
ATOM 5068 C CA . PHE B 1 78 ? 12.609 32.906 25.406 1 94.94 78 PHE B CA 1
ATOM 5069 C C . PHE B 1 78 ? 13.836 33.438 24.672 1 94.94 78 PHE B C 1
ATOM 5071 O O . PHE B 1 78 ? 14.961 33.062 24.984 1 94.94 78 PHE B O 1
ATOM 5078 N N . LYS B 1 79 ? 13.586 34.25 23.656 1 94.06 79 LYS B N 1
ATOM 5079 C CA . LYS B 1 79 ? 14.703 34.844 22.938 1 94.06 79 LYS B CA 1
ATOM 5080 C C . LYS B 1 79 ? 15.555 35.719 23.859 1 94.06 79 LYS B C 1
ATOM 5082 O O . LYS B 1 79 ? 16.781 35.781 23.703 1 94.06 79 LYS B O 1
ATOM 5087 N N . LEU B 1 80 ? 14.984 36.375 24.781 1 94.56 80 LEU B N 1
ATOM 5088 C CA . LEU B 1 80 ? 15.68 37.25 25.719 1 94.56 80 LEU B CA 1
ATOM 5089 C C . LEU B 1 80 ? 16.438 36.438 26.766 1 94.56 80 LEU B C 1
ATOM 5091 O O . LEU B 1 80 ? 17.562 36.781 27.125 1 94.56 80 LEU B O 1
ATOM 5095 N N . LYS B 1 81 ? 15.82 35.344 27.188 1 93.94 81 LYS B N 1
ATOM 5096 C CA . LYS B 1 81 ? 16.406 34.531 28.25 1 93.94 81 LYS B CA 1
ATOM 5097 C C . LYS B 1 81 ? 17.406 33.531 27.703 1 93.94 81 LYS B C 1
ATOM 5099 O O . LYS B 1 81 ? 18.422 33.25 28.328 1 93.94 81 LYS B O 1
ATOM 5104 N N . PHE B 1 82 ? 17.031 32.906 26.594 1 92.38 82 PHE B N 1
ATOM 5105 C CA . PHE B 1 82 ? 17.859 31.891 25.953 1 92.38 82 PHE B CA 1
ATOM 5106 C C . PHE B 1 82 ? 18.172 32.281 24.516 1 92.38 82 PHE B C 1
ATOM 5108 O O . PHE B 1 82 ? 17.734 31.594 23.578 1 92.38 82 PHE B O 1
ATOM 5115 N N . PRO B 1 83 ? 19.078 33.125 24.266 1 89.69 83 PRO B N 1
ATOM 5116 C CA . PRO B 1 83 ? 19.312 33.656 22.922 1 89.69 83 PRO B CA 1
ATOM 5117 C C . PRO B 1 83 ? 19.891 32.625 21.953 1 89.69 83 PRO B C 1
ATOM 5119 O O . PRO B 1 83 ? 19.781 32.75 20.734 1 89.69 83 PRO B O 1
ATOM 5122 N N . LYS B 1 84 ? 20.422 31.562 22.469 1 88.31 84 LYS B N 1
ATOM 5123 C CA . LYS B 1 84 ? 21.062 30.578 21.609 1 88.31 84 LYS B CA 1
ATOM 5124 C C . LYS B 1 84 ? 20.094 29.453 21.234 1 88.31 84 LYS B C 1
ATOM 5126 O O . LYS B 1 84 ? 20.344 28.672 20.312 1 88.31 84 LYS B O 1
ATOM 5131 N N . ASP B 1 85 ? 19.016 29.422 21.969 1 89.5 85 ASP B N 1
ATOM 5132 C CA . ASP B 1 85 ? 18.062 28.344 21.75 1 89.5 85 ASP B CA 1
ATOM 5133 C C . ASP B 1 85 ? 16.844 28.844 20.969 1 89.5 85 ASP B C 1
ATOM 5135 O O . ASP B 1 85 ? 16.469 30.016 21.094 1 89.5 85 ASP B O 1
ATOM 5139 N N . GLN B 1 86 ? 16.359 28 20.156 1 91.19 86 GLN B N 1
ATOM 5140 C CA . GLN B 1 86 ? 15.156 28.328 19.406 1 91.19 86 GLN B CA 1
ATOM 5141 C C . GLN B 1 86 ? 13.969 27.5 19.875 1 91.19 86 GLN B C 1
ATOM 5143 O O . GLN B 1 86 ? 14.078 26.297 20.078 1 91.19 86 GLN B O 1
ATOM 5148 N N . LEU B 1 87 ? 12.898 28.188 20.141 1 93.12 87 LEU B N 1
ATOM 5149 C CA . LEU B 1 87 ? 11.656 27.547 20.547 1 93.12 87 LEU B CA 1
ATOM 5150 C C . LEU B 1 87 ? 10.773 27.25 19.344 1 93.12 87 LEU B C 1
ATOM 5152 O O . LEU B 1 87 ? 10.664 28.078 18.438 1 93.12 87 LEU B O 1
ATOM 5156 N N . GLU B 1 88 ? 10.148 26.062 19.297 1 92.88 88 GLU B N 1
ATOM 5157 C CA . GLU B 1 88 ? 9.273 25.656 18.203 1 92.88 88 GLU B CA 1
ATOM 5158 C C . GLU B 1 88 ? 7.863 25.359 18.703 1 92.88 88 GLU B C 1
ATOM 5160 O O . GLU B 1 88 ? 7.691 24.812 19.797 1 92.88 88 GLU B O 1
ATOM 5165 N N . VAL B 1 89 ? 6.898 25.75 17.906 1 92.5 89 VAL B N 1
ATOM 5166 C CA . VAL B 1 89 ? 5.508 25.391 18.172 1 92.5 89 VAL B CA 1
ATOM 5167 C C . VAL B 1 89 ? 5.195 24.016 17.594 1 92.5 89 VAL B C 1
ATOM 5169 O O . VAL B 1 89 ? 5.371 23.797 16.391 1 92.5 89 VAL B O 1
ATOM 5172 N N . GLU B 1 90 ? 4.699 23.109 18.344 1 87.88 90 GLU B N 1
ATOM 5173 C CA . GLU B 1 90 ? 4.59 21.734 17.906 1 87.88 90 GLU B CA 1
ATOM 5174 C C . GLU B 1 90 ? 3.137 21.359 17.625 1 87.88 90 GLU B C 1
ATOM 5176 O O . GLU B 1 90 ? 2.734 21.25 16.453 1 87.88 90 GLU B O 1
ATOM 5181 N N . TYR B 1 91 ? 2.322 21.188 18.688 1 84.44 91 TYR B N 1
ATOM 5182 C CA . TYR B 1 91 ? 0.942 20.75 18.5 1 84.44 91 TYR B CA 1
ATOM 5183 C C . TYR B 1 91 ? 0.053 21.266 19.641 1 84.44 91 TYR B C 1
ATOM 5185 O O . TYR B 1 91 ? 0.533 21.906 20.562 1 84.44 91 TYR B O 1
ATOM 5193 N N . THR B 1 92 ? -1.198 21.062 19.375 1 84.31 92 THR B N 1
ATOM 5194 C CA . THR B 1 92 ? -2.166 21.5 20.391 1 84.31 92 THR B CA 1
ATOM 5195 C C . THR B 1 92 ? -2.633 20.312 21.234 1 84.31 92 THR B C 1
ATOM 5197 O O . THR B 1 92 ? -2.818 19.219 20.719 1 84.31 92 THR B O 1
ATOM 5200 N N . ILE B 1 93 ? -2.766 20.547 22.422 1 81.88 93 ILE B N 1
ATOM 5201 C CA . ILE B 1 93 ? -3.404 19.641 23.375 1 81.88 93 ILE B CA 1
ATOM 5202 C C . ILE B 1 93 ? -4.598 20.344 24.031 1 81.88 93 ILE B C 1
ATOM 5204 O O . ILE B 1 93 ? -4.434 21.125 24.969 1 81.88 93 ILE B O 1
ATOM 5208 N N . GLY B 1 94 ? -5.738 19.969 23.547 1 78.62 94 GLY B N 1
ATOM 5209 C CA . GLY B 1 94 ? -6.875 20.766 23.984 1 78.62 94 GLY B CA 1
ATOM 5210 C C . GLY B 1 94 ? -6.773 22.234 23.594 1 78.62 94 GLY B C 1
ATOM 5211 O O . GLY B 1 94 ? -6.57 22.547 22.422 1 78.62 94 GLY B O 1
ATOM 5212 N N . ASP B 1 95 ? -6.777 23.031 24.656 1 84 95 ASP B N 1
ATOM 5213 C CA . ASP B 1 95 ? -6.68 24.469 24.422 1 84 95 ASP B CA 1
ATOM 5214 C C . ASP B 1 95 ? -5.262 24.969 24.672 1 84 95 ASP B C 1
ATOM 5216 O O . ASP B 1 95 ? -5.031 26.188 24.766 1 84 95 ASP B O 1
ATOM 5220 N N . TYR B 1 96 ? -4.379 24.062 24.734 1 90.5 96 TYR B N 1
ATOM 5221 C CA . TYR B 1 96 ? -2.994 24.422 25.016 1 90.5 96 TYR B CA 1
ATOM 5222 C C . TYR B 1 96 ? -2.111 24.203 23.797 1 90.5 96 TYR B C 1
ATOM 5224 O O . TYR B 1 96 ? -2.246 23.203 23.094 1 90.5 96 TYR B O 1
ATOM 5232 N N . MET B 1 97 ? -1.261 25.172 23.531 1 92.88 97 MET B N 1
ATOM 5233 C CA . MET B 1 97 ? -0.239 25.031 22.484 1 92.88 97 MET B CA 1
ATOM 5234 C C . MET B 1 97 ? 1.07 24.531 23.078 1 92.88 97 MET B C 1
ATOM 5236 O O . MET B 1 97 ? 1.622 25.125 24 1 92.88 97 MET B O 1
ATOM 5240 N N . TYR B 1 98 ? 1.53 23.469 22.578 1 92 98 TYR B N 1
ATOM 5241 C CA . TYR B 1 98 ? 2.758 22.875 23.094 1 92 98 TYR B CA 1
ATOM 5242 C C . TYR B 1 98 ? 3.973 23.375 22.312 1 92 98 TYR B C 1
ATOM 5244 O O . TYR B 1 98 ? 3.977 23.375 21.078 1 92 98 TYR B O 1
ATOM 5252 N N . LEU B 1 99 ? 4.953 23.844 23.031 1 93.75 99 LEU B N 1
ATOM 5253 C CA . LEU B 1 99 ? 6.203 24.328 22.453 1 93.75 99 LEU B CA 1
ATOM 5254 C C . LEU B 1 99 ? 7.402 23.625 23.078 1 93.75 99 LEU B C 1
ATOM 5256 O O . LEU B 1 99 ? 7.367 23.25 24.25 1 93.75 99 LEU B O 1
ATOM 5260 N N . GLU B 1 100 ? 8.43 23.438 22.328 1 92.12 100 GLU B N 1
ATOM 5261 C CA . GLU B 1 100 ? 9.664 22.844 22.812 1 92.12 100 GLU B CA 1
ATOM 5262 C C . GLU B 1 100 ? 10.883 23.422 22.109 1 92.12 100 GLU B C 1
ATOM 5264 O O . GLU B 1 100 ? 10.742 24.125 21.094 1 92.12 100 GLU B O 1
ATOM 5269 N N . PHE B 1 101 ? 12.055 23.141 22.719 1 90.38 101 PHE B N 1
ATOM 5270 C CA . PHE B 1 101 ? 13.281 23.594 22.078 1 90.38 101 PHE B CA 1
ATOM 5271 C C . PHE B 1 101 ? 13.586 22.75 20.844 1 90.38 101 PHE B C 1
ATOM 5273 O O . PHE B 1 101 ? 13.352 21.531 20.828 1 90.38 101 PHE B O 1
ATOM 5280 N N . GLU B 1 102 ? 14.156 23.328 19.828 1 83.94 102 GLU B N 1
ATOM 5281 C CA . GLU B 1 102 ? 14.547 22.641 18.594 1 83.94 102 GLU B CA 1
ATOM 5282 C C . GLU B 1 102 ? 15.648 21.625 18.859 1 83.94 102 GLU B C 1
ATOM 5284 O O . GLU B 1 102 ? 15.672 20.562 18.234 1 83.94 102 GLU B O 1
ATOM 5289 N N . ASN B 1 103 ? 16.625 21.922 19.625 1 78.5 103 ASN B N 1
ATOM 5290 C CA . ASN B 1 103 ? 17.797 21.094 19.859 1 78.5 103 ASN B CA 1
ATOM 5291 C C . ASN B 1 103 ? 17.516 20.031 20.938 1 78.5 103 ASN B C 1
ATOM 5293 O O . ASN B 1 103 ? 18.453 19.406 21.453 1 78.5 103 ASN B O 1
ATOM 5297 N N . ASN B 1 104 ? 16.359 19.844 21.297 1 73.44 104 ASN B N 1
ATOM 5298 C CA . ASN B 1 104 ? 15.914 18.844 22.25 1 73.44 104 ASN B CA 1
ATOM 5299 C C . ASN B 1 104 ? 16.406 19.141 23.672 1 73.44 104 ASN B C 1
ATOM 5301 O O . ASN B 1 104 ? 16.5 18.25 24.5 1 73.44 104 ASN B O 1
ATOM 5305 N N . ASN B 1 105 ? 16.781 20.375 23.812 1 81.12 105 ASN B N 1
ATOM 5306 C CA . ASN B 1 105 ? 17.047 20.797 25.188 1 81.12 105 ASN B CA 1
ATOM 5307 C C . ASN B 1 105 ? 15.773 20.781 26.031 1 81.12 105 ASN B C 1
ATOM 5309 O O . ASN B 1 105 ? 14.672 20.859 25.5 1 81.12 105 ASN B O 1
ATOM 5313 N N . GLU B 1 106 ? 16 20.641 27.312 1 84.88 106 GLU B N 1
ATOM 5314 C CA . GLU B 1 106 ? 14.867 20.547 28.234 1 84.88 106 GLU B CA 1
ATOM 5315 C C . GLU B 1 106 ? 14.586 21.891 28.906 1 84.88 106 GLU B C 1
ATOM 5317 O O . GLU B 1 106 ? 15.516 22.641 29.219 1 84.88 106 GLU B O 1
ATOM 5322 N N . ILE B 1 107 ? 13.328 22.188 29.031 1 87.38 107 ILE B N 1
ATOM 5323 C CA . ILE B 1 107 ? 12.906 23.359 29.797 1 87.38 107 ILE B CA 1
ATOM 5324 C C . ILE B 1 107 ? 12.594 22.969 31.234 1 87.38 107 ILE B C 1
ATOM 5326 O O . ILE B 1 107 ? 11.648 22.219 31.484 1 87.38 107 ILE B O 1
ATOM 5330 N N . HIS B 1 108 ? 13.336 23.453 32.125 1 84.88 108 HIS B N 1
ATOM 5331 C CA . HIS B 1 108 ? 13.188 23.094 33.531 1 84.88 108 HIS B CA 1
ATOM 5332 C C . HIS B 1 108 ? 12.227 24.047 34.25 1 84.88 108 HIS B C 1
ATOM 5334 O O . HIS B 1 108 ? 11.906 25.109 33.719 1 84.88 108 HIS B O 1
ATOM 5340 N N . PHE B 1 109 ? 11.789 23.625 35.438 1 85.06 109 PHE B N 1
ATOM 5341 C CA . PHE B 1 109 ? 10.805 24.359 36.219 1 85.06 109 PHE B CA 1
ATOM 5342 C C . PHE B 1 109 ? 11.305 25.766 36.562 1 85.06 109 PHE B C 1
ATOM 5344 O O . PHE B 1 109 ? 10.555 26.734 36.5 1 85.06 109 PHE B O 1
ATOM 5351 N N . LYS B 1 110 ? 12.484 25.828 36.906 1 86.38 110 LYS B N 1
ATOM 5352 C CA . LYS B 1 110 ? 13.062 27.125 37.25 1 86.38 110 LYS B CA 1
ATOM 5353 C C . LYS B 1 110 ? 13.023 28.078 36.062 1 86.38 110 LYS B C 1
ATOM 5355 O O . LYS B 1 110 ? 12.758 29.266 36.219 1 86.38 110 LYS B O 1
ATOM 5360 N N . ASP B 1 111 ? 13.281 27.609 34.906 1 88.75 111 ASP B N 1
ATOM 5361 C CA . ASP B 1 111 ? 13.242 28.391 33.688 1 88.75 111 ASP B CA 1
ATOM 5362 C C . ASP B 1 111 ? 11.836 28.922 33.406 1 88.75 111 ASP B C 1
ATOM 5364 O O . ASP B 1 111 ? 11.672 30.062 32.969 1 88.75 111 ASP B O 1
ATOM 5368 N N . LEU B 1 112 ? 10.867 28.094 33.719 1 90.88 112 LEU B N 1
ATOM 5369 C CA . LEU B 1 112 ? 9.484 28.453 33.469 1 90.88 112 LEU B CA 1
ATOM 5370 C C . LEU B 1 112 ? 9.062 29.625 34.344 1 90.88 112 LEU B C 1
ATOM 5372 O O . LEU B 1 112 ? 8.328 30.516 33.906 1 90.88 112 LEU B O 1
ATOM 5376 N N . GLU B 1 113 ? 9.5 29.609 35.562 1 92.12 113 GLU B N 1
ATOM 5377 C CA . GLU B 1 113 ? 9.172 30.703 36.469 1 92.12 113 GLU B CA 1
ATOM 5378 C C . GLU B 1 113 ? 9.797 32 36 1 92.12 113 GLU B C 1
ATOM 5380 O O . GLU B 1 113 ? 9.164 33.062 36.094 1 92.12 113 GLU B O 1
ATOM 5385 N N . GLU B 1 114 ? 10.953 31.891 35.594 1 94.62 114 GLU B N 1
ATOM 5386 C CA . GLU B 1 114 ? 11.633 33.062 35.094 1 94.62 114 GLU B CA 1
ATOM 5387 C C . GLU B 1 114 ? 10.945 33.594 33.812 1 94.62 114 GLU B C 1
ATOM 5389 O O . GLU B 1 114 ? 10.82 34.812 33.625 1 94.62 114 GLU B O 1
ATOM 5394 N N . ILE B 1 115 ? 10.547 32.719 33 1 96.06 115 ILE B N 1
ATOM 5395 C CA . ILE B 1 115 ? 9.867 33.094 31.75 1 96.06 115 ILE B CA 1
ATOM 5396 C C . ILE B 1 115 ? 8.531 33.75 32.062 1 96.06 115 ILE B C 1
ATOM 5398 O O . ILE B 1 115 ? 8.141 34.719 31.422 1 96.06 115 ILE B O 1
ATOM 5402 N N . ARG B 1 116 ? 7.816 33.219 33.062 1 95.75 116 ARG B N 1
ATOM 5403 C CA . ARG B 1 116 ? 6.555 33.812 33.5 1 95.75 116 ARG B CA 1
ATOM 5404 C C . ARG B 1 116 ? 6.75 35.25 33.969 1 95.75 116 ARG B C 1
ATOM 5406 O O . ARG B 1 116 ? 5.965 36.125 33.625 1 95.75 116 ARG B O 1
ATOM 5413 N N . LYS B 1 117 ? 7.754 35.406 34.719 1 95.81 117 LYS B N 1
ATOM 5414 C CA . LYS B 1 117 ? 8.062 36.75 35.219 1 95.81 117 LYS B CA 1
ATOM 5415 C C . LYS B 1 117 ? 8.383 37.688 34.062 1 95.81 117 LYS B C 1
ATOM 5417 O O . LYS B 1 117 ? 7.934 38.844 34.062 1 95.81 117 LYS B O 1
ATOM 5422 N N . LEU B 1 118 ? 9.156 37.219 33.25 1 96.31 118 LEU B N 1
ATOM 5423 C CA . LEU B 1 118 ? 9.539 38 32.094 1 96.31 118 LEU B CA 1
ATOM 5424 C C . LEU B 1 118 ? 8.32 38.344 31.234 1 96.31 118 LEU B C 1
ATOM 5426 O O . LEU B 1 118 ? 8.188 39.5 30.766 1 96.31 118 LEU B O 1
ATOM 5430 N N . MET B 1 119 ? 7.43 37.469 30.953 1 96.94 119 MET B N 1
ATOM 5431 C CA . MET B 1 119 ? 6.211 37.719 30.188 1 96.94 119 MET B CA 1
ATOM 5432 C C . MET B 1 119 ? 5.336 38.75 30.875 1 96.94 119 MET B C 1
ATOM 5434 O O . MET B 1 119 ? 4.809 39.656 30.234 1 96.94 119 MET B O 1
ATOM 5438 N N . ASP B 1 120 ? 5.266 38.562 32.156 1 96.69 120 ASP B N 1
ATOM 5439 C CA . ASP B 1 120 ? 4.5 39.531 32.938 1 96.69 120 ASP B CA 1
ATOM 5440 C C . ASP B 1 120 ? 5.102 40.938 32.781 1 96.69 120 ASP B C 1
ATOM 5442 O O . ASP B 1 120 ? 4.371 41.938 32.656 1 96.69 120 ASP B O 1
ATOM 5446 N N . ASP B 1 121 ? 6.367 40.969 32.844 1 96.75 121 ASP B N 1
ATOM 5447 C CA . ASP B 1 121 ? 7.059 42.25 32.688 1 96.75 121 ASP B CA 1
ATOM 5448 C C . ASP B 1 121 ? 6.785 42.844 31.297 1 96.75 121 ASP B C 1
ATOM 5450 O O . ASP B 1 121 ? 6.539 44.062 31.188 1 96.75 121 ASP B O 1
ATOM 5454 N N . LEU B 1 122 ? 6.863 42.062 30.297 1 96.62 122 LEU B N 1
ATOM 5455 C CA . LEU B 1 122 ? 6.629 42.5 28.938 1 96.62 122 LEU B CA 1
ATOM 5456 C C . LEU B 1 122 ? 5.199 43 28.766 1 96.62 122 LEU B C 1
ATOM 5458 O O . LEU B 1 122 ? 4.957 44 28.062 1 96.62 122 LEU B O 1
ATOM 5462 N N . ILE B 1 123 ? 4.246 42.344 29.359 1 96.69 123 ILE B N 1
ATOM 5463 C CA . ILE B 1 123 ? 2.838 42.719 29.312 1 96.69 123 ILE B CA 1
ATOM 5464 C C . ILE B 1 123 ? 2.637 44.062 30.016 1 96.69 123 ILE B C 1
ATOM 5466 O O . ILE B 1 123 ? 1.956 44.938 29.5 1 96.69 123 ILE B O 1
ATOM 5470 N N . ASN B 1 124 ? 3.258 44.219 31.156 1 95.5 124 ASN B N 1
ATOM 5471 C CA . ASN B 1 124 ? 3.115 45.438 31.953 1 95.5 124 ASN B CA 1
ATOM 5472 C C . ASN B 1 124 ? 3.748 46.656 31.266 1 95.5 124 ASN B C 1
ATOM 5474 O O . ASN B 1 124 ? 3.289 47.781 31.438 1 95.5 124 ASN B O 1
ATOM 5478 N N . GLN B 1 125 ? 4.727 46.406 30.484 1 95.44 125 GLN B N 1
ATOM 5479 C CA . GLN B 1 125 ? 5.406 47.469 29.766 1 95.44 125 GLN B CA 1
ATOM 5480 C C . GLN B 1 125 ? 4.555 47.969 28.594 1 95.44 125 GLN B C 1
ATOM 5482 O O . GLN B 1 125 ? 4.824 49.031 28.047 1 95.44 125 GLN B O 1
ATOM 5487 N N . ASN B 1 126 ? 3.537 47.188 28.234 1 94.88 126 ASN B N 1
ATOM 5488 C CA . ASN B 1 126 ? 2.617 47.594 27.172 1 94.88 126 ASN B CA 1
ATOM 5489 C C . ASN B 1 126 ? 3.365 47.969 25.891 1 94.88 126 ASN B C 1
ATOM 5491 O O . ASN B 1 126 ? 3.188 49.062 25.359 1 94.88 126 ASN B O 1
ATOM 5495 N N . LEU B 1 127 ? 4.203 47.062 25.469 1 95.19 127 LEU B N 1
ATOM 5496 C CA . LEU B 1 127 ? 5.051 47.281 24.297 1 95.19 127 LEU B CA 1
ATOM 5497 C C . LEU B 1 127 ? 4.23 47.25 23.016 1 95.19 127 LEU B C 1
ATOM 5499 O O . LEU B 1 127 ? 3.303 46.438 22.891 1 95.19 127 LEU B O 1
ATOM 5503 N N . ARG B 1 128 ? 4.617 48.062 22.047 1 94.56 128 ARG B N 1
ATOM 5504 C CA . ARG B 1 128 ? 4.02 48.031 20.719 1 94.56 128 ARG B CA 1
ATOM 5505 C C . ARG B 1 128 ? 4.539 46.844 19.906 1 94.56 128 ARG B C 1
ATOM 5507 O O . ARG B 1 128 ? 5.742 46.562 19.891 1 94.56 128 ARG B O 1
ATOM 5514 N N . ILE B 1 129 ? 3.645 46.062 19.359 1 96.44 129 ILE B N 1
ATOM 5515 C CA . ILE B 1 129 ? 3.977 45.031 18.375 1 96.44 129 ILE B CA 1
ATOM 5516 C C . ILE B 1 129 ? 3.664 45.531 16.969 1 96.44 129 ILE B C 1
ATOM 5518 O O . ILE B 1 129 ? 2.496 45.625 16.594 1 96.44 129 ILE B O 1
ATOM 5522 N N . GLU B 1 130 ? 4.617 45.781 16.172 1 93.44 130 GLU B N 1
ATOM 5523 C CA . GLU B 1 130 ? 4.441 46.438 14.883 1 93.44 130 GLU B CA 1
ATOM 5524 C C . GLU B 1 130 ? 4.457 45.438 13.734 1 93.44 130 GLU B C 1
ATOM 5526 O O . GLU B 1 130 ? 5.359 44.594 13.648 1 93.44 130 GLU B O 1
ATOM 5531 N N . ARG B 1 131 ? 3.416 45.469 12.953 1 94.75 131 ARG B N 1
ATOM 5532 C CA . ARG B 1 131 ? 3.436 44.719 11.711 1 94.75 131 ARG B CA 1
ATOM 5533 C C . ARG B 1 131 ? 4.172 45.469 10.617 1 94.75 131 ARG B C 1
ATOM 5535 O O . ARG B 1 131 ? 3.771 46.594 10.25 1 94.75 131 ARG B O 1
ATOM 5542 N N . VAL B 1 132 ? 5.23 44.938 10.062 1 93.38 132 VAL B N 1
ATOM 5543 C CA . VAL B 1 132 ? 6.066 45.656 9.102 1 93.38 132 VAL B CA 1
ATOM 5544 C C . VAL B 1 132 ? 6.113 44.875 7.789 1 93.38 132 VAL B C 1
ATOM 5546 O O . VAL B 1 132 ? 6.152 43.625 7.793 1 93.38 132 VAL B O 1
ATOM 5549 N N . LYS B 1 133 ? 6.027 45.562 6.699 1 94.12 133 LYS B N 1
ATOM 5550 C CA . LYS B 1 133 ? 6.188 44.969 5.371 1 94.12 133 LYS B CA 1
ATOM 5551 C C . LYS B 1 133 ? 7.641 45.062 4.91 1 94.12 133 LYS B C 1
ATOM 5553 O O . LYS B 1 133 ? 8.242 46.125 4.895 1 94.12 133 LYS B O 1
ATOM 5558 N N . VAL B 1 134 ? 8.219 43.969 4.617 1 94.88 134 VAL B N 1
ATOM 5559 C CA . VAL B 1 134 ? 9.602 43.906 4.16 1 94.88 134 VAL B CA 1
ATOM 5560 C C . VAL B 1 134 ? 9.695 43.094 2.873 1 94.88 134 VAL B C 1
ATOM 5562 O O . VAL B 1 134 ? 8.758 42.375 2.514 1 94.88 134 VAL B O 1
ATOM 5565 N N . SER B 1 135 ? 10.781 43.312 2.156 1 95.5 135 SER B N 1
ATOM 5566 C CA . SER B 1 135 ? 11.016 42.469 0.987 1 95.5 135 SER B CA 1
ATOM 5567 C C . SER B 1 135 ? 11.305 41.031 1.393 1 95.5 135 SER B C 1
ATOM 5569 O O . SER B 1 135 ? 11.797 40.781 2.494 1 95.5 135 SER B O 1
ATOM 5571 N N . ARG B 1 136 ? 10.977 40.188 0.564 1 95.38 136 ARG B N 1
ATOM 5572 C CA . ARG B 1 136 ? 11.281 38.75 0.805 1 95.38 136 ARG B CA 1
ATOM 5573 C C . ARG B 1 136 ? 12.758 38.562 1.097 1 95.38 136 ARG B C 1
ATOM 5575 O O . ARG B 1 136 ? 13.125 37.781 1.974 1 95.38 136 ARG B O 1
ATOM 5582 N N . LYS B 1 137 ? 13.633 39.25 0.345 1 95 137 LYS B N 1
ATOM 5583 C CA . LYS B 1 137 ? 15.078 39.156 0.537 1 95 137 LYS B CA 1
ATOM 5584 C C . LYS B 1 137 ? 15.477 39.625 1.93 1 95 137 LYS B C 1
ATOM 5586 O O . LYS B 1 137 ? 16.297 39 2.598 1 95 137 LYS B O 1
ATOM 5591 N N . GLU B 1 138 ? 14.883 40.75 2.316 1 95.38 138 GLU B N 1
ATOM 5592 C CA . GLU B 1 138 ? 15.172 41.25 3.65 1 95.38 138 GLU B CA 1
ATOM 5593 C C . GLU B 1 138 ? 14.742 40.281 4.73 1 95.38 138 GLU B C 1
ATOM 5595 O O . GLU B 1 138 ? 15.477 40.031 5.691 1 95.38 138 GLU B O 1
ATOM 5600 N N . ALA B 1 139 ? 13.562 39.781 4.594 1 96.44 139 ALA B N 1
ATOM 5601 C CA . ALA B 1 139 ? 13.07 38.781 5.539 1 96.44 139 ALA B CA 1
ATOM 5602 C C . ALA B 1 139 ? 13.992 37.562 5.582 1 96.44 139 ALA B C 1
ATOM 5604 O O . ALA B 1 139 ? 14.289 37.031 6.656 1 96.44 139 ALA B O 1
ATOM 5605 N N . PHE B 1 140 ? 14.414 37.125 4.387 1 95.81 140 PHE B N 1
ATOM 5606 C CA . PHE B 1 140 ? 15.328 36 4.27 1 95.81 140 PHE B CA 1
ATOM 5607 C C . PHE B 1 140 ? 16.609 36.281 5.051 1 95.81 140 PHE B C 1
ATOM 5609 O O . PHE B 1 140 ? 17.062 35.438 5.82 1 95.81 140 PHE B O 1
ATOM 5616 N N . ASP B 1 141 ? 17.172 37.438 4.914 1 95.75 141 ASP B N 1
ATOM 5617 C CA . ASP B 1 141 ? 18.422 37.781 5.559 1 95.75 141 ASP B CA 1
ATOM 5618 C C . ASP B 1 141 ? 18.266 37.844 7.074 1 95.75 141 ASP B C 1
ATOM 5620 O O . ASP B 1 141 ? 19.172 37.406 7.809 1 95.75 141 ASP B O 1
ATOM 5624 N N . ILE B 1 142 ? 17.188 38.312 7.492 1 95.38 142 ILE B N 1
ATOM 5625 C CA . ILE B 1 142 ? 16.906 38.438 8.922 1 95.38 142 ILE B CA 1
ATOM 5626 C C . ILE B 1 142 ? 16.875 37.031 9.547 1 95.38 142 ILE B C 1
ATOM 5628 O O . ILE B 1 142 ? 17.578 36.781 10.531 1 95.38 142 ILE B O 1
ATOM 5632 N N . PHE B 1 143 ? 16.156 36.125 8.969 1 95.44 143 PHE B N 1
ATOM 5633 C CA . PHE B 1 143 ? 15.953 34.812 9.555 1 95.44 143 PHE B CA 1
ATOM 5634 C C . PHE B 1 143 ? 17.188 33.938 9.359 1 95.44 143 PHE B C 1
ATOM 5636 O O . PHE B 1 143 ? 17.516 33.125 10.211 1 95.44 143 PHE B O 1
ATOM 5643 N N . GLU B 1 144 ? 17.875 34.156 8.281 1 94.5 144 GLU B N 1
ATOM 5644 C CA . GLU B 1 144 ? 19.125 33.438 8.078 1 94.5 144 GLU B CA 1
ATOM 5645 C C . GLU B 1 144 ? 20.156 33.812 9.141 1 94.5 144 GLU B C 1
ATOM 5647 O O . GLU B 1 144 ? 20.828 32.938 9.688 1 94.5 144 GLU B O 1
ATOM 5652 N N . LYS B 1 145 ? 20.219 35.062 9.375 1 93.31 145 LYS B N 1
ATOM 5653 C CA . LYS B 1 145 ? 21.156 35.562 10.375 1 93.31 145 LYS B CA 1
ATOM 5654 C C . LYS B 1 145 ? 20.828 35.031 11.758 1 93.31 145 LYS B C 1
ATOM 5656 O O . LYS B 1 145 ? 21.734 34.75 12.562 1 93.31 145 LYS B O 1
ATOM 5661 N N . GLU B 1 146 ? 19.578 34.844 12.023 1 92 146 GLU B N 1
ATOM 5662 C CA . GLU B 1 146 ? 19.141 34.375 13.344 1 92 146 GLU B CA 1
ATOM 5663 C C . GLU B 1 146 ? 19.172 32.875 13.43 1 92 146 GLU B C 1
ATOM 5665 O O . GLU B 1 146 ? 18.922 32.281 14.5 1 92 146 GLU B O 1
ATOM 5670 N N . GLY B 1 147 ? 19.359 32.188 12.297 1 91.31 147 GLY B N 1
ATOM 5671 C CA . GLY B 1 147 ? 19.5 30.75 12.297 1 91.31 147 GLY B CA 1
ATOM 5672 C C . GLY B 1 147 ? 18.188 30.016 12.078 1 91.31 147 GLY B C 1
ATOM 5673 O O . GLY B 1 147 ? 18.109 28.797 12.305 1 91.31 147 GLY B O 1
ATOM 5674 N N . TYR B 1 148 ? 17.141 30.688 11.711 1 93 148 TYR B N 1
ATOM 5675 C CA . TYR B 1 148 ? 15.867 30.062 11.406 1 93 148 TYR B CA 1
ATOM 5676 C C . TYR B 1 148 ? 15.867 29.5 9.992 1 93 148 TYR B C 1
ATOM 5678 O O . TYR B 1 148 ? 15.266 30.078 9.086 1 93 148 TYR B O 1
ATOM 5686 N N . ILE B 1 149 ? 16.375 28.328 9.852 1 90.25 149 ILE B N 1
ATOM 5687 C CA . ILE B 1 149 ? 16.609 27.719 8.547 1 90.25 149 ILE B CA 1
ATOM 5688 C C . ILE B 1 149 ? 15.266 27.422 7.879 1 90.25 149 ILE B C 1
ATOM 5690 O O . ILE B 1 149 ? 15.117 27.594 6.668 1 90.25 149 ILE B O 1
ATOM 5694 N N . GLN B 1 150 ? 14.312 26.984 8.594 1 90.88 150 GLN B N 1
ATOM 5695 C CA . GLN B 1 150 ? 13.016 26.594 8.031 1 90.88 150 GLN B CA 1
ATOM 5696 C C . GLN B 1 150 ? 12.281 27.812 7.477 1 90.88 150 GLN B C 1
ATOM 5698 O O . GLN B 1 150 ? 11.586 27.719 6.461 1 90.88 150 GLN B O 1
ATOM 5703 N N . LYS B 1 151 ? 12.453 28.938 8.141 1 94.25 151 LYS B N 1
ATOM 5704 C CA . LYS B 1 151 ? 11.836 30.156 7.645 1 94.25 151 LYS B CA 1
ATOM 5705 C C . LYS B 1 151 ? 12.516 30.641 6.363 1 94.25 151 LYS B C 1
ATOM 5707 O O . LYS B 1 151 ? 11.852 31.125 5.449 1 94.25 151 LYS B O 1
ATOM 5712 N N . SER B 1 152 ? 13.82 30.531 6.355 1 94.5 152 SER B N 1
ATOM 5713 C CA . SER B 1 152 ? 14.562 30.938 5.164 1 94.5 152 SER B CA 1
ATOM 5714 C C . SER B 1 152 ? 14.188 30.078 3.963 1 94.5 152 SER B C 1
ATOM 5716 O O . SER B 1 152 ? 14 30.594 2.859 1 94.5 152 SER B O 1
ATOM 5718 N N . ARG B 1 153 ? 14.031 28.812 4.207 1 93.5 153 ARG B N 1
ATOM 5719 C CA . ARG B 1 153 ? 13.648 27.875 3.148 1 93.5 153 ARG B CA 1
ATOM 5720 C C . ARG B 1 153 ? 12.242 28.172 2.641 1 93.5 153 ARG B C 1
ATOM 5722 O O . ARG B 1 153 ? 11.984 28.109 1.438 1 93.5 153 ARG B O 1
ATOM 5729 N N . LEU B 1 154 ? 11.383 28.453 3.545 1 94.56 154 LEU B N 1
ATOM 5730 C CA . LEU B 1 154 ? 10.016 28.812 3.178 1 94.56 154 LEU B CA 1
ATOM 5731 C C . LEU B 1 154 ? 10 30.062 2.297 1 94.56 154 LEU B C 1
ATOM 5733 O O . LEU B 1 154 ? 9.336 30.078 1.255 1 94.56 154 LEU B O 1
ATOM 5737 N N . LEU B 1 155 ? 10.766 31.078 2.666 1 94.44 155 LEU B N 1
ATOM 5738 C CA . LEU B 1 155 ? 10.797 32.344 1.951 1 94.44 155 LEU B CA 1
ATOM 5739 C C . LEU B 1 155 ? 11.344 32.156 0.542 1 94.44 155 LEU B C 1
ATOM 5741 O O . LEU B 1 155 ? 10.898 32.844 -0.395 1 94.44 155 LEU B O 1
ATOM 5745 N N . LYS B 1 156 ? 12.219 31.25 0.401 1 91.94 156 LYS B N 1
ATOM 5746 C CA . LYS B 1 156 ? 12.805 30.984 -0.908 1 91.94 156 LYS B CA 1
ATOM 5747 C C . LYS B 1 156 ? 11.781 30.359 -1.852 1 91.94 156 LYS B C 1
ATOM 5749 O O . LYS B 1 156 ? 11.852 30.547 -3.068 1 91.94 156 LYS B O 1
ATOM 5754 N N . SER B 1 157 ? 10.875 29.672 -1.268 1 90.44 157 SER B N 1
ATOM 5755 C CA . SER B 1 157 ? 9.93 28.922 -2.084 1 90.44 157 SER B CA 1
ATOM 5756 C C . SER B 1 157 ? 8.703 29.75 -2.416 1 90.44 157 SER B C 1
ATOM 5758 O O . SER B 1 157 ? 7.918 29.391 -3.301 1 90.44 157 SER B O 1
ATOM 5760 N N . LEU B 1 158 ? 8.516 30.875 -1.767 1 89.31 158 LEU B N 1
ATOM 5761 C CA . LEU B 1 158 ? 7.312 31.688 -1.93 1 89.31 158 LEU B CA 1
ATOM 5762 C C . LEU B 1 158 ? 7.387 32.531 -3.199 1 89.31 158 LEU B C 1
ATOM 5764 O O . LEU B 1 158 ? 8.461 33 -3.566 1 89.31 158 LEU B O 1
ATOM 5768 N N . ASP B 1 159 ? 6.238 32.625 -3.83 1 85.06 159 ASP B N 1
ATOM 5769 C CA . ASP B 1 159 ? 6.121 33.5 -5 1 85.06 159 ASP B CA 1
ATOM 5770 C C . ASP B 1 159 ? 5.57 34.844 -4.613 1 85.06 159 ASP B C 1
ATOM 5772 O O . ASP B 1 159 ? 4.5 35.25 -5.078 1 85.06 159 ASP B O 1
ATOM 5776 N N . LYS B 1 160 ? 6.215 35.531 -3.68 1 87.62 160 LYS B N 1
ATOM 5777 C CA . LYS B 1 160 ? 5.84 36.875 -3.223 1 87.62 160 LYS B CA 1
ATOM 5778 C C . LYS B 1 160 ? 7.07 37.75 -3.084 1 87.62 160 LYS B C 1
ATOM 5780 O O . LYS B 1 160 ? 8.133 37.312 -2.654 1 87.62 160 LYS B O 1
ATOM 5785 N N . GLU B 1 161 ? 6.914 38.906 -3.443 1 90.69 161 GLU B N 1
ATOM 5786 C CA . GLU B 1 161 ? 8.023 39.875 -3.381 1 90.69 161 GLU B CA 1
ATOM 5787 C C . GLU B 1 161 ? 8.141 40.5 -1.993 1 90.69 161 GLU B C 1
ATOM 5789 O O . GLU B 1 161 ? 9.234 40.844 -1.556 1 90.69 161 GLU B O 1
ATOM 5794 N N . GLU B 1 162 ? 6.98 40.594 -1.346 1 94 162 GLU B N 1
ATOM 5795 C CA . GLU B 1 162 ? 6.945 41.219 -0.016 1 94 162 GLU B CA 1
ATOM 5796 C C . GLU B 1 162 ? 6.215 40.312 0.978 1 94 162 GLU B C 1
ATOM 5798 O O . GLU B 1 162 ? 5.316 39.562 0.596 1 94 162 GLU B O 1
ATOM 5803 N N . VAL B 1 163 ? 6.746 40.406 2.23 1 94 163 VAL B N 1
ATOM 5804 C CA . VAL B 1 163 ? 6.113 39.625 3.293 1 94 163 VAL B CA 1
ATOM 5805 C C . VAL B 1 163 ? 5.941 40.5 4.535 1 94 163 VAL B C 1
ATOM 5807 O O . VAL B 1 163 ? 6.574 41.531 4.656 1 94 163 VAL B O 1
ATOM 5810 N N . TYR B 1 164 ? 5 40.125 5.363 1 93.31 164 TYR B N 1
ATOM 5811 C CA . TYR B 1 164 ? 4.77 40.844 6.617 1 93.31 164 TYR B CA 1
ATOM 5812 C C . TYR B 1 164 ? 5.453 40.125 7.781 1 93.31 164 TYR B C 1
ATOM 5814 O O . TYR B 1 164 ? 5.449 38.906 7.855 1 93.31 164 TYR B O 1
ATOM 5822 N N . LEU B 1 165 ? 6.145 40.875 8.602 1 96.44 165 LEU B N 1
ATOM 5823 C CA . LEU B 1 165 ? 6.719 40.438 9.867 1 96.44 165 LEU B CA 1
ATOM 5824 C C . LEU B 1 165 ? 6.199 41.25 11.031 1 96.44 165 LEU B C 1
ATOM 5826 O O . LEU B 1 165 ? 5.664 42.344 10.836 1 96.44 165 LEU B O 1
ATOM 5830 N N . TYR B 1 166 ? 6.273 40.75 12.141 1 96.94 166 TYR B N 1
ATOM 5831 C CA . TYR B 1 166 ? 6.02 41.5 13.352 1 96.94 166 TYR B CA 1
ATOM 5832 C C . TYR B 1 166 ? 7.324 41.875 14.055 1 96.94 166 TYR B C 1
ATOM 5834 O O . TYR B 1 166 ? 8.25 41.062 14.094 1 96.94 166 TYR B O 1
ATOM 5842 N N . LYS B 1 167 ? 7.355 43.031 14.492 1 96.38 167 LYS B N 1
ATOM 5843 C CA . LYS B 1 167 ? 8.516 43.531 15.234 1 96.38 167 LYS B CA 1
ATOM 5844 C C . LYS B 1 167 ? 8.125 43.969 16.641 1 96.38 167 LYS B C 1
ATOM 5846 O O . LYS B 1 167 ? 7.152 44.688 16.828 1 96.38 167 LYS B O 1
ATOM 5851 N N . CYS B 1 168 ? 8.711 43.469 17.609 1 96.38 168 CYS B N 1
ATOM 5852 C CA . CYS B 1 168 ? 8.594 43.875 19 1 96.38 168 CYS B CA 1
ATOM 5853 C C . CYS B 1 168 ? 9.961 44 19.641 1 96.38 168 CYS B C 1
ATOM 5855 O O . CYS B 1 168 ? 10.773 43.094 19.594 1 96.38 168 CYS B O 1
ATOM 5857 N N . LEU B 1 169 ? 10.195 45.156 20.188 1 94.06 169 LEU B N 1
ATOM 5858 C CA . LEU B 1 169 ? 11.555 45.5 20.578 1 94.06 169 LEU B CA 1
ATOM 5859 C C . LEU B 1 169 ? 12.508 45.406 19.391 1 94.06 169 LEU B C 1
ATOM 5861 O O . LEU B 1 169 ? 12.25 45.969 18.328 1 94.06 169 LEU B O 1
ATOM 5865 N N . ASP B 1 170 ? 13.578 44.719 19.391 1 91.12 170 ASP B N 1
ATOM 5866 C CA . ASP B 1 170 ? 14.539 44.594 18.281 1 91.12 170 ASP B CA 1
ATOM 5867 C C . ASP B 1 170 ? 14.531 43.219 17.688 1 91.12 170 ASP B C 1
ATOM 5869 O O . ASP B 1 170 ? 15.523 42.781 17.109 1 91.12 170 ASP B O 1
ATOM 5873 N N . HIS B 1 171 ? 13.352 42.656 17.875 1 95.44 171 HIS B N 1
ATOM 5874 C CA . HIS B 1 171 ? 13.258 41.281 17.359 1 95.44 171 HIS B CA 1
ATOM 5875 C C . HIS B 1 171 ? 12.141 41.156 16.328 1 95.44 171 HIS B C 1
ATOM 5877 O O . HIS B 1 171 ? 11.094 41.812 16.469 1 95.44 171 HIS B O 1
ATOM 5883 N N . TYR B 1 172 ? 12.359 40.344 15.289 1 95.75 172 TYR B N 1
ATOM 5884 C CA . TYR B 1 172 ? 11.391 40.094 14.227 1 95.75 172 TYR B CA 1
ATOM 5885 C C . TYR B 1 172 ? 10.789 38.719 14.328 1 95.75 172 TYR B C 1
ATOM 5887 O O . TYR B 1 172 ? 11.484 37.75 14.695 1 95.75 172 TYR B O 1
ATOM 5895 N N . PHE B 1 173 ? 9.523 38.594 14.055 1 96.69 173 PHE B N 1
ATOM 5896 C CA . PHE B 1 173 ? 8.805 37.344 14.117 1 96.69 173 PHE B CA 1
ATOM 5897 C C . PHE B 1 173 ? 7.961 37.125 12.867 1 96.69 173 PHE B C 1
ATOM 5899 O O . PHE B 1 173 ? 7.289 38.062 12.406 1 96.69 173 PHE B O 1
ATOM 5906 N N . GLY B 1 174 ? 8.141 36 12.242 1 94.94 174 GLY B N 1
ATOM 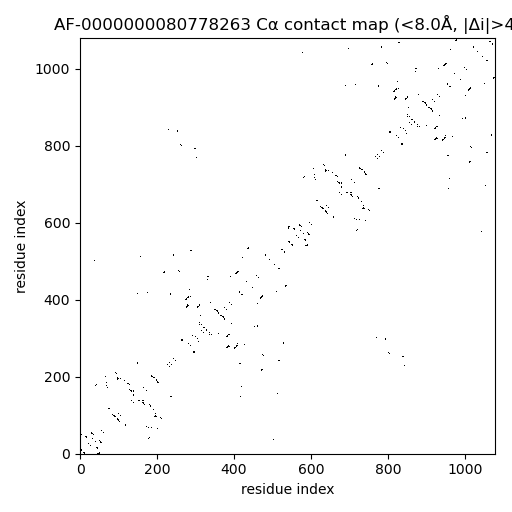5907 C CA . GLY B 1 174 ? 7.219 35.594 11.195 1 94.94 174 GLY B CA 1
ATOM 5908 C C . GLY B 1 174 ? 6.031 34.812 11.711 1 94.94 174 GLY B C 1
ATOM 5909 O O . GLY B 1 174 ? 6.129 33.594 11.93 1 94.94 174 GLY B O 1
ATOM 5910 N N . ILE B 1 175 ? 4.895 35.438 11.914 1 93.81 175 ILE B N 1
ATOM 5911 C CA . ILE B 1 175 ? 3.691 34.812 12.453 1 93.81 175 ILE B CA 1
ATOM 5912 C C . ILE B 1 175 ? 2.58 34.844 11.406 1 93.81 175 ILE B C 1
ATOM 5914 O O . ILE B 1 175 ? 2.311 35.875 10.812 1 93.81 175 ILE B O 1
ATOM 5918 N N . GLU B 1 176 ? 2.07 33.656 11.141 1 91.44 176 GLU B N 1
ATOM 5919 C CA . GLU B 1 176 ? 0.896 33.562 10.273 1 91.44 176 GLU B CA 1
ATOM 5920 C C . GLU B 1 176 ? -0.355 34.062 11 1 91.44 176 GLU B C 1
ATOM 5922 O O . GLU B 1 176 ? -0.62 33.656 12.133 1 91.44 176 GLU B O 1
ATOM 5927 N N . GLY B 1 177 ? -1.122 34.906 10.32 1 91.75 177 GLY B N 1
ATOM 5928 C CA . GLY B 1 177 ? -2.268 35.531 10.953 1 91.75 177 GLY B CA 1
ATOM 5929 C C . GLY B 1 177 ? -1.946 36.906 11.539 1 91.75 177 GLY B C 1
ATOM 5930 O O . GLY B 1 177 ? -1.081 37.594 11.031 1 91.75 177 GLY B O 1
ATOM 5931 N N . PHE B 1 178 ? -2.77 37.281 12.594 1 95.31 178 PHE B N 1
ATOM 5932 C CA . PHE B 1 178 ? -2.617 38.625 13.141 1 95.31 178 PHE B CA 1
ATOM 5933 C C . PHE B 1 178 ? -2.305 38.562 14.633 1 95.31 178 PHE B C 1
ATOM 5935 O O . PHE B 1 178 ? -2.572 37.562 15.289 1 95.31 178 PHE B O 1
ATOM 5942 N N . VAL B 1 179 ? -1.648 39.531 15.07 1 96.88 179 VAL B N 1
ATOM 5943 C CA . VAL B 1 179 ? -1.27 39.719 16.469 1 96.88 179 VAL B CA 1
ATOM 5944 C C . VAL B 1 179 ? -1.819 41.031 17 1 96.88 179 VAL B C 1
ATOM 5946 O O . VAL B 1 179 ? -2 41.969 16.234 1 96.88 179 VAL B O 1
ATOM 5949 N N . ALA B 1 180 ? -2.123 41.031 18.297 1 96.31 180 ALA B N 1
ATOM 5950 C CA . ALA B 1 180 ? -2.613 42.25 18.938 1 96.31 180 ALA B CA 1
ATOM 5951 C C . ALA B 1 180 ? -1.593 43.375 18.812 1 96.31 180 ALA B C 1
ATOM 5953 O O . ALA B 1 180 ? -0.387 43.125 18.734 1 96.31 180 ALA B O 1
ATOM 5954 N N . PRO B 1 181 ? -2.059 44.625 18.766 1 94.81 181 PRO B N 1
ATOM 5955 C CA . PRO B 1 181 ? -1.155 45.75 18.516 1 94.81 181 PRO B CA 1
ATOM 5956 C C . PRO B 1 181 ? -0.244 46.062 19.703 1 94.81 181 PRO B C 1
ATOM 5958 O O . PRO B 1 181 ? 0.815 46.688 19.531 1 94.81 181 PRO B O 1
ATOM 5961 N N . TYR B 1 182 ? -0.661 45.656 20.953 1 95 182 TYR B N 1
ATOM 5962 C CA . TYR B 1 182 ? 0.132 45.906 22.141 1 95 182 TYR B CA 1
ATOM 5963 C C . TYR B 1 182 ? 0.145 44.656 23.047 1 95 182 TYR B C 1
ATOM 5965 O O . TYR B 1 182 ? -0.798 43.875 23.031 1 95 182 TYR B O 1
ATOM 5973 N N . THR B 1 183 ? 1.251 44.531 23.875 1 96.56 183 THR B N 1
ATOM 5974 C CA . THR B 1 183 ? 1.416 43.344 24.703 1 96.56 183 THR B CA 1
ATOM 5975 C C . THR B 1 183 ? 0.349 43.312 25.797 1 96.56 183 THR B C 1
ATOM 5977 O O . THR B 1 183 ? -0.02 42.219 26.266 1 96.56 183 THR B O 1
ATOM 5980 N N . ARG B 1 184 ? -0.25 44.406 26.125 1 93.81 184 ARG B N 1
ATOM 5981 C CA . ARG B 1 184 ? -1.218 44.5 27.219 1 93.81 184 ARG B CA 1
ATOM 5982 C C . ARG B 1 184 ? -2.498 43.719 26.875 1 93.81 184 ARG B C 1
ATOM 5984 O O . ARG B 1 184 ? -3.285 43.406 27.766 1 93.81 184 ARG B O 1
ATOM 5991 N N . PHE B 1 185 ? -2.713 43.531 25.609 1 94.88 185 PHE B N 1
ATOM 5992 C CA . PHE B 1 185 ? -3.941 42.875 25.188 1 94.88 185 PHE B CA 1
ATOM 5993 C C . PHE B 1 185 ? -3.967 41.438 25.656 1 94.88 185 PHE B C 1
ATOM 5995 O O . PHE B 1 185 ? -5.027 40.812 25.703 1 94.88 185 PHE B O 1
ATOM 6002 N N . LEU B 1 186 ? -2.768 40.812 25.891 1 96.19 186 LEU B N 1
ATOM 6003 C CA . LEU B 1 186 ? -2.732 39.5 26.531 1 96.19 186 LEU B CA 1
ATOM 6004 C C . LEU B 1 186 ? -2.975 39.625 28.031 1 96.19 186 LEU B C 1
ATOM 6006 O O . LEU B 1 186 ? -2.025 39.656 28.828 1 96.19 186 LEU B O 1
ATOM 6010 N N . LYS B 1 187 ? -4.168 39.562 28.406 1 91.31 187 LYS B N 1
ATOM 6011 C CA . LYS B 1 187 ? -4.547 39.781 29.797 1 91.31 187 LYS B CA 1
ATOM 6012 C C . LYS B 1 187 ? -4.32 38.562 30.656 1 91.31 187 LYS B C 1
ATOM 6014 O O . LYS B 1 187 ? -3.883 38.656 31.812 1 91.31 187 LYS B O 1
ATOM 6019 N N . HIS B 1 188 ? -4.719 37.438 30.156 1 95.31 188 HIS B N 1
ATOM 6020 C CA . HIS B 1 188 ? -4.613 36.219 30.922 1 95.31 188 HIS B CA 1
ATOM 6021 C C . HIS B 1 188 ? -3.977 35.094 30.094 1 95.31 188 HIS B C 1
ATOM 6023 O O . HIS B 1 188 ? -4.367 34.875 28.953 1 95.31 188 HIS B O 1
ATOM 6029 N N . TYR B 1 189 ? -2.98 34.5 30.672 1 97.06 189 TYR B N 1
ATOM 6030 C CA . TYR B 1 189 ? -2.385 33.312 30.047 1 97.06 189 TYR B CA 1
ATOM 6031 C C . TYR B 1 189 ? -1.971 32.281 31.094 1 97.06 189 TYR B C 1
ATOM 6033 O O . TYR B 1 189 ? -1.872 32.625 32.281 1 97.06 189 TYR B O 1
ATOM 6041 N N . LYS B 1 190 ? -1.908 31.062 30.719 1 95.31 190 LYS B N 1
ATOM 6042 C CA . LYS B 1 190 ? -1.405 29.969 31.547 1 95.31 190 LYS B CA 1
ATOM 6043 C C . LYS B 1 190 ? -0.247 29.25 30.859 1 95.31 190 LYS B C 1
ATOM 6045 O O . LYS B 1 190 ? -0.284 29.016 29.641 1 95.31 190 LYS B O 1
ATOM 6050 N N . LEU B 1 191 ? 0.825 29.078 31.594 1 94.62 191 LEU B N 1
ATOM 6051 C CA . LEU B 1 191 ? 1.993 28.328 31.141 1 94.62 191 LEU B CA 1
ATOM 6052 C C . LEU B 1 191 ? 2.238 27.109 32 1 94.62 191 LEU B C 1
ATOM 6054 O O . LEU B 1 191 ? 2.445 27.234 33.219 1 94.62 191 LEU B O 1
ATOM 6058 N N . ILE B 1 192 ? 2.162 25.969 31.391 1 91.38 192 ILE B N 1
ATOM 6059 C CA . ILE B 1 192 ? 2.324 24.719 32.125 1 91.38 192 ILE B CA 1
ATOM 6060 C C . ILE B 1 192 ? 3.584 24 31.656 1 91.38 192 ILE B C 1
ATOM 6062 O O . ILE B 1 192 ? 3.906 24.016 30.469 1 91.38 192 ILE B O 1
ATOM 6066 N N . ASN B 1 193 ? 4.242 23.391 32.688 1 88.38 193 ASN B N 1
ATOM 6067 C CA . ASN B 1 193 ? 5.371 22.531 32.344 1 88.38 193 ASN B CA 1
ATOM 6068 C C . ASN B 1 193 ? 4.902 21.188 31.781 1 88.38 193 ASN B C 1
ATOM 6070 O O . ASN B 1 193 ? 4.121 20.484 32.406 1 88.38 193 ASN B O 1
ATOM 6074 N N . TYR B 1 194 ? 5.215 20.969 30.609 1 87.38 194 TYR B N 1
ATOM 6075 C CA . TYR B 1 194 ? 4.969 19.672 29.969 1 87.38 194 TYR B CA 1
ATOM 6076 C C . TYR B 1 194 ? 6.246 19.125 29.344 1 87.38 194 TYR B C 1
ATOM 6078 O O . TYR B 1 194 ? 6.477 19.297 28.141 1 87.38 194 TYR B O 1
ATOM 6086 N N . PHE B 1 195 ? 7 18.359 30.156 1 83 195 PHE B N 1
ATOM 6087 C CA . PHE B 1 195 ? 8.352 17.922 29.812 1 83 195 PHE B CA 1
ATOM 6088 C C . PHE B 1 195 ? 8.359 17.188 28.484 1 83 195 PHE B C 1
ATOM 6090 O O . PHE B 1 195 ? 7.527 16.297 28.266 1 83 195 PHE B O 1
ATOM 6097 N N . PRO B 1 196 ? 9.289 17.516 27.562 1 87.19 196 PRO B N 1
ATOM 6098 C CA . PRO B 1 196 ? 10.438 18.422 27.734 1 87.19 196 PRO B CA 1
ATOM 6099 C C . PRO B 1 196 ? 10.133 19.859 27.312 1 87.19 196 PRO B C 1
ATOM 6101 O O . PRO B 1 196 ? 11.031 20.703 27.297 1 87.19 196 PRO B O 1
ATOM 6104 N N . GLY B 1 197 ? 8.883 20.172 27 1 91.25 197 GLY B N 1
ATOM 6105 C CA . GLY B 1 197 ? 8.5 21.516 26.562 1 91.25 197 GLY B CA 1
ATOM 6106 C C . GLY B 1 197 ? 7.527 22.188 27.516 1 91.25 197 GLY B C 1
ATOM 6107 O O . GLY B 1 197 ? 7.605 22.016 28.734 1 91.25 197 GLY B O 1
ATOM 6108 N N . ILE B 1 198 ? 6.828 23.125 26.938 1 93.06 198 ILE B N 1
ATOM 6109 C CA . ILE B 1 198 ? 5.863 23.891 27.719 1 93.06 198 ILE B CA 1
ATOM 6110 C C . ILE B 1 198 ? 4.555 24.016 26.953 1 93.06 198 ILE B C 1
ATOM 6112 O O . ILE B 1 198 ? 4.535 23.906 25.719 1 93.06 198 ILE B O 1
ATOM 6116 N N . ALA B 1 199 ? 3.449 24.172 27.719 1 93.81 199 ALA B N 1
ATOM 6117 C CA . ALA B 1 199 ? 2.127 24.344 27.125 1 93.81 199 ALA B CA 1
ATOM 6118 C C . ALA B 1 199 ? 1.543 25.719 27.484 1 93.81 199 ALA B C 1
ATOM 6120 O O . ALA B 1 199 ? 1.556 26.109 28.656 1 93.81 199 ALA B O 1
ATOM 6121 N N . LEU B 1 200 ? 1.085 26.422 26.453 1 96.5 200 LEU B N 1
ATOM 6122 C CA . LEU B 1 200 ? 0.558 27.766 26.609 1 96.5 200 LEU B CA 1
ATOM 6123 C C . LEU B 1 200 ? -0.941 27.812 26.328 1 96.5 200 LEU B C 1
ATOM 6125 O O . LEU B 1 200 ? -1.411 27.203 25.359 1 96.5 200 LEU B O 1
ATOM 6129 N N . SER B 1 201 ? -1.674 28.359 27.219 1 96.44 201 SER B N 1
ATOM 6130 C CA . SER B 1 201 ? -3.072 28.703 26.984 1 96.44 201 SER B CA 1
ATOM 6131 C C . SER B 1 201 ? -3.33 30.188 27.25 1 96.44 201 SER B C 1
ATOM 6133 O O . SER B 1 201 ? -2.625 30.812 28.047 1 96.44 201 SER B O 1
ATOM 6135 N N . VAL B 1 202 ? -4.238 30.781 26.5 1 96.12 202 VAL B N 1
ATOM 6136 C CA . VAL B 1 202 ? -4.57 32.188 26.641 1 96.12 202 VAL B CA 1
ATOM 6137 C C . VAL B 1 202 ? -6.078 32.344 26.828 1 96.12 202 VAL B C 1
ATOM 6139 O O . VAL B 1 202 ? -6.855 31.484 26.422 1 96.12 202 VAL B O 1
ATOM 6142 N N . SER B 1 203 ? -6.438 33.375 27.531 1 93.06 203 SER B N 1
ATOM 6143 C CA . SER B 1 203 ? -7.848 33.625 27.781 1 93.06 203 SER B CA 1
ATOM 6144 C C . SER B 1 203 ? -8.102 35.125 27.938 1 93.06 203 SER B C 1
ATOM 6146 O O . SER B 1 203 ? -7.305 35.844 28.547 1 93.06 203 SER B O 1
ATOM 6148 N N . LYS B 1 204 ? -9.203 35.594 27.359 1 86.94 204 LYS B N 1
ATOM 6149 C CA . LYS B 1 204 ? -9.609 36.969 27.547 1 86.94 204 LYS B CA 1
ATOM 6150 C C . LYS B 1 204 ? -10.297 37.188 28.891 1 86.94 204 LYS B C 1
ATOM 6152 O O . LYS B 1 204 ? -10.188 38.25 29.5 1 86.94 204 LYS B O 1
ATOM 6157 N N . THR B 1 205 ? -11 36.156 29.359 1 87.44 205 THR B N 1
ATOM 6158 C CA . THR B 1 205 ? -11.836 36.281 30.547 1 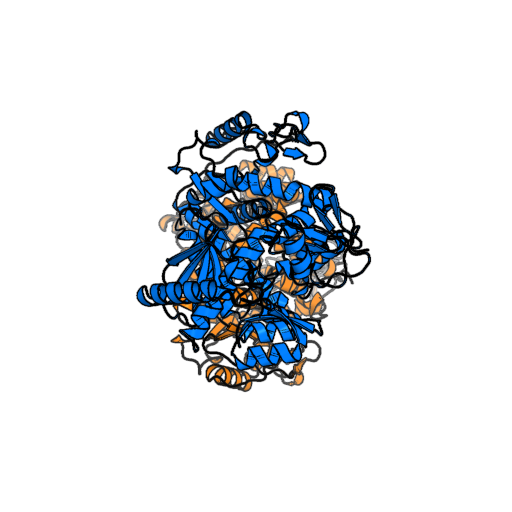87.44 205 THR B CA 1
ATOM 6159 C C . THR B 1 205 ? -11.102 35.719 31.766 1 87.44 205 THR B C 1
ATOM 6161 O O . THR B 1 205 ? -11.547 35.938 32.906 1 87.44 205 THR B O 1
ATOM 6164 N N . GLY B 1 206 ? -10.062 34.969 31.531 1 89.31 206 GLY B N 1
ATOM 6165 C CA . GLY B 1 206 ? -9.328 34.375 32.625 1 89.31 206 GLY B CA 1
ATOM 6166 C C . GLY B 1 206 ? -9.758 32.969 32.938 1 89.31 206 GLY B C 1
ATOM 6167 O O . GLY B 1 206 ? -9.172 32.281 33.781 1 89.31 206 GLY B O 1
ATOM 6168 N N . GLU B 1 207 ? -10.703 32.531 32.219 1 90.19 207 GLU B N 1
ATOM 6169 C CA . GLU B 1 207 ? -11.141 31.141 32.375 1 90.19 207 GLU B CA 1
ATOM 6170 C C . GLU B 1 207 ? -10.305 30.203 31.5 1 90.19 207 GLU B C 1
ATOM 6172 O O . GLU B 1 207 ? -10.078 30.484 30.312 1 90.19 207 GLU B O 1
ATOM 6177 N N . PHE B 1 208 ? -9.797 29.156 32.094 1 91.19 208 PHE B N 1
ATOM 6178 C CA . PHE B 1 208 ? -8.984 28.172 31.391 1 91.19 208 PHE B CA 1
ATOM 6179 C C . PHE B 1 208 ? -9.555 26.766 31.562 1 91.19 208 PHE B C 1
ATOM 6181 O O . PHE B 1 208 ? -10.102 26.438 32.625 1 91.19 208 PHE B O 1
ATOM 6188 N N . THR B 1 209 ? -9.508 26.016 30.516 1 84.38 209 THR B N 1
ATOM 6189 C CA . THR B 1 209 ? -9.82 24.594 30.641 1 84.38 209 THR B CA 1
ATOM 6190 C C . THR B 1 209 ? -8.688 23.859 31.328 1 84.38 209 THR B C 1
ATOM 6192 O O . THR B 1 209 ? -7.535 24.297 31.297 1 84.38 209 THR B O 1
ATOM 6195 N N . ASP B 1 210 ? -9.023 22.688 31.969 1 85.12 210 ASP B N 1
ATOM 6196 C CA . ASP B 1 210 ? -8 21.875 32.625 1 85.12 210 ASP B CA 1
ATOM 6197 C C . ASP B 1 210 ? -7.133 21.172 31.578 1 85.12 210 ASP B C 1
ATOM 6199 O O . ASP B 1 210 ? -7.637 20.703 30.547 1 85.12 210 ASP B O 1
ATOM 6203 N N . PHE B 1 211 ? -5.895 21.281 31.875 1 84.88 211 PHE B N 1
ATOM 6204 C CA . PHE B 1 211 ? -4.953 20.562 31.016 1 84.88 211 PHE B CA 1
ATOM 6205 C C . PHE B 1 211 ? -5.059 19.047 31.25 1 84.88 211 PHE B C 1
ATOM 6207 O O . PHE B 1 211 ? -4.816 18.562 32.344 1 84.88 211 PHE B O 1
ATOM 6214 N N . LYS B 1 212 ? -5.48 18.281 30.328 1 78.88 212 LYS B N 1
ATOM 6215 C CA . LYS B 1 212 ? -5.555 16.828 30.406 1 78.88 212 LYS B CA 1
ATOM 6216 C C . LYS B 1 212 ? -4.547 16.172 29.453 1 78.88 212 LYS B C 1
ATOM 6218 O O . LYS B 1 212 ? -4.633 16.328 28.234 1 78.88 212 LYS B O 1
ATOM 6223 N N . GLU B 1 213 ? -3.635 15.477 30.094 1 72.81 213 GLU B N 1
ATOM 6224 C CA . GLU B 1 213 ? -2.604 14.805 29.312 1 72.81 213 GLU B CA 1
ATOM 6225 C C . GLU B 1 213 ? -3.207 13.734 28.406 1 72.81 213 GLU B C 1
ATOM 6227 O O . GLU B 1 213 ? -4.129 13.016 28.812 1 72.81 213 GLU B O 1
ATOM 6232 N N . GLN B 1 214 ? -2.824 13.781 27.266 1 72.75 214 GLN B N 1
ATOM 6233 C CA . GLN B 1 214 ? -3.178 12.742 26.312 1 72.75 214 GLN B CA 1
ATOM 6234 C C . GLN B 1 214 ? -1.936 12.008 25.812 1 72.75 214 GLN B C 1
ATOM 6236 O O . GLN B 1 214 ? -1.427 12.297 24.734 1 72.75 214 GLN B O 1
ATOM 6241 N N . LYS B 1 215 ? -1.537 10.914 26.375 1 69.81 215 LYS B N 1
ATOM 6242 C CA . LYS B 1 215 ? -0.292 10.195 26.125 1 69.81 215 LYS B CA 1
ATOM 6243 C C . LYS B 1 215 ? -0.247 9.656 24.703 1 69.81 215 LYS B C 1
ATOM 6245 O O . LYS B 1 215 ? 0.794 9.719 24.047 1 69.81 215 LYS B O 1
ATOM 6250 N N . ALA B 1 216 ? -1.374 9.148 24.344 1 74.56 216 ALA B N 1
ATOM 6251 C CA . ALA B 1 216 ? -1.42 8.547 23.016 1 74.56 216 ALA B CA 1
ATOM 6252 C C . ALA B 1 216 ? -1.149 9.586 21.922 1 74.56 216 ALA B C 1
ATOM 6254 O O . ALA B 1 216 ? -0.456 9.297 20.938 1 74.56 216 ALA B O 1
ATOM 6255 N N . LEU B 1 217 ? -1.601 10.766 22.156 1 76.88 217 LEU B N 1
ATOM 6256 C CA . LEU B 1 217 ? -1.413 11.836 21.188 1 76.88 217 LEU B CA 1
ATOM 6257 C C . LEU B 1 217 ? 0.048 12.273 21.125 1 76.88 217 LEU B C 1
ATOM 6259 O O . LEU B 1 217 ? 0.596 12.484 20.047 1 76.88 217 LEU B O 1
ATOM 6263 N N . SER B 1 218 ? 0.629 12.375 22.281 1 76.88 218 SER B N 1
ATOM 6264 C CA . SER B 1 218 ? 2.027 12.789 22.344 1 76.88 218 SER B CA 1
ATOM 6265 C C . SER B 1 218 ? 2.932 11.805 21.609 1 76.88 218 SER B C 1
ATOM 6267 O O . SER B 1 218 ? 3.9 12.203 20.969 1 76.88 218 SER B O 1
ATOM 6269 N N . LYS B 1 219 ? 2.588 10.586 21.75 1 78.75 219 LYS B N 1
ATOM 6270 C CA . LYS B 1 219 ? 3.385 9.555 21.094 1 78.75 219 LYS B CA 1
ATOM 6271 C C . LYS B 1 219 ? 3.266 9.648 19.578 1 78.75 219 LYS B C 1
ATOM 6273 O O . LYS B 1 219 ? 4.254 9.477 18.859 1 78.75 219 LYS B O 1
ATOM 6278 N N . ILE B 1 220 ? 2.129 9.906 19.141 1 81.31 220 ILE B N 1
ATOM 6279 C CA . ILE B 1 220 ? 1.876 10.008 17.703 1 81.31 220 ILE B CA 1
ATOM 6280 C C . ILE B 1 220 ? 2.641 11.195 17.125 1 81.31 220 ILE B C 1
ATOM 6282 O O . ILE B 1 220 ? 3.258 11.086 16.062 1 81.31 220 ILE B O 1
ATOM 6286 N N . PHE B 1 221 ? 2.615 12.273 17.844 1 80.25 221 PHE B N 1
ATOM 6287 C CA . PHE B 1 221 ? 3.297 13.477 17.375 1 80.25 221 PHE B CA 1
ATOM 6288 C C . PHE B 1 221 ? 4.809 13.273 17.375 1 80.25 221 PHE B C 1
ATOM 6290 O O . PHE B 1 221 ? 5.496 13.703 16.438 1 80.25 221 PHE B O 1
ATOM 6297 N N . SER B 1 222 ? 5.246 12.656 18.422 1 78.19 222 SER B N 1
ATOM 6298 C CA . SER B 1 222 ? 6.68 12.398 18.516 1 78.19 222 SER B CA 1
ATOM 6299 C C . SER B 1 222 ? 7.152 11.5 17.375 1 78.19 222 SER B C 1
ATOM 6301 O O . SER B 1 222 ? 8.195 11.75 16.766 1 78.19 222 SER B O 1
ATOM 6303 N N . LYS B 1 223 ? 6.41 10.516 17.094 1 76.88 223 LYS B N 1
ATOM 6304 C CA . LYS B 1 223 ? 6.75 9.594 16 1 76.88 223 LYS B CA 1
ATOM 6305 C C . LYS B 1 223 ? 6.707 10.289 14.648 1 76.88 223 LYS B C 1
ATOM 6307 O O . LYS B 1 223 ? 7.582 10.078 13.812 1 76.88 223 LYS B O 1
ATOM 6312 N N . SER B 1 224 ? 5.715 11 14.477 1 78.5 224 SER B N 1
ATOM 6313 C CA . SER B 1 224 ? 5.57 11.734 13.219 1 78.5 224 SER B CA 1
ATOM 6314 C C . SER B 1 224 ? 6.707 12.727 13.023 1 78.5 224 SER B C 1
ATOM 6316 O O . SER B 1 224 ? 7.25 12.844 11.922 1 78.5 224 SER B O 1
ATOM 6318 N N . LYS B 1 225 ? 7 13.406 14.07 1 79 225 LYS B N 1
ATOM 6319 C CA . LYS B 1 225 ? 8.078 14.383 13.984 1 79 225 LYS B CA 1
ATOM 6320 C C . LYS B 1 225 ? 9.406 13.711 13.633 1 79 225 LYS B C 1
ATOM 6322 O O . LYS B 1 225 ? 10.164 14.227 12.812 1 79 225 LYS B O 1
ATOM 6327 N N . LYS B 1 226 ? 9.641 12.648 14.266 1 75.88 226 LYS B N 1
ATOM 6328 C CA . LYS B 1 226 ? 10.883 11.922 14.008 1 75.88 226 LYS B CA 1
ATOM 6329 C C . LYS B 1 226 ? 11 11.523 12.547 1 75.88 226 LYS B C 1
ATOM 6331 O O . LYS B 1 226 ? 12.055 11.703 11.93 1 75.88 226 LYS B O 1
ATOM 6336 N N . TRP B 1 227 ? 10 11.055 12.062 1 75.75 227 TRP B N 1
ATOM 6337 C CA . TRP B 1 227 ? 10.055 10.562 10.688 1 75.75 227 TRP B CA 1
ATOM 6338 C C . TRP B 1 227 ? 10.117 11.727 9.703 1 75.75 227 TRP B C 1
ATOM 6340 O O . TRP B 1 227 ? 10.836 11.664 8.703 1 75.75 227 TRP B O 1
ATOM 6350 N N . THR B 1 228 ? 9.375 12.789 9.906 1 83.06 228 THR B N 1
ATOM 6351 C CA . THR B 1 228 ? 9.391 13.938 9 1 83.06 228 THR B CA 1
ATOM 6352 C C . THR B 1 228 ? 10.742 14.641 9.039 1 83.06 228 THR B C 1
ATOM 6354 O O . THR B 1 228 ? 11.211 15.156 8.023 1 83.06 228 THR B O 1
ATOM 6357 N N . ASP B 1 229 ? 11.32 14.633 10.211 1 79.56 229 ASP B N 1
ATOM 6358 C CA . ASP B 1 229 ? 12.648 15.227 10.328 1 79.56 229 ASP B CA 1
ATOM 6359 C C . ASP B 1 229 ? 13.688 14.406 9.562 1 79.56 229 ASP B C 1
ATOM 6361 O O . ASP B 1 229 ? 14.555 14.969 8.883 1 79.56 229 ASP B O 1
ATOM 6365 N N . MET B 1 230 ? 13.531 13.188 9.703 1 75.75 230 MET B N 1
ATOM 6366 C CA . MET B 1 230 ? 14.477 12.289 9.039 1 75.75 230 MET B CA 1
ATOM 6367 C C . MET B 1 230 ? 14.398 12.438 7.527 1 75.75 230 MET B C 1
ATOM 6369 O O . MET B 1 230 ? 15.422 12.352 6.84 1 75.75 230 MET B O 1
ATOM 6373 N N . LEU B 1 231 ? 13.273 12.758 7.059 1 78.94 231 LEU B N 1
ATOM 6374 C CA . LEU B 1 231 ? 13.086 12.875 5.617 1 78.94 231 LEU B CA 1
ATOM 6375 C C . LEU B 1 231 ? 13.203 14.328 5.176 1 78.94 231 LEU B C 1
ATOM 6377 O O . LEU B 1 231 ? 13.133 14.633 3.98 1 78.94 231 LEU B O 1
ATOM 6381 N N . ASP B 1 232 ? 13.406 15.172 6.09 1 83.81 232 ASP B N 1
ATOM 6382 C CA . ASP B 1 232 ? 13.523 16.609 5.828 1 83.81 232 ASP B CA 1
ATOM 6383 C C . ASP B 1 232 ? 12.273 17.141 5.125 1 83.81 232 ASP B C 1
ATOM 6385 O O . ASP B 1 232 ? 12.367 17.766 4.066 1 83.81 232 ASP B O 1
ATOM 6389 N N . ILE B 1 233 ? 11.141 16.812 5.703 1 84.44 233 ILE B N 1
ATOM 6390 C CA . ILE B 1 233 ? 9.867 17.266 5.145 1 84.44 233 ILE B CA 1
ATOM 6391 C C . ILE B 1 233 ? 8.953 17.734 6.27 1 84.44 233 ILE B C 1
ATOM 6393 O O . ILE B 1 233 ? 7.727 17.625 6.168 1 84.44 233 ILE B O 1
ATOM 6397 N N . GLY B 1 234 ? 9.477 18.203 7.258 1 84.62 234 GLY B N 1
ATOM 6398 C CA . GLY B 1 234 ? 8.695 18.578 8.422 1 84.62 234 GLY B CA 1
ATOM 6399 C C . GLY B 1 234 ? 8.023 19.938 8.281 1 84.62 234 GLY B C 1
ATOM 6400 O O . GLY B 1 234 ? 7.117 20.266 9.047 1 84.62 234 GLY B O 1
ATOM 6401 N N . TYR B 1 235 ? 8.461 20.688 7.262 1 92 235 TYR B N 1
ATOM 6402 C CA . TYR B 1 235 ? 7.93 22.047 7.066 1 92 235 TYR B CA 1
ATOM 6403 C C . TYR B 1 235 ? 7.586 22.281 5.602 1 92 235 TYR B C 1
ATOM 6405 O O . TYR B 1 235 ? 8.086 21.594 4.715 1 92 235 TYR B O 1
ATOM 6413 N N . VAL B 1 236 ? 6.77 23.281 5.402 1 93.25 236 VAL B N 1
ATOM 6414 C CA . VAL B 1 236 ? 6.297 23.594 4.059 1 93.25 236 VAL B CA 1
ATOM 6415 C C . VAL B 1 236 ? 7.48 23.922 3.156 1 93.25 236 VAL B C 1
ATOM 6417 O O . VAL B 1 236 ? 7.523 23.516 1.995 1 93.25 236 VAL B O 1
ATOM 6420 N N . GLY B 1 237 ? 8.414 24.719 3.674 1 92.69 237 GLY B N 1
ATOM 6421 C CA . GLY B 1 237 ? 9.57 25.094 2.877 1 92.69 237 GLY B CA 1
ATOM 6422 C C . GLY B 1 237 ? 10.32 23.891 2.324 1 92.69 237 GLY B C 1
ATOM 6423 O O . GLY B 1 237 ? 10.672 23.875 1.142 1 92.69 237 GLY B O 1
ATOM 6424 N N . SER B 1 238 ? 10.609 22.938 3.176 1 92.06 238 SER B N 1
ATOM 6425 C CA . SER B 1 238 ? 11.328 21.734 2.76 1 92.06 238 SER B CA 1
ATOM 6426 C C . SER B 1 238 ? 10.5 20.906 1.789 1 92.06 238 SER B C 1
ATOM 6428 O O . SER B 1 238 ? 11.039 20.344 0.832 1 92.06 238 SER B O 1
ATOM 6430 N N . LEU B 1 239 ? 9.227 20.812 2.002 1 92.06 239 LEU B N 1
ATOM 6431 C CA . LEU B 1 239 ? 8.352 20.078 1.099 1 92.06 239 LEU B CA 1
ATOM 6432 C C . LEU B 1 239 ? 8.312 20.734 -0.276 1 92.06 239 LEU B C 1
ATOM 6434 O O . LEU B 1 239 ? 8.367 20.047 -1.3 1 92.06 239 LEU B O 1
ATOM 6438 N N . ASN B 1 240 ? 8.172 22.078 -0.283 1 92.81 240 ASN B N 1
ATOM 6439 C CA . ASN B 1 240 ? 8.18 22.812 -1.542 1 92.81 240 ASN B CA 1
ATOM 6440 C C . ASN B 1 240 ? 9.453 22.562 -2.336 1 92.81 240 ASN B C 1
ATOM 6442 O O . ASN B 1 240 ? 9.414 22.406 -3.559 1 92.81 240 ASN B O 1
ATOM 6446 N N . GLU B 1 241 ? 10.547 22.484 -1.649 1 91.06 241 GLU B N 1
ATOM 6447 C CA . GLU B 1 241 ? 11.828 22.203 -2.289 1 91.06 241 GLU B CA 1
ATOM 6448 C C . GLU B 1 241 ? 11.812 20.812 -2.938 1 91.06 241 GLU B C 1
ATOM 6450 O O . GLU B 1 241 ? 12.305 20.641 -4.059 1 91.06 241 GLU B O 1
ATOM 6455 N N . LYS B 1 242 ? 11.273 19.891 -2.238 1 89.44 242 LYS B N 1
ATOM 6456 C CA . LYS B 1 242 ? 11.211 18.531 -2.76 1 89.44 242 LYS B CA 1
ATOM 6457 C C . LYS B 1 242 ? 10.32 18.453 -3.998 1 89.44 242 LYS B C 1
ATOM 6459 O O . LYS B 1 242 ? 10.602 17.688 -4.926 1 89.44 242 LYS B O 1
ATOM 6464 N N . ILE B 1 243 ? 9.258 19.156 -3.982 1 90 243 ILE B N 1
ATOM 6465 C CA . ILE B 1 243 ? 8.352 19.203 -5.129 1 90 243 ILE B CA 1
ATOM 6466 C C . ILE B 1 243 ? 9.078 19.797 -6.332 1 90 243 ILE B C 1
ATOM 6468 O O . ILE B 1 243 ? 8.977 19.281 -7.445 1 90 243 ILE B O 1
ATOM 6472 N N . GLN B 1 244 ? 9.805 20.828 -6.121 1 89 244 GLN B N 1
ATOM 6473 C CA . GLN B 1 244 ? 10.531 21.5 -7.195 1 89 244 GLN B CA 1
ATOM 6474 C C . GLN B 1 244 ? 11.625 20.594 -7.762 1 89 244 GLN B C 1
ATOM 6476 O O . GLN B 1 244 ? 11.922 20.641 -8.953 1 89 244 GLN B O 1
ATOM 6481 N N . ASP B 1 245 ? 12.125 19.734 -6.957 1 86.12 245 ASP B N 1
ATOM 6482 C CA . ASP B 1 245 ? 13.203 18.828 -7.355 1 86.12 245 ASP B CA 1
ATOM 6483 C C . ASP B 1 245 ? 12.641 17.594 -8.07 1 86.12 245 ASP B C 1
ATOM 6485 O O . ASP B 1 245 ? 13.398 16.797 -8.633 1 86.12 245 ASP B O 1
ATOM 6489 N N . GLY B 1 246 ? 11.352 17.359 -8.062 1 82.81 246 GLY B N 1
ATOM 6490 C CA . GLY B 1 246 ? 10.727 16.266 -8.781 1 82.81 246 GLY B CA 1
ATOM 6491 C C . GLY B 1 246 ? 10.75 14.953 -8.016 1 82.81 246 GLY B C 1
ATOM 6492 O O . GLY B 1 246 ? 10.688 13.875 -8.609 1 82.81 246 GLY B O 1
ATOM 6493 N N . ASN B 1 247 ? 10.805 14.891 -6.797 1 79.69 247 ASN B N 1
ATOM 6494 C CA . ASN B 1 247 ? 10.938 13.688 -5.98 1 79.69 247 ASN B CA 1
ATOM 6495 C C . ASN B 1 247 ? 9.633 13.359 -5.258 1 79.69 247 ASN B C 1
ATOM 6497 O O . ASN B 1 247 ? 9.648 12.75 -4.184 1 79.69 247 ASN B O 1
ATOM 6501 N N . MET B 1 248 ? 8.516 13.695 -5.797 1 87.5 248 MET B N 1
ATOM 6502 C CA . MET B 1 248 ? 7.266 13.594 -5.047 1 87.5 248 MET B CA 1
ATOM 6503 C C . MET B 1 248 ? 6.727 12.164 -5.078 1 87.5 248 MET B C 1
ATOM 6505 O O . MET B 1 248 ? 6.09 11.719 -4.125 1 87.5 248 MET B O 1
ATOM 6509 N N . ASP B 1 249 ? 7.066 11.422 -6.137 1 87.81 249 ASP B N 1
ATOM 6510 C CA . ASP B 1 249 ? 6.562 10.055 -6.219 1 87.81 249 ASP B CA 1
ATOM 6511 C C . ASP B 1 249 ? 7.074 9.203 -5.055 1 87.81 249 ASP B C 1
ATOM 6513 O O . ASP B 1 249 ? 6.305 8.484 -4.418 1 87.81 249 ASP B O 1
ATOM 6517 N N . PHE B 1 250 ? 8.359 9.344 -4.82 1 88 250 PHE B N 1
ATOM 6518 C CA . PHE B 1 250 ? 8.977 8.609 -3.727 1 88 250 PHE B CA 1
ATOM 6519 C C . PHE B 1 250 ? 8.398 9.047 -2.385 1 88 250 PHE B C 1
ATOM 6521 O O . PHE B 1 250 ? 8.094 8.203 -1.535 1 88 250 PHE B O 1
ATOM 6528 N N . LEU B 1 251 ? 8.203 10.297 -2.197 1 88.62 251 LEU B N 1
ATOM 6529 C CA . LEU B 1 251 ? 7.691 10.828 -0.937 1 88.62 251 LEU B CA 1
ATOM 6530 C C . LEU B 1 251 ? 6.258 10.375 -0.695 1 88.62 251 LEU B C 1
ATOM 6532 O O . LEU B 1 251 ? 5.883 10.062 0.437 1 88.62 251 LEU B O 1
ATOM 6536 N N . VAL B 1 252 ? 5.461 10.398 -1.737 1 91.88 252 VAL B N 1
ATOM 6537 C CA . VAL B 1 252 ? 4.086 9.914 -1.64 1 91.88 252 VAL B CA 1
ATOM 6538 C C . VAL B 1 252 ? 4.078 8.445 -1.226 1 91.88 252 VAL B C 1
ATOM 6540 O O . VAL B 1 252 ? 3.326 8.047 -0.333 1 91.88 252 VAL B O 1
ATOM 6543 N N . SER B 1 253 ? 4.941 7.691 -1.8 1 91.56 253 SER B N 1
ATOM 6544 C CA . SER B 1 253 ? 5.031 6.273 -1.476 1 91.56 253 SER B CA 1
ATOM 6545 C C . SER B 1 253 ? 5.445 6.062 -0.022 1 91.56 253 SER B C 1
ATOM 6547 O O . SER B 1 253 ? 4.918 5.176 0.655 1 91.56 253 SER B O 1
ATOM 6549 N N . VAL B 1 254 ? 6.375 6.801 0.402 1 89.81 254 VAL B N 1
ATOM 6550 C CA . VAL B 1 254 ? 6.859 6.688 1.775 1 89.81 254 VAL B CA 1
ATOM 6551 C C . VAL B 1 254 ? 5.734 7.031 2.748 1 89.81 254 VAL B C 1
ATOM 6553 O O . VAL B 1 254 ? 5.531 6.328 3.742 1 89.81 254 VAL B O 1
ATOM 6556 N N . ASN B 1 255 ? 5.035 8.102 2.469 1 90.81 255 ASN B N 1
ATOM 6557 C CA . ASN B 1 255 ? 3.932 8.5 3.334 1 90.81 255 ASN B CA 1
ATOM 6558 C C . ASN B 1 255 ? 2.844 7.434 3.389 1 90.81 255 ASN B C 1
ATOM 6560 O O . ASN B 1 255 ? 2.33 7.117 4.465 1 90.81 255 ASN B O 1
ATOM 6564 N N . GLU B 1 256 ? 2.502 6.926 2.26 1 92.75 256 GLU B N 1
ATOM 6565 C CA . GLU B 1 256 ? 1.473 5.895 2.189 1 92.75 256 GLU B CA 1
ATOM 6566 C C . GLU B 1 256 ? 1.914 4.625 2.912 1 92.75 256 GLU B C 1
ATOM 6568 O O . GLU B 1 256 ? 1.102 3.951 3.549 1 92.75 256 GLU B O 1
ATOM 6573 N N . ALA B 1 257 ? 3.184 4.309 2.734 1 91.81 257 ALA B N 1
ATOM 6574 C CA . ALA B 1 257 ? 3.723 3.146 3.439 1 91.81 257 ALA B CA 1
ATOM 6575 C C . ALA B 1 257 ? 3.688 3.357 4.949 1 91.81 257 ALA B C 1
ATOM 6577 O O . ALA B 1 257 ? 3.428 2.42 5.707 1 91.81 257 ALA B O 1
ATOM 6578 N N . TYR B 1 258 ? 4.016 4.582 5.387 1 89.25 258 TYR B N 1
ATOM 6579 C CA . TYR B 1 258 ? 3.959 4.922 6.805 1 89.25 258 TYR B CA 1
ATOM 6580 C C . TYR B 1 258 ? 2.557 4.699 7.359 1 89.25 258 TYR B C 1
ATOM 6582 O O . TYR B 1 258 ? 2.391 4.078 8.414 1 89.25 258 TYR B O 1
ATOM 6590 N N . PHE B 1 259 ? 1.56 5.152 6.656 1 90.5 259 PHE B N 1
ATOM 6591 C CA . PHE B 1 259 ? 0.167 4.977 7.055 1 90.5 259 PHE B CA 1
ATOM 6592 C C . PHE B 1 259 ? -0.208 3.5 7.082 1 90.5 259 PHE B C 1
ATOM 6594 O O . PHE B 1 259 ? -0.831 3.031 8.039 1 90.5 259 PHE B O 1
ATOM 6601 N N . GLU B 1 260 ? 0.181 2.781 6.043 1 92.56 260 GLU B N 1
ATOM 6602 C CA . GLU B 1 260 ? -0.126 1.358 5.941 1 92.56 260 GLU B CA 1
ATOM 6603 C C . GLU B 1 260 ? 0.473 0.579 7.109 1 92.56 260 GLU B C 1
ATOM 6605 O O . GLU B 1 260 ? -0.141 -0.365 7.609 1 92.56 260 GLU B O 1
ATOM 6610 N N . ASN B 1 261 ? 1.689 0.889 7.484 1 91.5 261 ASN B N 1
ATOM 6611 C CA . ASN B 1 261 ? 2.346 0.218 8.602 1 91.5 261 ASN B CA 1
ATOM 6612 C C . ASN B 1 261 ? 1.58 0.422 9.906 1 91.5 261 ASN B C 1
ATOM 6614 O O . ASN B 1 261 ? 1.53 -0.476 10.75 1 91.5 261 ASN B O 1
ATOM 6618 N N . GLN B 1 262 ? 0.979 1.638 10.094 1 90.12 262 GLN B N 1
ATOM 6619 C CA . GLN B 1 262 ? 0.148 1.876 11.273 1 90.12 262 GLN B CA 1
ATOM 6620 C C . GLN B 1 262 ? -1.068 0.953 11.281 1 90.12 262 GLN B C 1
ATOM 6622 O O . GLN B 1 262 ? -1.39 0.353 12.312 1 90.12 262 GLN B O 1
ATOM 6627 N N . ILE B 1 263 ? -1.694 0.834 10.172 1 95 263 ILE B N 1
ATOM 6628 C CA . ILE B 1 263 ? -2.891 0.006 10.062 1 95 263 ILE B CA 1
ATOM 6629 C C . ILE B 1 263 ? -2.529 -1.457 10.305 1 95 263 ILE B C 1
ATOM 6631 O O . ILE B 1 263 ? -3.262 -2.18 10.984 1 95 263 ILE B O 1
ATOM 6635 N N . SER B 1 264 ? -1.384 -1.888 9.703 1 93.81 264 SER B N 1
ATOM 6636 C CA . SER B 1 264 ? -0.915 -3.258 9.883 1 93.81 264 SER B CA 1
ATOM 6637 C C . SER B 1 264 ? -0.677 -3.572 11.352 1 93.81 264 SER B C 1
ATOM 6639 O O . SER B 1 264 ? -1.069 -4.637 11.836 1 93.81 264 SER B O 1
ATOM 6641 N N . TYR B 1 265 ? -0.09 -2.619 12.062 1 91.75 265 TYR B N 1
ATOM 6642 C CA . TYR B 1 265 ? 0.174 -2.785 13.484 1 91.75 265 TYR B CA 1
ATOM 6643 C C . TYR B 1 265 ? -1.127 -2.906 14.273 1 91.75 265 TYR B C 1
ATOM 6645 O O . TYR B 1 265 ? -1.242 -3.748 15.164 1 91.75 265 TYR B O 1
ATOM 6653 N N . ILE B 1 266 ? -2.082 -2.121 13.945 1 94.88 266 ILE B N 1
ATOM 6654 C CA . ILE B 1 266 ? -3.373 -2.137 14.625 1 94.88 266 ILE B CA 1
ATOM 6655 C C . ILE B 1 266 ? -4.09 -3.457 14.336 1 94.88 266 ILE B C 1
ATOM 6657 O O . ILE B 1 266 ? -4.719 -4.031 15.227 1 94.88 266 ILE B O 1
ATOM 6661 N N . ALA B 1 267 ? -4.012 -3.924 13.102 1 96.38 267 ALA B N 1
ATOM 6662 C CA . ALA B 1 267 ? -4.609 -5.211 12.758 1 96.38 267 ALA B CA 1
ATOM 6663 C C . ALA B 1 267 ? -4.047 -6.332 13.625 1 96.38 267 ALA B C 1
ATOM 6665 O O . ALA B 1 267 ? -4.785 -7.203 14.078 1 96.38 267 ALA B O 1
ATOM 6666 N N . ASP B 1 268 ? -2.721 -6.336 13.867 1 94.56 268 ASP B N 1
ATOM 6667 C CA . ASP B 1 268 ? -2.088 -7.324 14.742 1 94.56 268 ASP B CA 1
ATOM 6668 C C . ASP B 1 268 ? -2.668 -7.262 16.156 1 94.56 268 ASP B C 1
ATOM 6670 O O . ASP B 1 268 ? -2.918 -8.297 16.766 1 94.56 268 ASP B O 1
ATOM 6674 N N . LYS B 1 269 ? -2.891 -6.027 16.641 1 94.38 269 LYS B N 1
ATOM 6675 C CA . LYS B 1 269 ? -3.447 -5.852 17.969 1 94.38 269 LYS B CA 1
ATOM 6676 C C . LYS B 1 269 ? -4.879 -6.375 18.047 1 94.38 269 LYS B C 1
ATOM 6678 O O . LYS B 1 269 ? -5.27 -6.988 19.047 1 94.38 269 LYS B O 1
ATOM 6683 N N . ILE B 1 270 ? -5.598 -6.094 17.047 1 96.69 270 ILE B N 1
ATOM 6684 C CA . ILE B 1 270 ? -6.988 -6.539 16.984 1 96.69 270 ILE B CA 1
ATOM 6685 C C . ILE B 1 270 ? -7.043 -8.062 17.047 1 96.69 270 ILE B C 1
ATOM 6687 O O . ILE B 1 270 ? -7.852 -8.633 17.781 1 96.69 270 ILE B O 1
ATOM 6691 N N . ILE B 1 271 ? -6.184 -8.75 16.312 1 93.5 271 ILE B N 1
ATOM 6692 C CA . ILE B 1 271 ? -6.133 -10.203 16.281 1 93.5 271 ILE B CA 1
ATOM 6693 C C . ILE B 1 271 ? -5.672 -10.727 17.641 1 93.5 271 ILE B C 1
ATOM 6695 O O . ILE B 1 271 ? -6.238 -11.688 18.172 1 93.5 271 ILE B O 1
ATOM 6699 N N . TYR B 1 272 ? -4.688 -10.062 18.172 1 91.5 272 TYR B N 1
ATOM 6700 C CA . TYR B 1 272 ? -4.145 -10.453 19.469 1 91.5 272 TYR B CA 1
ATOM 6701 C C . TYR B 1 272 ? -5.219 -10.375 20.547 1 91.5 272 TYR B C 1
ATOM 6703 O O . TYR B 1 272 ? -5.262 -11.219 21.453 1 91.5 272 TYR B O 1
ATOM 6711 N N . ASN B 1 273 ? -6.109 -9.422 20.406 1 92.75 273 ASN B N 1
ATOM 6712 C CA . ASN B 1 273 ? -7.156 -9.211 21.406 1 92.75 273 ASN B CA 1
ATOM 6713 C C . ASN B 1 273 ? -8.391 -10.062 21.109 1 92.75 273 ASN B C 1
ATOM 6715 O O . ASN B 1 273 ? -9.375 -10.008 21.844 1 92.75 273 ASN B O 1
ATOM 6719 N N . ASN B 1 274 ? -8.391 -10.805 20 1 91.12 274 ASN B N 1
ATOM 6720 C CA . ASN B 1 274 ? -9.5 -11.648 19.562 1 91.12 274 ASN B CA 1
ATOM 6721 C C . ASN B 1 274 ? -10.797 -10.859 19.484 1 91.12 274 ASN B C 1
ATOM 6723 O O . ASN B 1 274 ? -11.844 -11.312 19.953 1 91.12 274 ASN B O 1
ATOM 6727 N N . ALA B 1 275 ? -10.703 -9.633 19.047 1 94.06 275 ALA B N 1
ATOM 6728 C CA . ALA B 1 275 ? -11.875 -8.773 18.922 1 94.06 275 ALA B CA 1
ATOM 6729 C C . ALA B 1 275 ? -12.805 -9.289 17.828 1 94.06 275 ALA B C 1
ATOM 6731 O O . ALA B 1 275 ? -12.352 -9.805 16.797 1 94.06 275 ALA B O 1
ATOM 6732 N N . ARG B 1 276 ? -14.078 -9.117 18.078 1 93.44 276 ARG B N 1
ATOM 6733 C CA . ARG B 1 276 ? -15.086 -9.484 17.078 1 93.44 276 ARG B CA 1
ATOM 6734 C C . ARG B 1 276 ? -15.766 -8.25 16.5 1 93.44 276 ARG B C 1
ATOM 6736 O O . ARG B 1 276 ? -16.422 -8.328 15.461 1 93.44 276 ARG B O 1
ATOM 6743 N N . LEU B 1 277 ? -15.625 -7.164 17.203 1 95.38 277 LEU B N 1
ATOM 6744 C CA . LEU B 1 277 ? -16.188 -5.879 16.797 1 95.38 277 LEU B CA 1
ATOM 6745 C C . LEU B 1 277 ? -15.133 -4.777 16.891 1 95.38 277 LEU B C 1
ATOM 6747 O O . LEU B 1 277 ? -14.578 -4.535 17.953 1 95.38 277 LEU B O 1
ATOM 6751 N N . VAL B 1 278 ? -14.859 -4.164 15.711 1 97.56 278 VAL B N 1
ATOM 6752 C CA . VAL B 1 278 ? -13.969 -3.01 15.672 1 97.56 278 VAL B CA 1
ATOM 6753 C C . VAL B 1 278 ? -14.781 -1.736 15.453 1 97.56 278 VAL B C 1
ATOM 6755 O O . VAL B 1 278 ? -15.602 -1.662 14.531 1 97.56 278 VAL B O 1
ATOM 6758 N N . GLN B 1 279 ? -14.602 -0.795 16.312 1 96.62 279 GLN B N 1
ATOM 6759 C CA . GLN B 1 279 ? -15.297 0.486 16.219 1 96.62 279 GLN B CA 1
ATOM 6760 C C . GLN B 1 279 ? -14.32 1.609 15.867 1 96.62 279 GLN B C 1
ATOM 6762 O O . GLN B 1 279 ? -13.297 1.78 16.531 1 96.62 279 GLN B O 1
ATOM 6767 N N . ILE B 1 280 ? -14.656 2.314 14.812 1 96.88 280 ILE B N 1
ATOM 6768 C CA . ILE B 1 280 ? -13.82 3.412 14.336 1 96.88 280 ILE B CA 1
ATOM 6769 C C . ILE B 1 280 ? -14.586 4.727 14.43 1 96.88 280 ILE B C 1
ATOM 6771 O O . ILE B 1 280 ? -15.727 4.82 13.961 1 96.88 280 ILE B O 1
ATOM 6775 N N . SER B 1 281 ? -14.008 5.699 15.062 1 95.94 281 SER B N 1
ATOM 6776 C CA . SER B 1 281 ? -14.594 7.031 15.133 1 95.94 281 SER B CA 1
ATOM 6777 C C . SER B 1 281 ? -13.555 8.109 14.836 1 95.94 281 SER B C 1
ATOM 6779 O O . SER B 1 281 ? -12.352 7.832 14.812 1 95.94 281 SER B O 1
ATOM 6781 N N . GLY B 1 282 ? -13.992 9.258 14.555 1 94.31 282 GLY B N 1
ATOM 6782 C CA . GLY B 1 282 ? -13.219 10.445 14.219 1 94.31 282 GLY B CA 1
ATOM 6783 C C . GLY B 1 282 ? -14.078 11.602 13.742 1 94.31 282 GLY B C 1
ATOM 6784 O O . GLY B 1 282 ? -15.242 11.414 13.383 1 94.31 282 GLY B O 1
ATOM 6785 N N . PRO B 1 283 ? -13.477 12.711 13.773 1 94.06 283 PRO B N 1
ATOM 6786 C CA . PRO B 1 283 ? -14.258 13.867 13.336 1 94.06 283 PRO B CA 1
ATOM 6787 C C . PRO B 1 283 ? -14.531 13.859 11.828 1 94.06 283 PRO B C 1
ATOM 6789 O O . PRO B 1 283 ? -14.031 12.984 11.117 1 94.06 283 PRO B O 1
ATOM 6792 N N . SER B 1 284 ? -15.398 14.797 11.438 1 92.62 284 SER B N 1
ATOM 6793 C CA . SER B 1 284 ? -15.75 14.898 10.023 1 92.62 284 SER B CA 1
ATOM 6794 C C . SER B 1 284 ? -14.508 15.07 9.156 1 92.62 284 SER B C 1
ATOM 6796 O O . SER B 1 284 ? -13.594 15.812 9.516 1 92.62 284 SER B O 1
ATOM 6798 N N . SER B 1 285 ? -14.398 14.336 8.094 1 94.12 285 SER B N 1
ATOM 6799 C CA . SER B 1 285 ? -13.344 14.422 7.086 1 94.12 285 SER B CA 1
ATOM 6800 C C . SER B 1 285 ? -12 13.969 7.656 1 94.12 285 SER B C 1
ATOM 6802 O O . SER B 1 285 ? -10.961 14.523 7.305 1 94.12 285 SER B O 1
ATOM 6804 N N . SER B 1 286 ? -12.07 13 8.609 1 94.94 286 SER B N 1
ATOM 6805 C CA . SER B 1 286 ? -10.844 12.469 9.203 1 94.94 286 SER B CA 1
ATOM 6806 C C . SER B 1 286 ? -10.312 11.289 8.406 1 94.94 286 SER B C 1
ATOM 6808 O O . SER B 1 286 ? -9.156 10.883 8.586 1 94.94 286 SER B O 1
ATOM 6810 N N . GLY B 1 287 ? -11.078 10.664 7.605 1 94.06 287 GLY B N 1
ATOM 6811 C CA . GLY B 1 287 ? -10.641 9.531 6.805 1 94.06 287 GLY B CA 1
ATOM 6812 C C . GLY B 1 287 ? -11.117 8.195 7.348 1 94.06 287 GLY B C 1
ATOM 6813 O O . GLY B 1 287 ? -10.516 7.156 7.074 1 94.06 287 GLY B O 1
ATOM 6814 N N . LYS B 1 288 ? -12.227 8.156 8.117 1 94.62 288 LYS B N 1
ATOM 6815 C CA . LYS B 1 288 ? -12.75 6.969 8.781 1 94.62 288 LYS B CA 1
ATOM 6816 C C . LYS B 1 288 ? -13.094 5.879 7.77 1 94.62 288 LYS B C 1
ATOM 6818 O O . LYS B 1 288 ? -12.773 4.707 7.98 1 94.62 288 LYS B O 1
ATOM 6823 N N . THR B 1 289 ? -13.766 6.301 6.684 1 91.69 289 THR B N 1
ATOM 6824 C CA . THR B 1 289 ? -14.258 5.34 5.699 1 91.69 289 THR B CA 1
ATOM 6825 C C . THR B 1 289 ? -13.094 4.594 5.051 1 91.69 289 THR B C 1
ATOM 6827 O O . THR B 1 289 ? -13.102 3.363 4.984 1 91.69 289 THR B O 1
ATOM 6830 N N . THR B 1 290 ? -12.125 5.328 4.535 1 93.25 290 THR B N 1
ATOM 6831 C CA . THR B 1 290 ? -10.961 4.711 3.912 1 93.25 290 THR B CA 1
ATOM 6832 C C . THR B 1 290 ? -10.18 3.889 4.93 1 93.25 290 THR B C 1
ATOM 6834 O O . THR B 1 290 ? -9.672 2.812 4.605 1 93.25 290 THR B O 1
ATOM 6837 N N . MET B 1 291 ? -10.062 4.434 6.125 1 94.12 291 MET B N 1
ATOM 6838 C CA . MET B 1 291 ? -9.391 3.691 7.188 1 94.12 291 MET B CA 1
ATOM 6839 C C . MET B 1 291 ? -10.047 2.336 7.41 1 94.12 291 MET B C 1
ATOM 6841 O O . MET B 1 291 ? -9.367 1.318 7.527 1 94.12 291 MET B O 1
ATOM 6845 N N . ALA B 1 292 ? -11.336 2.303 7.492 1 95.5 292 ALA B N 1
ATOM 6846 C CA . ALA B 1 292 ? -12.078 1.06 7.691 1 95.5 292 ALA B CA 1
ATOM 6847 C C . ALA B 1 292 ? -11.82 0.078 6.551 1 95.5 292 ALA B C 1
ATOM 6849 O O . ALA B 1 292 ? -11.664 -1.123 6.781 1 95.5 292 ALA B O 1
ATOM 6850 N N . GLU B 1 293 ? -11.773 0.578 5.383 1 94.12 293 GLU B N 1
ATOM 6851 C CA . GLU B 1 293 ? -11.531 -0.259 4.211 1 94.12 293 GLU B CA 1
ATOM 6852 C C . GLU B 1 293 ? -10.125 -0.858 4.246 1 94.12 293 GLU B C 1
ATOM 6854 O O . GLU B 1 293 ? -9.945 -2.053 4 1 94.12 293 GLU B O 1
ATOM 6859 N N . ARG B 1 294 ? -9.164 -0.059 4.461 1 95.19 294 ARG B N 1
ATOM 6860 C CA . ARG B 1 294 ? -7.785 -0.526 4.492 1 95.19 294 ARG B CA 1
ATOM 6861 C C . ARG B 1 294 ? -7.562 -1.503 5.645 1 95.19 294 ARG B C 1
ATOM 6863 O O . ARG B 1 294 ? -6.785 -2.453 5.516 1 95.19 294 ARG B O 1
ATOM 6870 N N . LEU B 1 295 ? -8.227 -1.182 6.777 1 97.12 295 LEU B N 1
ATOM 6871 C CA . LEU B 1 295 ? -8.148 -2.115 7.895 1 97.12 295 LEU B CA 1
ATOM 6872 C C . LEU B 1 295 ? -8.766 -3.461 7.523 1 97.12 295 LEU B C 1
ATOM 6874 O O . LEU B 1 295 ? -8.25 -4.512 7.91 1 97.12 295 LEU B O 1
ATOM 6878 N N . SER B 1 296 ? -9.914 -3.414 6.828 1 95.94 296 SER B N 1
ATOM 6879 C CA . SER B 1 296 ? -10.539 -4.645 6.352 1 95.94 296 SER B CA 1
ATOM 6880 C C . SER B 1 296 ? -9.562 -5.484 5.539 1 95.94 296 SER B C 1
ATOM 6882 O O . SER B 1 296 ? -9.492 -6.703 5.707 1 95.94 296 SER B O 1
ATOM 6884 N N . VAL B 1 297 ? -8.805 -4.848 4.711 1 93.81 297 VAL B N 1
ATOM 6885 C CA . VAL B 1 297 ? -7.824 -5.527 3.867 1 93.81 297 VAL B CA 1
ATOM 6886 C C . VAL B 1 297 ? -6.754 -6.18 4.738 1 93.81 297 VAL B C 1
ATOM 6888 O O . VAL B 1 297 ? -6.414 -7.352 4.543 1 93.81 297 VAL B O 1
ATOM 6891 N N . GLN B 1 298 ? -6.203 -5.453 5.68 1 95.06 298 GLN B N 1
ATOM 6892 C CA . GLN B 1 298 ? -5.148 -5.969 6.547 1 95.06 298 GLN B CA 1
ATOM 6893 C C . GLN B 1 298 ? -5.652 -7.129 7.398 1 95.06 298 GLN B C 1
ATOM 6895 O O . GLN B 1 298 ? -4.902 -8.07 7.684 1 95.06 298 GLN B O 1
ATOM 6900 N N . LEU B 1 299 ? -6.887 -7.047 7.855 1 95.19 299 LEU B N 1
ATOM 6901 C CA . LEU B 1 299 ? -7.465 -8.141 8.633 1 95.19 299 LEU B CA 1
ATOM 6902 C C . LEU B 1 299 ? -7.676 -9.375 7.762 1 95.19 299 LEU B C 1
ATOM 6904 O O . LEU B 1 299 ? -7.48 -10.5 8.219 1 95.19 299 LEU B O 1
ATOM 6908 N N . ALA B 1 300 ? -8.078 -9.141 6.512 1 91.12 300 ALA B N 1
ATOM 6909 C CA . ALA B 1 300 ? -8.242 -10.25 5.578 1 91.12 300 ALA B CA 1
ATOM 6910 C C . ALA B 1 300 ? -6.914 -10.969 5.336 1 91.12 300 ALA B C 1
ATOM 6912 O O . ALA B 1 300 ? -6.875 -12.195 5.234 1 91.12 300 ALA B O 1
ATOM 6913 N N . VAL B 1 301 ? -5.871 -10.211 5.219 1 88.44 301 VAL B N 1
ATOM 6914 C CA . VAL B 1 301 ? -4.535 -10.766 5.035 1 88.44 301 VAL B CA 1
ATOM 6915 C C . VAL B 1 301 ? -4.203 -11.719 6.18 1 88.44 301 VAL B C 1
ATOM 6917 O O . VAL B 1 301 ? -3.488 -12.703 5.988 1 88.44 301 VAL B O 1
ATOM 6920 N N . ARG B 1 302 ? -4.805 -11.516 7.258 1 89.31 302 ARG B N 1
ATOM 6921 C CA . ARG B 1 302 ? -4.512 -12.281 8.461 1 89.31 302 ARG B CA 1
ATOM 6922 C C . ARG B 1 302 ? -5.559 -13.375 8.688 1 89.31 302 ARG B C 1
ATOM 6924 O O . ARG B 1 302 ? -5.664 -13.93 9.781 1 89.31 302 ARG B O 1
ATOM 6931 N N . GLY B 1 303 ? -6.387 -13.555 7.723 1 85.5 303 GLY B N 1
ATOM 6932 C CA . GLY B 1 303 ? -7.285 -14.703 7.742 1 85.5 303 GLY B CA 1
ATOM 6933 C C . GLY B 1 303 ? -8.656 -14.375 8.289 1 85.5 303 GLY B C 1
ATOM 6934 O O . GLY B 1 303 ? -9.453 -15.281 8.57 1 85.5 303 GLY B O 1
ATOM 6935 N N . LYS B 1 304 ? -8.953 -13.117 8.492 1 91.56 304 LYS B N 1
ATOM 6936 C CA . LYS B 1 304 ? -10.289 -12.727 8.945 1 91.56 304 LYS B CA 1
ATOM 6937 C C . LYS B 1 304 ? -11.195 -12.406 7.762 1 91.56 304 LYS B C 1
ATOM 6939 O O . LYS B 1 304 ? -10.727 -12.234 6.633 1 91.56 304 LYS B O 1
ATOM 6944 N N . LYS B 1 305 ? -12.461 -12.492 8.016 1 91.38 305 LYS B N 1
ATOM 6945 C CA . LYS B 1 305 ? -13.477 -12.07 7.055 1 91.38 305 LYS B CA 1
ATOM 6946 C C . LYS B 1 305 ? -14.211 -10.82 7.543 1 91.38 305 LYS B C 1
ATOM 6948 O O . LYS B 1 305 ? -15.25 -10.922 8.195 1 91.38 305 LYS B O 1
ATOM 6953 N N . PRO B 1 306 ? -13.734 -9.633 7.133 1 94.19 306 PRO B N 1
ATOM 6954 C CA . PRO B 1 306 ? -14.289 -8.391 7.668 1 94.19 306 PRO B CA 1
ATOM 6955 C C . PRO B 1 306 ? -15.641 -8.031 7.051 1 94.19 306 PRO B C 1
ATOM 6957 O O . PRO B 1 306 ? -15.859 -8.266 5.859 1 94.19 306 PRO B O 1
ATOM 6960 N N . ILE B 1 307 ? -16.516 -7.535 7.824 1 94.44 307 ILE B N 1
ATOM 6961 C CA . ILE B 1 307 ? -17.781 -6.969 7.398 1 94.44 307 ILE B CA 1
ATOM 6962 C C . ILE B 1 307 ? -17.844 -5.492 7.773 1 94.44 307 ILE B C 1
ATOM 6964 O O . ILE B 1 307 ? -18.234 -5.145 8.891 1 94.44 307 ILE B O 1
ATOM 6968 N N . PRO B 1 308 ? -17.531 -4.652 6.805 1 94.25 308 PRO B N 1
ATOM 6969 C CA . PRO B 1 308 ? -17.594 -3.215 7.086 1 94.25 308 PRO B CA 1
ATOM 6970 C C . PRO B 1 308 ? -19.031 -2.691 7.145 1 94.25 308 PRO B C 1
ATOM 6972 O O . PRO B 1 308 ? -19.859 -3.053 6.301 1 94.25 308 PRO B O 1
ATOM 6975 N N . ILE B 1 309 ? -19.312 -1.925 8.141 1 94.5 309 ILE B N 1
ATOM 6976 C CA . ILE B 1 309 ? -20.609 -1.288 8.297 1 94.5 309 ILE B CA 1
ATOM 6977 C C . ILE B 1 309 ? -20.438 0.203 8.57 1 94.5 309 ILE B C 1
ATOM 6979 O O . ILE B 1 309 ? -19.75 0.588 9.523 1 94.5 309 ILE B O 1
ATOM 6983 N N . SER B 1 310 ? -20.984 1.013 7.719 1 94.06 310 SER B N 1
ATOM 6984 C CA . SER B 1 310 ? -20.984 2.453 7.953 1 94.06 310 SER B CA 1
ATOM 6985 C C . SER B 1 310 ? -22.188 2.867 8.805 1 94.06 310 SER B C 1
ATOM 6987 O O . SER B 1 310 ? -23.328 2.594 8.445 1 94.06 310 SER B O 1
ATOM 6989 N N . MET B 1 311 ? -21.953 3.543 9.828 1 92.94 311 MET B N 1
ATOM 6990 C CA . MET B 1 311 ? -23.047 4.02 10.672 1 92.94 311 MET B CA 1
ATOM 6991 C C . MET B 1 311 ? -23.953 4.973 9.898 1 92.94 311 MET B C 1
ATOM 6993 O O . MET B 1 311 ? -25.156 5.047 10.172 1 92.94 311 MET B O 1
ATOM 6997 N N . ASP B 1 312 ? -23.359 5.605 8.906 1 90.31 312 ASP B N 1
ATOM 6998 C CA . ASP B 1 312 ? -24.125 6.555 8.109 1 90.31 312 ASP B CA 1
ATOM 6999 C C . ASP B 1 312 ? -25.266 5.859 7.371 1 90.31 312 ASP B C 1
ATOM 7001 O O . ASP B 1 312 ? -26.266 6.492 7.035 1 90.31 312 ASP B O 1
ATOM 7005 N N . ASN B 1 313 ? -25.125 4.621 7.195 1 94.12 313 ASN B N 1
ATOM 7006 C CA . ASN B 1 313 ? -26.172 3.865 6.508 1 94.12 313 ASN B CA 1
ATOM 7007 C C . ASN B 1 313 ? -27.406 3.695 7.387 1 94.12 313 ASN B C 1
ATOM 7009 O O . ASN B 1 313 ? -28.469 3.297 6.902 1 94.12 313 ASN B O 1
ATOM 7013 N N . TYR B 1 314 ? -27.297 4.035 8.578 1 94.31 314 TYR B N 1
ATOM 7014 C CA . TYR B 1 314 ? -28.406 3.863 9.508 1 94.31 314 TYR B CA 1
ATOM 7015 C C . TYR B 1 314 ? -29.016 5.207 9.883 1 94.31 314 TYR B C 1
ATOM 7017 O O . TYR B 1 314 ? -29.719 5.316 10.883 1 94.31 314 TYR B O 1
ATOM 7025 N N . PHE B 1 315 ? -28.641 6.203 9.141 1 93.75 315 PHE B N 1
ATOM 7026 C CA . PHE B 1 315 ? -29.344 7.465 9.336 1 93.75 315 PHE B CA 1
ATOM 7027 C C . PHE B 1 315 ? -30.859 7.262 9.234 1 93.75 315 PHE B C 1
ATOM 7029 O O . PHE B 1 315 ? -31.328 6.441 8.445 1 93.75 315 PHE B O 1
ATOM 7036 N N . VAL B 1 316 ? -31.594 8.055 10.07 1 94.25 316 VAL B N 1
ATOM 7037 C CA . VAL B 1 316 ? -33.031 8.141 9.828 1 94.25 316 VAL B CA 1
ATOM 7038 C C . VAL B 1 316 ? -33.281 8.891 8.523 1 94.25 316 VAL B C 1
ATOM 7040 O O . VAL B 1 316 ? -32.375 9.523 7.973 1 94.25 316 VAL B O 1
ATOM 7043 N N . ASN B 1 317 ? -34.438 8.75 8.023 1 93.31 317 ASN B N 1
ATOM 7044 C CA . ASN B 1 317 ? -34.75 9.531 6.828 1 93.31 317 ASN B CA 1
ATOM 7045 C C . ASN B 1 317 ? -34.625 11.031 7.094 1 93.31 317 ASN B C 1
ATOM 7047 O O . ASN B 1 317 ? -34.875 11.492 8.203 1 93.31 317 ASN B O 1
ATOM 7051 N N . ARG B 1 318 ? -34.25 11.719 6.012 1 91.19 318 ARG B N 1
ATOM 7052 C CA . ARG B 1 318 ? -33.969 13.148 6.133 1 91.19 318 ARG B CA 1
ATOM 7053 C C . ARG B 1 318 ? -35.125 13.875 6.812 1 91.19 318 ARG B C 1
ATOM 7055 O O . ARG B 1 318 ? -34.906 14.773 7.629 1 91.19 318 ARG B O 1
ATOM 7062 N N . VAL B 1 319 ? -36.375 13.492 6.559 1 91.56 319 VAL B N 1
ATOM 7063 C CA . VAL B 1 319 ? -37.594 14.156 7.082 1 91.56 319 VAL B CA 1
ATOM 7064 C C . VAL B 1 319 ? -37.688 13.898 8.586 1 91.56 319 VAL B C 1
ATOM 7066 O O . VAL B 1 319 ? -38.281 14.695 9.312 1 91.56 319 VAL B O 1
ATOM 7069 N N . ASP B 1 320 ? -37.031 12.844 9.07 1 92.81 320 ASP B N 1
ATOM 7070 C CA . ASP B 1 320 ? -37.125 12.445 10.469 1 92.81 320 ASP B CA 1
ATOM 7071 C C . ASP B 1 320 ? -35.938 12.906 11.273 1 92.81 320 ASP B C 1
ATOM 7073 O O . ASP B 1 320 ? -35.812 12.586 12.453 1 92.81 320 ASP B O 1
ATOM 7077 N N . THR B 1 321 ? -35 13.586 10.641 1 92.81 321 THR B N 1
ATOM 7078 C CA . THR B 1 321 ? -33.781 14.055 11.328 1 92.81 321 THR B CA 1
ATOM 7079 C C . THR B 1 321 ? -34.156 15.023 12.453 1 92.81 321 THR B C 1
ATOM 7081 O O . THR B 1 321 ? -34.938 15.938 12.258 1 92.81 321 THR B O 1
ATOM 7084 N N . PRO B 1 322 ? -33.562 14.773 13.633 1 92.25 322 PRO B N 1
ATOM 7085 C CA . PRO B 1 322 ? -33.844 15.703 14.734 1 92.25 322 PRO B CA 1
ATOM 7086 C C . PRO B 1 322 ? -33.406 17.125 14.43 1 92.25 322 PRO B C 1
ATOM 7088 O O . PRO B 1 322 ? -32.5 17.344 13.641 1 92.25 322 PRO B O 1
ATOM 7091 N N . LEU B 1 323 ? -34.094 18.031 15.008 1 91 323 LEU B N 1
ATOM 7092 C CA . LEU B 1 323 ? -33.781 19.438 14.82 1 91 323 LEU B CA 1
ATOM 7093 C C . LEU B 1 323 ? -32.938 19.984 15.984 1 91 323 LEU B C 1
ATOM 7095 O O . LEU B 1 323 ? -33.094 19.5 17.109 1 91 323 LEU B O 1
ATOM 7099 N N . ASP B 1 324 ? -32.125 20.891 15.703 1 84.56 324 ASP B N 1
ATOM 7100 C CA . ASP B 1 324 ? -31.359 21.547 16.766 1 84.56 324 ASP B CA 1
ATOM 7101 C C . ASP B 1 324 ? -32.156 22.672 17.391 1 84.56 324 ASP B C 1
ATOM 7103 O O . ASP B 1 324 ? -33.344 22.828 17.141 1 84.56 324 ASP B O 1
ATOM 7107 N N . GLU B 1 325 ? -31.5 23.422 18.297 1 83.06 325 GLU B N 1
ATOM 7108 C CA . GLU B 1 325 ? -32.156 24.484 19.047 1 83.06 325 GLU B CA 1
ATOM 7109 C C . GLU B 1 325 ? -32.625 25.609 18.125 1 83.06 325 GLU B C 1
ATOM 7111 O O . GLU B 1 325 ? -33.594 26.281 18.422 1 83.06 325 GLU B O 1
ATOM 7116 N N . ASP B 1 326 ? -32.031 25.734 16.953 1 84.31 326 ASP B N 1
ATOM 7117 C CA . ASP B 1 326 ? -32.375 26.797 16 1 84.31 326 ASP B CA 1
ATOM 7118 C C . ASP B 1 326 ? -33.375 26.281 14.953 1 84.31 326 ASP B C 1
ATOM 7120 O O . ASP B 1 326 ? -33.688 27 14 1 84.31 326 ASP B O 1
ATOM 7124 N N . GLY B 1 327 ? -33.781 25.031 15.023 1 84.88 327 GLY B N 1
ATOM 7125 C CA . GLY B 1 327 ? -34.781 24.469 14.125 1 84.88 327 GLY B CA 1
ATOM 7126 C C . GLY B 1 327 ? -34.188 23.859 12.875 1 84.88 327 GLY B C 1
ATOM 7127 O O . GLY B 1 327 ? -34.906 23.469 11.953 1 84.88 327 GLY B O 1
ATOM 7128 N N . ASN B 1 328 ? -32.875 23.828 12.82 1 85.25 328 ASN B N 1
ATOM 7129 C CA . ASN B 1 328 ? -32.219 23.188 11.695 1 85.25 328 ASN B CA 1
ATOM 7130 C C . ASN B 1 328 ? -32 21.703 11.938 1 85.25 328 ASN B C 1
ATOM 7132 O O . ASN B 1 328 ? -31.938 21.25 13.086 1 85.25 328 ASN B O 1
ATOM 7136 N N . LYS B 1 329 ? -32.031 20.922 10.859 1 87.25 329 LYS B N 1
ATOM 7137 C CA . LYS B 1 329 ? -31.75 19.484 10.977 1 87.25 329 LYS B CA 1
ATOM 7138 C C . LYS B 1 329 ? -30.375 19.234 11.586 1 87.25 329 LYS B C 1
ATOM 7140 O O . LYS B 1 329 ? -29.375 19.797 11.133 1 87.25 329 LYS B O 1
ATOM 7145 N N . ASP B 1 330 ? -30.297 18.422 12.625 1 88.44 330 ASP B N 1
ATOM 7146 C CA . ASP B 1 330 ? -29.062 18.094 13.328 1 88.44 330 ASP B CA 1
ATOM 7147 C C . ASP B 1 330 ? -28.562 16.719 12.922 1 88.44 330 ASP B C 1
ATOM 7149 O O . ASP B 1 330 ? -28.75 15.742 13.648 1 88.44 330 ASP B O 1
ATOM 7153 N N . TYR B 1 331 ? -27.812 16.734 11.906 1 85.75 331 TYR B N 1
ATOM 7154 C CA . TYR B 1 331 ? -27.312 15.469 11.367 1 85.75 331 TYR B CA 1
ATOM 7155 C C . TYR B 1 331 ? -26.219 14.898 12.266 1 85.75 331 TYR B C 1
ATOM 7157 O O . TYR B 1 331 ? -25.859 13.719 12.141 1 85.75 331 TYR B O 1
ATOM 7165 N N . GLU B 1 332 ? -25.672 15.672 13.203 1 86.94 332 GLU B N 1
ATOM 7166 C CA . GLU B 1 332 ? -24.547 15.25 14.031 1 86.94 332 GLU B CA 1
ATOM 7167 C C . GLU B 1 332 ? -25.016 14.586 15.32 1 86.94 332 GLU B C 1
ATOM 7169 O O . GLU B 1 332 ? -24.234 13.953 16.016 1 86.94 332 GLU B O 1
ATOM 7174 N N . SER B 1 333 ? -26.281 14.695 15.617 1 87.19 333 SER B N 1
ATOM 7175 C CA . SER B 1 333 ? -26.828 14.07 16.812 1 87.19 333 SER B CA 1
ATOM 7176 C C . SER B 1 333 ? -26.844 12.555 16.688 1 87.19 333 SER B C 1
ATOM 7178 O O . SER B 1 333 ? -27.094 12.008 15.617 1 87.19 333 SER B O 1
ATOM 7180 N N . ILE B 1 334 ? -26.562 11.883 17.766 1 88.38 334 ILE B N 1
ATOM 7181 C CA . ILE B 1 334 ? -26.609 10.43 17.766 1 88.38 334 ILE B CA 1
ATOM 7182 C C . ILE B 1 334 ? -28.031 9.961 17.422 1 88.38 334 ILE B C 1
ATOM 7184 O O . ILE B 1 334 ? -28.219 8.875 16.875 1 88.38 334 ILE B O 1
ATOM 7188 N N . ASN B 1 335 ? -28.984 10.875 17.703 1 89.19 335 ASN B N 1
ATOM 7189 C CA . ASN B 1 335 ? -30.391 10.547 17.453 1 89.19 335 ASN B CA 1
ATOM 7190 C C . ASN B 1 335 ? -30.734 10.68 15.977 1 89.19 335 ASN B C 1
ATOM 7192 O O . ASN B 1 335 ? -31.859 10.336 15.57 1 89.19 335 ASN B O 1
ATOM 7196 N N . ALA B 1 336 ? -29.875 11.18 15.234 1 92.12 336 ALA B N 1
ATOM 7197 C CA . ALA B 1 336 ? -30.062 11.172 13.789 1 92.12 336 ALA B CA 1
ATOM 7198 C C . ALA B 1 336 ? -29.859 9.766 13.219 1 92.12 336 ALA B C 1
ATOM 7200 O O . ALA B 1 336 ? -30.219 9.508 12.062 1 92.12 336 ALA B O 1
ATOM 7201 N N . LEU B 1 337 ? -29.391 8.852 14.031 1 92.5 337 LEU B N 1
ATOM 7202 C CA . LEU B 1 337 ? -29.203 7.453 13.648 1 92.5 337 LEU B CA 1
ATOM 7203 C C . LEU B 1 337 ? -30.344 6.586 14.188 1 92.5 337 LEU B C 1
ATOM 7205 O O . LEU B 1 337 ? -30.812 6.805 15.297 1 92.5 337 LEU B O 1
ATOM 7209 N N . ASP B 1 338 ? -30.734 5.656 13.438 1 92.5 338 ASP B N 1
ATOM 7210 C CA . ASP B 1 338 ? -31.641 4.613 13.906 1 92.5 338 ASP B CA 1
ATOM 7211 C C . ASP B 1 338 ? -30.906 3.594 14.773 1 92.5 338 ASP B C 1
ATOM 7213 O O . ASP B 1 338 ? -30.578 2.498 14.312 1 92.5 338 ASP B O 1
ATOM 7217 N N . LEU B 1 339 ? -30.781 3.881 16.016 1 89.69 339 LEU B N 1
ATOM 7218 C CA . LEU B 1 339 ? -29.969 3.102 16.938 1 89.69 339 LEU B CA 1
ATOM 7219 C C . LEU B 1 339 ? -30.562 1.722 17.172 1 89.69 339 LEU B C 1
ATOM 7221 O O . LEU B 1 339 ? -29.844 0.74 17.344 1 89.69 339 LEU B O 1
ATOM 7225 N N . LYS B 1 340 ? -31.844 1.69 17.141 1 89.31 340 LYS B N 1
ATOM 7226 C CA . LYS B 1 340 ? -32.531 0.417 17.359 1 89.31 340 LYS B CA 1
ATOM 7227 C C . LYS B 1 340 ? -32.188 -0.585 16.25 1 89.31 340 LYS B C 1
ATOM 7229 O O . LYS B 1 340 ? -31.75 -1.701 16.531 1 89.31 340 LYS B O 1
ATOM 7234 N N . THR B 1 341 ? -32.438 -0.119 15.055 1 92.44 341 THR B N 1
ATOM 7235 C CA . THR B 1 341 ? -32.125 -1 13.93 1 92.44 341 THR B CA 1
ATOM 7236 C C . THR B 1 341 ? -30.656 -1.358 13.898 1 92.44 341 THR B C 1
ATOM 7238 O O . THR B 1 341 ? -30.297 -2.504 13.617 1 92.44 341 THR B O 1
ATOM 7241 N N . PHE B 1 342 ? -29.797 -0.46 14.188 1 92.94 342 PHE B N 1
ATOM 7242 C CA . PHE B 1 342 ? -28.359 -0.68 14.195 1 92.94 342 PHE B CA 1
ATOM 7243 C C . PHE B 1 342 ? -27.984 -1.765 15.195 1 92.94 342 PHE B C 1
ATOM 7245 O O . PHE B 1 342 ? -27.266 -2.713 14.844 1 92.94 342 PHE B O 1
ATOM 7252 N N . ASN B 1 343 ? -28.469 -1.641 16.391 1 88.25 343 ASN B N 1
ATOM 7253 C CA . ASN B 1 343 ? -28.141 -2.594 17.453 1 88.25 343 ASN B CA 1
ATOM 7254 C C . ASN B 1 343 ? -28.703 -3.979 17.141 1 88.25 343 ASN B C 1
ATOM 7256 O O . ASN B 1 343 ? -28.062 -4.988 17.422 1 88.25 343 ASN B O 1
ATOM 7260 N N . THR B 1 344 ? -29.875 -3.953 16.641 1 90.38 344 THR B N 1
ATOM 7261 C CA . THR B 1 344 ? -30.5 -5.227 16.281 1 90.38 344 THR B CA 1
ATOM 7262 C C . THR B 1 344 ? -29.672 -5.949 15.219 1 90.38 344 THR B C 1
ATOM 7264 O O . THR B 1 344 ? -29.391 -7.145 15.352 1 90.38 344 THR B O 1
ATOM 7267 N N . ASP B 1 345 ? -29.359 -5.203 14.188 1 92.94 345 ASP B N 1
ATOM 7268 C CA . ASP B 1 345 ? -28.578 -5.797 13.109 1 92.94 345 ASP B CA 1
ATOM 7269 C C . ASP B 1 345 ? -27.219 -6.281 13.633 1 92.94 345 ASP B C 1
ATOM 7271 O O . ASP B 1 345 ? -26.766 -7.371 13.273 1 92.94 345 ASP B O 1
ATOM 7275 N N . LEU B 1 346 ? -26.594 -5.508 14.445 1 91.94 346 LEU B N 1
ATOM 7276 C CA . LEU B 1 346 ? -25.297 -5.855 15.016 1 91.94 346 LEU B CA 1
ATOM 7277 C C . LEU B 1 346 ? -25.391 -7.141 15.828 1 91.94 346 LEU B C 1
ATOM 7279 O O . LEU B 1 346 ? -24.547 -8.039 15.672 1 91.94 346 LEU B O 1
ATOM 7283 N N . MET B 1 347 ? -26.359 -7.25 16.656 1 89.94 347 MET B N 1
ATOM 7284 C CA . MET B 1 347 ? -26.531 -8.422 17.516 1 89.94 347 MET B CA 1
ATOM 7285 C C . MET B 1 347 ? -26.844 -9.664 16.672 1 89.94 347 MET B C 1
ATOM 7287 O O . MET B 1 347 ? -26.328 -10.742 16.953 1 89.94 347 MET B O 1
ATOM 7291 N N . ARG B 1 348 ? -27.641 -9.461 15.711 1 92.75 348 ARG B N 1
ATOM 7292 C CA . ARG B 1 348 ? -27.984 -10.57 14.828 1 92.75 348 ARG B CA 1
ATOM 7293 C C . ARG B 1 348 ? -26.75 -11.086 14.102 1 92.75 348 ARG B C 1
ATOM 7295 O O . ARG B 1 348 ? -26.547 -12.297 14 1 92.75 348 ARG B O 1
ATOM 7302 N N . LEU B 1 349 ? -25.938 -10.211 13.625 1 93.81 349 LEU B N 1
ATOM 7303 C CA . LEU B 1 349 ? -24.703 -10.617 12.969 1 93.81 349 LEU B CA 1
ATOM 7304 C C . LEU B 1 349 ? -23.797 -11.383 13.938 1 93.81 349 LEU B C 1
ATOM 7306 O O . LEU B 1 349 ? -23.25 -12.43 13.578 1 93.81 349 LEU B O 1
ATOM 7310 N N . LEU B 1 350 ? -23.672 -10.922 15.164 1 89.5 350 LEU B N 1
ATOM 7311 C CA . LEU B 1 350 ? -22.797 -11.523 16.156 1 89.5 350 LEU B CA 1
ATOM 7312 C C . LEU B 1 350 ? -23.297 -12.914 16.547 1 89.5 350 LEU B C 1
ATOM 7314 O O . LEU B 1 350 ? -22.5 -13.773 16.922 1 89.5 350 LEU B O 1
ATOM 7318 N N . GLU B 1 351 ? -24.578 -13.102 16.406 1 90.06 351 GLU B N 1
ATOM 7319 C CA . GLU B 1 351 ? -25.188 -14.398 16.734 1 90.06 351 GLU B CA 1
ATOM 7320 C C . GLU B 1 351 ? -25.109 -15.344 15.539 1 90.06 351 GLU B C 1
ATOM 7322 O O . GLU B 1 351 ? -25.453 -16.516 15.656 1 90.06 351 GLU B O 1
ATOM 7327 N N . GLY B 1 352 ? -24.703 -14.789 14.391 1 91.12 352 GLY B N 1
ATOM 7328 C CA . GLY B 1 352 ? -24.5 -15.641 13.227 1 91.12 352 GLY B CA 1
ATOM 7329 C C . GLY B 1 352 ? -25.703 -15.68 12.297 1 91.12 352 GLY B C 1
ATOM 7330 O O . GLY B 1 352 ? -25.797 -16.547 11.438 1 91.12 352 GLY B O 1
ATOM 7331 N N . ASP B 1 353 ? -26.609 -14.734 12.445 1 92.81 353 ASP B N 1
ATOM 7332 C CA . ASP B 1 353 ? -27.797 -14.664 11.594 1 92.81 353 ASP B CA 1
ATOM 7333 C C . ASP B 1 353 ? -27.5 -13.953 10.281 1 92.81 353 ASP B C 1
ATOM 7335 O O . ASP B 1 353 ? -26.516 -13.203 10.188 1 92.81 353 ASP B O 1
ATOM 7339 N N . TYR B 1 354 ? -28.375 -14.18 9.273 1 95.75 354 TYR B N 1
ATOM 7340 C CA . TYR B 1 354 ? -28.344 -13.414 8.039 1 95.75 354 TYR B CA 1
ATOM 7341 C C . TYR B 1 354 ? -29.047 -12.07 8.211 1 95.75 354 TYR B C 1
ATOM 7343 O O . TYR B 1 354 ? -30.156 -12.008 8.742 1 95.75 354 TYR B O 1
ATOM 7351 N N . VAL B 1 355 ? -28.391 -11.055 7.875 1 95.88 355 VAL B N 1
ATOM 7352 C CA . VAL B 1 355 ? -28.938 -9.711 8.047 1 95.88 355 VAL B CA 1
ATOM 7353 C C . VAL B 1 355 ? -28.859 -8.953 6.723 1 95.88 355 VAL B C 1
ATOM 7355 O O . VAL B 1 355 ? -27.859 -9.016 6.016 1 95.88 355 VAL B O 1
ATOM 7358 N N . ASN B 1 356 ? -29.922 -8.297 6.297 1 96.5 356 ASN B N 1
ATOM 7359 C CA . ASN B 1 356 ? -29.922 -7.363 5.18 1 96.5 356 ASN B CA 1
ATOM 7360 C C . ASN B 1 356 ? -29.531 -5.957 5.625 1 96.5 356 ASN B C 1
ATOM 7362 O O . ASN B 1 356 ? -30.344 -5.23 6.195 1 96.5 356 ASN B O 1
ATOM 7366 N N . LEU B 1 357 ? -28.328 -5.578 5.312 1 95.56 357 LEU B N 1
ATOM 7367 C CA . LEU B 1 357 ? -27.797 -4.305 5.777 1 95.56 357 LEU B CA 1
ATOM 7368 C C . LEU B 1 357 ? -28.297 -3.154 4.906 1 95.56 357 LEU B C 1
ATOM 7370 O O . LEU B 1 357 ? -28.328 -3.27 3.678 1 95.56 357 LEU B O 1
ATOM 7374 N N . PRO B 1 358 ? -28.656 -2.07 5.441 1 95.12 358 PRO B N 1
ATOM 7375 C CA . PRO B 1 358 ? -29.188 -0.931 4.684 1 95.12 358 PRO B CA 1
ATOM 7376 C C . PRO B 1 358 ? -28.078 -0.09 4.051 1 95.12 358 PRO B C 1
ATOM 7378 O O . PRO B 1 358 ? -26.906 -0.222 4.414 1 95.12 358 PRO B O 1
ATOM 7381 N N . ILE B 1 359 ? -28.422 0.737 3.107 1 93.88 359 ILE B N 1
ATOM 7382 C CA . ILE B 1 359 ? -27.578 1.764 2.494 1 93.88 359 ILE B CA 1
ATOM 7383 C C . ILE B 1 359 ? -28.328 3.094 2.473 1 93.88 359 ILE B C 1
ATOM 7385 O O . ILE B 1 359 ? -29.484 3.154 2.043 1 93.88 359 ILE B O 1
ATOM 7389 N N . TYR B 1 360 ? -27.672 4.102 2.986 1 92.94 360 TYR B N 1
ATOM 7390 C CA . TYR B 1 360 ? -28.297 5.414 2.996 1 92.94 360 TYR B CA 1
ATOM 7391 C C . TYR B 1 360 ? -27.953 6.195 1.733 1 92.94 360 TYR B C 1
ATOM 7393 O O . TYR B 1 360 ? -26.781 6.359 1.398 1 92.94 360 TYR B O 1
ATOM 7401 N N . ASN B 1 361 ? -28.891 6.688 1.03 1 91.44 361 ASN B N 1
ATOM 7402 C CA . ASN B 1 361 ? -28.703 7.543 -0.137 1 91.44 361 ASN B CA 1
ATOM 7403 C C . ASN B 1 361 ? -28.703 9.023 0.245 1 91.44 361 ASN B C 1
ATOM 7405 O O . ASN B 1 361 ? -29.766 9.609 0.469 1 91.44 361 ASN B O 1
ATOM 7409 N N . PHE B 1 362 ? -27.594 9.664 0.173 1 84.81 362 PHE B N 1
ATOM 7410 C CA . PHE B 1 362 ? -27.438 11.031 0.657 1 84.81 362 PHE B CA 1
ATOM 7411 C C . PHE B 1 362 ? -28.109 12.016 -0.289 1 84.81 362 PHE B C 1
ATOM 7413 O O . PHE B 1 362 ? -28.375 13.164 0.088 1 84.81 362 PHE B O 1
ATOM 7420 N N . ILE B 1 363 ? -28.266 11.648 -1.548 1 83.75 363 ILE B N 1
ATOM 7421 C CA . ILE B 1 363 ? -28.953 12.516 -2.504 1 83.75 363 ILE B CA 1
ATOM 7422 C C . ILE B 1 363 ? -30.453 12.516 -2.213 1 83.75 363 ILE B C 1
ATOM 7424 O O . ILE B 1 363 ? -31.047 13.578 -2.021 1 83.75 363 ILE B O 1
ATOM 7428 N N . THR B 1 364 ? -31.109 11.328 -1.985 1 88.62 364 THR B N 1
ATOM 7429 C CA . THR B 1 364 ? -32.531 11.227 -1.732 1 88.62 364 THR B CA 1
ATOM 7430 C C . THR B 1 364 ? -32.844 11.461 -0.256 1 88.62 364 THR B C 1
ATOM 7432 O O . THR B 1 364 ? -33.938 11.891 0.095 1 88.62 364 THR B O 1
ATOM 7435 N N . GLY B 1 365 ? -31.938 11.086 0.572 1 89.19 365 GLY B N 1
ATOM 7436 C CA . GLY B 1 365 ? -32.094 11.234 2.01 1 89.19 365 GLY B CA 1
ATOM 7437 C C . GLY B 1 365 ? -32.875 10.086 2.633 1 89.19 365 GLY B C 1
ATOM 7438 O O . GLY B 1 365 ? -33.594 10.266 3.631 1 89.19 365 GLY B O 1
ATOM 7439 N N . GLU B 1 366 ? -32.875 8.945 1.978 1 93.56 366 GLU B N 1
ATOM 7440 C CA . GLU B 1 366 ? -33.594 7.773 2.455 1 93.56 366 GLU B CA 1
ATOM 7441 C C . GLU B 1 366 ? -32.688 6.543 2.514 1 93.56 366 GLU B C 1
ATOM 7443 O O . GLU B 1 366 ? -31.719 6.445 1.771 1 93.56 366 GLU B O 1
ATOM 7448 N N . ARG B 1 367 ? -33.125 5.605 3.475 1 92 367 ARG B N 1
ATOM 7449 C CA . ARG B 1 367 ? -32.438 4.328 3.584 1 92 367 ARG B CA 1
ATOM 7450 C C . ARG B 1 367 ? -33 3.322 2.572 1 92 367 ARG B C 1
ATOM 7452 O O . ARG B 1 367 ? -34.188 3.238 2.363 1 92 367 ARG B O 1
ATOM 7459 N N . GLU B 1 368 ? -32.125 2.639 1.911 1 93.88 368 GLU B N 1
ATOM 7460 C CA . GLU B 1 368 ? -32.438 1.64 0.899 1 93.88 368 GLU B CA 1
ATOM 7461 C C . GLU B 1 368 ? -31.859 0.277 1.258 1 93.88 368 GLU B C 1
ATOM 7463 O O . GLU B 1 368 ? -30.922 0.189 2.053 1 93.88 368 GLU B O 1
ATOM 7468 N N . TYR B 1 369 ? -32.562 -0.735 0.773 1 93.06 369 TYR B N 1
ATOM 7469 C CA . TYR B 1 369 ? -32.094 -2.098 1.006 1 93.06 369 TYR B CA 1
ATOM 7470 C C . TYR B 1 369 ? -31.828 -2.82 -0.312 1 93.06 369 TYR B C 1
ATOM 7472 O O . TYR B 1 369 ? -32.594 -2.656 -1.271 1 93.06 369 TYR B O 1
ATOM 7480 N N . GLY B 1 370 ? -30.812 -3.457 -0.345 1 88.75 370 GLY B N 1
ATOM 7481 C CA . GLY B 1 370 ? -30.531 -4.297 -1.496 1 88.75 370 GLY B CA 1
ATOM 7482 C C . GLY B 1 370 ? -31.078 -5.707 -1.357 1 88.75 370 GLY B C 1
ATOM 7483 O O . GLY B 1 370 ? -31.984 -5.945 -0.562 1 88.75 370 GLY B O 1
ATOM 7484 N N . ASP B 1 371 ? -30.547 -6.695 -2.219 1 88.5 371 ASP B N 1
ATOM 7485 C CA . ASP B 1 371 ? -31.047 -8.07 -2.25 1 88.5 371 ASP B CA 1
ATOM 7486 C C . ASP B 1 371 ? -30.047 -9.031 -1.608 1 88.5 371 ASP B C 1
ATOM 7488 O O . ASP B 1 371 ? -30.266 -10.242 -1.615 1 88.5 371 ASP B O 1
ATOM 7492 N N . THR B 1 372 ? -29.094 -8.477 -1.031 1 88 372 THR B N 1
ATOM 7493 C CA . THR B 1 372 ? -28.047 -9.359 -0.505 1 88 372 THR B CA 1
ATOM 7494 C C . THR B 1 372 ? -28.094 -9.398 1.02 1 88 372 THR B C 1
ATOM 7496 O O . THR B 1 372 ? -28.375 -8.383 1.667 1 88 372 THR B O 1
ATOM 7499 N N . TYR B 1 373 ? -27.906 -10.594 1.543 1 93.12 373 TYR B N 1
ATOM 7500 C CA . TYR B 1 373 ? -27.828 -10.805 2.984 1 93.12 373 TYR B CA 1
ATOM 7501 C C . TYR B 1 373 ? -26.406 -11.133 3.412 1 93.12 373 TYR B C 1
ATOM 7503 O O . TYR B 1 373 ? -25.672 -11.789 2.676 1 93.12 373 TYR B O 1
ATOM 7511 N N . THR B 1 374 ? -26.062 -10.641 4.574 1 93.12 374 THR B N 1
ATOM 7512 C CA . THR B 1 374 ? -24.734 -10.812 5.117 1 93.12 374 THR B CA 1
ATOM 7513 C C . THR B 1 374 ? -24.766 -11.656 6.391 1 93.12 374 THR B C 1
ATOM 7515 O O . THR B 1 374 ? -25.688 -11.516 7.203 1 93.12 374 THR B O 1
ATOM 7518 N N . LYS B 1 375 ? -23.797 -12.578 6.543 1 94.19 375 LYS B N 1
ATOM 7519 C CA . LYS B 1 375 ? -23.656 -13.414 7.73 1 94.19 375 LYS B CA 1
ATOM 7520 C C . LYS B 1 375 ? -22.234 -13.375 8.266 1 94.19 375 LYS B C 1
ATOM 7522 O O . LYS B 1 375 ? -21.266 -13.359 7.484 1 94.19 375 LYS B O 1
ATOM 7527 N N . LEU B 1 376 ? -22.125 -13.297 9.57 1 91.94 376 LEU B N 1
ATOM 7528 C CA . LEU B 1 376 ? -20.812 -13.352 10.203 1 91.94 376 LEU B CA 1
ATOM 7529 C C . LEU B 1 376 ? -20.359 -14.789 10.391 1 91.94 376 LEU B C 1
ATOM 7531 O O . LEU B 1 376 ? -20.953 -15.539 11.164 1 91.94 376 LEU B O 1
ATOM 7535 N N . ASP B 1 377 ? -19.266 -15.195 9.773 1 87 377 ASP B N 1
ATOM 7536 C CA . ASP B 1 377 ? -18.703 -16.531 9.875 1 87 377 ASP B CA 1
ATOM 7537 C C . ASP B 1 377 ? -17.797 -16.672 11.102 1 87 377 ASP B C 1
ATOM 7539 O O . ASP B 1 377 ? -17.609 -15.703 11.844 1 87 377 ASP B O 1
ATOM 7543 N N . ASN B 1 378 ? -17.297 -17.859 11.32 1 84.81 378 ASN B N 1
ATOM 7544 C CA . ASN B 1 378 ? -16.422 -18.141 12.461 1 84.81 378 ASN B CA 1
ATOM 7545 C C . ASN B 1 378 ? -15.195 -17.234 12.461 1 84.81 378 ASN B C 1
ATOM 7547 O O . ASN B 1 378 ? -14.742 -16.797 13.516 1 84.81 378 ASN B O 1
ATOM 7551 N N . ASN B 1 379 ? -14.68 -16.859 11.336 1 88.38 379 ASN B N 1
ATOM 7552 C CA . ASN B 1 379 ? -13.539 -15.961 11.227 1 88.38 379 ASN B CA 1
ATOM 7553 C C . ASN B 1 379 ? -13.969 -14.547 10.859 1 88.38 379 ASN B C 1
ATOM 7555 O O . ASN B 1 379 ? -13.148 -13.727 10.438 1 88.38 379 ASN B O 1
ATOM 7559 N N . GLY B 1 380 ? -15.234 -14.352 11.148 1 92.88 380 GLY B N 1
ATOM 7560 C CA . GLY B 1 380 ? -15.773 -13.047 10.797 1 92.88 380 GLY B CA 1
ATOM 7561 C C . GLY B 1 380 ? -15.453 -11.977 11.828 1 92.88 380 GLY B C 1
ATOM 7562 O O . GLY B 1 380 ? -15.305 -12.273 13.016 1 92.88 380 GLY B O 1
ATOM 7563 N N . ILE B 1 381 ? -15.344 -10.711 11.391 1 95.69 381 ILE B N 1
ATOM 7564 C CA . ILE B 1 381 ? -15.133 -9.547 12.242 1 95.69 381 ILE B CA 1
ATOM 7565 C C . ILE B 1 381 ? -15.906 -8.352 11.695 1 95.69 381 ILE B C 1
ATOM 7567 O O . ILE B 1 381 ? -15.938 -8.125 10.484 1 95.69 381 ILE B O 1
ATOM 7571 N N . ILE B 1 382 ? -16.609 -7.691 12.555 1 96.75 382 ILE B N 1
ATOM 7572 C CA . ILE B 1 382 ? -17.406 -6.539 12.148 1 96.75 382 ILE B CA 1
ATOM 7573 C C . ILE B 1 382 ? -16.609 -5.258 12.352 1 96.75 382 ILE B C 1
ATOM 7575 O O . ILE B 1 382 ? -15.961 -5.082 13.383 1 96.75 382 ILE B O 1
ATOM 7579 N N . ILE B 1 383 ? -16.547 -4.398 11.352 1 97.62 383 ILE B N 1
ATOM 7580 C CA . ILE B 1 383 ? -15.898 -3.09 11.445 1 97.62 383 ILE B CA 1
ATOM 7581 C C . ILE B 1 383 ? -16.938 -1.989 11.273 1 97.62 383 ILE B C 1
ATOM 7583 O O . ILE B 1 383 ? -17.484 -1.801 10.188 1 97.62 383 ILE B O 1
ATOM 7587 N N . VAL B 1 384 ? -17.172 -1.263 12.344 1 96.19 384 VAL B N 1
ATOM 7588 C CA . VAL B 1 384 ? -18.156 -0.185 12.328 1 96.19 384 VAL B CA 1
ATOM 7589 C C . VAL B 1 384 ? -17.453 1.165 12.352 1 96.19 384 VAL B C 1
ATOM 7591 O O . VAL B 1 384 ? -16.562 1.395 13.18 1 96.19 384 VAL B O 1
ATOM 7594 N N . GLU B 1 385 ? -17.797 2.025 11.406 1 96.19 385 GLU B N 1
ATOM 7595 C CA . GLU B 1 385 ? -17.188 3.354 11.406 1 96.19 385 GLU B CA 1
ATOM 7596 C C . GLU B 1 385 ? -18.25 4.449 11.383 1 96.19 385 GLU B C 1
ATOM 7598 O O . GLU B 1 385 ? -19.297 4.293 10.75 1 96.19 385 GLU B O 1
ATOM 7603 N N . GLY B 1 386 ? -18.031 5.512 12.102 1 94.44 386 GLY B N 1
ATOM 7604 C CA . GLY B 1 386 ? -18.906 6.668 12.188 1 94.44 386 GLY B CA 1
ATOM 7605 C C . GLY B 1 386 ? -18.5 7.633 13.289 1 94.44 386 GLY B C 1
ATOM 7606 O O . GLY B 1 386 ? -17.703 7.293 14.164 1 94.44 386 GLY B O 1
ATOM 7607 N N . ILE B 1 387 ? -19.094 8.812 13.32 1 91.44 387 ILE B N 1
ATOM 7608 C CA . ILE B 1 387 ? -18.703 9.852 14.266 1 91.44 387 ILE B CA 1
ATOM 7609 C C . ILE B 1 387 ? -19.062 9.43 15.688 1 91.44 387 ILE B C 1
ATOM 7611 O O . ILE B 1 387 ? -18.422 9.852 16.641 1 91.44 387 ILE B O 1
ATOM 7615 N N . HIS B 1 388 ? -20 8.523 15.883 1 91.69 388 HIS B N 1
ATOM 7616 C CA . HIS B 1 388 ? -20.422 8.078 17.203 1 91.69 388 HIS B CA 1
ATOM 7617 C C . HIS B 1 388 ? -19.844 6.715 17.547 1 91.69 388 HIS B C 1
ATOM 7619 O O . HIS B 1 388 ? -20.281 6.07 18.5 1 91.69 388 HIS B O 1
ATOM 7625 N N . GLY B 1 389 ? -18.922 6.273 16.797 1 91.56 389 GLY B N 1
ATOM 7626 C CA . GLY B 1 389 ? -18.406 4.914 16.891 1 91.56 389 GLY B CA 1
ATOM 7627 C C . GLY B 1 389 ? -17.875 4.57 18.281 1 91.56 389 GLY B C 1
ATOM 7628 O O . GLY B 1 389 ? -17.922 3.412 18.688 1 91.56 389 GLY B O 1
ATOM 7629 N N . LEU B 1 390 ? -17.391 5.547 19.016 1 92.38 390 LEU B N 1
ATOM 7630 C CA . LEU B 1 390 ? -16.781 5.266 20.312 1 92.38 390 LEU B CA 1
ATOM 7631 C C . LEU B 1 390 ? -17.719 5.617 21.453 1 92.38 390 LEU B C 1
ATOM 7633 O O . LEU B 1 390 ? -17.328 5.539 22.625 1 92.38 390 LEU B O 1
ATOM 7637 N N . ASN B 1 391 ? -18.906 6.012 21.094 1 88.75 391 ASN B N 1
ATOM 7638 C CA . ASN B 1 391 ? -19.938 6.227 22.109 1 88.75 391 ASN B CA 1
ATOM 7639 C C . ASN B 1 391 ? -20.391 4.914 22.734 1 88.75 391 ASN B C 1
ATOM 7641 O O . ASN B 1 391 ? -20.906 4.039 22.047 1 88.75 391 ASN B O 1
ATOM 7645 N N . PRO B 1 392 ? -20.234 4.781 24 1 84.88 392 PRO B N 1
ATOM 7646 C CA . PRO B 1 392 ? -20.578 3.514 24.641 1 84.88 392 PRO B CA 1
ATOM 7647 C C . PRO B 1 392 ? -22.062 3.156 24.469 1 84.88 392 PRO B C 1
ATOM 7649 O O . PRO B 1 392 ? -22.422 1.979 24.516 1 84.88 392 PRO B O 1
ATOM 7652 N N . LYS B 1 393 ? -22.875 4.117 24.219 1 81.31 393 LYS B N 1
ATOM 7653 C CA . LYS B 1 393 ? -24.297 3.885 24.047 1 81.31 393 LYS B CA 1
ATOM 7654 C C . LYS B 1 393 ? -24.578 3.102 22.766 1 81.31 393 LYS B C 1
ATOM 7656 O O . LYS B 1 393 ? -25.594 2.42 22.656 1 81.31 393 LYS B O 1
ATOM 7661 N N . LEU B 1 394 ? -23.766 3.182 21.859 1 83.62 394 LEU B N 1
ATOM 7662 C CA . LEU B 1 394 ? -23.969 2.586 20.547 1 83.62 394 LEU B CA 1
ATOM 7663 C C . LEU B 1 394 ? -23.922 1.064 20.625 1 83.62 394 LEU B C 1
ATOM 7665 O O . LEU B 1 394 ? -24.656 0.377 19.922 1 83.62 394 LEU B O 1
ATOM 7669 N N . THR B 1 395 ? -23 0.573 21.531 1 82.44 395 THR B N 1
ATOM 7670 C CA . THR B 1 395 ? -22.766 -0.867 21.547 1 82.44 395 THR B CA 1
ATOM 7671 C C . THR B 1 395 ? -22.828 -1.396 22.984 1 82.44 395 THR B C 1
ATOM 7673 O O . THR B 1 395 ? -21.984 -2.193 23.391 1 82.44 395 THR B O 1
ATOM 7676 N N . SER B 1 396 ? -23.781 -0.983 23.625 1 80 396 SER B N 1
ATOM 7677 C CA . SER B 1 396 ? -23.891 -1.322 25.031 1 80 396 SER B CA 1
ATOM 7678 C C . SER B 1 396 ? -24.172 -2.809 25.234 1 80 396 SER B C 1
ATOM 7680 O O . SER B 1 396 ? -23.844 -3.381 26.266 1 80 396 SER B O 1
ATOM 7682 N N . LEU B 1 397 ? -24.688 -3.438 24.234 1 80.31 397 LEU B N 1
ATOM 7683 C CA . LEU B 1 397 ? -25.062 -4.84 24.344 1 80.31 397 LEU B CA 1
ATOM 7684 C C . LEU B 1 397 ? -23.906 -5.758 23.984 1 80.31 397 LEU B C 1
ATOM 7686 O O . LEU B 1 397 ? -23.984 -6.973 24.188 1 80.31 397 LEU B O 1
ATOM 7690 N N . VAL B 1 398 ? -22.844 -5.258 23.469 1 83.94 398 VAL B N 1
ATOM 7691 C CA . VAL B 1 398 ? -21.672 -6.043 23.094 1 83.94 398 VAL B CA 1
ATOM 7692 C C . VAL B 1 398 ? -20.641 -6 24.219 1 83.94 398 VAL B C 1
ATOM 7694 O O . VAL B 1 398 ? -20.281 -4.926 24.703 1 83.94 398 VAL B O 1
ATOM 7697 N N . PRO B 1 399 ? -20.156 -7.129 24.688 1 84.12 399 PRO B N 1
ATOM 7698 C CA . PRO B 1 399 ? -19.141 -7.145 25.734 1 84.12 399 PRO B CA 1
ATOM 7699 C C . PRO B 1 399 ? -17.875 -6.395 25.359 1 84.12 399 PRO B C 1
ATOM 7701 O O . PRO B 1 399 ? -17.438 -6.469 24.203 1 84.12 399 PRO B O 1
ATOM 7704 N N . GLU B 1 400 ? -17.25 -5.73 26.281 1 86.75 400 GLU B N 1
ATOM 7705 C CA . GLU B 1 400 ? -16.062 -4.926 26.062 1 86.75 400 GLU B CA 1
ATOM 7706 C C . GLU B 1 400 ? -14.906 -5.785 25.547 1 86.75 400 GLU B C 1
ATOM 7708 O O . GLU B 1 400 ? -14.094 -5.328 24.75 1 86.75 400 GLU B O 1
ATOM 7713 N N . LYS B 1 401 ? -14.852 -7.023 26 1 87.62 401 LYS B N 1
ATOM 7714 C CA . LYS B 1 401 ? -13.758 -7.918 25.625 1 87.62 401 LYS B CA 1
ATOM 7715 C C . LYS B 1 401 ? -13.797 -8.227 24.141 1 87.62 401 LYS B C 1
ATOM 7717 O O . LYS B 1 401 ? -12.781 -8.625 23.547 1 87.62 401 LYS B O 1
ATOM 7722 N N . ASP B 1 402 ? -14.945 -8.039 23.547 1 88.75 402 ASP B N 1
ATOM 7723 C CA . ASP B 1 402 ? -15.109 -8.375 22.141 1 88.75 402 ASP B CA 1
ATOM 7724 C C . ASP B 1 402 ? -14.906 -7.145 21.266 1 88.75 402 ASP B C 1
ATOM 7726 O O . ASP B 1 402 ? -14.961 -7.242 20.031 1 88.75 402 ASP B O 1
ATOM 7730 N N . LYS B 1 403 ? -14.57 -6.055 21.938 1 93.31 403 LYS B N 1
ATOM 7731 C CA . LYS B 1 403 ? -14.508 -4.793 21.203 1 93.31 403 LYS B CA 1
ATOM 7732 C C . LYS B 1 403 ? -13.062 -4.316 21.047 1 93.31 403 LYS B C 1
ATOM 7734 O O . LYS B 1 403 ? -12.211 -4.648 21.875 1 93.31 403 LYS B O 1
ATOM 7739 N N . TYR B 1 404 ? -12.766 -3.648 19.984 1 96.81 404 TYR B N 1
ATOM 7740 C CA . TYR B 1 404 ? -11.555 -2.869 19.766 1 96.81 404 TYR B CA 1
ATOM 7741 C C . TYR B 1 404 ? -11.883 -1.499 19.188 1 96.81 404 TYR B C 1
ATOM 7743 O O . TYR B 1 404 ? -12.547 -1.4 18.156 1 96.81 404 TYR B O 1
ATOM 7751 N N . LYS B 1 405 ? -11.43 -0.484 19.859 1 96 405 LYS B N 1
ATOM 7752 C CA . LYS B 1 405 ? -11.828 0.876 19.516 1 96 405 LYS B CA 1
ATOM 7753 C C . LYS B 1 405 ? -10.672 1.663 18.922 1 96 405 LYS B C 1
ATOM 7755 O O . LYS B 1 405 ? -9.562 1.664 19.469 1 96 405 LYS B O 1
ATOM 7760 N N . ILE B 1 406 ? -10.961 2.318 17.75 1 96.31 406 ILE B N 1
ATOM 7761 C CA . ILE B 1 406 ? -9.938 3.078 17.047 1 96.31 406 ILE B CA 1
ATOM 7762 C C . ILE B 1 406 ? -10.406 4.516 16.844 1 96.31 406 ILE B C 1
ATOM 7764 O O . ILE B 1 406 ? -11.547 4.75 16.438 1 96.31 406 ILE B O 1
ATOM 7768 N N . TYR B 1 407 ? -9.562 5.473 17.188 1 94.12 407 TYR B N 1
ATOM 7769 C CA . TYR B 1 407 ? -9.805 6.879 16.891 1 94.12 407 TYR B CA 1
ATOM 7770 C C . TYR B 1 407 ? -8.914 7.355 15.75 1 94.12 407 TYR B C 1
ATOM 7772 O O . TYR B 1 407 ? -7.695 7.176 15.789 1 94.12 407 TYR B O 1
ATOM 7780 N N . VAL B 1 408 ? -9.562 7.902 14.68 1 93.81 408 VAL B N 1
ATOM 7781 C CA . VAL B 1 408 ? -8.812 8.367 13.516 1 93.81 408 VAL B CA 1
ATOM 7782 C C . VAL B 1 408 ? -8.969 9.883 13.375 1 93.81 408 VAL B C 1
ATOM 7784 O O . VAL B 1 408 ? -10.07 10.414 13.516 1 93.81 408 VAL B O 1
ATOM 7787 N N . SER B 1 409 ? -7.828 10.531 13.117 1 88.44 409 SER B N 1
ATOM 7788 C CA . SER B 1 409 ? -7.859 11.969 12.852 1 88.44 409 SER B CA 1
ATOM 7789 C C . SER B 1 409 ? -6.605 12.422 12.117 1 88.44 409 SER B C 1
ATOM 7791 O O . SER B 1 409 ? -5.602 11.703 12.086 1 88.44 409 SER B O 1
ATOM 7793 N N . ALA B 1 410 ? -6.762 13.547 11.422 1 87.38 410 ALA B N 1
ATOM 7794 C CA . ALA B 1 410 ? -5.605 14.195 10.797 1 87.38 410 ALA B CA 1
ATOM 7795 C C . ALA B 1 410 ? -4.816 15.008 11.82 1 87.38 410 ALA B C 1
ATOM 7797 O O . ALA B 1 410 ? -4.945 16.234 11.875 1 87.38 410 ALA B O 1
ATOM 7798 N N . LEU B 1 411 ? -3.889 14.406 12.477 1 80.06 411 LEU B N 1
ATOM 7799 C CA . LEU B 1 411 ? -3.307 14.977 13.688 1 80.06 411 LEU B CA 1
ATOM 7800 C C . LEU B 1 411 ? -2.047 15.773 13.367 1 80.06 411 LEU B C 1
ATOM 7802 O O . LEU B 1 411 ? -1.818 16.844 13.938 1 80.06 411 LEU B O 1
ATOM 7806 N N . THR B 1 412 ? -1.213 15.172 12.484 1 70.06 412 THR B N 1
ATOM 7807 C CA . THR B 1 412 ? 0.143 15.695 12.344 1 70.06 412 THR B CA 1
ATOM 7808 C C . THR B 1 412 ? 0.317 16.391 11 1 70.06 412 THR B C 1
ATOM 7810 O O . THR B 1 412 ? 1.173 16 10.195 1 70.06 412 THR B O 1
ATOM 7813 N N . GLN B 1 413 ? -0.365 17.359 10.859 1 70.75 413 GLN B N 1
ATOM 7814 C CA . GLN B 1 413 ? -0.206 18.109 9.625 1 70.75 413 GLN B CA 1
ATOM 7815 C C . GLN B 1 413 ? 1.104 18.891 9.625 1 70.75 413 GLN B C 1
ATOM 7817 O O . GLN B 1 413 ? 1.646 19.219 10.688 1 70.75 413 GLN B O 1
ATOM 7822 N N . LEU B 1 414 ? 1.564 19.141 8.453 1 82.06 414 LEU B N 1
ATOM 7823 C CA . LEU B 1 414 ? 2.795 19.891 8.227 1 82.06 414 LEU B CA 1
ATOM 7824 C C . LEU B 1 414 ? 2.67 21.312 8.766 1 82.06 414 LEU B C 1
ATOM 7826 O O . LEU B 1 414 ? 1.627 21.953 8.609 1 82.06 414 LEU B O 1
ATOM 7830 N N . SER B 1 415 ? 3.719 21.75 9.414 1 89.06 415 SER B N 1
ATOM 7831 C CA . SER B 1 415 ? 3.777 23.141 9.844 1 89.06 415 SER B CA 1
ATOM 7832 C C . SER B 1 415 ? 4.309 24.031 8.727 1 89.06 415 SER B C 1
ATOM 7834 O O . SER B 1 415 ? 5.105 23.594 7.895 1 89.06 415 SER B O 1
ATOM 7836 N N . ILE B 1 416 ? 3.785 25.234 8.711 1 92.69 416 ILE B N 1
ATOM 7837 C CA . ILE B 1 416 ? 4.32 26.203 7.762 1 92.69 416 ILE B CA 1
ATOM 7838 C C . ILE B 1 416 ? 5.805 26.438 8.039 1 92.69 416 ILE B C 1
ATOM 7840 O O . ILE B 1 416 ? 6.629 26.375 7.125 1 92.69 416 ILE B O 1
ATOM 7844 N N . ASP B 1 417 ? 6.121 26.688 9.281 1 93.19 417 ASP B N 1
ATOM 7845 C CA . ASP B 1 417 ? 7.484 26.766 9.789 1 93.19 417 ASP B CA 1
ATOM 7846 C C . ASP B 1 417 ? 7.535 26.453 11.289 1 93.19 417 ASP B C 1
ATOM 7848 O O . ASP B 1 417 ? 6.605 25.859 11.828 1 93.19 417 ASP B O 1
ATOM 7852 N N . CYS B 1 418 ? 8.625 26.766 11.945 1 92.5 418 CYS B N 1
ATOM 7853 C CA . CYS B 1 418 ? 8.844 26.344 13.32 1 92.5 418 CYS B CA 1
ATOM 7854 C C . CYS B 1 418 ? 7.891 27.062 14.266 1 92.5 418 CYS B C 1
ATOM 7856 O O . CYS B 1 418 ? 7.711 26.641 15.414 1 92.5 418 CYS B O 1
ATOM 7858 N N . HIS B 1 419 ? 7.164 28.156 13.805 1 94.62 419 HIS B N 1
ATOM 7859 C CA . HIS B 1 419 ? 6.312 28.906 14.711 1 94.62 419 HIS B CA 1
ATOM 7860 C C . HIS B 1 419 ? 4.855 28.875 14.258 1 94.62 419 HIS B C 1
ATOM 7862 O O . HIS B 1 419 ? 3.955 29.234 15.023 1 94.62 419 HIS B O 1
ATOM 7868 N N . ASN B 1 420 ? 4.621 28.453 13.047 1 93.69 420 ASN B N 1
ATOM 7869 C CA . ASN B 1 420 ? 3.283 28.5 12.461 1 93.69 420 ASN B CA 1
ATOM 7870 C C . ASN B 1 420 ? 2.789 27.094 12.086 1 93.69 420 ASN B C 1
ATOM 7872 O O . ASN B 1 420 ? 3.334 26.469 11.18 1 93.69 420 ASN B O 1
ATOM 7876 N N . ARG B 1 421 ? 1.72 26.719 12.719 1 88.94 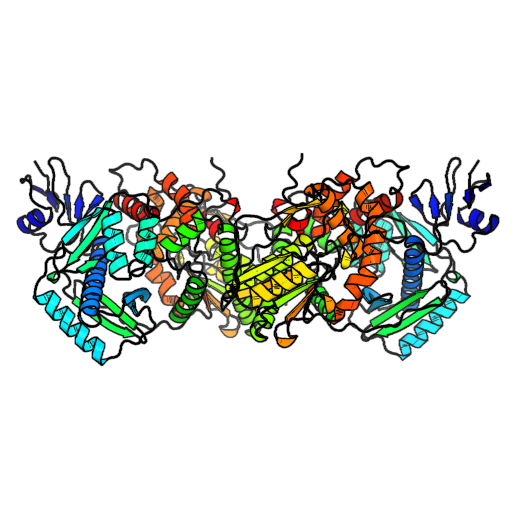421 ARG B N 1
ATOM 7877 C CA . ARG B 1 421 ? 1.133 25.422 12.445 1 88.94 421 ARG B CA 1
ATOM 7878 C C . ARG B 1 421 ? -0.109 25.547 11.57 1 88.94 421 ARG B C 1
ATOM 7880 O O . ARG B 1 421 ? -0.742 26.609 11.539 1 88.94 421 ARG B O 1
ATOM 7887 N N . ILE B 1 422 ? -0.351 24.516 10.914 1 87.12 422 ILE B N 1
ATOM 7888 C CA . ILE B 1 422 ? -1.632 24.422 10.219 1 87.12 422 ILE B CA 1
ATOM 7889 C C . ILE B 1 422 ? -2.617 23.625 11.07 1 87.12 422 ILE B C 1
ATOM 7891 O O . ILE B 1 422 ? -2.316 22.5 11.5 1 87.12 422 ILE B O 1
ATOM 7895 N N . SER B 1 423 ? -3.74 24.203 11.297 1 86.06 423 SER B N 1
ATOM 7896 C CA . SER B 1 423 ? -4.715 23.562 12.164 1 86.06 423 SER B CA 1
ATOM 7897 C C . SER B 1 423 ? -5.293 22.312 11.508 1 86.06 423 SER B C 1
ATOM 7899 O O . SER B 1 423 ? -5.52 22.281 10.297 1 86.06 423 SER B O 1
ATOM 7901 N N . THR B 1 424 ? -5.539 21.281 12.305 1 87.19 424 THR B N 1
ATOM 7902 C CA . THR B 1 424 ? -6.184 20.062 11.828 1 87.19 424 THR B CA 1
ATOM 7903 C C . THR B 1 424 ? -7.598 20.359 11.344 1 87.19 424 THR B C 1
ATOM 7905 O O . THR B 1 424 ? -8.078 19.719 10.406 1 87.19 424 THR B O 1
ATOM 7908 N N . THR B 1 425 ? -8.141 21.359 11.969 1 89.38 425 THR B N 1
ATOM 7909 C CA . THR B 1 425 ? -9.5 21.75 11.609 1 89.38 425 THR B CA 1
ATOM 7910 C C . THR B 1 425 ? -9.531 22.344 10.203 1 89.38 425 THR B C 1
ATOM 7912 O O . THR B 1 425 ? -10.445 22.062 9.422 1 89.38 425 THR B O 1
ATOM 7915 N N . ASP B 1 426 ? -8.531 23.141 9.906 1 91.56 426 ASP B N 1
ATOM 7916 C CA . ASP B 1 426 ? -8.453 23.719 8.57 1 91.56 426 ASP B CA 1
ATOM 7917 C C . ASP B 1 426 ? -8.242 22.641 7.508 1 91.56 426 ASP B C 1
ATOM 7919 O O . ASP B 1 426 ? -8.844 22.703 6.43 1 91.56 426 ASP B O 1
ATOM 7923 N N . MET B 1 427 ? -7.434 21.75 7.879 1 92.81 427 MET B N 1
ATOM 7924 C CA . MET B 1 427 ? -7.18 20.656 6.945 1 92.81 427 MET B CA 1
ATOM 7925 C C . MET B 1 427 ? -8.453 19.875 6.676 1 92.81 427 MET B C 1
ATOM 7927 O O . MET B 1 427 ? -8.766 19.562 5.523 1 92.81 427 MET B O 1
ATOM 7931 N N . ARG B 1 428 ? -9.156 19.5 7.695 1 95 428 ARG B N 1
ATOM 7932 C CA . ARG B 1 428 ? -10.406 18.75 7.555 1 95 428 ARG B CA 1
ATOM 7933 C C . ARG B 1 428 ? -11.445 19.562 6.797 1 95 428 ARG B C 1
ATOM 7935 O O . ARG B 1 428 ? -12.242 19 6.035 1 95 428 ARG B O 1
ATOM 7942 N N . LEU B 1 429 ? -11.422 20.859 7.027 1 95.75 429 LEU B N 1
ATOM 7943 C CA . LEU B 1 429 ? -12.352 21.719 6.301 1 95.75 429 LEU B CA 1
ATOM 7944 C C . LEU B 1 429 ? -12.07 21.672 4.801 1 95.75 429 LEU B C 1
ATOM 7946 O O . LEU B 1 429 ? -12.992 21.562 3.994 1 95.75 429 LEU B O 1
ATOM 7950 N N . MET B 1 430 ? -10.82 21.766 4.449 1 95.75 430 MET B N 1
ATOM 7951 C CA . MET B 1 430 ? -10.453 21.703 3.035 1 95.75 430 MET B CA 1
ATOM 7952 C C . MET B 1 430 ? -10.852 20.359 2.43 1 95.75 430 MET B C 1
ATOM 7954 O O . MET B 1 430 ? -11.359 20.312 1.309 1 95.75 430 MET B O 1
ATOM 7958 N N . ARG B 1 431 ? -10.586 19.266 3.184 1 96.25 431 ARG B N 1
ATOM 7959 C CA . ARG B 1 431 ? -11.055 17.953 2.756 1 96.25 431 ARG B CA 1
ATOM 7960 C C . ARG B 1 431 ? -12.562 17.953 2.49 1 96.25 431 ARG B C 1
ATOM 7962 O O . ARG B 1 431 ? -13.016 17.5 1.444 1 96.25 431 ARG B O 1
ATOM 7969 N N . ARG B 1 432 ? -13.305 18.5 3.387 1 95.94 432 ARG B N 1
ATOM 7970 C CA . ARG B 1 432 ? -14.766 18.484 3.334 1 95.94 432 ARG B CA 1
ATOM 7971 C C . ARG B 1 432 ? -15.281 19.328 2.172 1 95.94 432 ARG B C 1
ATOM 7973 O O . ARG B 1 432 ? -16.234 18.953 1.499 1 95.94 432 ARG B O 1
ATOM 7980 N N . MET B 1 433 ? -14.656 20.516 1.969 1 96.44 433 MET B N 1
ATOM 7981 C CA . MET B 1 433 ? -15.062 21.391 0.862 1 96.44 433 MET B CA 1
ATOM 7982 C C . MET B 1 433 ? -15.008 20.625 -0.463 1 96.44 433 MET B C 1
ATOM 7984 O O . MET B 1 433 ? -15.969 20.672 -1.239 1 96.44 433 MET B O 1
ATOM 7988 N N . VAL B 1 434 ? -13.945 19.938 -0.659 1 95.88 434 VAL B N 1
ATOM 7989 C CA . VAL B 1 434 ? -13.734 19.234 -1.916 1 95.88 434 VAL B CA 1
ATOM 7990 C C . VAL B 1 434 ? -14.688 18.047 -2.004 1 95.88 434 VAL B C 1
ATOM 7992 O O . VAL B 1 434 ? -15.359 17.859 -3.018 1 95.88 434 VAL B O 1
ATOM 7995 N N . ARG B 1 435 ? -14.75 17.266 -0.955 1 94 435 ARG B N 1
ATOM 7996 C CA . ARG B 1 435 ? -15.609 16.078 -0.932 1 94 435 ARG B CA 1
ATOM 7997 C C . ARG B 1 435 ? -17.062 16.469 -1.155 1 94 435 ARG B C 1
ATOM 7999 O O . ARG B 1 435 ? -17.766 15.82 -1.94 1 94 435 ARG B O 1
ATOM 8006 N N . ASP B 1 436 ? -17.578 17.484 -0.396 1 92.44 436 ASP B N 1
ATOM 8007 C CA . ASP B 1 436 ? -18.984 17.891 -0.481 1 92.44 436 ASP B CA 1
ATOM 8008 C C . ASP B 1 436 ? -19.344 18.359 -1.893 1 92.44 436 ASP B C 1
ATOM 8010 O O . ASP B 1 436 ? -20.438 18.094 -2.379 1 92.44 436 ASP B O 1
ATOM 8014 N N . PHE B 1 437 ? -18.422 19.016 -2.479 1 90.94 437 PHE B N 1
ATOM 8015 C CA . PHE B 1 437 ? -18.656 19.5 -3.834 1 90.94 437 PHE B CA 1
ATOM 8016 C C . PHE B 1 437 ? -18.656 18.328 -4.824 1 90.94 437 PHE B C 1
ATOM 8018 O O . PHE B 1 437 ? -19.578 18.219 -5.648 1 90.94 437 PHE B O 1
ATOM 8025 N N . VAL B 1 438 ? -17.703 17.453 -4.742 1 87.12 438 VAL B N 1
ATOM 8026 C CA . VAL B 1 438 ? -17.484 16.391 -5.73 1 87.12 438 VAL B CA 1
ATOM 8027 C C . VAL B 1 438 ? -18.5 15.281 -5.539 1 87.12 438 VAL B C 1
ATOM 8029 O O . VAL B 1 438 ? -19 14.719 -6.516 1 87.12 438 VAL B O 1
ATOM 8032 N N . GLN B 1 439 ? -18.844 15.023 -4.305 1 83.88 439 GLN B N 1
ATOM 8033 C CA . GLN B 1 439 ? -19.594 13.789 -4.055 1 83.88 439 GLN B CA 1
ATOM 8034 C C . GLN B 1 439 ? -21.016 14.086 -3.604 1 83.88 439 GLN B C 1
ATOM 8036 O O . GLN B 1 439 ? -21.891 13.211 -3.676 1 83.88 439 GLN B O 1
ATOM 8041 N N . ARG B 1 440 ? -21.266 15.297 -3.107 1 83 440 ARG B N 1
ATOM 8042 C CA . ARG B 1 440 ? -22.562 15.539 -2.49 1 83 440 ARG B CA 1
ATOM 8043 C C . ARG B 1 440 ? -23.281 16.703 -3.164 1 83 440 ARG B C 1
ATOM 8045 O O . ARG B 1 440 ? -24.359 17.109 -2.73 1 83 440 ARG B O 1
ATOM 8052 N N . ASP B 1 441 ? -22.672 17.312 -4.219 1 85.12 441 ASP B N 1
ATOM 8053 C CA . ASP B 1 441 ? -23.234 18.422 -4.984 1 85.12 441 ASP B CA 1
ATOM 8054 C C . ASP B 1 441 ? -23.625 19.578 -4.074 1 85.12 441 ASP B C 1
ATOM 8056 O O . ASP B 1 441 ? -24.719 20.125 -4.18 1 85.12 441 ASP B O 1
ATOM 8060 N N . LYS B 1 442 ? -22.781 19.859 -3.121 1 89.94 442 LYS B N 1
ATOM 8061 C CA . LYS B 1 442 ? -22.969 20.984 -2.199 1 89.94 442 LYS B CA 1
ATOM 8062 C C . LYS B 1 442 ? -22.109 22.172 -2.592 1 89.94 442 LYS B C 1
ATOM 8064 O O . LYS B 1 442 ? -20.969 22 -3.016 1 89.94 442 LYS B O 1
ATOM 8069 N N . SER B 1 443 ? -22.641 23.312 -2.434 1 91.69 443 SER B N 1
ATOM 8070 C CA . SER B 1 443 ? -21.875 24.516 -2.727 1 91.69 443 SER B CA 1
ATOM 8071 C C . SER B 1 443 ? -20.875 24.828 -1.62 1 91.69 443 SER B C 1
ATOM 8073 O O . SER B 1 443 ? -21.031 24.344 -0.491 1 91.69 443 SER B O 1
ATOM 8075 N N . VAL B 1 444 ? -19.906 25.594 -1.977 1 93.88 444 VAL B N 1
ATOM 8076 C CA . VAL B 1 444 ? -18.891 25.984 -1.006 1 93.88 444 VAL B CA 1
ATOM 8077 C C . VAL B 1 444 ? -19.531 26.797 0.12 1 93.88 444 VAL B C 1
ATOM 8079 O O . VAL B 1 444 ? -19.188 26.641 1.289 1 93.88 444 VAL B O 1
ATOM 8082 N N . ASP B 1 445 ? -20.531 27.578 -0.219 1 93.88 445 ASP B N 1
ATOM 8083 C CA . ASP B 1 445 ? -21.234 28.391 0.778 1 93.88 445 ASP B CA 1
ATOM 8084 C C . ASP B 1 445 ? -21.969 27.5 1.784 1 93.88 445 ASP B C 1
ATOM 8086 O O . ASP B 1 445 ? -21.938 27.766 2.988 1 93.88 445 ASP B O 1
ATOM 8090 N N . ASP B 1 446 ? -22.516 26.516 1.296 1 91.88 446 ASP B N 1
ATOM 8091 C CA . ASP B 1 446 ? -23.234 25.594 2.172 1 91.88 446 ASP B CA 1
ATOM 8092 C C . ASP B 1 446 ? -22.281 24.891 3.129 1 91.88 446 ASP B C 1
ATOM 8094 O O . ASP B 1 446 ? -22.547 24.797 4.328 1 91.88 446 ASP B O 1
ATOM 8098 N N . THR B 1 447 ? -21.219 24.422 2.619 1 94.38 447 THR B N 1
ATOM 8099 C CA . THR B 1 447 ? -20.234 23.703 3.432 1 94.38 447 THR B CA 1
ATOM 8100 C C . THR B 1 447 ? -19.656 24.625 4.508 1 94.38 447 THR B C 1
ATOM 8102 O O . THR B 1 447 ? -19.594 24.25 5.684 1 94.38 447 THR B O 1
ATOM 8105 N N . LEU B 1 448 ? -19.281 25.812 4.117 1 95.38 448 LEU B N 1
ATOM 8106 C CA . LEU B 1 448 ? -18.641 26.75 5.039 1 95.38 448 LEU B CA 1
ATOM 8107 C C . LEU B 1 448 ? -19.625 27.234 6.094 1 95.38 448 LEU B C 1
ATOM 8109 O O . LEU B 1 448 ? -19.266 27.422 7.254 1 95.38 448 LEU B O 1
ATOM 8113 N N . SER B 1 449 ? -20.859 27.375 5.727 1 92.56 449 SER B N 1
ATOM 8114 C CA . SER B 1 449 ? -21.875 27.875 6.656 1 92.56 449 SER B CA 1
ATOM 8115 C C . SER B 1 449 ? -22.234 26.812 7.695 1 92.56 449 SER B C 1
ATOM 8117 O O . SER B 1 449 ? -22.578 27.141 8.828 1 92.56 449 SER B O 1
ATOM 8119 N N . GLU B 1 450 ? -22.062 25.594 7.363 1 90.94 450 GLU B N 1
ATOM 8120 C CA . GLU B 1 450 ? -22.406 24.484 8.266 1 90.94 450 GLU B CA 1
ATOM 8121 C C . GLU B 1 450 ? -21.219 24.125 9.164 1 90.94 450 GLU B C 1
ATOM 8123 O O . GLU B 1 450 ? -21.406 23.484 10.211 1 90.94 450 GLU B O 1
ATOM 8128 N N . TRP B 1 451 ? -20.062 24.531 8.781 1 92.19 451 TRP B N 1
ATOM 8129 C CA . TRP B 1 451 ? -18.844 24.031 9.391 1 92.19 451 TRP B CA 1
ATOM 8130 C C . TRP B 1 451 ? -18.797 24.375 10.883 1 92.19 451 TRP B C 1
ATOM 8132 O O . TRP B 1 451 ? -18.438 23.531 11.703 1 92.19 451 TRP B O 1
ATOM 8142 N N . PRO B 1 452 ? -19.25 25.625 11.297 1 88.56 452 PRO B N 1
ATOM 8143 C CA . PRO B 1 452 ? -19.203 25.922 12.727 1 88.56 452 PRO B CA 1
ATOM 8144 C C . PRO B 1 452 ? -20.078 24.984 13.555 1 88.56 452 PRO B C 1
ATOM 8146 O O . PRO B 1 452 ? -19.688 24.562 14.641 1 88.56 452 PRO B O 1
ATOM 8149 N N . ARG B 1 453 ? -21.156 24.625 13.039 1 87.94 453 ARG B N 1
ATOM 8150 C CA . ARG B 1 453 ? -22.062 23.703 13.734 1 87.94 453 ARG B CA 1
ATOM 8151 C C . ARG B 1 453 ? -21.469 22.297 13.789 1 87.94 453 ARG B C 1
ATOM 8153 O O . ARG B 1 453 ? -21.578 21.625 14.812 1 87.94 453 ARG B O 1
ATOM 8160 N N . VAL B 1 454 ? -20.922 21.891 12.719 1 90.06 454 VAL B N 1
ATOM 8161 C CA . VAL B 1 454 ? -20.281 20.578 12.648 1 90.06 454 VAL B CA 1
ATOM 8162 C C . VAL B 1 454 ? -19.172 20.484 13.68 1 90.06 454 VAL B C 1
ATOM 8164 O O . VAL B 1 454 ? -19.062 19.5 14.422 1 90.06 454 VAL B O 1
ATOM 8167 N N . HIS B 1 455 ? -18.391 21.531 13.711 1 88.62 455 HIS B N 1
ATOM 8168 C CA . HIS B 1 455 ? -17.266 21.578 14.633 1 88.62 455 HIS B CA 1
ATOM 8169 C C . HIS B 1 455 ? -17.734 21.578 16.078 1 88.62 455 HIS B C 1
ATOM 8171 O O . HIS B 1 455 ? -17.156 20.891 16.938 1 88.62 455 HIS B O 1
ATOM 8177 N N . ALA B 1 456 ? -18.766 22.281 16.375 1 86.69 456 ALA B N 1
ATOM 8178 C CA . ALA B 1 456 ? -19.328 22.312 17.719 1 86.69 456 ALA B CA 1
ATOM 8179 C C . ALA B 1 456 ? -19.859 20.938 18.125 1 86.69 456 ALA B C 1
ATOM 8181 O O . ALA B 1 456 ? -19.672 20.516 19.281 1 86.69 456 ALA B O 1
ATOM 8182 N N . ALA B 1 457 ? -20.469 20.312 17.219 1 88.38 457 ALA B N 1
ATOM 8183 C CA . ALA B 1 457 ? -21.047 19 17.484 1 88.38 457 ALA B CA 1
ATOM 8184 C C . ALA B 1 457 ? -19.953 17.984 17.797 1 88.38 457 ALA B C 1
ATOM 8186 O O . ALA B 1 457 ? -20.172 17.031 18.562 1 88.38 457 ALA B O 1
ATOM 8187 N N . GLU B 1 458 ? -18.797 18.156 17.25 1 90.44 458 GLU B N 1
ATOM 8188 C CA . GLU B 1 458 ? -17.688 17.234 17.5 1 90.44 458 GLU B CA 1
ATOM 8189 C C . GLU B 1 458 ? -17.234 17.297 18.953 1 90.44 458 GLU B C 1
ATOM 8191 O O . GLU B 1 458 ? -16.812 16.281 19.516 1 90.44 458 GLU B O 1
ATOM 8196 N N . TYR B 1 459 ? -17.344 18.438 19.547 1 86.19 459 TYR B N 1
ATOM 8197 C CA . TYR B 1 459 ? -16.953 18.609 20.938 1 86.19 459 TYR B CA 1
ATOM 8198 C C . TYR B 1 459 ? -17.906 17.875 21.875 1 86.19 459 TYR B C 1
ATOM 8200 O O . TYR B 1 459 ? -17.547 17.547 23 1 86.19 459 TYR B O 1
ATOM 8208 N N . ILE B 1 460 ? -19.016 17.578 21.344 1 85.75 460 ILE B N 1
ATOM 8209 C CA . ILE B 1 460 ? -20.031 16.906 22.141 1 85.75 460 ILE B CA 1
ATOM 8210 C C . ILE B 1 460 ? -20.016 15.414 21.844 1 85.75 460 ILE B C 1
ATOM 8212 O O . ILE B 1 460 ? -20.062 14.586 22.75 1 85.75 460 ILE B O 1
ATOM 8216 N N . ASN B 1 461 ? -19.859 15.141 20.578 1 88.81 461 ASN B N 1
ATOM 8217 C CA . ASN B 1 461 ? -20.203 13.789 20.156 1 88.81 461 ASN B CA 1
ATOM 8218 C C . ASN B 1 461 ? -18.938 12.977 19.828 1 88.81 461 ASN B C 1
ATOM 8220 O O . ASN B 1 461 ? -19 11.75 19.75 1 88.81 461 ASN B O 1
ATOM 8224 N N . VAL B 1 462 ? -17.781 13.602 19.656 1 91.19 462 VAL B N 1
ATOM 8225 C CA . VAL B 1 462 ? -16.625 12.875 19.125 1 91.19 462 VAL B CA 1
ATOM 8226 C C . VAL B 1 462 ? -15.461 12.984 20.109 1 91.19 462 VAL B C 1
ATOM 8228 O O . VAL B 1 462 ? -15.07 11.992 20.734 1 91.19 462 VAL B O 1
ATOM 8231 N N . PHE B 1 463 ? -15.047 14.188 20.5 1 85.44 463 PHE B N 1
ATOM 8232 C CA . PHE B 1 463 ? -13.797 14.438 21.203 1 85.44 463 PHE B CA 1
ATOM 8233 C C . PHE B 1 463 ? -13.852 13.875 22.625 1 85.44 463 PHE B C 1
ATOM 8235 O O . PHE B 1 463 ? -12.867 13.336 23.109 1 85.44 463 PHE B O 1
ATOM 8242 N N . PRO B 1 464 ? -14.992 13.883 23.297 1 83.56 464 PRO B N 1
ATOM 8243 C CA . PRO B 1 464 ? -15.031 13.352 24.656 1 83.56 464 PRO B CA 1
ATOM 8244 C C . PRO B 1 464 ? -14.758 11.852 24.719 1 83.56 464 PRO B C 1
ATOM 8246 O O . PRO B 1 464 ? -14.344 11.336 25.766 1 83.56 464 PRO B O 1
ATOM 8249 N N . TYR B 1 465 ? -14.898 11.234 23.625 1 87.06 465 TYR B N 1
ATOM 8250 C CA . TYR B 1 465 ? -14.797 9.773 23.609 1 87.06 465 TYR B CA 1
ATOM 8251 C C . TYR B 1 465 ? -13.445 9.328 23.062 1 87.06 465 TYR B C 1
ATOM 8253 O O . TYR B 1 465 ? -13.172 8.133 22.969 1 87.06 465 TYR B O 1
ATOM 8261 N N . GLN B 1 466 ? -12.633 10.195 22.719 1 84.38 466 GLN B N 1
ATOM 8262 C CA . GLN B 1 466 ? -11.328 9.891 22.141 1 84.38 466 GLN B CA 1
ATOM 8263 C C . GLN B 1 466 ? -10.516 9 23.078 1 84.38 466 GLN B C 1
ATOM 8265 O O . GLN B 1 466 ? -9.797 8.102 22.625 1 84.38 466 GLN B O 1
ATOM 8270 N N . ASN B 1 467 ? -10.656 9.219 24.328 1 80 467 ASN B N 1
ATOM 8271 C CA . ASN B 1 467 ? -9.859 8.5 25.312 1 80 467 ASN B CA 1
ATOM 8272 C C . ASN B 1 467 ? -10.344 7.062 25.484 1 80 467 ASN B C 1
ATOM 8274 O O . ASN B 1 467 ? -9.656 6.238 26.094 1 80 467 ASN B O 1
ATOM 8278 N N . GLU B 1 468 ? -11.414 6.785 24.875 1 83.88 468 GLU B N 1
ATOM 8279 C CA . GLU B 1 468 ? -11.93 5.418 24.922 1 83.88 468 GLU B CA 1
ATOM 8280 C C . GLU B 1 468 ? -11.219 4.535 23.891 1 83.88 468 GLU B C 1
ATOM 8282 O O . GLU B 1 468 ? -11.312 3.309 23.953 1 83.88 468 GLU B O 1
ATOM 8287 N N . ALA B 1 469 ? -10.445 5.148 23.062 1 91 469 ALA B N 1
ATOM 8288 C CA . ALA B 1 469 ? -9.844 4.41 21.953 1 91 469 ALA B CA 1
ATOM 8289 C C . ALA B 1 469 ? -8.688 3.537 22.438 1 91 469 ALA B C 1
ATOM 8291 O O . ALA B 1 469 ? -7.926 3.938 23.328 1 91 469 ALA B O 1
ATOM 8292 N N . ASP B 1 470 ? -8.594 2.367 21.938 1 92.31 470 ASP B N 1
ATOM 8293 C CA . ASP B 1 470 ? -7.465 1.471 22.172 1 92.31 470 ASP B CA 1
ATOM 8294 C C . ASP B 1 470 ? -6.258 1.874 21.328 1 92.31 470 ASP B C 1
ATOM 8296 O O . ASP B 1 470 ? -5.113 1.623 21.719 1 92.31 470 ASP B O 1
ATOM 8300 N N . SER B 1 471 ? -6.562 2.414 20.172 1 92.38 471 SER B N 1
ATOM 8301 C CA . SER B 1 471 ? -5.523 2.904 19.266 1 92.38 471 SER B CA 1
ATOM 8302 C C . SER B 1 471 ? -5.945 4.207 18.594 1 92.38 471 SER B C 1
ATOM 8304 O O . SER B 1 471 ? -7.133 4.434 18.359 1 92.38 471 SER B O 1
ATOM 8306 N N . ILE B 1 472 ? -5.012 5.062 18.391 1 90.5 472 ILE B N 1
ATOM 8307 C CA . ILE B 1 472 ? -5.211 6.305 17.656 1 90.5 472 ILE B CA 1
ATOM 8308 C C . ILE B 1 472 ? -4.375 6.293 16.375 1 90.5 472 ILE B C 1
ATOM 8310 O O . ILE B 1 472 ? -3.217 5.875 16.391 1 90.5 472 ILE B O 1
ATOM 8314 N N . ILE B 1 473 ? -4.992 6.672 15.328 1 91.56 473 ILE B N 1
ATOM 8315 C CA . ILE B 1 473 ? -4.297 6.672 14.047 1 91.56 473 ILE B CA 1
ATOM 8316 C C . ILE B 1 473 ? -4.297 8.078 13.461 1 91.56 473 ILE B C 1
ATOM 8318 O O . ILE B 1 473 ? -5.297 8.797 13.555 1 91.56 473 ILE B O 1
ATOM 8322 N N . ASP B 1 474 ? -3.141 8.469 12.938 1 91.38 474 ASP B N 1
ATOM 8323 C CA . ASP B 1 474 ? -2.984 9.742 12.242 1 91.38 474 ASP B CA 1
ATOM 8324 C C . ASP B 1 474 ? -3.217 9.594 10.742 1 91.38 474 ASP B C 1
ATOM 8326 O O . ASP B 1 474 ? -2.443 8.922 10.055 1 91.38 474 ASP B O 1
ATOM 8330 N N . SER B 1 475 ? -4.242 10.211 10.234 1 93.31 475 SER B N 1
ATOM 8331 C CA . SER B 1 475 ? -4.609 10.07 8.828 1 93.31 475 SER B CA 1
ATOM 8332 C C . SER B 1 475 ? -4.023 11.195 7.988 1 93.31 475 SER B C 1
ATOM 8334 O O . SER B 1 475 ? -4.359 11.344 6.809 1 93.31 475 SER B O 1
ATOM 8336 N N . SER B 1 476 ? -3.146 12 8.531 1 91.25 476 SER B N 1
ATOM 8337 C CA . SER B 1 476 ? -2.564 13.117 7.809 1 91.25 476 SER B CA 1
ATOM 8338 C C . SER B 1 476 ? -1.633 12.641 6.699 1 91.25 476 SER B C 1
ATOM 8340 O O . SER B 1 476 ? -0.928 11.641 6.863 1 91.25 476 SER B O 1
ATOM 8342 N N . LEU B 1 477 ? -1.671 13.32 5.625 1 91.81 477 LEU B N 1
ATOM 8343 C CA . LEU B 1 477 ? -0.75 13.125 4.512 1 91.81 477 LEU B CA 1
ATOM 8344 C C . LEU B 1 477 ? 0.065 14.391 4.254 1 91.81 477 LEU B C 1
ATOM 8346 O O . LEU B 1 477 ? -0.499 15.469 4.074 1 91.81 477 LEU B O 1
ATOM 8350 N N . ILE B 1 478 ? 1.298 14.297 4.148 1 88.81 478 ILE B N 1
ATOM 8351 C CA . ILE B 1 478 ? 2.182 15.453 4.094 1 88.81 478 ILE B CA 1
ATOM 8352 C C . ILE B 1 478 ? 1.966 16.203 2.783 1 88.81 478 ILE B C 1
ATOM 8354 O O . ILE B 1 478 ? 2.146 17.422 2.723 1 88.81 478 ILE B O 1
ATOM 8358 N N . TYR B 1 479 ? 1.517 15.492 1.744 1 91.94 479 TYR B N 1
ATOM 8359 C CA . TYR B 1 479 ? 1.436 16.078 0.413 1 91.94 479 TYR B CA 1
ATOM 8360 C C . TYR B 1 479 ? 0.014 16.531 0.1 1 91.94 479 TYR B C 1
ATOM 8362 O O . TYR B 1 479 ? -0.252 17.078 -0.979 1 91.94 479 TYR B O 1
ATOM 8370 N N . GLU B 1 480 ? -0.952 16.375 0.987 1 93.75 480 GLU B N 1
ATOM 8371 C CA . GLU B 1 480 ? -2.363 16.469 0.628 1 93.75 480 GLU B CA 1
ATOM 8372 C C . GLU B 1 480 ? -2.756 17.906 0.304 1 93.75 480 GLU B C 1
ATOM 8374 O O . GLU B 1 480 ? -3.561 18.141 -0.597 1 93.75 480 GLU B O 1
ATOM 8379 N N . ILE B 1 481 ? -2.176 18.922 1.053 1 94.44 481 ILE B N 1
ATOM 8380 C CA . ILE B 1 481 ? -2.564 20.297 0.792 1 94.44 481 ILE B CA 1
ATOM 8381 C C . ILE B 1 481 ? -2.088 20.719 -0.597 1 94.44 481 ILE B C 1
ATOM 8383 O O . ILE B 1 481 ? -2.775 21.453 -1.299 1 94.44 481 ILE B O 1
ATOM 8387 N N . ASN B 1 482 ? -0.9 20.234 -1.008 1 94.81 482 ASN B N 1
ATOM 8388 C CA . ASN B 1 482 ? -0.37 20.516 -2.336 1 94.81 482 ASN B CA 1
ATOM 8389 C C . ASN B 1 482 ? -1.294 20 -3.432 1 94.81 482 ASN B C 1
ATOM 8391 O O . ASN B 1 482 ? -1.357 20.562 -4.523 1 94.81 482 ASN B O 1
ATOM 8395 N N . ILE B 1 483 ? -2.025 18.938 -3.15 1 95 483 ILE B N 1
ATOM 8396 C CA . ILE B 1 483 ? -2.971 18.359 -4.098 1 95 483 ILE B CA 1
ATOM 8397 C C . ILE B 1 483 ? -4.32 19.062 -3.975 1 95 483 ILE B C 1
ATOM 8399 O O . ILE B 1 483 ? -4.93 19.438 -4.98 1 95 483 ILE B O 1
ATOM 8403 N N . LEU B 1 484 ? -4.805 19.328 -2.775 1 95.5 484 LEU B N 1
ATOM 8404 C CA . LEU B 1 484 ? -6.121 19.906 -2.52 1 95.5 484 LEU B CA 1
ATOM 8405 C C . LEU B 1 484 ? -6.184 21.344 -3.012 1 95.5 484 LEU B C 1
ATOM 8407 O O . LEU B 1 484 ? -7.266 21.859 -3.312 1 95.5 484 LEU B O 1
ATOM 8411 N N . LYS B 1 485 ? -5 22.031 -3.059 1 96.06 485 LYS B N 1
ATOM 8412 C CA . LYS B 1 485 ? -4.922 23.453 -3.4 1 96.06 485 LYS B CA 1
ATOM 8413 C C . LYS B 1 485 ? -5.672 23.75 -4.695 1 96.06 485 LYS B C 1
ATOM 8415 O O . LYS B 1 485 ? -6.512 24.641 -4.742 1 96.06 485 LYS B O 1
ATOM 8420 N N . LYS B 1 486 ? -5.461 22.969 -5.77 1 95.25 486 LYS B N 1
ATOM 8421 C CA . LYS B 1 486 ? -6.102 23.234 -7.055 1 95.25 486 LYS B CA 1
ATOM 8422 C C . LYS B 1 486 ? -7.617 23.062 -6.961 1 95.25 486 LYS B C 1
ATOM 8424 O O . LYS B 1 486 ? -8.375 23.828 -7.566 1 95.25 486 LYS B O 1
ATOM 8429 N N . TYR B 1 487 ? -8.102 22.125 -6.184 1 94.75 487 TYR B N 1
ATOM 8430 C CA . TYR B 1 487 ? -9.531 21.875 -6.035 1 94.75 487 TYR B CA 1
ATOM 8431 C C . TYR B 1 487 ? -10.195 23 -5.246 1 94.75 487 TYR B C 1
ATOM 8433 O O . TYR B 1 487 ? -11.242 23.5 -5.652 1 94.75 487 TYR B O 1
ATOM 8441 N N . VAL B 1 488 ? -9.539 23.391 -4.156 1 96.19 488 VAL B N 1
ATOM 8442 C CA . VAL B 1 488 ? -10.102 24.422 -3.295 1 96.19 488 VAL B CA 1
ATOM 8443 C C . VAL B 1 488 ? -10.125 25.766 -4.035 1 96.19 488 VAL B C 1
ATOM 8445 O O . VAL B 1 488 ? -11.125 26.469 -4.012 1 96.19 488 VAL B O 1
ATOM 8448 N N . LEU B 1 489 ? -9.016 26.078 -4.723 1 95.75 489 LEU B N 1
ATOM 8449 C CA . LEU B 1 489 ? -8.938 27.328 -5.449 1 95.75 489 LEU B CA 1
ATOM 8450 C C . LEU B 1 489 ? -9.992 27.391 -6.555 1 95.75 489 LEU B C 1
ATOM 8452 O O . LEU B 1 489 ? -10.578 28.438 -6.809 1 95.75 489 LEU B O 1
ATOM 8456 N N . LYS B 1 490 ? -10.211 26.281 -7.145 1 93.19 490 LYS B N 1
ATOM 8457 C CA . LYS B 1 490 ? -11.234 26.219 -8.18 1 93.19 490 LYS B CA 1
ATOM 8458 C C . LYS B 1 490 ? -12.625 26.453 -7.598 1 93.19 490 LYS B C 1
ATOM 8460 O O . LYS B 1 490 ? -13.453 27.125 -8.211 1 93.19 490 LYS B O 1
ATOM 8465 N N . LEU B 1 491 ? -12.898 25.938 -6.445 1 93.81 491 LEU B N 1
ATOM 8466 C CA . LEU B 1 491 ? -14.195 26.047 -5.789 1 93.81 491 LEU B CA 1
ATOM 8467 C C . LEU B 1 491 ? -14.469 27.5 -5.391 1 93.81 491 LEU B C 1
ATOM 8469 O O . LEU B 1 491 ? -15.625 27.938 -5.363 1 93.81 491 LEU B O 1
ATOM 8473 N N . VAL B 1 492 ? -13.414 28.219 -5.156 1 95.12 492 VAL B N 1
ATOM 8474 C CA . VAL B 1 492 ? -13.633 29.547 -4.57 1 95.12 492 VAL B CA 1
ATOM 8475 C C . VAL B 1 492 ? -13.242 30.625 -5.57 1 95.12 492 VAL B C 1
ATOM 8477 O O . VAL B 1 492 ? -13.227 31.812 -5.234 1 95.12 492 VAL B O 1
ATOM 8480 N N . ASP B 1 493 ? -13.008 30.047 -6.73 1 87 493 ASP B N 1
ATOM 8481 C CA . ASP B 1 493 ? -12.648 30.969 -7.797 1 87 493 ASP B CA 1
ATOM 8482 C C . ASP B 1 493 ? -13.781 31.953 -8.078 1 87 493 ASP B C 1
ATOM 8484 O O . ASP B 1 493 ? -14.93 31.547 -8.281 1 87 493 ASP B O 1
ATOM 8488 N N . ASN B 1 494 ? -13.641 33.312 -7.887 1 87.25 494 ASN B N 1
ATOM 8489 C CA . ASN B 1 494 ? -14.57 34.406 -8.18 1 87.25 494 ASN B CA 1
ATOM 8490 C C . ASN B 1 494 ? -15.68 34.469 -7.133 1 87.25 494 ASN B C 1
ATOM 8492 O O . ASN B 1 494 ? -16.828 34.812 -7.457 1 87.25 494 ASN B O 1
ATOM 8496 N N . TYR B 1 495 ? -15.43 33.875 -6.066 1 92.12 495 TYR B N 1
ATOM 8497 C CA . TYR B 1 495 ? -16.406 34 -4.988 1 92.12 495 TYR B CA 1
ATOM 8498 C C . TYR B 1 495 ? -16.781 35.469 -4.77 1 92.12 495 TYR B C 1
ATOM 8500 O O . TYR B 1 495 ? -15.922 36.344 -4.848 1 92.12 495 TYR B O 1
ATOM 8508 N N . ASP B 1 496 ? -18.016 35.75 -4.531 1 91.88 496 ASP B N 1
ATOM 8509 C CA . ASP B 1 496 ? -18.547 37.094 -4.312 1 91.88 496 ASP B CA 1
ATOM 8510 C C . ASP B 1 496 ? -17.891 37.75 -3.088 1 91.88 496 ASP B C 1
ATOM 8512 O O . ASP B 1 496 ? -17.984 37.219 -1.98 1 91.88 496 ASP B O 1
ATOM 8516 N N . LYS B 1 497 ? -17.281 38.906 -3.25 1 90 497 LYS B N 1
ATOM 8517 C CA . LYS B 1 497 ? -16.594 39.625 -2.176 1 90 497 LYS B CA 1
ATOM 8518 C C . LYS B 1 497 ? -17.562 40 -1.056 1 90 497 LYS B C 1
ATOM 8520 O O . LYS B 1 497 ? -17.141 40.188 0.085 1 90 497 LYS B O 1
ATOM 8525 N N . ASN B 1 498 ? -18.812 40 -1.411 1 89.25 498 ASN B N 1
ATOM 8526 C CA . ASN B 1 498 ? -19.828 40.344 -0.417 1 89.25 498 ASN B CA 1
ATOM 8527 C C . ASN B 1 498 ? -20.516 39.094 0.124 1 89.25 498 ASN B C 1
ATOM 8529 O O . ASN B 1 498 ? -21.469 39.188 0.898 1 89.25 498 ASN B O 1
ATOM 8533 N N . GLY B 1 499 ? -19.969 38 -0.273 1 90.62 499 GLY B N 1
ATOM 8534 C CA . GLY B 1 499 ? -20.547 36.75 0.217 1 90.62 499 GLY B CA 1
ATOM 8535 C C . GLY B 1 499 ? -20.297 36.5 1.694 1 90.62 499 GLY B C 1
ATOM 8536 O O . GLY B 1 499 ? -19.328 37.031 2.254 1 90.62 499 GLY B O 1
ATOM 8537 N N . PRO B 1 500 ? -21.172 35.781 2.385 1 89.81 500 PRO B N 1
ATOM 8538 C CA . PRO B 1 500 ? -21.094 35.594 3.836 1 89.81 500 PRO B CA 1
ATOM 8539 C C . PRO B 1 500 ? -19.828 34.875 4.27 1 89.81 500 PRO B C 1
ATOM 8541 O O . PRO B 1 500 ? -19.375 35.031 5.402 1 89.81 500 PRO B O 1
ATOM 8544 N N . ASN B 1 501 ? -19.25 34.125 3.301 1 94.19 501 ASN B N 1
ATOM 8545 C CA . ASN B 1 501 ? -18.109 33.312 3.697 1 94.19 501 ASN B CA 1
ATOM 8546 C C . ASN B 1 501 ? -16.812 33.844 3.082 1 94.19 501 ASN B C 1
ATOM 8548 O O . ASN B 1 501 ? -15.805 33.125 3.051 1 94.19 501 ASN B O 1
ATOM 8552 N N . PHE B 1 502 ? -16.828 35.031 2.627 1 94.06 502 PHE B N 1
ATOM 8553 C CA . PHE B 1 502 ? -15.68 35.594 1.94 1 94.06 502 PHE B CA 1
ATOM 8554 C C . PHE B 1 502 ? -14.469 35.688 2.869 1 94.06 502 PHE B C 1
ATOM 8556 O O . PHE B 1 502 ? -13.352 35.375 2.461 1 94.06 502 PHE B O 1
ATOM 8563 N N . THR B 1 503 ? -14.648 36.031 4.141 1 91.12 503 THR B N 1
ATOM 8564 C CA . THR B 1 503 ? -13.57 36.156 5.117 1 91.12 503 THR B CA 1
ATOM 8565 C C . THR B 1 503 ? -12.852 34.812 5.293 1 91.12 503 THR B C 1
ATOM 8567 O O . THR B 1 503 ? -11.617 34.75 5.25 1 91.12 503 THR B O 1
ATOM 8570 N N . GLU B 1 504 ? -13.633 33.781 5.453 1 93.06 504 GLU B N 1
ATOM 8571 C CA . GLU B 1 504 ? -13.07 32.438 5.652 1 93.06 504 GLU B CA 1
ATOM 8572 C C . GLU B 1 504 ? -12.336 31.969 4.41 1 93.06 504 GLU B C 1
ATOM 8574 O O . GLU B 1 504 ? -11.281 31.328 4.508 1 93.06 504 GLU B O 1
ATOM 8579 N N . ILE B 1 505 ? -12.852 32.281 3.293 1 95.44 505 ILE B N 1
ATOM 8580 C CA . ILE B 1 505 ? -12.25 31.875 2.025 1 95.44 505 ILE B CA 1
ATOM 8581 C C . ILE B 1 505 ? -10.891 32.531 1.864 1 95.44 505 ILE B C 1
ATOM 8583 O O . ILE B 1 505 ? -9.914 31.891 1.493 1 95.44 505 ILE B O 1
ATOM 8587 N N . GLU B 1 506 ? -10.836 33.844 2.18 1 93.31 506 GLU B N 1
ATOM 8588 C CA . GLU B 1 506 ? -9.578 34.562 2.068 1 93.31 506 GLU B CA 1
ATOM 8589 C C . GLU B 1 506 ? -8.547 34.031 3.068 1 93.31 506 GLU B C 1
ATOM 8591 O O . GLU B 1 506 ? -7.352 34 2.773 1 93.31 506 GLU B O 1
ATOM 8596 N N . ARG B 1 507 ? -9.031 33.656 4.199 1 91.94 507 ARG B N 1
ATOM 8597 C CA . ARG B 1 507 ? -8.148 33.094 5.207 1 91.94 507 ARG B CA 1
ATOM 8598 C C . ARG B 1 507 ? -7.547 31.766 4.719 1 91.94 507 ARG B C 1
ATOM 8600 O O . ARG B 1 507 ? -6.344 31.547 4.855 1 91.94 507 ARG B O 1
ATOM 8607 N N . LEU B 1 508 ? -8.336 30.906 4.172 1 93.31 508 LEU B N 1
ATOM 8608 C CA . LEU B 1 508 ? -7.867 29.609 3.658 1 93.31 508 LEU B CA 1
ATOM 8609 C C . LEU B 1 508 ? -6.895 29.812 2.502 1 93.31 508 LEU B C 1
ATOM 8611 O O . LEU B 1 508 ? -5.902 29.094 2.391 1 93.31 508 LEU B O 1
ATOM 8615 N N . LYS B 1 509 ? -7.191 30.781 1.666 1 93.88 509 LYS B N 1
ATOM 8616 C CA . LYS B 1 509 ? -6.316 31.094 0.538 1 93.88 509 LYS B CA 1
ATOM 8617 C C . LYS B 1 509 ? -4.926 31.5 1.017 1 93.88 509 LYS B C 1
ATOM 8619 O O . LYS B 1 509 ? -3.92 31.156 0.387 1 93.88 509 LYS B O 1
ATOM 8624 N N . SER B 1 510 ? -4.945 32.25 2.107 1 91.25 510 SER B N 1
ATOM 8625 C CA . SER B 1 510 ? -3.666 32.688 2.66 1 91.25 510 SER B CA 1
ATOM 8626 C C . SER B 1 510 ? -2.809 31.484 3.059 1 91.25 510 SER B C 1
ATOM 8628 O O . SER B 1 510 ? -1.591 31.5 2.867 1 91.25 510 SER B O 1
ATOM 8630 N N . ILE B 1 511 ? -3.426 30.469 3.574 1 91.81 511 ILE B N 1
ATOM 8631 C CA . ILE B 1 511 ? -2.719 29.25 3.963 1 91.81 511 ILE B CA 1
ATOM 8632 C C . ILE B 1 511 ? -2.229 28.531 2.715 1 91.81 511 ILE B C 1
ATOM 8634 O O . ILE B 1 511 ? -1.078 28.078 2.658 1 91.81 511 ILE B O 1
ATOM 8638 N N . LEU B 1 512 ? -3.061 28.422 1.709 1 94.44 512 LEU B N 1
ATOM 8639 C CA . LEU B 1 512 ? -2.758 27.688 0.486 1 94.44 512 LEU B CA 1
ATOM 8640 C C . LEU B 1 512 ? -1.594 28.328 -0.26 1 94.44 512 LEU B C 1
ATOM 8642 O O . LEU B 1 512 ? -0.848 27.641 -0.963 1 94.44 512 LEU B O 1
ATOM 8646 N N . ASN B 1 513 ? -1.416 29.609 -0.021 1 92.88 513 ASN B N 1
ATOM 8647 C CA . ASN B 1 513 ? -0.4 30.359 -0.753 1 92.88 513 ASN B CA 1
ATOM 8648 C C . ASN B 1 513 ? 1.009 29.938 -0.348 1 92.88 513 ASN B C 1
ATOM 8650 O O . ASN B 1 513 ? 1.973 30.203 -1.067 1 92.88 513 ASN B O 1
ATOM 8654 N N . TYR B 1 514 ? 1.113 29.266 0.744 1 93.5 514 TYR B N 1
ATOM 8655 C CA . TYR B 1 514 ? 2.426 28.797 1.176 1 93.5 514 TYR B CA 1
ATOM 8656 C C . TYR B 1 514 ? 2.834 27.547 0.415 1 93.5 514 TYR B C 1
ATOM 8658 O O . TYR B 1 514 ? 4 27.156 0.434 1 93.5 514 TYR B O 1
ATOM 8666 N N . PHE B 1 515 ? 1.899 26.875 -0.266 1 94.44 515 PHE B N 1
ATOM 8667 C CA . PHE B 1 515 ? 2.139 25.562 -0.829 1 94.44 515 PHE B CA 1
ATOM 8668 C C . PHE B 1 515 ? 2.275 25.625 -2.344 1 94.44 515 PHE B C 1
ATOM 8670 O O . PHE B 1 515 ? 1.556 26.375 -3.002 1 94.44 515 PHE B O 1
ATOM 8677 N N . ILE B 1 516 ? 3.199 24.875 -2.846 1 93.69 516 ILE B N 1
ATOM 8678 C CA . ILE B 1 516 ? 3.291 24.656 -4.285 1 93.69 516 ILE B CA 1
ATOM 8679 C C . ILE B 1 516 ? 2.248 23.641 -4.727 1 93.69 516 ILE B C 1
ATOM 8681 O O . ILE B 1 516 ? 2.094 22.594 -4.09 1 93.69 516 ILE B O 1
ATOM 8685 N N . GLU B 1 517 ? 1.553 23.984 -5.766 1 93.94 517 GLU B N 1
ATOM 8686 C CA . GLU B 1 517 ? 0.492 23.109 -6.27 1 93.94 517 GLU B CA 1
ATOM 8687 C C . GLU B 1 517 ? 1.069 21.906 -7.016 1 93.94 517 GLU B C 1
ATOM 8689 O O . GLU B 1 517 ? 1.997 22.062 -7.812 1 93.94 517 GLU B O 1
ATOM 8694 N N . ILE B 1 518 ? 0.571 20.719 -6.691 1 93.06 518 ILE B N 1
ATOM 8695 C CA . ILE B 1 518 ? 0.833 19.531 -7.484 1 93.06 518 ILE B CA 1
ATOM 8696 C C . ILE B 1 518 ? -0.332 19.266 -8.438 1 93.06 518 ILE B C 1
ATOM 8698 O O . ILE B 1 518 ? -1.434 18.922 -8.008 1 93.06 518 ILE B O 1
ATOM 8702 N N . LYS B 1 519 ? -0.077 19.312 -9.68 1 89.81 519 LYS B N 1
ATOM 8703 C CA . LYS B 1 519 ? -1.144 19.281 -10.672 1 89.81 519 LYS B CA 1
ATOM 8704 C C . LYS B 1 519 ? -1.493 17.844 -11.047 1 89.81 519 LYS B C 1
ATOM 8706 O O . LYS B 1 519 ? -2.646 17.531 -11.367 1 89.81 519 LYS B O 1
ATOM 8711 N N . ASP B 1 520 ? -0.572 16.938 -10.969 1 88.56 520 ASP B N 1
ATOM 8712 C CA . ASP B 1 520 ? -0.771 15.555 -11.414 1 88.56 520 ASP B CA 1
ATOM 8713 C C . ASP B 1 520 ? -1.377 14.703 -10.305 1 88.56 520 ASP B C 1
ATOM 8715 O O . ASP B 1 520 ? -0.674 14.289 -9.383 1 88.56 520 ASP B O 1
ATOM 8719 N N . ASP B 1 521 ? -2.621 14.32 -10.461 1 87.25 521 ASP B N 1
ATOM 8720 C CA . ASP B 1 521 ? -3.326 13.531 -9.461 1 87.25 521 ASP B CA 1
ATOM 8721 C C . ASP B 1 521 ? -2.895 12.07 -9.508 1 87.25 521 ASP B C 1
ATOM 8723 O O . ASP B 1 521 ? -3.162 11.305 -8.578 1 87.25 521 ASP B O 1
ATOM 8727 N N . SER B 1 522 ? -2.248 11.688 -10.586 1 86.62 522 SER B N 1
ATOM 8728 C CA . SER B 1 522 ? -1.889 10.281 -10.758 1 86.62 522 SER B CA 1
ATOM 8729 C C . SER B 1 522 ? -0.874 9.844 -9.703 1 86.62 522 SER B C 1
ATOM 8731 O O . SER B 1 522 ? -0.678 8.648 -9.492 1 86.62 522 SER B O 1
ATOM 8733 N N . ILE B 1 523 ? -0.309 10.797 -9.047 1 88.56 523 ILE B N 1
ATOM 8734 C CA . ILE B 1 523 ? 0.674 10.5 -8.008 1 88.56 523 ILE B CA 1
ATOM 8735 C C . ILE B 1 523 ? -0.032 9.961 -6.77 1 88.56 523 ILE B C 1
ATOM 8737 O O . ILE B 1 523 ? 0.599 9.344 -5.906 1 88.56 523 ILE B O 1
ATOM 8741 N N . VAL B 1 524 ? -1.389 10.211 -6.613 1 92.12 524 VAL B N 1
ATOM 8742 C CA . VAL B 1 524 ? -2.154 9.766 -5.453 1 92.12 524 VAL B CA 1
ATOM 8743 C C . VAL B 1 524 ? -2.604 8.32 -5.66 1 92.12 524 VAL B C 1
ATOM 8745 O O . VAL B 1 524 ? -3.383 8.023 -6.57 1 92.12 524 VAL B O 1
ATOM 8748 N N . PRO B 1 525 ? -2.162 7.438 -4.828 1 91.19 525 PRO B N 1
ATOM 8749 C CA . PRO B 1 525 ? -2.592 6.043 -4.965 1 91.19 525 PRO B CA 1
ATOM 8750 C C . PRO B 1 525 ? -4.105 5.879 -4.859 1 91.19 525 PRO B C 1
ATOM 8752 O O . PRO B 1 525 ? -4.766 6.645 -4.152 1 91.19 525 PRO B O 1
ATOM 8755 N N . LYS B 1 526 ? -4.672 4.836 -5.434 1 87.25 526 LYS B N 1
ATOM 8756 C CA . LYS B 1 526 ? -6.113 4.598 -5.477 1 87.25 526 LYS B CA 1
ATOM 8757 C C . LYS B 1 526 ? -6.66 4.309 -4.082 1 87.25 526 LYS B C 1
ATOM 8759 O O . LYS B 1 526 ? -7.816 4.621 -3.787 1 87.25 526 LYS B O 1
ATOM 8764 N N . ASN B 1 527 ? -5.809 3.727 -3.283 1 89.69 527 ASN B N 1
ATOM 8765 C CA . ASN B 1 527 ? -6.305 3.379 -1.956 1 89.69 527 ASN B CA 1
ATOM 8766 C C . ASN B 1 527 ? -5.898 4.418 -0.916 1 89.69 527 ASN B C 1
ATOM 8768 O O . ASN B 1 527 ? -5.992 4.168 0.287 1 89.69 527 ASN B O 1
ATOM 8772 N N . SER B 1 528 ? -5.422 5.594 -1.354 1 93.88 528 SER B N 1
ATOM 8773 C CA . SER B 1 528 ? -5.047 6.672 -0.445 1 93.88 528 SER B CA 1
ATOM 8774 C C . SER B 1 528 ? -6.273 7.27 0.24 1 93.88 528 SER B C 1
ATOM 8776 O O . SER B 1 528 ? -7.348 7.34 -0.356 1 93.88 528 SER B O 1
ATOM 8778 N N . ILE B 1 529 ? -6.109 7.715 1.456 1 94.75 529 ILE B N 1
ATOM 8779 C CA . ILE B 1 529 ? -7.156 8.422 2.188 1 94.75 529 ILE B CA 1
ATOM 8780 C C . ILE B 1 529 ? -7.629 9.625 1.378 1 94.75 529 ILE B C 1
ATOM 8782 O O . ILE B 1 529 ? -8.812 9.969 1.396 1 94.75 529 ILE B O 1
ATOM 8786 N N . LEU B 1 530 ? -6.727 10.242 0.642 1 94.94 530 LEU B N 1
ATOM 8787 C CA . LEU B 1 530 ? -7.023 11.461 -0.105 1 94.94 530 LEU B CA 1
ATOM 8788 C C . LEU B 1 530 ? -8.086 11.203 -1.164 1 94.94 530 LEU B C 1
ATOM 8790 O O . LEU B 1 530 ? -8.844 12.109 -1.524 1 94.94 530 LEU B O 1
ATOM 8794 N N . GLN B 1 531 ? -8.211 9.984 -1.641 1 93.31 531 GLN B N 1
ATOM 8795 C CA . GLN B 1 531 ? -9.188 9.648 -2.666 1 93.31 531 GLN B CA 1
ATOM 8796 C C . GLN B 1 531 ? -10.617 9.781 -2.133 1 93.31 531 GLN B C 1
ATOM 8798 O O . GLN B 1 531 ? -11.555 10.016 -2.9 1 93.31 531 GLN B O 1
ATOM 8803 N N . GLU B 1 532 ? -10.773 9.562 -0.833 1 92.62 532 GLU B N 1
ATOM 8804 C CA . GLU B 1 532 ? -12.07 9.742 -0.194 1 92.62 532 GLU B CA 1
ATOM 8805 C C . GLU B 1 532 ? -12.617 11.141 -0.431 1 92.62 532 GLU B C 1
ATOM 8807 O O . GLU B 1 532 ? -13.836 11.352 -0.414 1 92.62 532 GLU B O 1
ATOM 8812 N N . PHE B 1 533 ? -11.727 12.047 -0.73 1 94.81 533 PHE B N 1
ATOM 8813 C CA . PHE B 1 533 ? -12.133 13.445 -0.784 1 94.81 533 PHE B CA 1
ATOM 8814 C C . PHE B 1 533 ? -12.07 13.969 -2.213 1 94.81 533 PHE B C 1
ATOM 8816 O O . PHE B 1 533 ? -12.961 14.711 -2.645 1 94.81 533 PHE B O 1
ATOM 8823 N N . ILE B 1 534 ? -11.094 13.562 -3 1 93.25 534 ILE B N 1
ATOM 8824 C CA . ILE B 1 534 ? -10.93 14.133 -4.332 1 93.25 534 ILE B CA 1
ATOM 8825 C C . ILE B 1 534 ? -11.625 13.242 -5.363 1 93.25 534 ILE B C 1
ATOM 8827 O O . ILE B 1 534 ? -11.906 13.688 -6.48 1 93.25 534 ILE B O 1
ATOM 8831 N N . GLY B 1 535 ? -12.047 11.977 -4.93 1 76.56 535 GLY B N 1
ATOM 8832 C CA . GLY B 1 535 ? -12.773 11.062 -5.805 1 76.56 535 GLY B CA 1
ATOM 8833 C C . GLY B 1 535 ? -12.281 11.102 -7.238 1 76.56 535 GLY B C 1
ATOM 8834 O O . GLY B 1 535 ? -11.094 11.32 -7.488 1 76.56 535 GLY B O 1
ATOM 8835 N N . ASP B 1 536 ? -12.961 10.562 -8.25 1 65.19 536 ASP B N 1
ATOM 8836 C CA . ASP B 1 536 ? -12.758 10.719 -9.688 1 65.19 536 ASP B CA 1
ATOM 8837 C C . ASP B 1 536 ? -13.094 12.141 -10.133 1 65.19 536 ASP B C 1
ATOM 8839 O O . ASP B 1 536 ? -14.156 12.383 -10.711 1 65.19 536 ASP B O 1
ATOM 8843 N N . TYR B 1 537 ? -12.484 13.133 -9.523 1 51.5 537 TYR B N 1
ATOM 8844 C CA . TYR B 1 537 ? -12.766 14.523 -9.844 1 51.5 537 TYR B CA 1
ATOM 8845 C C . TYR B 1 537 ? -12.594 14.789 -11.336 1 51.5 537 TYR B C 1
ATOM 8847 O O . TYR B 1 537 ? -11.469 14.969 -11.812 1 51.5 537 TYR B O 1
ATOM 8855 N N . ASP B 1 538 ? -12.953 13.906 -12.305 1 45.62 538 ASP B N 1
ATOM 8856 C CA . ASP B 1 538 ? -12.883 14.32 -13.703 1 45.62 538 ASP B CA 1
ATOM 8857 C C . ASP B 1 538 ? -13.445 15.727 -13.883 1 45.62 538 ASP B C 1
ATOM 8859 O O . ASP B 1 538 ? -14.453 16.078 -13.266 1 45.62 538 ASP B O 1
ATOM 8863 N N . GLU B 1 539 ? -12.617 16.672 -14.328 1 41 539 GLU B N 1
ATOM 8864 C CA . GLU B 1 539 ? -12.992 18 -14.789 1 41 539 GLU B CA 1
ATOM 8865 C C . GLU B 1 539 ? -14.367 18 -15.438 1 41 539 GLU B C 1
ATOM 8867 O O . GLU B 1 539 ? -14.57 17.359 -16.484 1 41 539 GLU B O 1
ATOM 8872 N N . GLN B 1 540 ? -15.492 17.828 -14.742 1 28.47 540 GLN B N 1
ATOM 8873 C CA . GLN B 1 540 ? -16.672 18.344 -15.43 1 28.47 540 GLN B CA 1
ATOM 8874 C C . GLN B 1 540 ? -16.594 19.859 -15.586 1 28.47 540 GLN B C 1
ATOM 8876 O O . GLN B 1 540 ? -16.156 20.562 -14.672 1 28.47 540 GLN B O 1
#

Solvent-accessible surface area (backbone atoms only — not comparable to full-atom values): 58455 Å² total; per-residue (Å²): 98,22,39,40,48,59,96,92,41,73,44,64,63,83,76,47,31,47,46,58,49,22,54,74,72,71,41,64,83,50,47,36,26,25,51,65,53,32,77,40,57,27,71,38,74,48,50,77,72,41,43,42,37,74,49,52,76,83,35,70,68,39,47,50,21,49,43,44,35,52,49,50,47,50,51,50,37,42,43,73,74,37,70,87,56,52,75,24,52,74,52,70,55,88,79,23,43,31,31,33,42,74,85,68,50,71,59,50,73,69,55,51,53,52,43,50,52,46,42,50,50,48,25,73,63,48,41,62,39,42,80,43,81,40,44,38,68,57,51,32,51,53,31,49,73,71,62,38,58,51,54,29,40,29,54,71,66,43,94,56,68,62,43,69,32,35,34,46,87,95,41,78,41,77,64,80,80,49,49,37,58,36,38,50,74,66,71,28,73,47,80,42,88,44,85,52,22,35,30,39,31,68,25,89,85,62,68,74,80,84,88,71,88,52,67,72,57,52,51,51,48,52,52,50,48,52,42,26,53,64,68,53,46,51,26,38,17,44,40,41,51,40,54,75,71,66,50,50,63,62,52,46,48,23,52,52,48,46,49,49,52,52,46,47,53,50,40,51,49,41,58,73,55,60,39,43,35,34,26,29,19,34,55,81,59,21,42,55,68,51,48,52,52,55,41,35,33,48,34,36,54,71,51,34,46,60,44,81,40,57,50,66,25,35,37,45,37,59,90,66,37,41,58,45,98,87,68,44,73,30,79,76,43,76,73,19,35,40,60,65,63,49,44,48,51,51,52,38,31,77,73,48,34,76,39,72,64,55,42,48,37,82,87,82,31,40,63,42,71,76,91,60,67,46,62,44,53,95,51,32,30,37,36,37,31,33,53,52,37,58,41,65,80,68,50,66,87,54,61,70,70,34,45,42,35,36,31,34,30,38,71,69,54,52,18,53,29,54,70,28,70,51,54,49,66,58,51,24,47,55,39,40,49,42,20,35,38,74,73,62,75,40,52,64,65,55,49,61,68,44,42,65,57,54,56,54,43,33,63,68,54,30,59,75,36,51,81,67,34,76,42,76,44,63,57,48,56,88,62,48,62,25,47,45,40,60,55,52,51,59,70,51,58,82,56,53,71,83,40,95,55,32,40,60,50,54,52,50,49,59,60,46,62,68,50,60,73,49,84,69,65,82,68,56,56,85,85,37,57,64,38,78,27,52,57,87,66,63,89,122,99,23,39,41,47,60,97,91,40,73,46,66,62,83,76,49,30,48,45,57,49,22,52,73,72,72,41,64,83,52,48,36,27,25,51,68,52,32,78,40,56,28,71,38,73,50,50,79,71,41,43,42,37,75,49,53,76,84,34,70,67,40,47,50,20,49,44,45,34,51,51,51,47,50,52,51,37,42,44,74,75,36,71,89,58,53,76,26,50,73,51,69,56,88,78,24,42,31,32,33,42,72,85,69,51,71,58,50,73,69,56,50,54,51,43,50,52,47,42,52,50,47,26,73,63,48,41,62,40,42,79,43,81,38,43,38,68,56,51,31,52,55,31,50,73,71,63,38,60,52,54,30,40,28,54,71,67,43,92,55,68,62,43,69,34,35,34,44,88,97,42,79,39,74,62,81,80,48,49,37,57,37,38,49,73,66,72,28,72,48,80,42,88,44,84,53,23,35,30,40,33,66,24,91,85,63,68,75,79,82,90,70,88,52,68,70,57,54,51,52,48,51,52,50,48,52,45,26,54,63,68,53,45,51,26,38,17,44,42,43,51,40,52,74,70,66,50,48,63,61,50,46,48,24,53,51,49,46,49,49,52,52,47,46,53,49,40,53,51,42,59,74,56,61,38,44,34,35,26,28,18,33,55,82,60,20,40,53,69,51,49,52,51,55,41,36,32,49,33,36,53,70,52,35,48,59,45,81,41,58,50,66,26,36,38,45,36,58,91,65,37,39,59,42,98,87,68,44,72,30,78,77,43,76,76,19,36,40,60,65,62,50,43,50,51,51,51,37,30,76,74,48,34,77,40,72,66,56,40,48,37,82,88,81,31,40,64,41,71,76,92,61,68,46,64,44,53,96,50,32,28,39,36,36,32,34,51,51,38,58,40,63,81,69,51,67,88,52,61,70,72,34,45,42,34,34,31,33,29,41,70,70,55,53,18,53,31,54,69,27,72,51,55,49,64,57,52,22,46,54,39,39,49,43,20,35,38,74,74,62,75,40,53,64,65,56,49,60,68,46,42,66,57,55,56,55,43,31,65,69,55,31,59,75,37,49,80,66,33,77,42,76,45,64,57,47,56,87,62,48,62,26,46,46,40,62,55,52,51,58,70,50,58,84,57,53,71,83,40,94,56,34,40,61,51,54,52,52,48,59,60,48,62,69,50,59,72,49,84,67,64,83,67,57,55,84,85,38,58,64,38,77,27,51,57,88,66,64,89,120

Radius of gyration: 35.57 Å; Cα contacts (8 Å, |Δi|>4): 1897; chains: 2; bounding box: 73×116×85 Å

Sequence (1080 aa):
MIKIINNNKIYDYEDKTIYDYAIKYGFEDSIVALKNNKLVDIMSYVENGDTIEFVNEKSVYSQDTLMQTGILLLLLAFKLKFPKDQLEVEYTIGDYMYLEFENNNEIHFKDLEEIRKLMDDLINQNLRIERVKVSRKEAFDIFEKEGYIQKSRLLKSLDKEEVYLYKCLDHYFGIEGFVAPYTRFLKHYKLINYFPGIALSVSKTGEFTDFKEQKALSKIFSKSKKWTDMLDIGYVGSLNEKIQDGNMDFLVSVNEAYFENQISYIADKIIYNNARLVQISGPSSSGKTTMAERLSVQLAVRGKKPIPISMDNYFVNRVDTPLDEDGNKDYESINALDLKTFNTDLMRLLEGDYVNLPIYNFITGEREYGDTYTKLDNNGIIIVEGIHGLNPKLTSLVPEKDKYKIYVSALTQLSIDCHNRISTTDMRLMRRMVRDFVQRDKSVDDTLSEWPRVHAAEYINVFPYQNEADSIIDSSLIYEINILKKYVLKLVDNYDKNGPNFTEIERLKSILNYFIEIKDDSIVPKNSILQEFIGDYDEQMIKIINNNKIYDYEDKTIYDYAIKYGFEDSIVALKNNKLVDIMSYVENGDTIEFVNEKSVYSQDTLMQTGILLLLLAFKLKFPKDQLEVEYTIGDYMYLEFENNNEIHFKDLEEIRKLMDDLINQNLRIERVKVSRKEAFDIFEKEGYIQKSRLLKSLDKEEVYLYKCLDHYFGIEGFVAPYTRFLKHYKLINYFPGIALSVSKTGEFTDFKEQKALSKIFSKSKKWTDMLDIGYVGSLNEKIQDGNMDFLVSVNEAYFENQISYIADKIIYNNARLVQISGPSSSGKTTMAERLSVQLAVRGKKPIPISMDNYFVNRVDTPLDEDGNKDYESINALDLKTFNTDLMRLLEGDYVNLPIYNFITGEREYGDTYTKLDNNGIIIVEGIHGLNPKLTSLVPEKDKYKIYVSALTQLSIDCHNRISTTDMRLMRRMVRDFVQRDKSVDDTLSEWPRVHAAEYINVFPYQNEADSIIDSSLIYEINILKKYVLKLVDNYDKNGPNFTEIERLKSILNYFIEIKDDSIVPKNSILQEFIGDYDEQ

Foldseek 3Di:
DAFEDDPNHTDDDDWFFLCVVCVVVVNNLFQWKAWLNAIDGSRDTDDPPIYIGGDDCPDPQNQVQLVLQVLVLLQVLCCVVPVPWHKFFFADQVQKTWIATPVQAADDPVNQVSSVVSLVVQLVVFWFKDKDKDFLVVVLVQCVVSPFVLSNLLSVLFPDGIDIWIDTDHDIHDEQHHYGRTSNSQPEKDWADDPRTIIIHGDNVRDDDDGDDDVQLVVVRVVVVVVCVVVVQQAQSSVSVCVVVPNVLVQLVVLVVVQLVQLLVVLVVLVVLQAQEEFEAEAFQLLQVLSLVSNCVSNVVVPAHEDEDEQVLQFAAPVPADADPVRHRDCLDPVRGPLVVQQVQVVCQVVFHWDFGWGADLQRRHIHTDDDTDHADPRYHYYYYDNQRLPCVSHVVDDPSNYAYEYTGQGRERANGRYGRDDSLLVSLLLCLQQCVQPVVDASLVSQVCSVVSVVSSVVRHVVRNVVHPHYHNLHDHCLLLASLVSLCVRCPCPDSPDPCNNVSVSSNSVSSSHHHDDDCVSNDPSRSSCSRNPPVPPD/DAFEDDPNHTDDDDWFFLCVVCVVVVNNLFQWKAWLNAIDGRRDIDDPPIYIGGDDCPDPQNQVQLVLQVLVLLQVLCCVVPVPWHKFFFADQVQKTWIATPVQAADDPVNQVSSVVSLVVQLVVFWFKDKDKDFLVVQLVQCVVSPFVLSNLLSVLFPDGIDIWIDTDHDIHDEQHHYGGTSNSQPEKDWADDPRTIIIHGDNVRDDDDRDDDVQLVVVRVVVCVVCVVVVQQAQSSVSVCVVVPNVLVQLVVLVVVQLVQLLVVLVVLVVLQAQEEFEAEAFQLLQVLSLVSNCVSNVVVPAHEDEDEQVLQFAAPVPADADPVRHRDCLDPVRGPLVVQQVQVVCQVVFHWDFGWGADLQRRHIHTDDDTDHADPRYHYYYYDNQRLPCVSHVVDDPSNYAYEYTGQGRERANGRYGRDDSLLVSLLLCLQQCVQPVVDASLVSQVCSVVSVVSSVVRHVVRNVVHPHYHHLHDHCLLLASLVSLCVRCPPPDSPDPCNNVSVSSVSVSSSHHHDDDPVSNDPSRSSCSRNPPVPPD

InterPro domains:
  IPR006083 Phosphoribulokinase/uridine kinase [PF00485] (278-475)
  IPR018163 Threonyl/alanyl tRNA synthetase, class II-like, putative editing domain superfamily [SSF55186] (65-207)
  IPR027417 P-loop containing nucleoside triphosphate hydrolase [G3DSA:3.40.50.300] (215-485)
  IPR027417 P-loop containing nucleoside triphosphate hydrolase [SSF52540] (274-474)

Secondary structure (DSSP, 8-state):
--EEEETTEEEE--S-BHHHHHHHTT-TT--EEEETTEEEETT-B--TT-EEEEPPTTSHHHHHHHHHHHHHHHHHHHHHH-TT--EEEEEEETTEEEEEETT-PPPPHHHHHHHHHHHHHHHHTT-B-EEEEEEHHHHHHHHHHHT-HHHHHHHHH---SEEEEEEETTEEE--SS---SBGGG--EEEEEEETTEEEEEEESSS--------HHHHHHHHHHHHHHHHTT-SBHHHHHHHHHHT-HHHHHHHHHHHHHHHHHHHHHHHHHTT-SEEEEE--TTS-HHHHHHHHHHHHHHTT-EEEEEEGGGGBPPGGGPPB-TTSSB-TTSGGGB-HHHHHHHHHHHHTT-EE--EEEETTTTEEEE-S--EE--TTEEEEEESTTTT-GGGGTTS-GGGEEEEEEE---PPBSSSS-PPPHHHHHHHHHHHHHHHHH---HHHHHHHHHHHHHHHHHHTGGGGGG-SEEEE---TTHHHHHHHHHHHHTTT--TTSTTHHHHHHHHHHHTTSPPP--GGGS-TTSTTHHHH-S----/--EEEETTEEE---S-BHHHHHHHTT-TT--EEEETTEEEETT-B--TT-EEEEPPTTSHHHHHHHHHHHHHHHHHHHHHH-TT--EEEEEEETTEEEEEETT-----HHHHHHHHHHHHHHHHTT-BEEEEEEEHHHHHHHHHHHT-HHHHHHHHH---SEEEEEEETTEEE--SS---SBGGG--EEEEEEETTEEEEEEESSS--------HHHHHHHHHHHHHHHHTT-SBHHHHHHHHHHT-HHHHHHHHHHHHHHHHHHHHHHHHHTT-SEEEEE-STTS-HHHHHHHHHHHHHHTT-EEEEEEGGGGBPPGGGPPB-TTSSB-TTSGGGB-HHHHHHHHHHHHTT-EE--EEEETTTTEEEE-S--EE--TTEEEEEESTTTT-GGGGTTS-GGGEEEEEEE---PPBSSSS-PPPHHHHHHHHHHHHHHHHH---HHHHHHHHHHHHHHHHHHTGGGGGG-SEEEE---TTHHHHHHHHHHHHTTT--TTSTTHHHHHHHHHHHTTSPPP--GGGS-TTSTTHHHHTT----